Protein 4U09 (pdb70)

Sequence (784 aa):
IQKPYKNLAKALQNPADVRNLDLSFQGLKTLPNKIGQLKNLQKLDLGGNEPTILSKEIWQLKDLQKLNLNNNKLTVLPKEIGQLQNLQELSLHSNELVNLPKEIGQFKNLQKLNLDNNKLTVLPKEIGQLQNLQELSLLSNKLISLPTEIEQLKSLKNLDLNHNEFTTVSKEVLLETLENLDLRSNKLKTIPKEIRQLKSLKVLLTGNQLTSLPKEIEQLQNLKTLNLGENRFQIFPVEILELKNLLELNLYYNQLVEFPKEVGQLKSLKYLSLYHNQITTLPVEVTQLPDLQELHLSGNKITILPKEILQLKNLEWLSLSNNKLNALPKEIGQLKKLQRLELGNNQLTTLPKEIEQLKNLQRLELDSNPISPKEKERIRKLLPKCEIDFIQKPYKNLAKALQNPADVRNLDLSFQGLKTLPNKIGQLKNLQKLDLGGNEPTILSKEIWQLKDLQKLNLNNNKLTVLPKEIGQLQNLQELSLHSNELVNLPKEIGQFKNLQKLNLDNNKLTVLPKEIGQLQNLQELSLLSNKLISLPTEIEQLKSLKNLDLNHNEFTTVSKEVLLETLENLDLRSNKLKTIPKEIRQLKSLKVLLTGNQLTSLPKEIEQLQNLKTLNLGENRFQIFPVEILELKNLLELNLYYNQLVEFPKEVGQLKSLKYLSLYHNQITTLPVEVTQLPDLQELHLSGNKITILPKEILQLKNLEWLSLSNNKLNALPKEIGQLKKLQRLELGNNQLTTLPKEIEQLKNLQRLELDSNPISPKEKERIRKLLPKCEIDFEGGG

InterPro domains:
  IPR001611 Leucine-rich repeat [PF00560] (319-338)
  IPR001611 Leucine-rich repeat [PF13855] (341-398)
  IPR001611 Leucine-rich repeat [PS51450] (88-109)
  IPR001611 Leucine-rich repeat [PS51450] (134-155)
  IPR001611 Leucine-rich repeat [PS51450] (157-178)
  IPR001611 Leucine-rich repeat [PS51450] (180-201)
  IPR001611 Leucine-rich repeat [PS51450] (203-224)
  IPR001611 Leucine-rich repeat [PS51450] (226-247)
  IPR001611 Leucine-rich repeat [PS51450] (295-316)
  IPR001611 Leucine-rich repeat [PS51450] (318-339)
  IPR001611 Leucine-rich repeat [PS51450] (341-362)
  IPR001611 Leucine-rich repeat [PS51450] (364-385)
  IPR003591 Leucine-rich repeat, typical subtype [SM00369] (63-85)
  IPR003591 Leucine-rich repeat, typical subtype [SM00369] (86-108)
  IPR003591 Leucine-rich repeat, typical subtype [SM00369] (109-131)
  IPR003591 Leucine-rich repeat, typical subtype [SM00369] (132-154)
  IPR003591 Leucine-rich repeat, typical subtype [SM00369] (155-177)
  IPR003591 Leucine-rich repeat, typical subtype [SM00369] (178-200)
  IPR003591 Leucine-rich repeat, typical subtype [SM00369] (201-223)
  IPR003591 Leucine-rich repeat, typical subtype [SM00369] (224-246)

Solvent-accessible surface area: 32361 Å² total

Organism: Leptospira interrogans serogroup Icterohaemorrhagiae serovar copenhageni (strain Fiocruz L1-130) (NCBI:txid267671)

Nearest PDB structures (foldseek):
  4u08-assembly2_B  TM=8.671E-01  e=5.915E-33  Leptospira interrogans serovar Copenhageni str. Fiocruz L1-130
  7yjw-assembly1_B  TM=6.152E-01  e=9.747E-20  Leptospira santarosai serovar Shermani str. LT 821
  7yjw-assembly1_A  TM=6.164E-01  e=4.062E-19  Leptospira santarosai serovar Shermani str. LT 821
  8glv-assembly1_Eb  TM=9.298E-01  e=5.331E-11  Chlamydomonas reinhardtii
  8ben-assembly4_D  TM=7.364E-01  e=7.717E-14  Mus musculus

B-factor: mean 43.69, std 14.27, range [22.68, 120.78]

Structure (mmCIF, N/CA/C/O backbone):
data_4U09
#
_entry.id   4U09
#
_cell.length_a   75.166
_cell.length_b   104.796
_cell.length_c   116.597
_cell.angle_alpha   90.00
_cell.angle_beta   90.00
_cell.angle_gamma   90.00
#
_symmetry.space_group_name_H-M   'P 21 21 21'
#
loop_
_entity.id
_entity.type
_entity.pdbx_description
1 polymer LIC12759
2 non-polymer 'ZINC ION'
3 non-polymer '2-(N-MORPHOLINO)-ETHANESULFONIC ACID'
4 non-polymer 'SULFATE ION'
5 non-polymer DI(HYDROXYETHYL)ETHER
6 non-polymer 'CHLORIDE ION'
7 water water
#
loop_
_atom_site.group_PDB
_atom_site.id
_atom_site.type_symbol
_atom_site.label_atom_id
_atom_site.label_alt_id
_atom_site.label_comp_id
_atom_site.label_asym_id
_atom_site.label_entity_id
_atom_site.label_seq_id
_atom_site.pdbx_PDB_ins_code
_atom_site.Cartn_x
_atom_site.Cartn_y
_atom_site.Cartn_z
_atom_site.occupancy
_atom_site.B_iso_or_equiv
_atom_site.auth_seq_id
_atom_site.auth_comp_id
_atom_site.auth_asym_id
_atom_site.auth_atom_id
_atom_site.pdbx_PDB_model_num
ATOM 1 N N . ILE A 1 4 ? 83.814 141.169 142.232 1.00 63.81 26 ILE A N 1
ATOM 2 C CA . ILE A 1 4 ? 83.569 140.564 140.922 1.00 62.84 26 ILE A CA 1
ATOM 3 C C . ILE A 1 4 ? 83.648 141.643 139.817 1.00 65.18 26 ILE A C 1
ATOM 4 O O . ILE A 1 4 ? 82.950 142.658 139.874 1.00 65.43 26 ILE A O 1
ATOM 9 N N . GLN A 1 5 ? 84.517 141.420 138.829 1.00 58.82 27 GLN A N 1
ATOM 10 C CA . GLN A 1 5 ? 84.764 142.357 137.723 1.00 56.76 27 GLN A CA 1
ATOM 11 C C . GLN A 1 5 ? 84.397 141.756 136.358 1.00 58.12 27 GLN A C 1
ATOM 12 O O . GLN A 1 5 ? 84.596 140.555 136.141 1.00 56.33 27 GLN A O 1
ATOM 18 N N . LYS A 1 6 ? 83.876 142.597 135.436 1.00 53.45 28 LYS A N 1
ATOM 19 C CA . LYS A 1 6 ? 83.611 142.214 134.040 1.00 52.63 28 LYS A CA 1
ATOM 20 C C . LYS A 1 6 ? 85.004 141.909 133.437 1.00 51.95 28 LYS A C 1
ATOM 21 O O . LYS A 1 6 ? 85.977 142.613 133.747 1.00 49.33 28 LYS A O 1
ATOM 27 N N . PRO A 1 7 ? 85.162 140.817 132.674 1.00 46.82 29 PRO A N 1
ATOM 28 C CA . PRO A 1 7 ? 86.508 140.467 132.220 1.00 45.74 29 PRO A CA 1
ATOM 29 C C . PRO A 1 7 ? 87.125 141.408 131.204 1.00 47.65 29 PRO A C 1
ATOM 30 O O . PRO A 1 7 ? 86.449 141.901 130.303 1.00 48.06 29 PRO A O 1
ATOM 34 N N . TYR A 1 8 ? 88.430 141.636 131.360 1.00 42.67 30 TYR A N 1
ATOM 35 C CA . TYR A 1 8 ? 89.240 142.361 130.396 1.00 41.32 30 TYR A CA 1
ATOM 36 C C . TYR A 1 8 ? 89.514 141.310 129.306 1.00 43.16 30 TYR A C 1
ATOM 37 O O . TYR A 1 8 ? 90.068 140.247 129.605 1.00 41.22 30 TYR A O 1
ATOM 46 N N . LYS A 1 9 ? 89.063 141.567 128.082 1.00 38.49 31 LYS A N 1
ATOM 47 C CA . LYS A 1 9 ? 89.289 140.640 126.979 1.00 37.79 31 LYS A CA 1
ATOM 48 C C . LYS A 1 9 ? 90.376 141.189 126.064 1.00 40.81 31 LYS A C 1
ATOM 49 O O . LYS A 1 9 ? 90.891 140.468 125.208 1.00 39.17 31 LYS A O 1
ATOM 55 N N . ASN A 1 10 ? 90.738 142.468 126.257 1.00 35.93 32 ASN A N 1
ATOM 56 C CA . ASN A 1 10 ? 91.763 143.109 125.438 1.00 33.87 32 ASN A CA 1
ATOM 57 C C . ASN A 1 10 ? 93.031 143.265 126.251 1.00 35.10 32 ASN A C 1
ATOM 58 O O . ASN A 1 10 ? 93.079 144.052 127.194 1.00 32.53 32 ASN A O 1
ATOM 63 N N . LEU A 1 11 ? 94.068 142.518 125.876 1.00 32.20 33 LEU A N 1
ATOM 64 C CA . LEU A 1 11 ? 95.347 142.522 126.587 1.00 31.97 33 LEU A CA 1
ATOM 65 C C . LEU A 1 11 ? 95.986 143.922 126.622 1.00 36.46 33 LEU A C 1
ATOM 66 O O . LEU A 1 11 ? 96.571 144.296 127.644 1.00 36.84 33 LEU A O 1
ATOM 71 N N . ALA A 1 12 ? 95.844 144.705 125.534 1.00 32.53 34 ALA A N 1
ATOM 72 C CA . ALA A 1 12 ? 96.380 146.073 125.477 1.00 32.27 34 ALA A CA 1
ATOM 73 C C . ALA A 1 12 ? 95.681 146.965 126.509 1.00 36.76 34 ALA A C 1
ATOM 74 O O . ALA A 1 12 ? 96.351 147.707 127.218 1.00 36.28 34 ALA A O 1
ATOM 76 N N . LYS A 1 13 ? 94.344 146.849 126.629 1.00 35.68 35 LYS A N 1
ATOM 77 C CA . LYS A 1 13 ? 93.534 147.598 127.598 1.00 35.41 35 LYS A CA 1
ATOM 78 C C . LYS A 1 13 ? 93.929 147.230 129.008 1.00 39.93 35 LYS A C 1
ATOM 79 O O . LYS A 1 13 ? 94.049 148.121 129.846 1.00 38.49 35 LYS A O 1
ATOM 85 N N . ALA A 1 14 ? 94.173 145.923 129.269 1.00 36.60 36 ALA A N 1
ATOM 86 C CA . ALA A 1 14 ? 94.575 145.451 130.593 1.00 36.51 36 ALA A CA 1
ATOM 87 C C . ALA A 1 14 ? 95.932 146.028 130.987 1.00 41.84 36 ALA A C 1
ATOM 88 O O . ALA A 1 14 ? 96.101 146.513 132.108 1.00 41.64 36 ALA A O 1
ATOM 90 N N . LEU A 1 15 ? 96.877 146.029 130.040 1.00 37.56 37 LEU A N 1
ATOM 91 C CA . LEU A 1 15 ? 98.222 146.514 130.303 1.00 37.69 37 LEU A CA 1
ATOM 92 C C . LEU A 1 15 ? 98.335 148.056 130.404 1.00 44.55 37 LEU A C 1
ATOM 93 O O . LEU A 1 15 ? 99.356 148.529 130.896 1.00 43.96 37 LEU A O 1
ATOM 98 N N . GLN A 1 16 ? 97.288 148.822 130.014 1.00 44.98 38 GLN A N 1
ATOM 99 C CA . GLN A 1 16 ? 97.260 150.288 130.145 1.00 47.21 38 GLN A CA 1
ATOM 100 C C . GLN A 1 16 ? 97.072 150.715 131.607 1.00 53.81 38 GLN A C 1
ATOM 101 O O . GLN A 1 16 ? 97.618 151.743 132.012 1.00 53.38 38 GLN A O 1
ATOM 107 N N . ASN A 1 17 ? 96.279 149.956 132.385 1.00 51.50 39 ASN A N 1
ATOM 108 C CA . ASN A 1 17 ? 96.057 150.258 133.806 1.00 51.13 39 ASN A CA 1
ATOM 109 C C . ASN A 1 17 ? 96.082 148.910 134.549 1.00 51.73 39 ASN A C 1
ATOM 110 O O . ASN A 1 17 ? 95.035 148.375 134.929 1.00 50.67 39 ASN A O 1
ATOM 115 N N . PRO A 1 18 ? 97.306 148.305 134.661 1.00 46.96 40 PRO A N 1
ATOM 116 C CA . PRO A 1 18 ? 97.434 146.956 135.239 1.00 46.36 40 PRO A CA 1
ATOM 117 C C . PRO A 1 18 ? 96.895 146.756 136.643 1.00 51.12 40 PRO A C 1
ATOM 118 O O . PRO A 1 18 ? 96.367 145.683 136.918 1.00 49.09 40 PRO A O 1
ATOM 122 N N . ALA A 1 19 ? 97.013 147.776 137.520 1.00 48.06 41 ALA A N 1
ATOM 123 C CA . ALA A 1 19 ? 96.540 147.693 138.907 1.00 46.89 41 ALA A CA 1
ATOM 124 C C . ALA A 1 19 ? 95.022 147.476 139.012 1.00 48.08 41 ALA A C 1
ATOM 125 O O . ALA A 1 19 ? 94.571 146.879 139.975 1.00 48.66 41 ALA A O 1
ATOM 127 N N . ASP A 1 20 ? 94.250 147.924 138.030 1.00 43.36 42 ASP A N 1
ATOM 128 C CA . ASP A 1 20 ? 92.793 147.765 138.030 1.00 43.95 42 ASP A CA 1
ATOM 129 C C . ASP A 1 20 ? 92.318 146.413 137.458 1.00 46.47 42 ASP A C 1
ATOM 130 O O . ASP A 1 20 ? 91.114 146.132 137.461 1.00 45.14 42 ASP A O 1
ATOM 135 N N . VAL A 1 21 ? 93.246 145.562 137.001 1.00 41.76 43 VAL A N 1
ATOM 136 C CA . VAL A 1 21 ? 92.853 144.298 136.376 1.00 39.76 43 VAL A CA 1
ATOM 137 C C . VAL A 1 21 ? 92.701 143.172 137.393 1.00 41.19 43 VAL A C 1
ATOM 138 O O . VAL A 1 21 ? 93.687 142.644 137.891 1.00 40.02 43 VAL A O 1
ATOM 142 N N . ARG A 1 22 ? 91.458 142.784 137.660 1.00 39.91 44 ARG A N 1
ATOM 143 C CA . ARG A 1 22 ? 91.165 141.663 138.570 1.00 41.20 44 ARG A CA 1
ATOM 144 C C . ARG A 1 22 ? 90.751 140.415 137.792 1.00 42.35 44 ARG A C 1
ATOM 145 O O . ARG A 1 22 ? 90.981 139.299 138.259 1.00 42.40 44 ARG A O 1
ATOM 153 N N . ASN A 1 23 ? 90.127 140.620 136.621 1.00 38.23 45 ASN A N 1
ATOM 154 C CA . ASN A 1 23 ? 89.625 139.553 135.756 1.00 37.19 45 ASN A CA 1
ATOM 155 C C . ASN A 1 23 ? 90.124 139.717 134.309 1.00 39.38 45 ASN A C 1
ATOM 156 O O . ASN A 1 23 ? 89.792 140.698 133.636 1.00 39.40 45 ASN A O 1
ATOM 161 N N . LEU A 1 24 ? 90.921 138.752 133.847 1.00 35.20 46 LEU A N 1
ATOM 162 C CA . LEU A 1 24 ? 91.487 138.740 132.489 1.00 33.78 46 LEU A CA 1
ATOM 163 C C . LEU A 1 24 ? 91.090 137.453 131.761 1.00 36.25 46 LEU A C 1
ATOM 164 O O . LEU A 1 24 ? 91.390 136.362 132.245 1.00 36.47 46 LEU A O 1
ATOM 169 N N . ASP A 1 25 ? 90.409 137.595 130.612 1.00 31.71 47 ASP A N 1
ATOM 170 C CA . ASP A 1 25 ? 89.991 136.468 129.764 1.00 30.24 47 ASP A CA 1
ATOM 171 C C . ASP A 1 25 ? 90.647 136.572 128.360 1.00 32.37 47 ASP A C 1
ATOM 172 O O . ASP A 1 25 ? 90.180 137.315 127.489 1.00 28.92 47 ASP A O 1
ATOM 177 N N . LEU A 1 26 ? 91.733 135.818 128.159 1.00 31.37 48 LEU A N 1
ATOM 178 C CA . LEU A 1 26 ? 92.467 135.771 126.889 1.00 31.30 48 LEU A CA 1
ATOM 179 C C . LEU A 1 26 ? 92.199 134.450 126.171 1.00 34.54 48 LEU A C 1
ATOM 180 O O . LEU A 1 26 ? 92.987 134.030 125.332 1.00 32.97 48 LEU A O 1
ATOM 185 N N . SER A 1 27 ? 91.099 133.777 126.515 1.00 31.46 49 SER A N 1
ATOM 186 C CA . SER A 1 27 ? 90.813 132.493 125.889 1.00 31.34 49 SER A CA 1
ATOM 187 C C . SER A 1 27 ? 90.518 132.590 124.398 1.00 34.11 49 SER A C 1
ATOM 188 O O . SER A 1 27 ? 89.927 133.565 123.932 1.00 34.19 49 SER A O 1
ATOM 191 N N . PHE A 1 28 ? 90.939 131.556 123.657 1.00 31.24 50 PHE A N 1
ATOM 192 C CA . PHE A 1 28 ? 90.729 131.385 122.218 1.00 30.96 50 PHE A CA 1
ATOM 193 C C . PHE A 1 28 ? 91.136 132.638 121.431 1.00 35.39 50 PHE A C 1
ATOM 194 O O . PHE A 1 28 ? 90.383 133.107 120.582 1.00 35.61 50 PHE A O 1
ATOM 202 N N . GLN A 1 29 ? 92.319 133.203 121.746 1.00 30.35 51 GLN A N 1
ATOM 203 C CA . GLN A 1 29 ? 92.761 134.407 121.060 1.00 29.62 51 GLN A CA 1
ATOM 204 C C . GLN A 1 29 ? 93.921 134.179 120.087 1.00 33.10 51 GLN A C 1
ATOM 205 O O . GLN A 1 29 ? 94.436 135.140 119.506 1.00 31.37 51 GLN A O 1
ATOM 211 N N . GLY A 1 30 ? 94.316 132.924 119.913 1.00 31.92 52 GLY A N 1
ATOM 212 C CA . GLY A 1 30 ? 95.427 132.550 119.040 1.00 31.89 52 GLY A CA 1
ATOM 213 C C . GLY A 1 30 ? 96.761 133.037 119.569 1.00 33.89 52 GLY A C 1
ATOM 214 O O . GLY A 1 30 ? 97.656 133.398 118.798 1.00 33.86 52 GLY A O 1
ATOM 215 N N . LEU A 1 31 ? 96.886 133.106 120.896 1.00 29.50 53 LEU A N 1
ATOM 216 C CA . LEU A 1 31 ? 98.108 133.568 121.539 1.00 29.30 53 LEU A CA 1
ATOM 217 C C . LEU A 1 31 ? 99.035 132.370 121.740 1.00 34.58 53 LEU A C 1
ATOM 218 O O . LEU A 1 31 ? 98.588 131.300 122.166 1.00 33.61 53 LEU A O 1
ATOM 223 N N . LYS A 1 32 ? 100.313 132.542 121.381 1.00 31.03 54 LYS A N 1
ATOM 224 C CA . LYS A 1 32 ? 101.278 131.472 121.533 1.00 30.92 54 LYS A CA 1
ATOM 225 C C . LYS A 1 32 ? 102.035 131.613 122.842 1.00 33.60 54 LYS A C 1
ATOM 226 O O . LYS A 1 32 ? 102.334 130.610 123.478 1.00 33.46 54 LYS A O 1
ATOM 232 N N . THR A 1 33 ? 102.344 132.849 123.248 1.00 30.19 55 THR A N 1
ATOM 233 C CA . THR A 1 33 ? 103.063 133.131 124.495 1.00 29.22 55 THR A CA 1
ATOM 234 C C . THR A 1 33 ? 102.448 134.370 125.112 1.00 32.63 55 THR A C 1
ATOM 235 O O . THR A 1 33 ? 101.646 135.048 124.473 1.00 31.23 55 THR A O 1
ATOM 239 N N . LEU A 1 34 ? 102.817 134.664 126.355 1.00 29.80 56 LEU A N 1
ATOM 240 C CA . LEU A 1 34 ? 102.350 135.853 127.050 1.00 29.48 56 LEU A CA 1
ATOM 241 C C . LEU A 1 34 ? 103.487 136.861 127.090 1.00 33.29 56 LEU A C 1
ATOM 242 O O . LEU A 1 34 ? 104.649 136.452 127.091 1.00 32.29 56 LEU A O 1
ATOM 247 N N . PRO A 1 35 ? 103.202 138.180 127.111 1.00 31.18 57 PRO A N 1
ATOM 248 C CA . PRO A 1 35 ? 104.306 139.146 127.211 1.00 31.68 57 PRO A CA 1
ATOM 249 C C . PRO A 1 35 ? 104.845 139.159 128.644 1.00 38.22 57 PRO A C 1
ATOM 250 O O . PRO A 1 35 ? 104.101 138.848 129.576 1.00 36.93 57 PRO A O 1
ATOM 254 N N . ASN A 1 36 ? 106.118 139.535 128.829 1.00 38.23 58 ASN A N 1
ATOM 255 C CA . ASN A 1 36 ? 106.745 139.622 130.159 1.00 39.30 58 ASN A CA 1
ATOM 256 C C . ASN A 1 36 ? 105.969 140.575 131.071 1.00 43.88 58 ASN A C 1
ATOM 257 O O . ASN A 1 36 ? 105.772 140.276 132.252 1.00 45.01 58 ASN A O 1
ATOM 262 N N . LYS A 1 37 ? 105.420 141.656 130.476 1.00 38.78 59 LYS A N 1
ATOM 263 C CA . LYS A 1 37 ? 104.585 142.677 131.117 1.00 38.26 59 LYS A CA 1
ATOM 264 C C . LYS A 1 37 ? 103.390 142.102 131.887 1.00 38.74 59 LYS A C 1
ATOM 265 O O . LYS A 1 37 ? 102.797 142.831 132.675 1.00 37.64 59 LYS A O 1
ATOM 271 N N . ILE A 1 38 ? 102.985 140.839 131.607 1.00 35.30 60 ILE A N 1
ATOM 272 C CA . ILE A 1 38 ? 101.843 140.183 132.290 1.00 34.05 60 ILE A CA 1
ATOM 273 C C . ILE A 1 38 ? 102.051 140.155 133.816 1.00 38.70 60 ILE A C 1
ATOM 274 O O . ILE A 1 38 ? 101.071 140.216 134.561 1.00 39.23 60 ILE A O 1
ATOM 279 N N . GLY A 1 39 ? 103.317 140.143 134.246 1.00 36.87 61 GLY A N 1
ATOM 280 C CA . GLY A 1 39 ? 103.709 140.213 135.653 1.00 36.66 61 GLY A CA 1
ATOM 281 C C . GLY A 1 39 ? 103.307 141.507 136.346 1.00 41.10 61 GLY A C 1
ATOM 282 O O . GLY A 1 39 ? 103.354 141.597 137.574 1.00 42.09 61 GLY A O 1
ATOM 283 N N . GLN A 1 40 ? 102.910 142.530 135.572 1.00 38.49 62 GLN A N 1
ATOM 284 C CA . GLN A 1 40 ? 102.435 143.817 136.104 1.00 38.30 62 GLN A CA 1
ATOM 285 C C . GLN A 1 40 ? 100.998 143.716 136.633 1.00 42.29 62 GLN A C 1
ATOM 286 O O . GLN A 1 40 ? 100.540 144.624 137.322 1.00 41.71 62 GLN A O 1
ATOM 292 N N . LEU A 1 41 ? 100.282 142.615 136.306 1.00 38.80 63 LEU A N 1
ATOM 293 C CA . LEU A 1 41 ? 98.903 142.409 136.746 1.00 38.33 63 LEU A CA 1
ATOM 294 C C . LEU A 1 41 ? 98.907 141.735 138.138 1.00 44.27 63 LEU A C 1
ATOM 295 O O . LEU A 1 41 ? 98.392 140.621 138.322 1.00 41.89 63 LEU A O 1
ATOM 300 N N . LYS A 1 42 ? 99.514 142.444 139.126 1.00 43.61 64 LYS A N 1
ATOM 301 C CA . LYS A 1 42 ? 99.693 141.988 140.514 1.00 43.53 64 LYS A CA 1
ATOM 302 C C . LYS A 1 42 ? 98.397 141.735 141.282 1.00 46.12 64 LYS A C 1
ATOM 303 O O . LYS A 1 42 ? 98.421 140.934 142.206 1.00 47.72 64 LYS A O 1
ATOM 309 N N . ASN A 1 43 ? 97.285 142.392 140.919 1.00 41.15 65 ASN A N 1
ATOM 310 C CA . ASN A 1 43 ? 96.002 142.219 141.604 1.00 40.58 65 ASN A CA 1
ATOM 311 C C . ASN A 1 43 ? 95.068 141.231 140.894 1.00 44.63 65 ASN A C 1
ATOM 312 O O . ASN A 1 43 ? 93.877 141.170 141.226 1.00 44.27 65 ASN A O 1
ATOM 317 N N . LEU A 1 44 ? 95.596 140.473 139.915 1.00 39.79 66 LEU A N 1
ATOM 318 C CA . LEU A 1 44 ? 94.805 139.513 139.138 1.00 38.03 66 LEU A CA 1
ATOM 319 C C . LEU A 1 44 ? 94.267 138.396 140.042 1.00 38.37 66 LEU A C 1
ATOM 320 O O . LEU A 1 44 ? 95.024 137.772 140.782 1.00 36.55 66 LEU A O 1
ATOM 325 N N . GLN A 1 45 ? 92.955 138.183 139.991 1.00 35.91 67 GLN A N 1
ATOM 326 C CA . GLN A 1 45 ? 92.286 137.148 140.794 1.00 36.07 67 GLN A CA 1
ATOM 327 C C . GLN A 1 45 ? 91.719 136.038 139.917 1.00 38.50 67 GLN A C 1
ATOM 328 O O . GLN A 1 45 ? 91.633 134.896 140.367 1.00 38.52 67 GLN A O 1
ATOM 334 N N . LYS A 1 46 ? 91.301 136.376 138.681 1.00 34.51 68 LYS A N 1
ATOM 335 C CA . LYS A 1 46 ? 90.738 135.407 137.724 1.00 32.62 68 LYS A CA 1
ATOM 336 C C . LYS A 1 46 ? 91.487 135.519 136.380 1.00 36.19 68 LYS A C 1
ATOM 337 O O . LYS A 1 46 ? 91.551 136.606 135.800 1.00 34.55 68 LYS A O 1
ATOM 343 N N . LEU A 1 47 ? 92.049 134.398 135.911 1.00 32.92 69 LEU A N 1
ATOM 344 C CA . LEU A 1 47 ? 92.787 134.346 134.647 1.00 32.14 69 LEU A CA 1
ATOM 345 C C . LEU A 1 47 ? 92.329 133.169 133.802 1.00 34.10 69 LEU A C 1
ATOM 346 O O . LEU A 1 47 ? 92.374 132.035 134.263 1.00 34.13 69 LEU A O 1
ATOM 351 N N . ASP A 1 48 ? 91.877 133.446 132.567 1.00 30.75 70 ASP A N 1
ATOM 352 C CA . ASP A 1 48 ? 91.484 132.422 131.612 1.00 29.99 70 ASP A CA 1
ATOM 353 C C . ASP A 1 48 ? 92.459 132.457 130.443 1.00 33.72 70 ASP A C 1
ATOM 354 O O . ASP A 1 48 ? 92.518 133.451 129.711 1.00 31.72 70 ASP A O 1
ATOM 359 N N . LEU A 1 49 ? 93.203 131.366 130.271 1.00 31.48 71 LEU A N 1
ATOM 360 C CA . LEU A 1 49 ? 94.157 13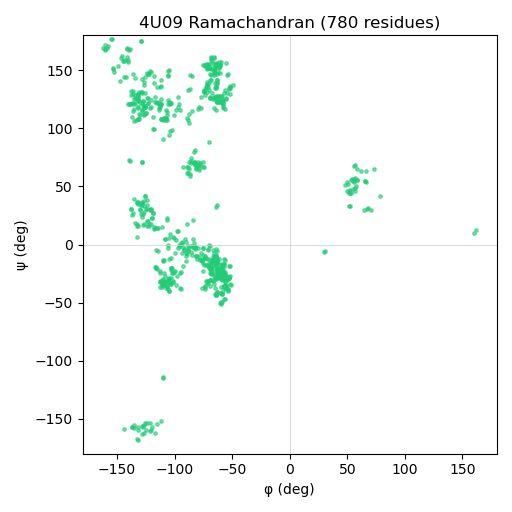1.224 129.169 1.00 31.10 71 LEU A CA 1
ATOM 361 C C . LEU A 1 49 ? 93.779 130.068 128.276 1.00 33.97 71 LEU A C 1
ATOM 362 O O . LEU A 1 49 ? 94.593 129.616 127.460 1.00 32.92 71 LEU A O 1
ATOM 367 N N . GLY A 1 50 ? 92.546 129.596 128.416 1.00 30.65 72 GLY A N 1
ATOM 368 C CA . GLY A 1 50 ? 92.087 128.444 127.642 1.00 30.30 72 GLY A CA 1
ATOM 369 C C . GLY A 1 50 ? 92.112 128.633 126.139 1.00 34.54 72 GLY A C 1
ATOM 370 O O . GLY A 1 50 ? 91.997 129.750 125.651 1.00 34.67 72 GLY A O 1
ATOM 371 N N . GLY A 1 51 ? 92.232 127.539 125.401 1.00 30.68 73 GLY A N 1
ATOM 372 C CA . GLY A 1 51 ? 92.152 127.553 123.940 1.00 29.91 73 GLY A CA 1
ATOM 373 C C . GLY A 1 51 ? 93.232 128.305 123.192 1.00 33.32 73 GLY A C 1
ATOM 374 O O . GLY A 1 51 ? 92.968 128.830 122.109 1.00 31.52 73 GLY A O 1
ATOM 375 N N . ASN A 1 52 ? 94.441 128.382 123.765 1.00 30.88 74 ASN A N 1
ATOM 376 C CA . ASN A 1 52 ? 95.559 129.046 123.098 1.00 30.82 74 ASN A CA 1
ATOM 377 C C . ASN A 1 52 ? 96.576 127.967 122.679 1.00 36.09 74 ASN A C 1
ATOM 378 O O . ASN A 1 52 ? 96.207 127.119 121.872 1.00 37.66 74 ASN A O 1
ATOM 383 N N . GLU A 1 53 ? 97.795 127.939 123.244 1.00 32.45 75 GLU A N 1
ATOM 384 C CA . GLU A 1 53 ? 98.841 126.955 122.902 1.00 32.88 75 GLU A CA 1
ATOM 385 C C . GLU A 1 53 ? 99.581 126.527 124.170 1.00 36.79 75 GLU A C 1
ATOM 386 O O . GLU A 1 53 ? 99.568 127.296 125.127 1.00 36.94 75 GLU A O 1
ATOM 392 N N . PRO A 1 54 ? 100.273 125.359 124.222 1.00 33.30 76 PRO A N 1
ATOM 393 C CA . PRO A 1 54 ? 100.973 124.982 125.469 1.00 33.77 76 PRO A CA 1
ATOM 394 C C . PRO A 1 54 ? 102.002 125.995 125.977 1.00 38.05 76 PRO A C 1
ATOM 395 O O . PRO A 1 54 ? 102.226 126.108 127.186 1.00 37.20 76 PRO A O 1
ATOM 399 N N . THR A 1 55 ? 102.577 126.780 125.062 1.00 33.13 77 THR A N 1
ATOM 400 C CA . THR A 1 55 ? 103.585 127.776 125.399 1.00 31.44 77 THR A CA 1
ATOM 401 C C . THR A 1 55 ? 102.990 129.034 126.074 1.00 33.36 77 THR A C 1
ATOM 402 O O . THR A 1 55 ? 103.756 129.891 126.509 1.00 33.76 77 THR A O 1
ATOM 406 N N . ILE A 1 56 ? 101.644 129.117 126.232 1.00 29.05 78 ILE A N 1
ATOM 407 C CA . ILE A 1 56 ? 100.963 130.237 126.917 1.00 27.87 78 ILE A CA 1
ATOM 408 C C . ILE A 1 56 ? 101.280 130.255 128.424 1.00 33.33 78 ILE A C 1
ATOM 409 O O . ILE A 1 56 ? 101.000 131.246 129.105 1.00 31.69 78 ILE A O 1
ATOM 414 N N . LEU A 1 57 ? 101.841 129.143 128.931 1.00 31.99 79 LEU A N 1
ATOM 415 C CA . LEU A 1 57 ? 102.182 128.964 130.326 1.00 34.87 79 LEU A CA 1
ATOM 416 C C . LEU A 1 57 ? 103.472 129.683 130.711 1.00 39.42 79 LEU A C 1
ATOM 417 O O . LEU A 1 57 ? 104.497 129.059 130.999 1.00 38.44 79 LEU A O 1
ATOM 422 N N . SER A 1 58 ? 103.405 131.014 130.695 1.00 36.95 80 SER A N 1
ATOM 423 C CA . SER A 1 58 ? 104.522 131.879 131.055 1.00 37.26 80 SER A CA 1
ATOM 424 C C . SER A 1 58 ? 104.894 131.664 132.513 1.00 44.23 80 SER A C 1
ATOM 425 O O . SER A 1 58 ? 104.010 131.567 133.365 1.00 43.71 80 SER A O 1
ATOM 428 N N . LYS A 1 59 ? 106.201 131.636 132.806 1.00 42.75 81 LYS A N 1
ATOM 429 C CA . LYS A 1 59 ? 106.721 131.535 134.173 1.00 42.76 81 LYS A CA 1
ATOM 430 C C . LYS A 1 59 ? 106.232 132.710 135.036 1.00 45.53 81 LYS A C 1
ATOM 431 O O . LYS A 1 59 ? 106.261 132.610 136.258 1.00 45.17 81 LYS A O 1
ATOM 437 N N . GLU A 1 60 ? 105.783 133.820 134.404 1.00 42.06 82 GLU A N 1
ATOM 438 C CA . GLU A 1 60 ? 105.258 134.995 135.105 1.00 41.38 82 GLU A CA 1
ATOM 439 C C . GLU A 1 60 ? 103.915 134.700 135.805 1.00 46.10 82 GLU A C 1
ATOM 440 O O . GLU A 1 60 ? 103.586 135.393 136.768 1.00 46.20 82 GLU A O 1
ATOM 446 N N . ILE A 1 61 ? 103.128 133.697 135.316 1.00 41.69 83 ILE A N 1
ATOM 447 C CA . ILE A 1 61 ? 101.807 133.356 135.886 1.00 40.72 83 ILE A CA 1
ATOM 448 C C . ILE A 1 61 ? 101.939 132.931 137.353 1.00 42.89 83 ILE A C 1
ATOM 449 O O . ILE A 1 61 ? 101.114 133.312 138.178 1.00 41.45 83 ILE A O 1
ATOM 454 N N . TRP A 1 62 ? 102.966 132.140 137.653 1.00 40.07 84 TRP A N 1
ATOM 455 C CA . TRP A 1 62 ? 103.196 131.536 138.963 1.00 41.21 84 TRP A CA 1
ATOM 456 C C . TRP A 1 62 ? 103.617 132.536 140.055 1.00 45.22 84 TRP A C 1
ATOM 457 O O . TRP A 1 62 ? 103.698 132.154 141.227 1.00 43.67 84 TRP A O 1
ATOM 468 N N . GLN A 1 63 ? 103.825 133.817 139.679 1.00 42.13 85 GLN A N 1
ATOM 469 C CA . GLN A 1 63 ? 104.191 134.900 140.594 1.00 42.25 85 GLN A CA 1
ATOM 470 C C . GLN A 1 63 ? 102.985 135.818 140.815 1.00 45.83 85 GLN A C 1
ATOM 471 O O . GLN A 1 63 ? 103.089 136.770 141.595 1.00 46.16 85 GLN A O 1
ATOM 477 N N . LEU A 1 64 ? 101.835 135.547 140.122 1.00 41.48 86 LEU A N 1
ATOM 478 C CA . LEU A 1 64 ? 100.596 136.319 140.305 1.00 41.04 86 LEU A CA 1
ATOM 479 C C . LEU A 1 64 ? 99.853 135.680 141.503 1.00 46.84 86 LEU A C 1
ATOM 480 O O . LEU A 1 64 ? 98.858 134.958 141.330 1.00 45.88 86 LEU A O 1
ATOM 485 N N . LYS A 1 65 ? 100.379 135.955 142.726 1.00 43.30 87 LYS A N 1
ATOM 486 C CA . LYS A 1 65 ? 99.957 135.395 144.017 1.00 43.71 87 LYS A CA 1
ATOM 487 C C . LYS A 1 65 ? 98.505 135.605 144.437 1.00 44.69 87 LYS A C 1
ATOM 488 O O . LYS A 1 65 ? 98.011 134.796 145.228 1.00 45.53 87 LYS A O 1
ATOM 494 N N . ASP A 1 66 ? 97.806 136.616 143.913 1.00 39.12 88 ASP A N 1
ATOM 495 C CA . ASP A 1 66 ? 96.396 136.819 144.267 1.00 38.47 88 ASP A CA 1
ATOM 496 C C . ASP A 1 66 ? 95.431 135.928 143.468 1.00 40.87 88 ASP A C 1
ATOM 497 O O . ASP A 1 66 ? 94.221 135.992 143.714 1.00 41.13 88 ASP A O 1
ATOM 502 N N . LEU A 1 67 ? 95.951 135.114 142.515 1.00 34.77 89 LEU A N 1
ATOM 503 C CA . LEU A 1 67 ? 95.104 134.235 141.690 1.00 33.33 89 LEU A CA 1
ATOM 504 C C . LEU A 1 67 ? 94.257 133.256 142.502 1.00 36.12 89 LEU A C 1
ATOM 505 O O . LEU A 1 67 ? 94.782 132.462 143.285 1.00 37.02 89 LEU A O 1
ATOM 510 N N . GLN A 1 68 ? 92.945 133.351 142.319 1.00 32.98 90 GLN A N 1
ATOM 511 C CA . GLN A 1 68 ? 91.940 132.492 142.965 1.00 32.11 90 GLN A CA 1
ATOM 512 C C . GLN A 1 68 ? 91.330 131.548 141.932 1.00 35.70 90 GLN A C 1
ATOM 513 O O . GLN A 1 68 ? 90.937 130.439 142.268 1.00 35.37 90 GLN A O 1
ATOM 519 N N . LYS A 1 69 ? 91.229 131.982 140.676 1.00 33.46 91 LYS A N 1
ATOM 520 C CA . LYS A 1 69 ? 90.635 131.140 139.632 1.00 32.90 91 LYS A CA 1
ATOM 521 C C . LYS A 1 69 ? 91.561 131.153 138.404 1.00 37.91 91 LYS A C 1
ATOM 522 O O . LYS A 1 69 ? 91.954 132.233 137.952 1.00 36.57 91 LYS A O 1
ATOM 528 N N . LEU A 1 70 ? 91.916 129.962 137.900 1.00 32.43 92 LEU A N 1
ATOM 529 C CA . LEU A 1 70 ? 92.788 129.771 136.745 1.00 30.54 92 LEU A CA 1
ATOM 530 C C . LEU A 1 70 ? 92.233 128.720 135.818 1.00 33.14 92 LEU A C 1
ATOM 531 O O . LEU A 1 70 ? 92.050 127.578 136.240 1.00 32.54 92 LEU A O 1
ATOM 536 N N . ASN A 1 71 ? 91.984 129.091 134.537 1.00 31.14 93 ASN A N 1
ATOM 537 C CA . ASN A 1 71 ? 91.500 128.149 133.523 1.00 30.57 93 ASN A CA 1
ATOM 538 C C . ASN A 1 71 ? 92.587 127.953 132.467 1.00 33.88 93 ASN A C 1
ATOM 539 O O . ASN A 1 71 ? 92.984 128.915 131.802 1.00 33.59 93 ASN A O 1
ATOM 544 N N . LEU A 1 72 ? 93.073 126.726 132.333 1.00 31.45 94 LEU A N 1
ATOM 545 C CA . LEU A 1 72 ? 94.118 126.329 131.390 1.00 31.03 94 LEU A CA 1
ATOM 546 C C . LEU A 1 72 ? 93.624 125.271 130.410 1.00 33.42 94 LEU A C 1
ATOM 547 O O . LEU A 1 72 ? 94.411 124.544 129.806 1.00 33.75 94 LEU A O 1
ATOM 552 N N . ASN A 1 73 ? 92.311 125.210 130.219 1.00 30.47 95 ASN A N 1
ATOM 553 C CA . ASN A 1 73 ? 91.677 124.245 129.319 1.00 30.69 95 ASN A CA 1
ATOM 554 C C . ASN A 1 73 ? 92.119 124.384 127.868 1.00 34.13 95 ASN A C 1
ATOM 555 O O . ASN A 1 73 ? 92.493 125.470 127.455 1.00 32.88 95 ASN A O 1
ATOM 560 N N . ASN A 1 74 ? 92.038 123.291 127.088 1.00 31.24 96 ASN A N 1
ATOM 561 C CA . ASN A 1 74 ? 92.272 123.293 125.632 1.00 32.11 96 ASN A CA 1
ATOM 562 C C . ASN A 1 74 ? 93.585 123.922 125.196 1.00 36.15 96 ASN A C 1
ATOM 563 O O . ASN A 1 74 ? 93.614 124.657 124.214 1.00 34.30 96 ASN A O 1
ATOM 568 N N . ASN A 1 75 ? 94.664 123.601 125.895 1.00 33.66 97 ASN A N 1
ATOM 569 C CA . ASN A 1 75 ? 95.979 124.150 125.598 1.00 32.90 97 ASN A CA 1
ATOM 570 C C . ASN A 1 75 ? 96.986 123.088 125.184 1.00 36.46 97 ASN A C 1
ATOM 571 O O . ASN A 1 75 ? 98.182 123.363 125.205 1.00 35.82 97 ASN A O 1
ATOM 576 N N . LYS A 1 76 ? 96.521 121.873 124.847 1.00 33.38 98 LYS A N 1
ATOM 577 C CA . LYS A 1 76 ? 97.376 120.742 124.453 1.00 33.17 98 LYS A CA 1
ATOM 578 C C . LYS A 1 76 ? 98.503 120.482 125.468 1.00 36.14 98 LYS A C 1
ATOM 579 O O . LYS A 1 76 ? 99.587 120.052 125.076 1.00 34.88 98 LYS A O 1
ATOM 585 N N . LEU A 1 77 ? 98.244 120.731 126.773 1.00 33.24 99 LEU A N 1
ATOM 586 C CA . LEU A 1 77 ? 99.240 120.533 127.816 1.00 34.28 99 LEU A CA 1
ATOM 587 C C . LEU A 1 77 ? 99.548 119.066 128.039 1.00 42.51 99 LEU A C 1
ATOM 588 O O . LEU A 1 77 ? 98.641 118.270 128.273 1.00 41.64 99 LEU A O 1
ATOM 593 N N . THR A 1 78 ? 100.832 118.713 127.961 1.00 41.72 100 THR A N 1
ATOM 594 C CA . THR A 1 78 ? 101.302 117.347 128.168 1.00 42.59 100 THR A CA 1
ATOM 595 C C . THR A 1 78 ? 101.890 117.236 129.565 1.00 50.48 100 THR A C 1
ATOM 596 O O . THR A 1 78 ? 101.969 116.138 130.105 1.00 51.69 100 THR A O 1
ATOM 600 N N . VAL A 1 79 ? 102.343 118.363 130.129 1.00 48.30 101 VAL A N 1
ATOM 601 C CA . VAL A 1 79 ? 102.933 118.415 131.458 1.00 49.20 101 VAL A CA 1
ATOM 602 C C . VAL A 1 79 ? 102.540 119.732 132.143 1.00 54.40 101 VAL A C 1
ATOM 603 O O . VAL A 1 79 ? 102.347 120.743 131.474 1.00 53.87 101 VAL A O 1
ATOM 607 N N . LEU A 1 80 ? 102.330 119.684 133.456 1.00 51.42 102 LEU A N 1
ATOM 608 C CA . LEU A 1 80 ? 101.970 120.839 134.270 1.00 52.02 102 LEU A CA 1
ATOM 609 C C . LEU A 1 80 ? 103.236 121.240 135.046 1.00 56.84 102 LEU A C 1
ATOM 610 O O . LEU A 1 80 ? 103.788 120.395 135.747 1.00 56.00 102 LEU A O 1
ATOM 615 N N . PRO A 1 81 ? 103.748 122.482 134.927 1.00 55.00 103 PRO A N 1
ATOM 616 C CA . PRO A 1 81 ? 104.971 122.845 135.662 1.00 55.13 103 PRO A CA 1
ATOM 617 C C . PRO A 1 81 ? 104.780 122.778 137.165 1.00 60.50 103 PRO A C 1
ATOM 618 O O . PRO A 1 81 ? 103.716 123.142 137.664 1.00 60.60 103 PRO A O 1
ATOM 622 N N . LYS A 1 82 ? 105.807 122.304 137.882 1.00 57.64 104 LYS A N 1
ATOM 623 C CA . LYS A 1 82 ? 105.783 122.182 139.334 1.00 57.11 104 LYS A CA 1
ATOM 624 C C . LYS A 1 82 ? 105.529 123.525 140.049 1.00 59.14 104 LYS A C 1
ATOM 625 O O . LYS A 1 82 ? 104.998 123.535 141.160 1.00 58.93 104 LYS A O 1
ATOM 631 N N . GLU A 1 83 ? 105.875 124.655 139.390 1.00 53.29 105 GLU A N 1
ATOM 632 C CA . GLU A 1 83 ? 105.726 126.018 139.920 1.00 51.67 105 GLU A CA 1
ATOM 633 C C . GLU A 1 83 ? 104.272 126.459 140.105 1.00 52.86 105 GLU A C 1
ATOM 634 O O . GLU A 1 83 ? 104.042 127.473 140.768 1.00 50.92 105 GLU A O 1
ATOM 640 N N . ILE A 1 84 ? 103.289 125.692 139.545 1.00 48.06 106 ILE A N 1
ATOM 641 C CA . ILE A 1 84 ? 101.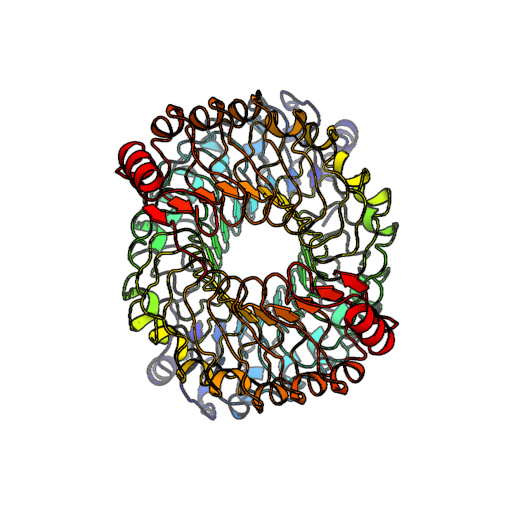851 125.965 139.708 1.00 46.37 106 ILE A CA 1
ATOM 642 C C . ILE A 1 84 ? 101.495 126.020 141.208 1.00 45.38 106 ILE A C 1
ATOM 643 O O . ILE A 1 84 ? 100.662 126.830 141.610 1.00 42.00 106 ILE A O 1
ATOM 648 N N . GLY A 1 85 ? 102.216 125.224 142.003 1.00 42.43 107 GLY A N 1
ATOM 649 C CA . GLY A 1 85 ? 102.072 125.115 143.451 1.00 42.85 107 GLY A CA 1
ATOM 650 C C . GLY A 1 85 ? 102.260 126.399 144.231 1.00 46.63 107 GLY A C 1
ATOM 651 O O . GLY A 1 85 ? 101.826 126.482 145.374 1.00 45.66 107 GLY A O 1
ATOM 652 N N . GLN A 1 86 ? 102.893 127.423 143.606 1.00 43.59 108 GLN A N 1
ATOM 653 C CA . GLN A 1 86 ? 103.137 128.745 144.191 1.00 42.53 108 GLN A CA 1
ATOM 654 C C . GLN A 1 86 ? 101.859 129.582 144.244 1.00 44.93 108 GLN A C 1
ATOM 655 O O . GLN A 1 86 ? 101.810 130.568 144.983 1.00 43.67 108 GLN A O 1
ATOM 661 N N . LEU A 1 87 ? 100.818 129.202 143.468 1.00 41.28 109 LEU A N 1
ATOM 662 C CA . LEU A 1 87 ? 99.545 129.929 143.503 1.00 41.28 109 LEU A CA 1
ATOM 663 C C . LEU A 1 87 ? 98.711 129.431 144.711 1.00 46.69 109 LEU A C 1
ATOM 664 O O . LEU A 1 87 ? 97.691 128.750 144.549 1.00 45.39 109 LEU A O 1
ATOM 669 N N . GLN A 1 88 ? 99.169 129.792 145.932 1.00 44.07 110 GLN A N 1
ATOM 670 C CA . GLN A 1 88 ? 98.595 129.376 147.227 1.00 43.98 110 GLN A CA 1
ATOM 671 C C . GLN A 1 88 ? 97.148 129.771 147.453 1.00 46.49 110 GLN A C 1
ATOM 672 O O . GLN A 1 88 ? 96.468 129.127 148.254 1.00 46.23 110 GLN A O 1
ATOM 678 N N . ASN A 1 89 ? 96.686 130.833 146.792 1.00 41.79 111 ASN A N 1
ATOM 679 C CA . ASN A 1 89 ? 95.323 131.344 146.934 1.00 40.17 111 ASN A CA 1
ATOM 680 C C . ASN A 1 89 ? 94.308 130.738 145.962 1.00 41.04 111 ASN A C 1
ATOM 681 O O . ASN A 1 89 ? 93.147 131.160 145.989 1.00 39.88 111 ASN A O 1
ATOM 686 N N . LEU A 1 90 ? 94.720 129.776 145.115 1.00 37.73 112 LEU A N 1
ATOM 687 C CA . LEU A 1 90 ? 93.797 129.156 144.144 1.00 37.67 112 LEU A CA 1
ATOM 688 C C . LEU A 1 90 ? 92.607 128.468 144.810 1.00 40.42 112 LEU A C 1
ATOM 689 O O . LEU A 1 90 ? 92.785 127.645 145.703 1.00 40.22 112 LEU A O 1
ATOM 694 N N . GLN A 1 91 ? 91.407 128.813 144.358 1.00 36.22 113 GLN A N 1
ATOM 695 C CA . GLN A 1 91 ? 90.124 128.231 144.783 1.00 36.13 113 GLN A CA 1
ATOM 696 C C . GLN A 1 91 ? 89.561 127.349 143.660 1.00 38.19 113 GLN A C 1
ATOM 697 O O . GLN A 1 91 ? 88.960 126.319 143.947 1.00 38.26 113 GLN A O 1
ATOM 703 N N . GLU A 1 92 ? 89.738 127.755 142.379 1.00 32.23 114 GLU A N 1
ATOM 704 C CA . GLU A 1 92 ? 89.237 126.974 141.242 1.00 30.85 114 GLU A CA 1
ATOM 705 C C . GLU A 1 92 ? 90.322 126.811 140.178 1.00 36.02 114 GLU A C 1
ATOM 706 O O . GLU A 1 92 ? 90.913 127.806 139.746 1.00 37.14 114 GLU A O 1
ATOM 712 N N . LEU A 1 93 ? 90.607 125.566 139.790 1.00 31.27 115 LEU A N 1
ATOM 713 C CA . LEU A 1 93 ? 91.607 125.250 138.767 1.00 31.67 115 LEU A CA 1
ATOM 714 C C . LEU A 1 93 ? 90.995 124.367 137.686 1.00 35.60 115 LEU A C 1
ATOM 715 O O . LEU A 1 93 ? 90.533 123.253 137.977 1.00 36.90 115 LEU A O 1
ATOM 720 N N . SER A 1 94 ? 90.998 124.856 136.441 1.00 30.69 116 SER A N 1
ATOM 721 C CA . SER A 1 94 ? 90.482 124.073 135.330 1.00 30.74 116 SER A CA 1
ATOM 722 C C . SER A 1 94 ? 91.586 123.659 134.366 1.00 35.04 116 SER A C 1
ATOM 723 O O . SER A 1 94 ? 92.298 124.511 133.832 1.00 33.92 116 SER A O 1
ATOM 726 N N . LEU A 1 95 ? 91.746 122.349 134.172 1.00 32.84 117 LEU A N 1
ATOM 727 C CA . LEU A 1 95 ? 92.754 121.766 133.282 1.00 33.27 117 LEU A CA 1
ATOM 728 C C . LEU A 1 95 ? 92.106 120.859 132.227 1.00 36.72 117 LEU A C 1
ATOM 729 O O . LEU A 1 95 ? 92.790 120.040 131.599 1.00 35.40 117 LEU A O 1
ATOM 734 N N . HIS A 1 96 ? 90.796 121.051 131.990 1.00 35.36 118 HIS A N 1
ATOM 735 C CA . HIS A 1 96 ? 90.029 120.202 131.092 1.00 36.45 118 HIS A CA 1
ATOM 736 C C . HIS A 1 96 ? 90.460 120.295 129.634 1.00 36.58 118 HIS A C 1
ATOM 737 O O . HIS A 1 96 ? 90.989 121.315 129.203 1.00 33.95 118 HIS A O 1
ATOM 744 N N . SER A 1 97 ? 90.283 119.194 128.894 1.00 32.21 119 SER A N 1
ATOM 745 C CA . SER A 1 97 ? 90.596 119.097 127.463 1.00 31.06 119 SER A CA 1
ATOM 746 C C . SER A 1 97 ? 92.082 119.403 127.165 1.00 35.49 119 SER A C 1
ATOM 747 O O . SER A 1 97 ? 92.417 120.306 126.390 1.00 33.59 119 SER A O 1
ATOM 750 N N . ASN A 1 98 ? 92.962 118.673 127.826 1.00 32.73 120 ASN A N 1
ATOM 751 C CA . ASN A 1 98 ? 94.406 118.767 127.637 1.00 32.93 120 ASN A CA 1
ATOM 752 C C . ASN A 1 98 ? 94.939 117.353 127.350 1.00 37.47 120 ASN A C 1
ATOM 753 O O . ASN A 1 98 ? 94.157 116.489 126.956 1.00 37.08 120 ASN A O 1
ATOM 758 N N . GLU A 1 99 ? 96.238 117.114 127.497 1.00 35.93 121 GLU A N 1
ATOM 759 C CA . GLU A 1 99 ? 96.813 115.794 127.188 1.00 36.18 121 GLU A CA 1
ATOM 760 C C . GLU A 1 99 ? 97.660 115.291 128.342 1.00 40.51 121 GLU A C 1
ATOM 761 O O . GLU A 1 99 ? 98.679 114.630 128.123 1.00 40.47 121 GLU A O 1
ATOM 767 N N . LEU A 1 100 ? 97.228 115.585 129.571 1.00 37.79 122 LEU A N 1
ATOM 768 C CA . LEU A 1 100 ? 97.959 115.210 130.783 1.00 37.20 122 LEU A CA 1
ATOM 769 C C . LEU A 1 100 ? 97.836 113.727 131.080 1.00 43.82 122 LEU A C 1
ATOM 770 O O . LEU A 1 100 ? 96.739 113.184 131.042 1.00 43.80 122 LEU A O 1
ATOM 775 N N . VAL A 1 101 ? 98.972 113.077 131.360 1.00 43.19 123 VAL A N 1
ATOM 776 C CA . VAL A 1 101 ? 99.086 111.640 131.680 1.00 43.33 123 VAL A CA 1
ATOM 777 C C . VAL A 1 101 ? 99.306 111.485 133.197 1.00 47.82 123 VAL A C 1
ATOM 778 O O . VAL A 1 101 ? 98.805 110.536 133.807 1.00 48.14 123 VAL A O 1
ATOM 782 N N . ASN A 1 102 ? 100.022 112.446 133.798 1.00 44.33 124 ASN A N 1
ATOM 783 C CA . ASN A 1 102 ? 100.315 112.496 135.234 1.00 45.06 124 ASN A CA 1
ATOM 784 C C . ASN A 1 102 ? 100.178 113.926 135.705 1.00 47.99 124 ASN A C 1
ATOM 785 O O . ASN A 1 102 ? 100.122 114.834 134.883 1.00 48.39 124 ASN A O 1
ATOM 790 N N . LEU A 1 103 ? 100.176 114.141 137.011 1.00 44.50 125 LEU A N 1
ATOM 791 C CA . LEU A 1 103 ? 100.144 115.486 137.576 1.00 45.23 125 LEU A CA 1
ATOM 792 C C . LEU A 1 103 ? 101.345 115.644 138.503 1.00 51.81 125 LEU A C 1
ATOM 793 O O . LEU A 1 103 ? 101.739 114.661 139.135 1.00 52.24 125 LEU A O 1
ATOM 798 N N . PRO A 1 104 ? 101.934 116.852 138.634 1.00 49.02 126 PRO A N 1
ATOM 799 C CA . PRO A 1 104 ? 103.050 117.017 139.587 1.00 48.94 126 PRO A CA 1
ATOM 800 C C . PRO A 1 104 ? 102.564 116.887 141.031 1.00 52.49 126 PRO A C 1
ATOM 801 O O . PRO A 1 104 ? 101.410 117.220 141.322 1.00 50.98 126 PRO A O 1
ATOM 805 N N . LYS A 1 105 ? 103.450 116.438 141.940 1.00 49.80 127 LYS A N 1
ATOM 806 C CA . LYS A 1 105 ? 103.127 116.297 143.360 1.00 49.71 127 LYS A CA 1
ATOM 807 C C . LYS A 1 105 ? 102.676 117.640 143.970 1.00 51.57 127 LYS A C 1
ATOM 808 O O . LYS A 1 105 ? 101.868 117.654 144.896 1.00 50.56 127 LYS A O 1
ATOM 814 N N . GLU A 1 106 ? 103.121 118.764 143.372 1.00 46.15 128 GLU A N 1
ATOM 815 C CA . GLU A 1 106 ? 102.803 120.132 143.791 1.00 45.36 128 GLU A CA 1
ATOM 816 C C . GLU A 1 106 ? 101.305 120.492 143.664 1.00 47.88 128 GLU A C 1
ATOM 817 O O . GLU A 1 106 ? 100.885 121.516 144.209 1.00 46.72 128 GLU A O 1
ATOM 823 N N . ILE A 1 107 ? 100.493 119.628 142.992 1.00 44.96 129 ILE A N 1
ATOM 824 C CA . ILE A 1 107 ? 99.034 119.794 142.873 1.00 44.75 129 ILE A CA 1
ATOM 825 C C . ILE A 1 107 ? 98.364 119.784 144.269 1.00 49.49 129 ILE A C 1
ATOM 826 O O . ILE A 1 107 ? 97.275 120.329 144.432 1.00 49.37 129 ILE A O 1
ATOM 831 N N . GLY A 1 108 ? 99.042 119.188 145.252 1.00 46.94 130 GLY A N 1
ATOM 832 C CA . GLY A 1 108 ? 98.575 119.110 146.632 1.00 47.30 130 GLY A CA 1
ATOM 833 C C . GLY A 1 108 ? 98.845 120.345 147.477 1.00 52.27 130 GLY A C 1
ATOM 834 O O . GLY A 1 108 ? 98.422 120.397 148.633 1.00 53.04 130 GLY A O 1
ATOM 835 N N . GLN A 1 109 ? 99.524 121.362 146.915 1.00 47.87 131 GLN A N 1
ATOM 836 C CA . GLN A 1 109 ? 99.873 122.589 147.635 1.00 47.33 131 GLN A CA 1
ATOM 837 C C . GLN A 1 109 ? 98.725 123.602 147.724 1.00 50.57 131 GLN A C 1
ATOM 838 O O . GLN A 1 109 ? 98.835 124.578 148.473 1.00 49.89 131 GLN A O 1
ATOM 844 N N . PHE A 1 110 ? 97.620 123.368 146.990 1.00 45.83 132 PHE A N 1
ATOM 845 C CA . PHE A 1 110 ? 96.484 124.284 146.998 1.00 44.56 132 PHE A CA 1
ATOM 846 C C . PHE A 1 110 ? 95.560 124.052 148.202 1.00 49.09 132 PHE A C 1
ATOM 847 O O . PHE A 1 110 ? 94.505 123.425 148.088 1.00 47.88 132 PHE A O 1
ATOM 855 N N . LYS A 1 111 ? 95.948 124.601 149.361 1.00 46.37 133 LYS A N 1
ATOM 856 C CA . LYS A 1 111 ? 95.197 124.463 150.614 1.00 46.09 133 LYS A CA 1
ATOM 857 C C . LYS A 1 111 ? 93.791 125.015 150.565 1.00 48.35 133 LYS A C 1
ATOM 858 O O . LYS A 1 111 ? 92.919 124.517 151.275 1.00 48.17 133 LYS A O 1
ATOM 864 N N . ASN A 1 112 ? 93.552 126.007 149.707 1.00 42.40 134 ASN A N 1
ATOM 865 C CA . ASN A 1 112 ? 92.233 126.612 149.583 1.00 41.17 134 ASN A CA 1
ATOM 866 C C . ASN A 1 112 ? 91.473 126.155 148.334 1.00 40.39 134 ASN A C 1
ATOM 867 O O . ASN A 1 112 ? 90.406 126.697 148.051 1.00 40.30 134 ASN A O 1
ATOM 872 N N . LEU A 1 113 ? 91.987 125.144 147.619 1.00 36.44 135 LEU A N 1
ATOM 873 C CA . LEU A 1 113 ? 91.335 124.627 146.401 1.00 35.48 135 LEU A CA 1
ATOM 874 C C . LEU A 1 113 ? 89.972 124.020 146.694 1.00 41.26 135 LEU A C 1
ATOM 875 O O . LEU A 1 113 ? 89.852 123.146 147.551 1.00 40.55 135 LEU A O 1
ATOM 880 N N . GLN A 1 114 ? 88.941 124.538 146.018 1.00 39.00 136 GLN A N 1
ATOM 881 C CA . GLN A 1 114 ? 87.557 124.086 146.149 1.00 37.40 136 GLN A CA 1
ATOM 882 C C . GLN A 1 114 ? 87.090 123.257 144.959 1.00 37.74 136 GLN A C 1
ATOM 883 O O . GLN A 1 114 ? 86.350 122.291 145.156 1.00 34.95 136 GLN A O 1
ATOM 889 N N . LYS A 1 115 ? 87.486 123.659 143.727 1.00 33.09 137 LYS A N 1
ATOM 890 C CA . LYS A 1 115 ? 87.092 122.949 142.498 1.00 32.04 137 LYS A CA 1
ATOM 891 C C . LYS A 1 115 ? 88.325 122.648 141.667 1.00 35.83 137 LYS A C 1
ATOM 892 O O . LYS A 1 115 ? 89.175 123.539 141.452 1.00 34.17 137 LYS A O 1
ATOM 898 N N . LEU A 1 116 ? 88.425 121.391 141.227 1.00 32.21 138 LEU A N 1
ATOM 899 C CA . LEU A 1 116 ? 89.497 120.894 140.370 1.00 32.50 138 LEU A CA 1
ATOM 900 C C . LEU A 1 116 ? 88.887 120.131 139.193 1.00 37.26 138 LEU A C 1
ATOM 901 O O . LEU A 1 116 ? 88.301 119.053 139.376 1.00 37.08 138 LEU A O 1
ATOM 906 N N . ASN A 1 117 ? 89.034 120.693 137.984 1.00 32.45 139 ASN A N 1
ATOM 907 C CA . ASN A 1 117 ? 88.500 120.077 136.778 1.00 31.42 139 ASN A CA 1
ATOM 908 C C . ASN A 1 117 ? 89.640 119.505 135.960 1.00 36.84 139 ASN A C 1
ATOM 909 O O . ASN A 1 117 ? 90.498 120.256 135.473 1.00 34.64 139 ASN A O 1
ATOM 914 N N . LEU A 1 118 ? 89.646 118.169 135.810 1.00 32.25 140 LEU A N 1
ATOM 915 C CA . LEU A 1 118 ? 90.667 117.425 135.071 1.00 31.95 140 LEU A CA 1
ATOM 916 C C . LEU A 1 118 ? 90.034 116.608 133.939 1.00 34.45 140 LEU A C 1
ATOM 917 O O . LEU A 1 118 ? 90.661 115.682 133.404 1.00 34.14 140 LEU A O 1
ATOM 922 N N . ASP A 1 119 ? 88.782 116.967 133.564 1.00 30.68 141 ASP A N 1
ATOM 923 C CA . ASP A 1 119 ? 88.005 116.311 132.499 1.00 29.11 141 ASP A CA 1
ATOM 924 C C . ASP A 1 119 ? 88.764 116.244 131.198 1.00 36.27 141 ASP A C 1
ATOM 925 O O . ASP A 1 119 ? 89.522 117.166 130.879 1.00 35.22 141 ASP A O 1
ATOM 930 N N . ASN A 1 120 ? 88.535 115.176 130.422 1.00 34.65 142 ASN A N 1
ATOM 931 C CA . ASN A 1 120 ? 89.069 115.019 129.064 1.00 35.64 142 ASN A CA 1
ATOM 932 C C . ASN A 1 120 ? 90.604 115.194 128.965 1.00 39.92 142 ASN A C 1
ATOM 933 O O . ASN A 1 120 ? 91.097 116.035 128.223 1.00 39.25 142 ASN A O 1
ATOM 938 N N . ASN A 1 121 ? 91.331 114.412 129.759 1.00 36.53 143 ASN A N 1
ATOM 939 C CA . ASN A 1 121 ? 92.782 114.301 129.735 1.00 35.67 143 ASN A CA 1
ATOM 940 C C . ASN A 1 121 ? 93.120 112.826 129.427 1.00 40.19 143 ASN A C 1
ATOM 941 O O . ASN A 1 121 ? 92.270 112.121 128.858 1.00 38.77 143 ASN A O 1
ATOM 946 N N . LYS A 1 122 ? 94.341 112.375 129.756 1.00 37.31 144 LYS A N 1
ATOM 947 C CA . LYS A 1 122 ? 94.790 111.014 129.482 1.00 38.65 144 LYS A CA 1
ATOM 948 C C . LYS A 1 122 ? 95.391 110.431 130.778 1.00 41.55 144 LYS A C 1
ATOM 949 O O . LYS A 1 122 ? 96.302 109.603 130.721 1.00 41.83 144 LYS A O 1
ATOM 955 N N . LEU A 1 123 ? 94.883 110.890 131.945 1.00 36.62 145 LEU A N 1
ATOM 956 C CA . LEU A 1 123 ? 95.403 110.520 133.257 1.00 36.66 145 LEU A CA 1
ATOM 957 C C . LEU A 1 123 ? 95.298 109.023 133.541 1.00 42.34 145 LEU A C 1
ATOM 958 O O . LEU A 1 123 ? 94.210 108.459 133.456 1.00 40.46 145 LEU A O 1
ATOM 963 N N . THR A 1 124 ? 96.438 108.385 133.850 1.00 41.70 146 THR A N 1
ATOM 964 C CA . THR A 1 124 ? 96.508 106.953 134.181 1.00 42.57 146 THR A CA 1
ATOM 965 C C . THR A 1 124 ? 96.587 106.782 135.692 1.00 48.20 146 THR A C 1
ATOM 966 O O . THR A 1 124 ? 96.217 105.733 136.206 1.00 49.00 146 THR A O 1
ATOM 970 N N . VAL A 1 125 ? 97.064 107.814 136.408 1.00 43.98 147 VAL A N 1
ATOM 971 C CA . VAL A 1 125 ? 97.214 107.800 137.864 1.00 43.07 147 VAL A CA 1
ATOM 972 C C . VAL A 1 125 ? 97.136 109.228 138.426 1.00 46.25 147 VAL A C 1
ATOM 973 O O . VAL A 1 125 ? 97.482 110.186 137.728 1.00 46.41 147 VAL A O 1
ATOM 977 N N . LEU A 1 126 ? 96.691 109.368 139.676 1.00 41.96 148 LEU A N 1
ATOM 978 C CA . LEU A 1 126 ? 96.691 110.642 140.391 1.00 42.09 148 LEU A CA 1
ATOM 979 C C . LEU A 1 126 ? 97.832 110.584 141.435 1.00 47.81 148 LEU A C 1
ATOM 980 O O . LEU A 1 126 ? 98.096 109.504 141.962 1.00 47.02 148 LEU A O 1
ATOM 985 N N . PRO A 1 127 ? 98.541 111.686 141.755 1.00 46.12 149 PRO A N 1
ATOM 986 C CA . PRO A 1 127 ? 99.604 111.580 142.770 1.00 46.13 149 PRO A CA 1
ATOM 987 C C . PRO A 1 127 ? 99.011 111.404 144.161 1.00 50.85 149 PRO A C 1
ATOM 988 O O . PRO A 1 127 ? 97.892 111.865 144.415 1.00 50.19 149 PRO A O 1
ATOM 992 N N . LYS A 1 128 ? 99.751 110.731 145.060 1.00 47.63 150 LYS A N 1
ATOM 993 C CA . LYS A 1 128 ? 99.308 110.517 146.440 1.00 47.67 150 LYS A CA 1
ATOM 994 C C . LYS A 1 128 ? 98.998 111.841 147.150 1.00 49.40 150 LYS A C 1
ATOM 995 O O . LYS A 1 128 ? 98.113 111.880 147.996 1.00 48.02 150 LYS A O 1
ATOM 1001 N N . GLU A 1 129 ? 99.675 112.942 146.736 1.00 44.67 151 GLU A N 1
ATOM 1002 C CA . GLU A 1 129 ? 99.521 114.289 147.294 1.00 43.74 151 GLU A CA 1
ATOM 1003 C C . GLU A 1 129 ? 98.132 114.916 147.033 1.00 45.18 151 GLU A C 1
ATOM 1004 O O . GLU A 1 129 ? 97.812 115.937 147.643 1.00 43.16 151 GLU A O 1
ATOM 1010 N N . ILE A 1 130 ? 97.284 114.288 146.169 1.00 41.09 152 ILE A N 1
ATOM 1011 C CA . ILE A 1 130 ? 95.913 114.765 145.912 1.00 40.95 152 ILE A CA 1
ATOM 1012 C C . ILE A 1 130 ? 95.114 114.819 147.220 1.00 44.78 152 ILE A C 1
ATOM 1013 O O . ILE A 1 130 ? 94.249 115.684 147.375 1.00 43.85 152 ILE A O 1
ATOM 1018 N N . GLY A 1 131 ? 95.475 113.935 148.162 1.00 42.24 153 GLY A N 1
ATOM 1019 C CA . GLY A 1 131 ? 94.889 113.834 149.491 1.00 42.51 153 GLY A CA 1
ATOM 1020 C C . GLY A 1 131 ? 95.096 115.057 150.364 1.00 46.16 153 GLY A C 1
ATOM 1021 O O . GLY A 1 131 ? 94.369 115.238 151.335 1.00 45.66 153 GLY A O 1
ATOM 1022 N N . GLN A 1 132 ? 96.050 115.936 150.002 1.00 43.36 154 GLN A N 1
ATOM 1023 C CA . GLN A 1 132 ? 96.338 117.159 150.759 1.00 43.00 154 GLN A CA 1
ATOM 1024 C C . GLN A 1 132 ? 95.312 118.247 150.480 1.00 45.94 154 GLN A C 1
ATOM 1025 O O . GLN A 1 132 ? 95.272 119.241 151.212 1.00 45.05 154 GLN A O 1
ATOM 1031 N N . LEU A 1 133 ? 94.483 118.082 149.418 1.00 41.39 155 LEU A N 1
ATOM 1032 C CA . LEU A 1 133 ? 93.485 119.096 149.059 1.00 40.33 155 LEU A CA 1
ATOM 1033 C C . LEU A 1 133 ? 92.242 118.941 149.940 1.00 45.85 155 LEU A C 1
ATOM 103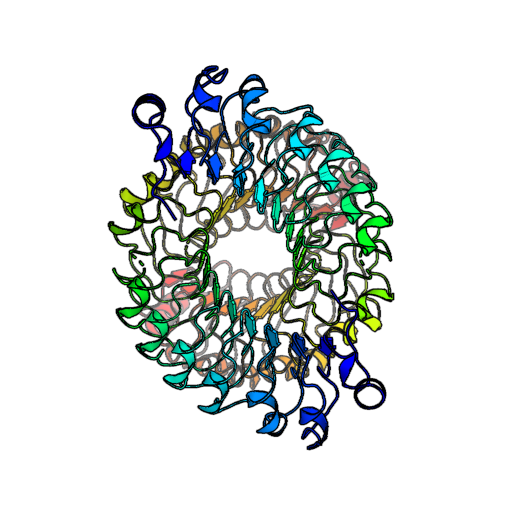4 O O . LEU A 1 133 ? 91.151 118.636 149.459 1.00 44.73 155 LEU A O 1
ATOM 1039 N N . GLN A 1 134 ? 92.418 119.195 151.242 1.00 43.98 156 GLN A N 1
ATOM 1040 C CA . GLN A 1 134 ? 91.405 118.970 152.276 1.00 43.50 156 GLN A CA 1
ATOM 1041 C C . GLN A 1 134 ? 90.196 119.913 152.186 1.00 44.22 156 GLN A C 1
ATOM 1042 O O . GLN A 1 134 ? 89.154 119.558 152.728 1.00 43.76 156 GLN A O 1
ATOM 1048 N N . ASN A 1 135 ? 90.279 121.040 151.439 1.00 37.98 157 ASN A N 1
ATOM 1049 C CA . ASN A 1 135 ? 89.123 121.926 151.246 1.00 36.29 157 ASN A CA 1
ATOM 1050 C C . ASN A 1 135 ? 88.379 121.628 149.935 1.00 38.19 157 ASN A C 1
ATOM 1051 O O . ASN A 1 135 ? 87.381 122.285 149.637 1.00 36.85 157 ASN A O 1
ATOM 1056 N N . LEU A 1 136 ? 88.867 120.648 149.141 1.00 35.56 158 LEU A N 1
ATOM 1057 C CA . LEU A 1 136 ? 88.265 120.299 147.843 1.00 33.08 158 LEU A CA 1
ATOM 1058 C C . LEU A 1 136 ? 86.818 119.855 147.981 1.00 37.30 158 LEU A C 1
ATOM 1059 O O . LEU A 1 136 ? 86.532 118.931 148.735 1.00 35.91 158 LEU A O 1
ATOM 1064 N N . GLN A 1 137 ? 85.909 120.537 147.268 1.00 35.19 159 GLN A N 1
ATOM 1065 C CA . GLN A 1 137 ? 84.478 120.233 147.246 1.00 34.43 159 GLN A CA 1
ATOM 1066 C C . GLN A 1 137 ? 84.101 119.462 145.965 1.00 37.26 159 GLN A C 1
ATOM 1067 O O . GLN A 1 137 ? 83.189 118.635 145.986 1.00 36.37 159 GLN A O 1
ATOM 1073 N N . GLU A 1 138 ? 84.808 119.741 144.853 1.00 32.94 160 GLU A N 1
ATOM 1074 C CA . GLU A 1 138 ? 84.535 119.104 143.566 1.00 31.72 160 GLU A CA 1
ATOM 1075 C C . GLU A 1 138 ? 85.808 118.634 142.869 1.00 35.85 160 GLU A C 1
ATOM 1076 O O . GLU A 1 138 ? 86.763 119.406 142.711 1.00 35.48 160 GLU A O 1
ATOM 1082 N N . LEU A 1 139 ? 85.828 117.342 142.497 1.00 32.43 161 LEU A N 1
ATOM 1083 C CA . LEU A 1 139 ? 86.925 116.732 141.761 1.00 32.40 161 LEU A CA 1
ATOM 1084 C C . LEU A 1 139 ? 86.290 116.080 140.532 1.00 36.14 161 LEU A C 1
ATOM 1085 O O . LEU A 1 139 ? 85.486 115.158 140.662 1.00 35.17 161 LEU A O 1
ATOM 1090 N N . SER A 1 140 ? 86.589 116.626 139.346 1.00 32.14 162 SER A N 1
ATOM 1091 C CA . SER A 1 140 ? 86.012 116.140 138.089 1.00 30.49 162 SER A CA 1
ATOM 1092 C C . SER A 1 140 ? 87.093 115.496 137.245 1.00 34.54 162 SER A C 1
ATOM 1093 O O . SER A 1 140 ? 88.115 116.124 136.950 1.00 34.45 162 SER A O 1
ATOM 1096 N N . LEU A 1 141 ? 86.897 114.210 136.926 1.00 31.37 163 LEU A N 1
ATOM 1097 C CA . LEU A 1 141 ? 87.865 113.395 136.201 1.00 31.79 163 LEU A CA 1
ATOM 1098 C C . LEU A 1 141 ? 87.232 112.688 135.015 1.00 32.71 163 LEU A C 1
ATOM 1099 O O . LEU A 1 141 ? 87.723 111.638 134.579 1.00 32.68 163 LEU A O 1
ATOM 1104 N N . LEU A 1 142 ? 86.145 113.269 134.483 1.00 29.98 164 LEU A N 1
ATOM 1105 C CA . LEU A 1 142 ? 85.403 112.715 133.348 1.00 30.02 164 LEU A CA 1
ATOM 1106 C C . LEU A 1 142 ? 86.355 112.413 132.180 1.00 35.03 164 LEU A C 1
ATOM 1107 O O . LEU A 1 142 ? 87.216 113.227 131.892 1.00 36.08 164 LEU A O 1
ATOM 1112 N N . SER A 1 143 ? 86.222 111.247 131.538 1.00 32.39 165 SER A N 1
ATOM 1113 C CA . SER A 1 143 ? 87.011 110.885 130.346 1.00 31.77 165 SER A CA 1
ATOM 1114 C C . SER A 1 143 ? 88.539 110.937 130.562 1.00 35.53 165 SER A C 1
ATOM 1115 O O . SER A 1 143 ? 89.237 111.812 130.036 1.00 34.65 165 SER A O 1
ATOM 1118 N N . ASN A 1 144 ? 89.035 110.012 131.386 1.00 32.49 166 ASN A N 1
ATOM 1119 C CA . ASN A 1 144 ? 90.456 109.814 131.654 1.00 33.06 166 ASN A CA 1
ATOM 1120 C C . ASN A 1 144 ? 90.742 108.305 131.534 1.00 38.62 166 ASN A C 1
ATOM 1121 O O . ASN A 1 144 ? 89.894 107.582 130.991 1.00 37.52 166 ASN A O 1
ATOM 1126 N N . LYS A 1 145 ? 91.909 107.834 131.981 1.00 35.99 167 LYS A N 1
ATOM 1127 C CA . LYS A 1 145 ? 92.267 106.414 131.841 1.00 36.28 167 LYS A CA 1
ATOM 1128 C C . LYS A 1 145 ? 92.551 105.778 133.192 1.00 40.49 167 LYS A C 1
ATOM 1129 O O . LYS A 1 145 ? 93.349 104.848 133.276 1.00 41.04 167 LYS A O 1
ATOM 1135 N N . LEU A 1 146 ? 91.909 106.278 134.259 1.00 38.08 168 LEU A N 1
ATOM 1136 C CA . LEU A 1 146 ? 92.133 105.780 135.619 1.00 37.54 168 LEU A CA 1
ATOM 1137 C C . LEU A 1 146 ? 91.570 104.397 135.847 1.00 41.78 168 LEU A C 1
ATOM 1138 O O . LEU A 1 146 ? 90.445 104.130 135.438 1.00 39.91 168 LEU A O 1
ATOM 1143 N N . ILE A 1 147 ? 92.350 103.525 136.509 1.00 41.47 169 ILE A N 1
ATOM 1144 C CA . ILE A 1 147 ? 91.936 102.175 136.896 1.00 42.43 169 ILE A CA 1
ATOM 1145 C C . ILE A 1 147 ? 91.774 102.140 138.422 1.00 47.54 169 ILE A C 1
ATOM 1146 O O . ILE A 1 147 ? 91.193 101.205 138.964 1.00 49.12 169 ILE A O 1
ATOM 1151 N N . SER A 1 148 ? 92.288 103.165 139.115 1.00 42.75 170 SER A N 1
ATOM 1152 C CA . SER A 1 148 ? 92.235 103.275 140.576 1.00 42.64 170 SER A CA 1
ATOM 1153 C C . SER A 1 148 ? 92.463 104.714 140.993 1.00 46.21 170 SER A C 1
ATOM 1154 O O . SER A 1 148 ? 92.820 105.548 140.158 1.00 45.72 170 SER A O 1
ATOM 1157 N N . LEU A 1 149 ? 92.266 104.997 142.289 1.00 42.86 171 LEU A N 1
ATOM 1158 C CA . LEU A 1 149 ? 92.543 106.277 142.922 1.00 42.19 171 LEU A CA 1
ATOM 1159 C C . LEU A 1 149 ? 93.570 106.010 144.051 1.00 48.29 171 LEU A C 1
ATOM 1160 O O . LEU A 1 149 ? 93.565 104.910 144.603 1.00 48.83 171 LEU A O 1
ATOM 1165 N N . PRO A 1 150 ? 94.471 106.952 144.420 1.00 44.44 172 PRO A N 1
ATOM 1166 C CA . PRO A 1 150 ? 95.417 106.651 145.519 1.00 44.23 172 PRO A CA 1
ATOM 1167 C C . PRO A 1 150 ? 94.669 106.487 146.831 1.00 49.81 172 PRO A C 1
ATOM 1168 O O . PRO A 1 150 ? 93.632 107.119 147.022 1.00 49.36 172 PRO A O 1
ATOM 1172 N N . THR A 1 151 ? 95.179 105.636 147.728 1.00 46.78 173 THR A N 1
ATOM 1173 C CA . THR A 1 151 ? 94.542 105.403 149.024 1.00 46.63 173 THR A CA 1
ATOM 1174 C C . THR A 1 151 ? 94.319 106.715 149.786 1.00 48.12 173 THR A C 1
ATOM 1175 O O . THR A 1 151 ? 93.321 106.851 150.488 1.00 48.12 173 THR A O 1
ATOM 1179 N N . GLU A 1 152 ? 95.199 107.715 149.563 1.00 43.08 174 GLU A N 1
ATOM 1180 C CA . GLU A 1 152 ? 95.137 109.053 150.184 1.00 42.08 174 GLU A CA 1
ATOM 1181 C C . GLU A 1 152 ? 93.898 109.866 149.790 1.00 44.66 174 GLU A C 1
ATOM 1182 O O . GLU A 1 152 ? 93.642 110.910 150.400 1.00 43.86 174 GLU A O 1
ATOM 1188 N N . ILE A 1 153 ? 93.107 109.373 148.801 1.00 40.97 175 ILE A N 1
ATOM 1189 C CA . ILE A 1 153 ? 91.846 110.008 148.389 1.00 40.90 175 ILE A CA 1
ATOM 1190 C C . ILE A 1 153 ? 90.902 110.072 149.581 1.00 45.59 175 ILE A C 1
ATOM 1191 O O . ILE A 1 153 ? 90.097 110.990 149.659 1.00 45.43 175 ILE A O 1
ATOM 1196 N N . GLU A 1 154 ? 91.065 109.140 150.563 1.00 43.87 176 GLU A N 1
ATOM 1197 C CA . GLU A 1 154 ? 90.275 109.086 151.803 1.00 44.38 176 GLU A CA 1
ATOM 1198 C C . GLU A 1 154 ? 90.398 110.381 152.629 1.00 47.74 176 GLU A C 1
ATOM 1199 O O . GLU A 1 154 ? 89.521 110.685 153.425 1.00 47.66 176 GLU A O 1
ATOM 1205 N N . GLN A 1 155 ? 91.490 111.146 152.425 1.00 44.67 177 GLN A N 1
ATOM 1206 C CA . GLN A 1 155 ? 91.779 112.399 153.146 1.00 44.01 177 GLN A CA 1
ATOM 1207 C C . GLN A 1 155 ? 90.963 113.607 152.667 1.00 45.39 177 GLN A C 1
ATOM 1208 O O . GLN A 1 155 ? 91.051 114.671 153.287 1.00 44.22 177 GLN A O 1
ATOM 1214 N N . LEU A 1 156 ? 90.179 113.463 151.562 1.00 40.82 178 LEU A N 1
ATOM 1215 C CA . LEU A 1 156 ? 89.379 114.571 151.020 1.00 40.50 178 LEU A CA 1
ATOM 1216 C C . LEU A 1 156 ? 88.099 114.734 151.833 1.00 45.60 178 LEU A C 1
ATOM 1217 O O . LEU A 1 156 ? 86.999 114.439 151.357 1.00 43.89 178 LEU A O 1
ATOM 1222 N N . LYS A 1 157 ? 88.268 115.224 153.077 1.00 43.92 179 LYS A N 1
ATOM 1223 C CA . LYS A 1 157 ? 87.219 115.361 154.088 1.00 43.85 179 LYS A CA 1
ATOM 1224 C C . LYS A 1 157 ? 86.117 116.395 153.762 1.00 45.58 179 LYS A C 1
ATOM 1225 O O . LYS A 1 157 ? 85.135 116.462 154.491 1.00 45.66 179 LYS A O 1
ATOM 1231 N N . SER A 1 158 ? 86.234 117.155 152.660 1.00 41.18 180 SER A N 1
ATOM 1232 C CA . SER A 1 158 ? 85.203 118.125 152.267 1.00 39.35 180 SER A CA 1
ATOM 1233 C C . SER A 1 158 ? 84.519 117.789 150.920 1.00 38.75 180 SER A C 1
ATOM 1234 O O . SER A 1 158 ? 83.612 118.513 150.514 1.00 36.78 180 SER A O 1
ATOM 1237 N N . LEU A 1 159 ? 84.984 116.741 150.205 1.00 34.38 181 LEU A N 1
ATOM 1238 C CA . LEU A 1 159 ? 84.462 116.378 148.875 1.00 33.20 181 LEU A CA 1
ATOM 1239 C C . LEU A 1 159 ? 82.959 116.152 148.819 1.00 36.22 181 LEU A C 1
ATOM 1240 O O . LEU A 1 159 ? 82.428 115.365 149.592 1.00 34.65 181 LEU A O 1
ATOM 1245 N N . LYS A 1 160 ? 82.273 116.866 147.919 1.00 33.77 182 LYS A N 1
ATOM 1246 C CA . LYS A 1 160 ? 80.825 116.749 147.717 1.00 33.05 182 LYS A CA 1
ATOM 1247 C C . LYS A 1 160 ? 80.512 116.089 146.364 1.00 34.87 182 LYS A C 1
ATOM 1248 O O . LYS A 1 160 ? 79.512 115.378 146.233 1.00 31.94 182 LYS A O 1
ATOM 1254 N N . ASN A 1 161 ? 81.344 116.379 145.350 1.00 31.48 183 ASN A N 1
ATOM 1255 C CA . ASN A 1 161 ? 81.143 115.915 143.978 1.00 31.40 183 ASN A CA 1
ATOM 1256 C C . ASN A 1 161 ? 82.351 115.201 143.460 1.00 33.97 183 ASN A C 1
ATOM 1257 O O . ASN A 1 161 ? 83.419 115.801 143.380 1.00 33.06 183 ASN A O 1
ATOM 1262 N N . LEU A 1 162 ? 82.191 113.909 143.114 1.00 30.31 184 LEU A N 1
ATOM 1263 C CA . LEU A 1 162 ? 83.267 113.117 142.540 1.00 29.59 184 LEU A CA 1
ATOM 1264 C C . LEU A 1 162 ? 82.765 112.542 141.216 1.00 34.28 184 LEU A C 1
ATOM 1265 O O . LEU A 1 162 ? 81.806 111.769 141.198 1.00 30.82 184 LEU A O 1
ATOM 1270 N N . ASP A 1 163 ? 83.365 113.012 140.095 1.00 31.18 185 ASP A N 1
ATOM 1271 C CA . ASP A 1 163 ? 82.977 112.586 138.754 1.00 29.30 185 ASP A CA 1
ATOM 1272 C C . ASP A 1 163 ? 84.055 111.716 138.121 1.00 32.16 185 ASP A C 1
ATOM 1273 O O . ASP A 1 163 ? 85.128 112.202 137.757 1.00 31.16 185 ASP A O 1
ATOM 1278 N N . LEU A 1 164 ? 83.758 110.417 138.001 1.00 28.73 186 LEU A N 1
ATOM 1279 C CA . LEU A 1 164 ? 84.647 109.400 137.437 1.00 29.78 186 LEU A CA 1
ATOM 1280 C C . LEU A 1 164 ? 84.070 108.805 136.159 1.00 33.37 186 LEU A C 1
ATOM 1281 O O . LEU A 1 164 ? 84.537 107.765 135.687 1.00 33.56 186 LEU A O 1
ATOM 1286 N N . ASN A 1 165 ? 83.051 109.472 135.589 1.00 29.75 187 ASN A N 1
ATOM 1287 C CA . ASN A 1 165 ? 82.373 109.064 134.352 1.00 28.73 187 ASN A CA 1
ATOM 1288 C C . ASN A 1 165 ? 83.421 108.830 133.234 1.00 31.52 187 ASN A C 1
ATOM 1289 O O . ASN A 1 165 ? 84.341 109.629 133.106 1.00 31.52 187 ASN A O 1
ATOM 1294 N N . HIS A 1 166 ? 83.298 107.752 132.448 1.00 28.02 188 HIS A N 1
ATOM 1295 C CA . HIS A 1 166 ? 84.250 107.415 131.355 1.00 29.11 188 HIS A CA 1
ATOM 1296 C C . HIS A 1 166 ? 85.715 107.248 131.849 1.00 32.96 188 HIS A C 1
ATOM 1297 O O . HIS A 1 166 ? 86.592 108.043 131.515 1.00 31.67 188 HIS A O 1
ATOM 1304 N N . ASN A 1 167 ? 85.968 106.253 132.678 1.00 32.70 189 ASN A N 1
ATOM 1305 C CA . ASN A 1 167 ? 87.328 105.909 133.092 1.00 33.64 189 ASN A CA 1
ATOM 1306 C C . ASN A 1 167 ? 87.460 104.405 132.914 1.00 39.45 189 ASN A C 1
ATOM 1307 O O . ASN A 1 167 ? 86.664 103.840 132.159 1.00 37.89 189 ASN A O 1
ATOM 1312 N N . GLU A 1 168 ? 88.428 103.750 133.581 1.00 36.89 190 GLU A N 1
ATOM 1313 C CA . GLU A 1 168 ? 88.615 102.310 133.388 1.00 37.12 190 GLU A CA 1
ATOM 1314 C C . GLU A 1 168 ? 88.454 101.523 134.690 1.00 39.58 190 GLU A C 1
ATOM 1315 O O . GLU A 1 168 ? 89.096 100.484 134.843 1.00 39.60 190 GLU A O 1
ATOM 1321 N N . PHE A 1 169 ? 87.613 102.013 135.625 1.00 33.37 191 PHE A N 1
ATOM 1322 C CA . PHE A 1 169 ? 87.412 101.360 136.916 1.00 32.49 191 PHE A CA 1
ATOM 1323 C C . PHE A 1 169 ? 86.718 100.025 136.798 1.00 36.73 191 PHE A C 1
ATOM 1324 O O . PHE A 1 169 ? 85.681 99.940 136.141 1.00 34.71 191 PHE A O 1
ATOM 1332 N N . THR A 1 170 ? 87.286 98.971 137.438 1.00 35.43 192 THR A N 1
ATOM 1333 C CA . THR A 1 170 ? 86.692 97.625 137.502 1.00 36.34 192 THR A CA 1
ATOM 1334 C C . THR A 1 170 ? 86.061 97.404 138.870 1.00 39.96 192 THR A C 1
ATOM 1335 O O . THR A 1 170 ? 85.184 96.570 138.994 1.00 40.34 192 THR A O 1
ATOM 1339 N N . THR A 1 171 ? 86.483 98.152 139.888 1.00 37.56 193 THR A N 1
ATOM 1340 C CA . THR A 1 171 ? 85.920 98.132 141.246 1.00 38.42 193 THR A CA 1
ATOM 1341 C C . THR A 1 171 ? 85.944 99.563 141.815 1.00 42.54 193 THR A C 1
ATOM 1342 O O . THR A 1 171 ? 86.713 100.382 141.342 1.00 41.75 193 THR A O 1
ATOM 1346 N N . VAL A 1 172 ? 85.117 99.860 142.804 1.00 40.56 194 VAL A N 1
ATOM 1347 C CA . VAL A 1 172 ? 85.079 101.139 143.508 1.00 41.90 194 VAL A CA 1
ATOM 1348 C C . VAL A 1 172 ? 85.953 100.879 144.755 1.00 45.63 194 VAL A C 1
ATOM 1349 O O . VAL A 1 172 ? 85.636 99.983 145.529 1.00 44.56 194 VAL A O 1
ATOM 1353 N N . SER A 1 173 ? 87.032 101.632 144.969 1.00 42.04 195 SER A N 1
ATOM 1354 C CA . SER A 1 173 ? 87.864 101.384 146.160 1.00 41.46 195 SER A CA 1
ATOM 1355 C C . SER A 1 173 ? 87.130 101.673 147.482 1.00 43.64 195 SER A C 1
ATOM 1356 O O . SER A 1 173 ? 86.220 102.520 147.513 1.00 41.32 195 SER A O 1
ATOM 1359 N N . LYS A 1 174 ? 87.545 100.985 148.580 1.00 40.03 196 LYS A N 1
ATOM 1360 C CA . LYS A 1 174 ? 86.951 101.217 149.897 1.00 39.24 196 LYS A CA 1
ATOM 1361 C C . LYS A 1 174 ? 87.307 102.637 150.426 1.00 40.93 196 LYS A C 1
ATOM 1362 O O . LYS A 1 174 ? 86.556 103.174 151.237 1.00 40.50 196 LYS A O 1
ATOM 1368 N N . GLU A 1 175 ? 88.377 103.283 149.892 1.00 38.50 197 GLU A N 1
ATOM 1369 C CA . GLU A 1 175 ? 88.752 104.674 150.254 1.00 38.75 197 GLU A CA 1
ATOM 1370 C C . GLU A 1 175 ? 87.747 105.707 149.725 1.00 40.30 197 GLU A C 1
ATOM 1371 O O . GLU A 1 175 ? 87.438 106.670 150.431 1.00 39.66 197 GLU A O 1
ATOM 1377 N N . VAL A 1 176 ? 87.175 105.475 148.515 1.00 36.50 198 VAL A N 1
ATOM 1378 C CA . VAL A 1 176 ? 86.123 106.359 147.957 1.00 35.92 198 VAL A CA 1
ATOM 1379 C C . VAL A 1 176 ? 84.906 106.305 148.886 1.00 39.14 198 VAL A C 1
ATOM 1380 O O . VAL A 1 176 ? 84.248 107.325 149.123 1.00 38.68 198 VAL A O 1
ATOM 1392 N N . LEU A 1 178 ? 84.941 105.991 152.022 1.00 38.08 200 LEU A N 1
ATOM 1393 C CA . LEU A 1 178 ? 85.203 106.712 153.276 1.00 37.61 200 LEU A CA 1
AT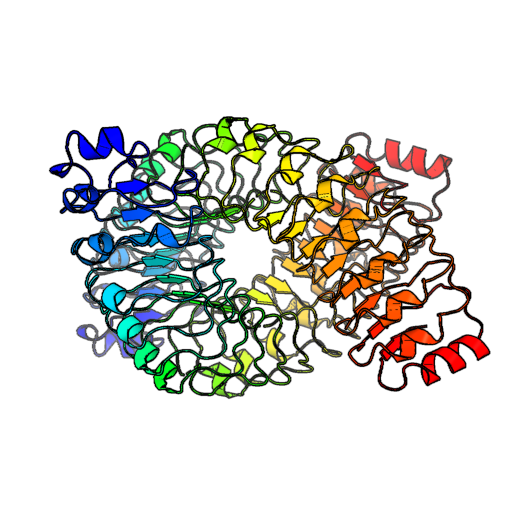OM 1394 C C . LEU A 1 178 ? 84.910 108.220 153.152 1.00 42.72 200 LEU A C 1
ATOM 1395 O O . LEU A 1 178 ? 84.936 108.932 154.153 1.00 40.77 200 LEU A O 1
ATOM 1400 N N . LEU A 1 179 ? 84.588 108.700 151.927 1.00 41.27 201 LEU A N 1
ATOM 1401 C CA . LEU A 1 179 ? 84.276 110.110 151.680 1.00 41.01 201 LEU A CA 1
ATOM 1402 C C . LEU A 1 179 ? 82.820 110.393 152.023 1.00 43.99 201 LEU A C 1
ATOM 1403 O O . LEU A 1 179 ? 81.997 110.669 151.144 1.00 42.79 201 LEU A O 1
ATOM 1408 N N . GLU A 1 180 ? 82.520 110.368 153.338 1.00 39.69 202 GLU A N 1
ATOM 1409 C CA . GLU A 1 180 ? 81.177 110.495 153.886 1.00 39.53 202 GLU A CA 1
ATOM 1410 C C . GLU A 1 180 ? 80.489 111.819 153.600 1.00 40.39 202 GLU A C 1
ATOM 1411 O O . GLU A 1 180 ? 79.281 111.882 153.786 1.00 39.89 202 GLU A O 1
ATOM 1417 N N . THR A 1 181 ? 81.206 112.856 153.112 1.00 35.24 203 THR A N 1
ATOM 1418 C CA . THR A 1 181 ? 80.572 114.129 152.741 1.00 34.33 203 THR A CA 1
ATOM 1419 C C . THR A 1 181 ? 80.031 114.117 151.284 1.00 36.28 203 THR A C 1
ATOM 1420 O O . THR A 1 181 ? 79.361 115.081 150.887 1.00 35.77 203 THR A O 1
ATOM 1424 N N . LEU A 1 182 ? 80.309 113.049 150.495 1.00 31.98 204 LEU A N 1
ATOM 1425 C CA . LEU A 1 182 ? 79.857 112.975 149.094 1.00 31.96 204 LEU A CA 1
ATOM 1426 C C . LEU A 1 182 ? 78.356 113.124 148.936 1.00 33.43 204 LEU A C 1
ATOM 1427 O O . LEU A 1 182 ? 77.582 112.445 149.626 1.00 32.09 204 LEU A O 1
ATOM 1432 N N . GLU A 1 183 ? 77.949 113.978 147.990 1.00 29.28 205 GLU A N 1
ATOM 1433 C CA . GLU A 1 183 ? 76.551 114.210 147.649 1.00 28.24 205 GLU A CA 1
ATOM 1434 C C . GLU A 1 183 ? 76.224 113.677 146.265 1.00 32.45 205 GLU A C 1
ATOM 1435 O O . GLU A 1 183 ? 75.096 113.253 145.993 1.00 30.93 205 GLU A O 1
ATOM 1441 N N . ASN A 1 184 ? 77.207 113.723 145.371 1.00 31.06 206 ASN A N 1
ATOM 1442 C CA . ASN A 1 184 ? 77.023 113.312 143.990 1.00 31.05 206 ASN A CA 1
ATOM 1443 C C . ASN A 1 184 ? 78.198 112.454 143.567 1.00 33.70 206 ASN A C 1
ATOM 1444 O O . ASN A 1 184 ? 79.337 112.915 143.589 1.00 33.21 206 ASN A O 1
ATOM 1449 N N . LEU A 1 185 ? 77.928 111.180 143.235 1.00 30.86 207 LEU A N 1
ATOM 1450 C CA . LEU A 1 185 ? 78.960 110.247 142.792 1.00 29.19 207 LEU A CA 1
ATOM 1451 C C . LEU A 1 185 ? 78.593 109.750 141.402 1.00 33.36 207 LEU A C 1
ATOM 1452 O O . LEU A 1 185 ? 77.547 109.111 141.218 1.00 31.32 207 LEU A O 1
ATOM 1457 N N . ASP A 1 186 ? 79.464 110.065 140.417 1.00 28.74 208 ASP A N 1
ATOM 1458 C CA . ASP A 1 186 ? 79.253 109.702 139.032 1.00 27.07 208 ASP A CA 1
ATOM 1459 C C . ASP A 1 186 ? 80.270 108.661 138.620 1.00 32.13 208 ASP A C 1
ATOM 1460 O O . ASP A 1 186 ? 81.442 108.982 138.452 1.00 33.49 208 ASP A O 1
ATOM 1465 N N . LEU A 1 187 ? 79.829 107.412 138.447 1.00 28.21 209 LEU A N 1
ATOM 1466 C CA . LEU A 1 187 ? 80.697 106.311 138.024 1.00 29.11 209 LEU A CA 1
ATOM 1467 C C . LEU A 1 187 ? 80.229 105.722 136.699 1.00 31.56 209 LEU A C 1
ATOM 1468 O O . LEU A 1 187 ? 80.494 104.555 136.392 1.00 31.55 209 LEU A O 1
ATOM 1473 N N . ARG A 1 188 ? 79.559 106.547 135.884 1.00 27.28 210 ARG A N 1
ATOM 1474 C CA . ARG A 1 188 ? 79.040 106.113 134.585 1.00 26.98 210 ARG A CA 1
ATOM 1475 C C . ARG A 1 188 ? 80.139 105.684 133.625 1.00 28.00 210 ARG A C 1
ATOM 1476 O O . ARG A 1 188 ? 81.268 106.146 133.746 1.00 28.49 210 ARG A O 1
ATOM 1484 N N . SER A 1 189 ? 79.806 104.831 132.673 1.00 25.47 211 SER A N 1
ATOM 1485 C CA . SER A 1 189 ? 80.707 104.328 131.629 1.00 26.56 211 SER A CA 1
ATOM 1486 C C . SER A 1 189 ? 82.058 103.831 132.153 1.00 32.97 211 SER A C 1
ATOM 1487 O O . SER A 1 189 ? 83.095 104.281 131.683 1.00 33.50 211 SER A O 1
ATOM 1490 N N . ASN A 1 190 ? 82.050 102.946 133.167 1.00 29.90 212 ASN A N 1
ATOM 1491 C CA . ASN A 1 190 ? 83.268 102.296 133.635 1.00 30.34 212 ASN A CA 1
ATOM 1492 C C . ASN A 1 190 ? 83.104 100.793 133.345 1.00 36.71 212 ASN A C 1
ATOM 1493 O O . ASN A 1 190 ? 82.356 100.433 132.425 1.00 34.61 212 ASN A O 1
ATOM 1498 N N . LYS A 1 191 ? 83.790 99.924 134.092 1.00 35.46 213 LYS A N 1
ATOM 1499 C CA . LYS A 1 191 ? 83.693 98.484 133.880 1.00 35.11 213 LYS A CA 1
ATOM 1500 C C . LYS A 1 191 ? 83.314 97.815 135.203 1.00 37.83 213 LYS A C 1
ATOM 1501 O O . LYS A 1 191 ? 83.843 96.751 135.541 1.00 37.69 213 LYS A O 1
ATOM 1507 N N . LEU A 1 192 ? 82.372 98.446 135.943 1.00 32.56 214 LEU A N 1
ATOM 1508 C CA . LEU A 1 192 ? 81.986 97.975 137.267 1.00 30.58 214 LEU A CA 1
ATOM 1509 C C . LEU A 1 192 ? 81.178 96.698 137.223 1.00 33.07 214 LEU A C 1
ATOM 1510 O O . LEU A 1 192 ? 80.219 96.604 136.470 1.00 31.48 214 LEU A O 1
ATOM 1515 N N . LYS A 1 193 ? 81.566 95.723 138.046 1.00 32.46 215 LYS A N 1
ATOM 1516 C CA . LYS A 1 193 ? 80.849 94.450 138.152 1.00 34.25 215 LYS A CA 1
ATOM 1517 C C . LYS A 1 193 ? 80.118 94.337 139.468 1.00 36.46 215 LYS A C 1
ATOM 1518 O O . LYS A 1 193 ? 79.121 93.641 139.528 1.00 39.06 215 LYS A O 1
ATOM 1524 N N . THR A 1 194 ? 80.564 95.043 140.504 1.00 29.33 216 THR A N 1
ATOM 1525 C CA . THR A 1 194 ? 79.949 95.046 141.833 1.00 29.10 216 THR A CA 1
ATOM 1526 C C . THR A 1 194 ? 80.074 96.421 142.486 1.00 33.42 216 THR A C 1
ATOM 1527 O O . THR A 1 194 ? 80.924 97.197 142.102 1.00 34.07 216 THR A O 1
ATOM 1531 N N . ILE A 1 195 ? 79.268 96.681 143.504 1.00 30.52 217 ILE A N 1
ATOM 1532 C CA . ILE A 1 195 ? 79.293 97.881 144.340 1.00 31.07 217 ILE A CA 1
ATOM 1533 C C . ILE A 1 195 ? 79.640 97.376 145.761 1.00 35.19 217 ILE A C 1
ATOM 1534 O O . ILE A 1 195 ? 78.992 96.453 146.235 1.00 32.48 217 ILE A O 1
ATOM 1539 N N . PRO A 1 196 ? 80.667 97.929 146.429 1.00 34.23 218 PRO A N 1
ATOM 1540 C CA . PRO A 1 196 ? 81.032 97.429 147.782 1.00 33.95 218 PRO A CA 1
ATOM 1541 C C . PRO A 1 196 ? 79.978 97.608 148.861 1.00 35.60 218 PRO A C 1
ATOM 1542 O O . PRO A 1 196 ? 79.161 98.526 148.796 1.00 33.22 218 PRO A O 1
ATOM 1546 N N . LYS A 1 197 ? 80.004 96.735 149.880 1.00 31.80 219 LYS A N 1
ATOM 1547 C CA . LYS A 1 197 ? 79.112 96.830 151.033 1.00 31.52 219 LYS A CA 1
ATOM 1548 C C . LYS A 1 197 ? 79.345 98.183 151.745 1.00 33.77 219 LYS A C 1
ATOM 1549 O O . LYS A 1 197 ? 78.420 98.732 152.343 1.00 35.19 219 LYS A O 1
ATOM 1555 N N . GLU A 1 198 ? 80.581 98.726 151.667 1.00 28.84 220 GLU A N 1
ATOM 1556 C CA . GLU A 1 198 ? 80.946 99.982 152.324 1.00 28.86 220 GLU A CA 1
ATOM 1557 C C . GLU A 1 198 ? 80.180 101.214 151.782 1.00 33.80 220 GLU A C 1
ATOM 1558 O O . GLU A 1 198 ? 80.310 102.294 152.346 1.00 31.54 220 GLU A O 1
ATOM 1564 N N . ILE A 1 199 ? 79.332 101.032 150.727 1.00 32.37 221 ILE A N 1
ATOM 1565 C CA . ILE A 1 199 ? 78.464 102.079 150.172 1.00 33.41 221 ILE A CA 1
ATOM 1566 C C . ILE A 1 199 ? 77.571 102.666 151.265 1.00 35.57 221 ILE A C 1
ATOM 1567 O O . ILE A 1 199 ? 77.219 103.837 151.185 1.00 33.49 221 ILE A O 1
ATOM 1572 N N . ARG A 1 200 ? 77.251 101.861 152.321 1.00 33.04 222 ARG A N 1
ATOM 1573 C CA . ARG A 1 200 ? 76.417 102.305 153.458 1.00 32.47 222 ARG A CA 1
ATOM 1574 C C . ARG A 1 200 ? 76.994 103.549 154.139 1.00 34.76 222 ARG A C 1
ATOM 1575 O O . ARG A 1 200 ? 76.267 104.306 154.779 1.00 33.39 222 ARG A O 1
ATOM 1583 N N . GLN A 1 201 ? 78.313 103.744 154.024 1.00 32.89 223 GLN A N 1
ATOM 1584 C CA . GLN A 1 201 ? 79.013 104.872 154.648 1.00 33.94 223 GLN A CA 1
ATOM 1585 C C . GLN A 1 201 ? 78.723 106.216 153.964 1.00 37.50 223 GLN A C 1
ATOM 1586 O O . GLN A 1 201 ? 78.968 107.269 154.559 1.00 36.67 223 GLN A O 1
ATOM 1592 N N . LEU A 1 202 ? 78.207 106.192 152.715 1.00 32.26 224 LEU A N 1
ATOM 1593 C CA . LEU A 1 202 ? 77.935 107.429 151.980 1.00 31.54 224 LEU A CA 1
ATOM 1594 C C . LEU A 1 202 ? 76.529 107.941 152.289 1.00 36.10 224 LEU A C 1
ATOM 1595 O O . LEU A 1 202 ? 75.705 108.079 151.407 1.00 34.66 224 LEU A O 1
ATOM 1600 N N . LYS A 1 203 ? 76.285 108.267 153.566 1.00 34.89 225 LYS A N 1
ATOM 1601 C CA . LYS A 1 203 ? 74.997 108.692 154.103 1.00 34.54 225 LYS A CA 1
ATOM 1602 C C . LYS A 1 203 ? 74.545 110.072 153.623 1.00 35.80 225 LYS A C 1
ATOM 1603 O O . LYS A 1 203 ? 73.349 110.351 153.711 1.00 34.72 225 LYS A O 1
ATOM 1609 N N . SER A 1 204 ? 75.437 110.916 153.086 1.00 31.51 226 SER A N 1
ATOM 1610 C CA . SER A 1 204 ? 75.007 112.213 152.532 1.00 30.70 226 SER A CA 1
ATOM 1611 C C . SER A 1 204 ? 74.685 112.161 151.033 1.00 33.05 226 SER A C 1
ATOM 1612 O O . SER A 1 204 ? 74.221 113.155 150.480 1.00 32.80 226 SER A O 1
ATOM 1615 N N . LEU A 1 205 ? 74.915 111.009 150.384 1.00 31.07 227 LEU A N 1
ATOM 1616 C CA . LEU A 1 205 ? 74.706 110.834 148.949 1.00 30.04 227 LEU A CA 1
ATOM 1617 C C . LEU A 1 205 ? 73.282 111.129 148.510 1.00 31.46 227 LEU A C 1
ATOM 1618 O O . LEU A 1 205 ? 72.340 110.520 14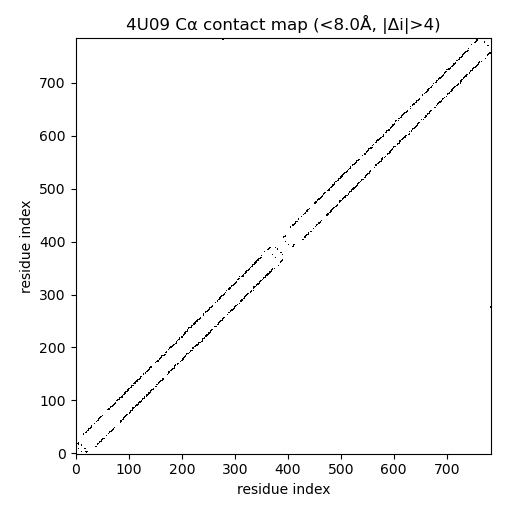9.019 1.00 30.68 227 LEU A O 1
ATOM 1623 N N . LYS A 1 206 ? 73.149 112.058 147.554 1.00 26.60 228 LYS A N 1
ATOM 1624 C CA . LYS A 1 206 ? 71.873 112.454 146.985 1.00 27.18 228 LYS A CA 1
ATOM 1625 C C . LYS A 1 206 ? 71.721 111.899 145.565 1.00 30.15 228 LYS A C 1
ATOM 1626 O O . LYS A 1 206 ? 70.607 111.602 145.153 1.00 30.51 228 LYS A O 1
ATOM 1632 N N . VAL A 1 207 ? 72.831 111.776 144.813 1.00 26.47 229 VAL A N 1
ATOM 1633 C CA . VAL A 1 207 ? 72.838 111.311 143.421 1.00 25.22 229 VAL A CA 1
ATOM 1634 C C . VAL A 1 207 ? 73.893 110.254 143.263 1.00 30.81 229 VAL A C 1
ATOM 1635 O O . VAL A 1 207 ? 75.056 110.476 143.600 1.00 30.65 229 VAL A O 1
ATOM 1639 N N . LEU A 1 208 ? 73.496 109.102 142.718 1.00 29.26 230 LEU A N 1
ATOM 1640 C CA . LEU A 1 208 ? 74.402 107.998 142.417 1.00 27.57 230 LEU A CA 1
ATOM 1641 C C . LEU A 1 208 ? 74.140 107.590 140.964 1.00 30.45 230 LEU A C 1
ATOM 1642 O O . LEU A 1 208 ? 73.042 107.135 140.639 1.00 29.59 230 LEU A O 1
ATOM 1655 N N . LEU A 1 210 ? 75.358 105.186 137.924 1.00 30.18 232 LEU A N 1
ATOM 1656 C CA . LEU A 1 210 ? 76.073 103.948 137.576 1.00 29.49 232 LEU A CA 1
ATOM 1657 C C . LEU A 1 210 ? 75.752 103.449 136.180 1.00 31.94 232 LEU A C 1
ATOM 1658 O O . LEU A 1 210 ? 76.156 102.341 135.809 1.00 29.63 232 LEU A O 1
ATOM 1663 N N . THR A 1 211 ? 75.088 104.316 135.370 1.00 29.48 233 THR A N 1
ATOM 1664 C CA . THR A 1 211 ? 74.732 104.043 133.970 1.00 28.11 233 THR A CA 1
ATOM 1665 C C . THR A 1 211 ? 75.953 103.607 133.158 1.00 29.60 233 THR A C 1
ATOM 1666 O O . THR A 1 211 ? 77.020 104.205 133.273 1.00 30.61 233 THR A O 1
ATOM 1670 N N . GLY A 1 212 ? 75.789 102.561 132.373 1.00 26.12 234 GLY A N 1
ATOM 1671 C CA . GLY A 1 212 ? 76.843 102.043 131.510 1.00 26.08 234 GLY A CA 1
ATOM 1672 C C . GLY A 1 212 ? 77.929 101.323 132.280 1.00 32.27 234 GLY A C 1
ATOM 1673 O O . GLY A 1 212 ? 79.090 101.732 132.253 1.00 31.75 234 GLY A O 1
ATOM 1674 N N . ASN A 1 213 ? 77.572 100.192 132.911 1.00 29.87 235 ASN A N 1
ATOM 1675 C CA . ASN A 1 213 ? 78.536 99.346 133.621 1.00 28.82 235 ASN A CA 1
ATOM 1676 C C . ASN A 1 213 ? 78.100 97.884 133.419 1.00 34.06 235 ASN A C 1
ATOM 1677 O O . ASN A 1 213 ? 77.422 97.619 132.435 1.00 33.60 235 ASN A O 1
ATOM 1682 N N . GLN A 1 214 ? 78.513 96.939 134.282 1.00 32.29 236 GLN A N 1
ATOM 1683 C CA . GLN A 1 214 ? 78.173 95.522 134.110 1.00 32.31 236 GLN A CA 1
ATOM 1684 C C . GLN A 1 214 ? 77.584 94.947 135.394 1.00 36.81 236 GLN A C 1
ATOM 1685 O O . GLN A 1 214 ? 77.788 93.773 135.691 1.00 36.42 236 GLN A O 1
ATOM 1691 N N . LEU A 1 215 ? 76.831 95.764 136.140 1.00 32.45 237 LEU A N 1
ATOM 1692 C CA . LEU A 1 215 ? 76.219 95.361 137.396 1.00 31.27 237 LEU A CA 1
ATOM 1693 C C . LEU A 1 215 ? 75.086 94.362 137.229 1.00 35.23 237 LEU A C 1
ATOM 1694 O O . LEU A 1 215 ? 74.289 94.507 136.315 1.00 32.56 237 LEU A O 1
ATOM 1699 N N . THR A 1 216 ? 75.008 93.343 138.118 1.00 33.38 238 THR A N 1
ATOM 1700 C CA . THR A 1 216 ? 73.943 92.334 138.099 1.00 33.59 238 THR A CA 1
ATOM 1701 C C . THR A 1 216 ? 73.129 92.440 139.366 1.00 37.04 238 THR A C 1
ATOM 1702 O O . THR A 1 216 ? 72.000 91.974 139.416 1.00 35.75 238 THR A O 1
ATOM 1706 N N . SER A 1 217 ? 73.702 93.053 140.409 1.00 36.55 239 SER A N 1
ATOM 1707 C CA . SER A 1 217 ? 73.038 93.182 141.698 1.00 38.39 239 SER A CA 1
ATOM 1708 C C . SER A 1 217 ? 73.654 94.324 142.479 1.00 41.15 239 SER A C 1
ATOM 1709 O O . SER A 1 217 ? 74.673 94.864 142.070 1.00 41.68 239 SER A O 1
ATOM 1712 N N . LEU A 1 218 ? 73.008 94.699 143.571 1.00 34.71 240 LEU A N 1
ATOM 1713 C CA . LEU A 1 218 ? 73.440 95.742 144.489 1.00 34.57 240 LEU A CA 1
ATOM 1714 C C . LEU A 1 218 ? 73.560 95.117 145.881 1.00 42.80 240 LEU A C 1
ATOM 1715 O O . LEU A 1 218 ? 72.788 94.209 146.201 1.00 42.57 240 LEU A O 1
ATOM 1720 N N . PRO A 1 219 ? 74.512 95.576 146.719 1.00 39.36 241 PRO A N 1
ATOM 1721 C CA . PRO A 1 219 ? 74.605 95.025 148.080 1.00 38.68 241 PRO A CA 1
ATOM 1722 C C . PRO A 1 219 ? 73.420 95.491 148.926 1.00 41.86 241 PRO A C 1
ATOM 1723 O O . PRO A 1 219 ? 72.837 96.537 148.642 1.00 42.27 241 PRO A O 1
ATOM 1727 N N . LYS A 1 220 ? 73.064 94.722 149.972 1.00 37.65 242 LYS A N 1
ATOM 1728 C CA . LYS A 1 220 ? 71.972 95.068 150.889 1.00 36.12 242 LYS A CA 1
ATOM 1729 C C . LYS A 1 220 ? 72.183 96.449 151.492 1.00 39.25 242 LYS A C 1
ATOM 1730 O O . LYS A 1 220 ? 71.219 97.181 151.717 1.00 38.99 242 LYS A O 1
ATOM 1736 N N . GLU A 1 221 ? 73.443 96.807 151.743 1.00 35.37 243 GLU A N 1
ATOM 1737 C CA . GLU A 1 221 ? 73.870 98.075 152.347 1.00 35.91 243 GLU A CA 1
ATOM 1738 C C . GLU A 1 221 ? 73.416 99.327 151.601 1.00 40.31 243 GLU A C 1
ATOM 1739 O O . GLU A 1 221 ? 73.399 100.396 152.203 1.00 40.21 243 GLU A O 1
ATOM 1745 N N . ILE A 1 222 ? 72.997 99.201 150.326 1.00 38.08 244 ILE A N 1
ATOM 1746 C CA . ILE A 1 222 ? 72.501 100.353 149.559 1.00 37.96 244 ILE A CA 1
ATOM 1747 C C . ILE A 1 222 ? 71.208 100.878 150.189 1.00 40.72 244 ILE A C 1
ATOM 1748 O O . ILE A 1 222 ? 70.915 102.066 150.047 1.00 40.46 244 ILE A O 1
ATOM 1753 N N . GLU A 1 223 ? 70.481 100.018 150.971 1.00 35.32 245 GLU A N 1
ATOM 1754 C CA . GLU A 1 223 ? 69.246 100.418 151.653 1.00 34.75 245 GLU A CA 1
ATOM 1755 C C . GLU A 1 223 ? 69.491 101.539 152.673 1.00 38.75 245 GLU A C 1
ATOM 1756 O O . GLU A 1 223 ? 68.570 102.270 153.051 1.00 39.28 245 GLU A O 1
ATOM 1762 N N . GLN A 1 224 ? 70.755 101.691 153.091 1.00 35.89 246 GLN A N 1
ATOM 1763 C CA . GLN A 1 224 ? 71.147 102.710 154.057 1.00 35.68 246 GLN A CA 1
ATOM 1764 C C . GLN A 1 224 ? 71.386 104.102 153.440 1.00 38.85 246 GLN A C 1
ATOM 1765 O O . GLN A 1 224 ? 71.713 105.052 154.163 1.00 39.75 246 GLN A O 1
ATOM 1771 N N . LEU A 1 225 ? 71.186 104.247 152.110 1.00 35.26 247 LEU A N 1
ATOM 1772 C CA . LEU A 1 225 ? 71.367 105.546 151.440 1.00 34.05 247 LEU A CA 1
ATOM 1773 C C . LEU A 1 225 ? 70.066 106.335 151.492 1.00 36.45 247 LEU A C 1
ATOM 1774 O O . LEU A 1 225 ? 69.424 106.577 150.473 1.00 32.35 247 LEU A O 1
ATOM 1779 N N . GLN A 1 226 ? 69.681 106.736 152.710 1.00 35.35 248 GLN A N 1
ATOM 1780 C CA . GLN A 1 226 ? 68.413 107.418 152.976 1.00 34.54 248 GLN A CA 1
ATOM 1781 C C . GLN A 1 226 ? 68.343 108.844 152.437 1.00 35.26 248 GLN A C 1
ATOM 1782 O O . GLN A 1 226 ? 67.251 109.336 152.255 1.00 35.28 248 GLN A O 1
ATOM 1788 N N . ASN A 1 227 ? 69.452 109.459 152.075 1.00 33.06 249 ASN A N 1
ATOM 1789 C CA . ASN A 1 227 ? 69.429 110.783 151.440 1.00 32.67 249 ASN A CA 1
ATOM 1790 C C . ASN A 1 227 ? 69.339 110.715 149.906 1.00 33.76 249 ASN A C 1
ATOM 1791 O O . ASN A 1 227 ? 69.193 111.757 149.261 1.00 30.90 249 ASN A O 1
ATOM 1796 N N . LEU A 1 228 ? 69.445 109.505 149.335 1.00 30.23 250 LEU A N 1
ATOM 1797 C CA . LEU A 1 228 ? 69.432 109.330 147.888 1.00 30.34 250 LEU A CA 1
ATOM 1798 C C . LEU A 1 228 ? 68.135 109.780 147.240 1.00 32.85 250 LEU A C 1
ATOM 1799 O O . LEU A 1 228 ? 67.070 109.362 147.669 1.00 31.54 250 LEU A O 1
ATOM 1804 N N . LYS A 1 229 ? 68.235 110.637 146.220 1.00 29.63 251 LYS A N 1
ATOM 1805 C CA . LYS A 1 229 ? 67.090 111.171 145.471 1.00 29.27 251 LYS A CA 1
ATOM 1806 C C . LYS A 1 229 ? 67.087 110.604 144.067 1.00 31.17 251 LYS A C 1
ATOM 1807 O O . LYS A 1 229 ? 66.014 110.395 143.508 1.00 30.77 251 LYS A O 1
ATOM 1813 N N . THR A 1 230 ? 68.291 110.414 143.478 1.00 26.69 252 THR A N 1
ATOM 1814 C CA . THR A 1 230 ? 68.488 109.912 142.122 1.00 26.90 252 THR A CA 1
ATOM 1815 C C . THR A 1 230 ? 69.351 108.686 142.103 1.00 30.75 252 THR A C 1
ATOM 1816 O O . THR A 1 230 ? 70.485 108.715 142.584 1.00 28.89 252 THR A O 1
ATOM 1820 N N . LEU A 1 231 ? 68.839 107.615 141.488 1.00 28.47 253 LEU A N 1
ATOM 1821 C CA . LEU A 1 231 ? 69.581 106.366 141.339 1.00 28.20 253 LEU A CA 1
ATOM 1822 C C . LEU A 1 231 ? 69.488 105.906 139.888 1.00 31.68 253 LEU A C 1
ATOM 1823 O O . LEU A 1 231 ? 68.428 105.483 139.429 1.00 29.88 253 LEU A O 1
ATOM 1828 N N . ASN A 1 232 ? 70.596 106.032 139.170 1.00 28.42 254 ASN A N 1
ATOM 1829 C CA . ASN A 1 232 ? 70.683 105.728 137.753 1.00 26.85 254 ASN A CA 1
ATOM 1830 C C . ASN A 1 232 ? 71.481 104.464 137.512 1.00 29.41 254 ASN A C 1
ATOM 1831 O O . ASN A 1 232 ? 72.701 104.445 137.685 1.00 28.30 254 ASN A O 1
ATOM 1836 N N . LEU A 1 233 ? 70.755 103.406 137.138 1.00 27.21 255 LEU A N 1
ATOM 1837 C CA . LEU A 1 233 ? 71.238 102.043 136.931 1.00 27.96 255 LEU A CA 1
ATOM 1838 C C . LEU A 1 233 ? 70.966 101.522 135.525 1.00 32.27 255 LEU A C 1
ATOM 1839 O O . LEU A 1 233 ? 71.082 100.314 135.269 1.00 31.58 255 LEU A O 1
ATOM 1844 N N . GLY A 1 234 ? 70.651 102.444 134.608 1.00 28.14 256 GLY A N 1
ATOM 1845 C CA . GLY A 1 234 ? 70.395 102.064 133.225 1.00 26.33 256 GLY A CA 1
ATOM 1846 C C . GLY A 1 234 ? 71.624 101.513 132.551 1.00 29.46 256 GLY A C 1
ATOM 1847 O O . GLY A 1 234 ? 72.741 101.727 133.034 1.00 30.37 256 GLY A O 1
ATOM 1848 N N . GLU A 1 235 ? 71.440 100.771 131.453 1.00 25.70 257 GLU A N 1
ATOM 1849 C CA . GLU A 1 235 ? 72.572 100.221 130.680 1.00 24.87 257 GLU A CA 1
ATOM 1850 C C . GLU A 1 235 ? 73.514 99.354 131.573 1.00 29.69 257 GLU A C 1
ATOM 1851 O O . GLU A 1 235 ? 74.729 99.567 131.653 1.00 27.56 257 GLU A O 1
ATOM 1857 N N . ASN A 1 236 ? 72.923 98.374 132.256 1.00 28.49 258 ASN A N 1
ATOM 1858 C CA . ASN A 1 236 ? 73.697 97.469 133.103 1.00 28.59 258 ASN A CA 1
ATOM 1859 C C . ASN A 1 236 ? 73.288 96.043 132.779 1.00 32.65 258 ASN A C 1
ATOM 1860 O O . ASN A 1 236 ? 72.759 95.796 131.693 1.00 30.21 258 ASN A O 1
ATOM 1865 N N . ARG A 1 237 ? 73.502 95.103 133.723 1.00 31.74 259 ARG A N 1
ATOM 1866 C CA . ARG A 1 237 ? 73.188 93.697 133.506 1.00 31.74 259 ARG A CA 1
ATOM 1867 C C . ARG A 1 237 ? 72.226 93.125 134.567 1.00 36.21 259 ARG A C 1
ATOM 1868 O O . ARG A 1 237 ? 72.380 91.973 134.967 1.00 35.99 259 ARG A O 1
ATOM 1876 N N . PHE A 1 238 ? 71.232 93.921 135.012 1.00 31.70 260 PHE A N 1
ATOM 1877 C CA . PHE A 1 238 ? 70.259 93.465 135.996 1.00 31.19 260 PHE A CA 1
ATOM 1878 C C . PHE A 1 238 ? 69.206 92.565 135.367 1.00 38.90 260 PHE A C 1
ATOM 1879 O O . PHE A 1 238 ? 68.483 92.988 134.482 1.00 38.97 260 PHE A O 1
ATOM 1887 N N . GLN A 1 239 ? 69.147 91.314 135.814 1.00 37.44 261 GLN A N 1
ATOM 1888 C CA . GLN A 1 239 ? 68.137 90.365 135.373 1.00 38.05 261 GLN A CA 1
ATOM 1889 C C . GLN A 1 239 ? 67.152 90.207 136.514 1.00 40.96 261 GLN A C 1
ATOM 1890 O O . GLN A 1 239 ? 65.948 90.126 136.281 1.00 39.06 261 GLN A O 1
ATOM 1896 N N . ILE A 1 240 ? 67.671 90.194 137.762 1.00 39.86 262 ILE A N 1
ATOM 1897 C CA . ILE A 1 240 ? 66.857 90.145 138.978 1.00 39.93 262 ILE A CA 1
ATOM 1898 C C . ILE A 1 240 ? 66.737 91.584 139.434 1.00 41.77 262 ILE A C 1
ATOM 1899 O O . ILE A 1 240 ? 67.749 92.281 139.583 1.00 40.41 262 ILE A O 1
ATOM 1904 N N . PHE A 1 241 ? 65.512 92.031 139.649 1.00 38.07 263 PHE A N 1
ATOM 1905 C CA . PHE A 1 241 ? 65.262 93.371 140.129 1.00 38.66 263 PHE A CA 1
ATOM 1906 C C . PHE A 1 241 ? 65.942 93.562 141.508 1.00 45.26 263 PHE A C 1
ATOM 1907 O O . PHE A 1 241 ? 65.693 92.767 142.423 1.00 44.69 263 PHE A O 1
ATOM 1915 N N . PRO A 1 242 ? 66.845 94.564 141.649 1.00 41.50 264 PRO A N 1
ATOM 1916 C CA . PRO A 1 242 ? 67.518 94.762 142.953 1.00 40.15 264 PRO A CA 1
ATOM 1917 C C . PRO A 1 242 ? 66.550 95.284 144.011 1.00 42.32 264 PRO A C 1
ATOM 1918 O O . PRO A 1 242 ? 66.453 96.488 144.211 1.00 42.67 264 PRO A O 1
ATOM 1922 N N . VAL A 1 243 ? 65.854 94.371 144.724 1.00 37.08 265 VAL A N 1
ATOM 1923 C CA . VAL A 1 243 ? 64.833 94.718 145.731 1.00 37.27 265 VAL A CA 1
ATOM 1924 C C . VAL A 1 243 ? 65.363 95.599 146.886 1.00 38.85 265 VAL A C 1
ATOM 1925 O O . VAL A 1 243 ? 64.562 96.204 147.592 1.00 38.47 265 VAL A O 1
ATOM 1929 N N . GLU A 1 244 ? 66.692 95.680 147.071 1.00 33.96 266 GLU A N 1
ATOM 1930 C CA . GLU A 1 244 ? 67.302 96.568 148.085 1.00 35.52 266 GLU A CA 1
ATOM 1931 C C . GLU A 1 244 ? 66.890 98.048 147.838 1.00 42.37 266 GLU A C 1
ATOM 1932 O O . GLU A 1 244 ? 66.709 98.831 148.779 1.00 43.66 266 GLU A O 1
ATOM 1938 N N . ILE A 1 245 ? 66.844 98.441 146.570 1.00 39.60 267 ILE A N 1
ATOM 1939 C CA . ILE A 1 245 ? 66.568 99.840 146.238 1.00 40.35 267 ILE A CA 1
ATOM 1940 C C . ILE A 1 245 ? 65.133 100.241 146.544 1.00 47.24 267 ILE A C 1
ATOM 1941 O O . ILE A 1 245 ? 64.842 101.429 146.603 1.00 47.97 267 ILE A O 1
ATOM 1946 N N . LEU A 1 246 ? 64.263 99.262 146.805 1.00 45.38 268 LEU A N 1
ATOM 1947 C CA . LEU A 1 246 ? 62.844 99.501 147.074 1.00 46.12 268 LEU A CA 1
ATOM 1948 C C . LEU A 1 246 ? 62.558 99.861 148.538 1.00 50.31 268 LEU A C 1
ATOM 1949 O O . LEU A 1 246 ? 61.407 100.096 148.901 1.00 51.02 268 LEU A O 1
ATOM 1954 N N . GLU A 1 247 ? 63.623 100.004 149.339 1.00 46.74 269 GLU A N 1
ATOM 1955 C CA . GLU A 1 247 ? 63.619 100.419 150.746 1.00 46.47 269 GLU A CA 1
ATOM 1956 C C . GLU A 1 247 ? 63.810 101.957 150.849 1.00 46.34 269 GLU A C 1
ATOM 1957 O O . GLU A 1 247 ? 63.522 102.560 151.888 1.00 45.77 269 GLU A O 1
ATOM 1963 N N . LEU A 1 248 ? 64.322 102.572 149.764 1.00 39.44 270 LEU A N 1
ATOM 1964 C CA . LEU A 1 248 ? 64.625 104.007 149.633 1.00 37.05 270 LEU A CA 1
ATOM 1965 C C . LEU A 1 248 ? 63.348 104.855 149.443 1.00 39.19 270 LEU A C 1
ATOM 1966 O O . LEU A 1 248 ? 63.105 105.374 148.367 1.00 37.66 270 LEU A O 1
ATOM 1971 N N . LYS A 1 249 ? 62.545 104.990 150.508 1.00 36.03 271 LYS A N 1
ATOM 1972 C CA . LYS A 1 249 ? 61.245 105.681 150.521 1.00 36.14 271 LYS A CA 1
ATOM 1973 C C . LYS A 1 249 ? 61.308 107.182 150.173 1.00 38.18 271 LYS A C 1
ATOM 1974 O O . LYS A 1 249 ? 60.271 107.771 149.901 1.00 37.88 271 LYS A O 1
ATOM 1980 N N . ASN A 1 250 ? 62.496 107.780 150.148 1.00 33.95 272 ASN A N 1
ATOM 1981 C CA . ASN A 1 250 ? 62.647 109.183 149.760 1.00 34.21 272 ASN A CA 1
ATOM 1982 C C . ASN A 1 250 ? 63.241 109.358 148.352 1.00 36.59 272 ASN A C 1
ATOM 1983 O O . ASN A 1 250 ? 63.453 110.497 147.909 1.00 36.13 272 ASN A O 1
ATOM 1988 N N . LEU A 1 251 ? 63.443 108.241 147.616 1.00 30.65 273 LEU A N 1
ATOM 1989 C CA . LEU A 1 251 ? 63.958 108.294 146.248 1.00 30.36 273 LEU A CA 1
ATOM 1990 C C . LEU A 1 251 ? 62.971 109.022 145.327 1.00 31.30 273 LEU A C 1
ATOM 1991 O O . LEU A 1 251 ? 61.780 108.811 145.450 1.00 28.16 273 LEU A O 1
ATOM 1996 N N . LEU A 1 252 ? 63.460 109.911 144.455 1.00 28.34 274 LEU A N 1
ATOM 1997 C CA . LEU A 1 252 ? 62.583 110.653 143.534 1.00 28.52 274 LEU A CA 1
ATOM 1998 C C . LEU A 1 252 ? 62.697 110.163 142.097 1.00 33.30 274 LEU A C 1
ATOM 1999 O O . LEU A 1 252 ? 61.760 110.293 141.319 1.00 33.78 274 LEU A O 1
ATOM 2004 N N . GLU A 1 253 ? 63.868 109.686 141.715 1.00 29.21 275 GLU A N 1
ATOM 2005 C CA . GLU A 1 253 ? 64.113 109.255 140.343 1.00 27.99 275 GLU A CA 1
ATOM 2006 C C . GLU A 1 253 ? 64.861 107.939 140.318 1.00 31.56 275 GLU A C 1
ATOM 2007 O O . GLU A 1 253 ? 65.904 107.803 140.972 1.00 30.89 275 GLU A O 1
ATOM 2013 N N . LEU A 1 254 ? 64.338 106.986 139.544 1.00 27.03 276 LEU A N 1
ATOM 2014 C CA . LEU A 1 254 ? 64.916 105.669 139.367 1.00 26.98 276 LEU A CA 1
ATOM 2015 C C . LEU A 1 254 ? 64.999 105.299 137.893 1.00 30.10 276 LEU A C 1
ATOM 2016 O O . LEU A 1 254 ? 63.974 105.199 137.224 1.00 28.47 276 LEU A O 1
ATOM 2021 N N . ASN A 1 255 ? 66.218 105.095 137.389 1.00 27.65 277 ASN A N 1
ATOM 2022 C CA . ASN A 1 255 ? 66.444 104.679 136.012 1.00 27.64 277 ASN A CA 1
ATOM 2023 C C . ASN A 1 255 ? 67.003 103.267 135.981 1.00 32.84 277 ASN A C 1
ATOM 2024 O O . ASN A 1 255 ? 68.069 103.026 136.554 1.00 33.26 277 ASN A O 1
ATOM 2029 N N . LEU A 1 256 ? 66.287 102.340 135.318 1.00 28.64 278 LEU A N 1
ATOM 2030 C CA . LEU A 1 256 ? 66.704 100.934 135.175 1.00 28.28 278 LEU A CA 1
ATOM 2031 C C . LEU A 1 256 ? 66.494 100.445 133.754 1.00 31.32 278 LEU A C 1
ATOM 2032 O O . LEU A 1 256 ? 66.367 99.241 133.504 1.00 30.82 278 LEU A O 1
ATOM 2037 N N . TYR A 1 257 ? 66.537 101.394 132.798 1.00 27.53 279 TYR A N 1
ATOM 2038 C CA . TYR A 1 257 ? 66.355 101.090 131.389 1.00 26.27 279 TYR A CA 1
ATOM 2039 C C . TYR A 1 257 ? 67.541 100.285 130.858 1.00 29.73 279 TYR A C 1
ATOM 2040 O O . TYR A 1 257 ? 68.632 100.326 131.445 1.00 29.11 279 TYR A O 1
ATOM 2049 N N . TYR A 1 258 ? 67.340 99.566 129.747 1.00 25.78 280 TYR A N 1
ATOM 2050 C CA . TYR A 1 258 ? 68.418 98.797 129.127 1.00 26.52 280 TYR A CA 1
ATOM 2051 C C . TYR A 1 258 ? 69.059 97.783 130.099 1.00 31.19 280 TYR A C 1
ATOM 2052 O O . TYR A 1 258 ? 70.281 97.708 130.238 1.00 31.82 280 TYR A O 1
ATOM 2061 N N . ASN A 1 259 ? 68.210 97.065 130.813 1.00 28.56 281 ASN A N 1
ATOM 2062 C CA . ASN A 1 259 ? 68.623 95.928 131.640 1.00 28.58 281 ASN A CA 1
ATOM 2063 C C . ASN A 1 259 ? 67.936 94.667 131.066 1.00 33.80 281 ASN A C 1
ATOM 2064 O O . ASN A 1 259 ? 67.536 94.674 129.885 1.00 33.16 281 ASN A O 1
ATOM 2069 N N . GLN A 1 260 ? 67.856 93.574 131.829 1.00 31.32 282 GLN A N 1
ATOM 2070 C CA . GLN A 1 260 ? 67.237 92.330 131.333 1.00 31.34 282 GLN A CA 1
ATOM 2071 C C . GLN A 1 260 ? 66.212 91.875 132.337 1.00 35.82 282 GLN A C 1
ATOM 2072 O O . GLN A 1 260 ? 66.012 90.674 132.518 1.00 36.53 282 GLN A O 1
ATOM 2078 N N . LEU A 1 261 ? 65.531 92.849 132.975 1.00 32.36 283 LEU A N 1
ATOM 2079 C CA . LEU A 1 261 ? 64.546 92.626 134.035 1.00 31.58 283 LEU A CA 1
ATOM 2080 C C . LEU A 1 261 ? 63.315 91.863 133.562 1.00 37.02 283 LEU A C 1
ATOM 2081 O O . LEU A 1 261 ? 62.688 92.252 132.583 1.00 34.25 283 LEU A O 1
ATOM 2086 N N . VAL A 1 262 ? 62.973 90.783 134.264 1.00 36.92 284 VAL A N 1
ATOM 2087 C CA . VAL A 1 262 ? 61.836 89.926 133.916 1.00 39.12 284 VAL A CA 1
ATOM 2088 C C . VAL A 1 262 ? 60.645 90.194 134.828 1.00 46.72 284 VAL A C 1
ATOM 2089 O O . VAL A 1 262 ? 59.515 89.859 134.477 1.00 48.88 284 VAL A O 1
ATOM 2093 N N . GLU A 1 263 ? 60.902 90.785 136.002 1.00 43.55 285 GLU A N 1
ATOM 2094 C CA . GLU A 1 263 ? 59.887 91.078 137.010 1.00 44.43 285 GLU A CA 1
ATOM 2095 C C . GLU A 1 263 ? 59.927 92.556 137.417 1.00 44.96 285 GLU A C 1
ATOM 2096 O O . GLU A 1 263 ? 61.004 93.132 137.581 1.00 42.74 285 GLU A O 1
ATOM 2102 N N . PHE A 1 264 ? 58.736 93.157 137.540 1.00 41.48 286 PHE A N 1
ATOM 2103 C CA . PHE A 1 264 ? 58.487 94.520 138.012 1.00 40.46 286 PHE A CA 1
ATOM 2104 C C . PHE A 1 264 ? 57.821 94.229 139.398 1.00 44.58 286 PHE A C 1
ATOM 2105 O O . PHE A 1 264 ? 56.626 93.954 139.451 1.00 42.45 286 PHE A O 1
ATOM 2113 N N . PRO A 1 265 ? 58.604 94.137 140.502 1.00 42.49 287 PRO A N 1
ATOM 2114 C CA . PRO A 1 265 ? 58.024 93.729 141.797 1.00 41.49 287 PRO A CA 1
ATOM 2115 C C . PRO A 1 265 ? 57.021 94.687 142.425 1.00 40.92 287 PRO A C 1
ATOM 2116 O O . PRO A 1 265 ? 57.131 95.901 142.288 1.00 38.85 287 PRO A O 1
ATOM 2120 N N . LYS A 1 266 ? 56.040 94.109 143.141 1.00 35.99 288 LYS A N 1
ATOM 2121 C CA . LYS A 1 266 ? 54.983 94.845 143.837 1.00 35.32 288 LYS A CA 1
ATOM 2122 C C . LYS A 1 266 ? 55.549 95.811 144.873 1.00 38.21 288 LYS A C 1
ATOM 2123 O O . LYS A 1 266 ? 54.929 96.832 145.148 1.00 36.94 288 LYS A O 1
ATOM 2129 N N . GLU A 1 267 ? 56.753 95.516 145.421 1.00 36.47 289 GLU A N 1
ATOM 2130 C CA . GLU A 1 267 ? 57.441 96.342 146.424 1.00 37.09 289 GLU A CA 1
ATOM 2131 C C . GLU A 1 267 ? 57.816 97.742 145.911 1.00 38.59 289 GLU A C 1
ATOM 2132 O O . GLU A 1 267 ? 58.095 98.624 146.721 1.00 38.07 289 GLU A O 1
ATOM 2138 N N . VAL A 1 268 ? 57.773 97.965 144.575 1.00 34.44 290 VAL A N 1
ATOM 2139 C CA . VAL A 1 268 ? 58.009 99.288 143.976 1.00 32.93 290 VAL A CA 1
ATOM 2140 C C . VAL A 1 268 ? 57.005 100.297 144.578 1.00 35.23 290 VAL A C 1
ATOM 2141 O O . VAL A 1 268 ? 57.290 101.487 144.690 1.00 31.93 290 VAL A O 1
ATOM 2145 N N . GLY A 1 269 ? 55.849 99.782 145.021 1.00 34.90 291 GLY A N 1
ATOM 2146 C CA . GLY A 1 269 ? 54.798 100.574 145.662 1.00 34.67 291 GLY A CA 1
ATOM 2147 C C . GLY A 1 269 ? 55.257 101.246 146.946 1.00 40.00 291 GLY A C 1
ATOM 2148 O O . GLY A 1 269 ? 54.623 102.192 147.400 1.00 41.44 291 GLY A O 1
ATOM 2149 N N . GLN A 1 270 ? 56.396 100.788 147.521 1.00 36.30 292 GLN A N 1
ATOM 2150 C CA . GLN A 1 270 ? 57.024 101.350 148.730 1.00 36.57 292 GLN A CA 1
ATOM 2151 C C . GLN A 1 270 ? 57.882 102.592 148.434 1.00 39.89 292 GLN A C 1
ATOM 2152 O O . GLN A 1 270 ? 58.290 103.293 149.362 1.00 41.62 292 GLN A O 1
ATOM 2158 N N . LEU A 1 271 ? 58.126 102.892 147.152 1.00 32.86 293 LEU A N 1
ATOM 2159 C CA . LEU A 1 271 ? 58.877 104.091 146.758 1.00 33.10 293 LEU A CA 1
ATOM 2160 C C . LEU A 1 271 ? 57.875 105.237 146.631 1.00 36.30 293 LEU A C 1
ATOM 2161 O O . LEU A 1 271 ? 57.668 105.751 145.540 1.00 34.25 293 LEU A O 1
ATOM 2166 N N . LYS A 1 272 ? 57.253 105.641 147.745 1.00 34.66 294 LYS A N 1
ATOM 2167 C CA . LYS A 1 272 ? 56.156 106.625 147.779 1.00 35.38 294 LYS A CA 1
ATOM 2168 C C . LYS A 1 272 ? 56.490 108.051 147.303 1.00 38.41 294 LYS A C 1
ATOM 2169 O O . LYS A 1 272 ? 55.580 108.787 146.924 1.00 39.53 294 LYS A O 1
ATOM 2175 N N . SER A 1 273 ? 57.760 108.446 147.316 1.00 32.73 295 SER A N 1
ATOM 2176 C CA . SER A 1 273 ? 58.133 109.781 146.864 1.00 31.73 295 SER A CA 1
ATOM 2177 C C . SER A 1 273 ? 58.573 109.786 145.399 1.00 34.17 295 SER A C 1
ATOM 2178 O O . SER A 1 273 ? 58.923 110.842 144.864 1.00 33.68 295 SER A O 1
ATOM 2181 N N . LEU A 1 274 ? 58.557 108.618 144.748 1.00 30.38 296 LEU A N 1
ATOM 2182 C CA . LEU A 1 274 ? 59.023 108.503 143.378 1.00 29.77 296 LEU A CA 1
ATOM 2183 C C . LEU A 1 274 ? 58.272 109.437 142.436 1.00 31.71 296 LEU A C 1
ATOM 2184 O O . LEU A 1 274 ? 57.044 109.543 142.500 1.00 30.26 296 LEU A O 1
ATOM 2189 N N . LYS A 1 275 ? 59.039 110.187 141.645 1.00 27.11 297 LYS A N 1
ATOM 2190 C CA . LYS A 1 275 ? 58.515 111.131 140.650 1.00 27.41 297 LYS A CA 1
ATOM 2191 C C . LYS A 1 275 ? 58.776 110.620 139.246 1.00 30.80 297 LYS A C 1
ATOM 2192 O O . LYS A 1 275 ? 58.027 110.955 138.312 1.00 29.46 297 LYS A O 1
ATOM 2198 N N . TYR A 1 276 ? 59.873 109.860 139.084 1.00 27.79 298 TYR A N 1
ATOM 2199 C CA . TYR A 1 276 ? 60.328 109.413 137.764 1.00 28.54 298 TYR A CA 1
ATOM 2200 C C . TYR A 1 276 ? 60.772 107.985 137.831 1.00 31.68 298 TYR A C 1
ATOM 2201 O O . TYR A 1 276 ? 61.605 107.623 138.669 1.00 31.00 298 TYR A O 1
ATOM 2210 N N . LEU A 1 277 ? 60.232 107.173 136.909 1.00 26.34 299 LEU A N 1
ATOM 2211 C CA . LEU A 1 277 ? 60.594 105.783 136.816 1.00 25.34 299 LEU A CA 1
ATOM 2212 C C . LEU A 1 277 ? 60.753 105.357 135.384 1.00 28.29 299 LEU A C 1
ATOM 2213 O O . LEU A 1 277 ? 59.808 105.468 134.598 1.00 28.16 299 LEU A O 1
ATOM 2218 N N . SER A 1 278 ? 61.943 104.873 135.031 1.00 24.38 300 SER A N 1
ATOM 2219 C CA . SER A 1 278 ? 62.153 104.294 133.701 1.00 25.27 300 SER A CA 1
ATOM 2220 C C . SER A 1 278 ? 62.594 102.840 133.767 1.00 32.63 300 SER A C 1
ATOM 2221 O O . SER A 1 278 ? 63.627 102.514 134.366 1.00 31.82 300 SER A O 1
ATOM 2224 N N . LEU A 1 279 ? 61.835 101.983 133.089 1.00 29.55 301 LEU A N 1
ATOM 2225 C CA . LEU A 1 279 ? 62.157 100.582 132.915 1.00 30.11 301 LEU A CA 1
ATOM 2226 C C . LEU A 1 279 ? 62.132 100.225 131.425 1.00 32.72 301 LEU A C 1
ATOM 2227 O O . LEU A 1 279 ? 61.944 99.058 131.057 1.00 32.21 301 LEU A O 1
ATOM 2232 N N . TYR A 1 280 ? 62.421 101.241 130.566 1.00 29.47 302 TYR A N 1
ATOM 2233 C CA . TYR A 1 280 ? 62.511 101.098 129.112 1.00 28.61 302 TYR A CA 1
ATOM 2234 C C . TYR A 1 280 ? 63.475 99.961 128.708 1.00 31.52 302 TYR A C 1
ATOM 2235 O O . TYR A 1 280 ? 64.591 99.913 129.232 1.00 30.41 302 TYR A O 1
ATOM 2244 N N . HIS A 1 281 ? 63.066 99.082 127.743 1.00 26.89 303 HIS A N 1
ATOM 2245 C CA . HIS A 1 281 ? 63.965 98.079 127.176 1.00 27.23 303 HIS A CA 1
ATOM 2246 C C . HIS A 1 281 ? 64.407 97.016 128.189 1.00 31.20 303 HIS A C 1
ATOM 2247 O O . HIS A 1 281 ? 65.595 96.865 128.492 1.00 29.79 303 HIS A O 1
ATOM 2254 N N . ASN A 1 282 ? 63.434 96.262 128.666 1.00 29.80 304 ASN A N 1
ATOM 2255 C CA . ASN A 1 282 ? 63.623 95.135 129.587 1.00 30.81 304 ASN A CA 1
ATOM 2256 C C . ASN A 1 282 ? 62.753 93.958 129.084 1.00 35.55 304 ASN A C 1
ATOM 2257 O O . ASN A 1 282 ? 62.446 93.902 127.895 1.00 35.85 304 ASN A O 1
ATOM 2262 N N . GLN A 1 283 ? 62.353 93.038 129.954 1.00 33.46 305 GLN A N 1
ATOM 2263 C CA . GLN A 1 283 ? 61.542 91.872 129.569 1.00 33.49 305 GLN A CA 1
ATOM 2264 C C . GLN A 1 283 ? 60.334 91.799 130.473 1.00 37.62 305 GLN A C 1
ATOM 2265 O O . GLN A 1 283 ? 59.898 90.712 130.825 1.00 37.66 305 GLN A O 1
ATOM 2271 N N . ILE A 1 284 ? 59.819 92.966 130.885 1.00 33.89 306 ILE A N 1
ATOM 2272 C CA . ILE A 1 284 ? 58.678 93.069 131.795 1.00 34.07 306 ILE A CA 1
ATOM 2273 C C . ILE A 1 284 ? 57.380 92.683 131.083 1.00 39.99 306 ILE A C 1
ATOM 2274 O O . ILE A 1 284 ? 57.157 93.102 129.945 1.00 36.86 306 ILE A O 1
ATOM 2279 N N . THR A 1 285 ? 56.533 91.863 131.746 1.00 39.75 307 THR A N 1
ATOM 2280 C CA . THR A 1 285 ? 55.280 91.375 131.157 1.00 40.87 307 THR A CA 1
ATOM 2281 C C . THR A 1 285 ? 54.070 91.968 131.837 1.00 46.94 307 THR A C 1
ATOM 2282 O O . THR A 1 285 ? 53.009 92.114 131.228 1.00 47.45 307 THR A O 1
ATOM 2286 N N . THR A 1 286 ? 54.191 92.176 133.141 1.00 45.26 308 THR A N 1
ATOM 2287 C CA . THR A 1 286 ? 53.062 92.626 133.935 1.00 46.24 308 THR A CA 1
ATOM 2288 C C . THR A 1 286 ? 53.392 93.849 134.728 1.00 51.29 308 THR A C 1
ATOM 2289 O O . THR A 1 286 ? 54.478 93.946 135.295 1.00 51.79 308 THR A O 1
ATOM 2293 N N . LEU A 1 287 ? 52.433 94.771 134.784 1.00 49.18 309 LEU A N 1
ATOM 2294 C CA . LEU A 1 287 ? 52.521 95.986 135.576 1.00 49.93 309 LEU A CA 1
ATOM 2295 C C . LEU A 1 287 ? 51.721 95.810 136.863 1.00 55.41 309 LEU A C 1
ATOM 2296 O O . LEU A 1 287 ? 50.487 95.735 136.811 1.00 56.33 309 LEU A O 1
ATOM 2301 N N . PRO A 1 288 ? 52.395 95.747 138.036 1.00 50.31 310 PRO A N 1
ATOM 2302 C CA . PRO A 1 288 ? 51.643 95.550 139.275 1.00 49.54 310 PRO A CA 1
ATOM 2303 C C . PRO A 1 288 ? 50.792 96.771 139.677 1.00 50.39 310 PRO A C 1
ATOM 2304 O O . PRO A 1 288 ? 51.160 97.927 139.430 1.00 49.41 310 PRO A O 1
ATOM 2308 N N . VAL A 1 289 ? 49.639 96.496 140.292 1.00 46.27 311 VAL A N 1
ATOM 2309 C CA . VAL A 1 289 ? 48.703 97.492 140.815 1.00 47.20 311 VAL A CA 1
ATOM 2310 C C . VAL A 1 289 ? 49.423 98.501 141.730 1.00 51.20 311 VAL A C 1
ATOM 2311 O O . VAL A 1 289 ? 49.091 99.676 141.697 1.00 51.08 311 VAL A O 1
ATOM 2315 N N . GLU A 1 290 ? 50.458 98.052 142.478 1.00 48.29 312 GLU A N 1
ATOM 2316 C CA . GLU A 1 290 ? 51.245 98.860 143.419 1.00 47.99 312 GLU A CA 1
ATOM 2317 C C . GLU A 1 290 ? 51.973 100.039 142.783 1.00 52.41 312 GLU A C 1
ATOM 2318 O O . GLU A 1 290 ? 52.184 101.026 143.476 1.00 53.12 312 GLU A O 1
ATOM 2324 N N . VAL A 1 291 ? 52.342 99.954 141.496 1.00 47.59 313 VAL A N 1
ATOM 2325 C CA . VAL A 1 291 ? 53.003 101.042 140.756 1.00 47.77 313 VAL A CA 1
ATOM 2326 C C . VAL A 1 291 ? 52.032 102.214 140.546 1.00 50.21 313 VAL A C 1
ATOM 2327 O O . VAL A 1 291 ? 52.463 103.370 140.498 1.00 51.30 313 VAL A O 1
ATOM 2331 N N . THR A 1 292 ? 50.728 101.917 140.441 1.00 44.16 314 THR A N 1
ATOM 2332 C CA . THR A 1 292 ? 49.700 102.962 140.279 1.00 42.84 314 THR A CA 1
ATOM 2333 C C . THR A 1 292 ? 49.483 103.741 141.572 1.00 45.42 314 THR A C 1
ATOM 2334 O O . THR A 1 292 ? 48.938 104.845 141.542 1.00 46.07 314 THR A O 1
ATOM 2338 N N . GLN A 1 293 ? 49.954 103.150 142.703 1.00 41.67 315 GLN A N 1
ATOM 2339 C CA . GLN A 1 293 ? 49.907 103.681 144.079 1.00 42.15 315 GLN A CA 1
ATOM 2340 C C . GLN A 1 293 ? 51.072 104.629 144.397 1.00 45.08 315 GLN A C 1
ATOM 2341 O O . GLN A 1 293 ? 51.381 104.812 145.580 1.00 46.06 315 GLN A O 1
ATOM 2347 N N . LEU A 1 294 ? 51.728 105.214 143.372 1.00 38.63 316 LEU A N 1
ATOM 2348 C CA . LEU A 1 294 ? 52.808 106.175 143.579 1.00 37.49 316 LEU A CA 1
ATOM 2349 C C . LEU A 1 294 ? 52.192 107.560 143.336 1.00 42.12 316 LEU A C 1
ATOM 2350 O O . LEU A 1 294 ? 51.931 107.920 142.193 1.00 41.32 316 LEU A O 1
ATOM 2355 N N . PRO A 1 295 ? 51.812 108.290 144.415 1.00 39.26 317 PRO A N 1
ATOM 2356 C CA . PRO A 1 295 ? 51.034 109.536 144.230 1.00 38.46 317 PRO A CA 1
ATOM 2357 C C . PRO A 1 295 ? 51.719 110.683 143.503 1.00 39.57 317 PRO A C 1
ATOM 2358 O O . PRO A 1 295 ? 51.038 111.519 142.909 1.00 39.53 317 PRO A O 1
ATOM 2362 N N . ASP A 1 296 ? 53.050 110.757 143.598 1.00 33.86 318 ASP A N 1
ATOM 2363 C CA . ASP A 1 296 ? 53.828 111.843 143.012 1.00 32.25 318 ASP A CA 1
ATOM 2364 C C . ASP A 1 296 ? 54.458 111.479 141.651 1.00 33.82 318 ASP A C 1
ATOM 2365 O O . ASP A 1 296 ? 55.190 112.290 141.077 1.00 32.54 318 ASP A O 1
ATOM 2370 N N . LEU A 1 297 ? 54.178 110.270 141.124 1.00 31.92 319 LEU A N 1
ATOM 2371 C CA . LEU A 1 297 ? 54.761 109.856 139.853 1.00 31.55 319 LEU A CA 1
ATOM 2372 C C . LEU A 1 297 ? 54.302 110.753 138.704 1.00 33.61 319 LEU A C 1
ATOM 2373 O O . LEU A 1 297 ? 53.104 110.916 138.488 1.00 33.01 319 LEU A O 1
ATOM 2378 N N . GLN A 1 298 ? 55.271 111.368 138.015 1.00 29.02 320 GLN A N 1
ATOM 2379 C CA . GLN A 1 298 ? 55.080 112.284 136.881 1.00 29.56 320 GLN A CA 1
ATOM 2380 C C . GLN A 1 298 ? 55.463 111.610 135.561 1.00 32.30 320 GLN A C 1
ATOM 2381 O O . GLN A 1 298 ? 54.868 111.912 134.536 1.00 31.46 320 GLN A O 1
ATOM 2387 N N . GLU A 1 299 ? 56.502 110.757 135.567 1.00 28.87 321 GLU A N 1
ATOM 2388 C CA . GLU A 1 299 ? 56.933 110.071 134.340 1.00 28.09 321 GLU A CA 1
ATOM 2389 C C . GLU A 1 299 ? 57.050 108.581 134.583 1.00 32.56 321 GLU A C 1
ATOM 2390 O O . GLU A 1 299 ? 57.665 108.156 135.552 1.00 32.64 321 GLU A O 1
ATOM 2396 N N . LEU A 1 300 ? 56.461 107.786 133.678 1.00 28.78 322 LEU A N 1
ATOM 2397 C CA . LEU A 1 300 ? 56.527 106.333 133.727 1.00 28.06 322 LEU A CA 1
ATOM 2398 C C . LEU A 1 300 ? 56.906 105.833 132.342 1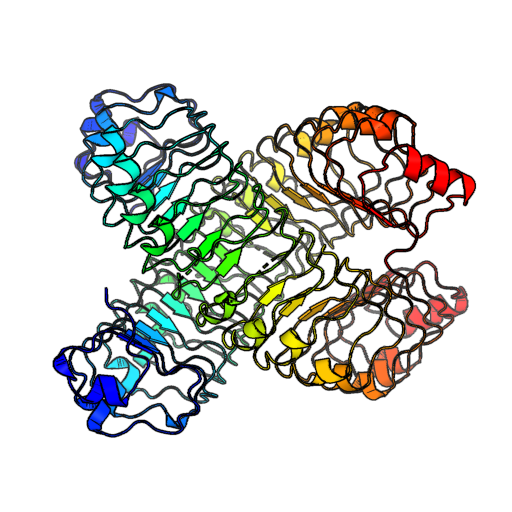.00 29.99 322 LEU A C 1
ATOM 2399 O O . LEU A 1 300 ? 56.105 105.925 131.418 1.00 27.42 322 LEU A O 1
ATOM 2404 N N . HIS A 1 301 ? 58.157 105.347 132.194 1.00 27.54 323 HIS A N 1
ATOM 2405 C CA . HIS A 1 301 ? 58.718 104.899 130.909 1.00 26.81 323 HIS A CA 1
ATOM 2406 C C . HIS A 1 301 ? 58.825 103.398 130.865 1.00 30.45 323 HIS A C 1
ATOM 2407 O O . HIS A 1 301 ? 59.645 102.817 131.587 1.00 28.69 323 HIS A O 1
ATOM 2414 N N . LEU A 1 302 ? 57.955 102.764 130.067 1.00 27.98 324 LEU A N 1
ATOM 2415 C CA . LEU A 1 302 ? 57.870 101.314 129.969 1.00 29.17 324 LEU A CA 1
ATOM 2416 C C . LEU A 1 302 ? 57.958 100.761 128.543 1.00 33.68 324 LEU A C 1
ATOM 2417 O O . LEU A 1 302 ? 57.608 99.594 128.310 1.00 31.98 324 LEU A O 1
ATOM 2422 N N . SER A 1 303 ? 58.443 101.570 127.582 1.00 30.20 325 SER A N 1
ATOM 2423 C CA . SER A 1 303 ? 58.575 101.116 126.198 1.00 29.95 325 SER A CA 1
ATOM 2424 C C . SER A 1 303 ? 59.577 99.972 126.085 1.00 33.16 325 SER A C 1
ATOM 2425 O O . SER A 1 303 ? 60.425 99.833 126.962 1.00 30.06 325 SER A O 1
ATOM 2428 N N . GLY A 1 304 ? 59.438 99.153 125.044 1.00 29.11 326 GLY A N 1
ATOM 2429 C CA . GLY A 1 304 ? 60.346 98.047 124.797 1.00 29.05 326 GLY A CA 1
ATOM 2430 C C . GLY A 1 304 ? 60.273 96.984 125.865 1.00 32.32 326 GLY A C 1
ATOM 2431 O O . GLY A 1 304 ? 61.275 96.667 126.506 1.00 29.01 326 GLY A O 1
ATOM 2432 N N . ASN A 1 305 ? 59.071 96.475 126.104 1.00 31.44 327 ASN A N 1
ATOM 2433 C CA . ASN A 1 305 ? 58.839 95.406 127.060 1.00 31.92 327 ASN A CA 1
ATOM 2434 C C . ASN A 1 305 ? 57.861 94.402 126.422 1.00 37.19 327 ASN A C 1
ATOM 2435 O O . ASN A 1 305 ? 57.783 94.358 125.191 1.00 36.07 327 ASN A O 1
ATOM 2440 N N . LYS A 1 306 ? 57.139 93.601 127.220 1.00 34.11 328 LYS A N 1
ATOM 2441 C CA . LYS A 1 306 ? 56.194 92.592 126.704 1.00 34.03 328 LYS A CA 1
ATOM 2442 C C . LYS A 1 306 ? 54.885 92.693 127.446 1.00 36.67 328 LYS A C 1
ATOM 2443 O O . LYS A 1 306 ? 54.257 91.676 127.753 1.00 34.63 328 LYS A O 1
ATOM 2449 N N . ILE A 1 307 ? 54.488 93.926 127.772 1.00 33.17 329 ILE A N 1
ATOM 2450 C CA . ILE A 1 307 ? 53.256 94.209 128.504 1.00 33.74 329 ILE A CA 1
ATOM 2451 C C . ILE A 1 307 ? 52.065 94.022 127.574 1.00 38.07 329 ILE A C 1
ATOM 2452 O O . ILE A 1 307 ? 52.062 94.540 126.464 1.00 36.84 329 ILE A O 1
ATOM 2457 N N . THR A 1 308 ? 51.051 93.284 128.035 1.00 38.57 330 THR A N 1
ATOM 2458 C CA . THR A 1 308 ? 49.853 93.009 127.240 1.00 39.22 330 THR A CA 1
ATOM 2459 C C . THR A 1 308 ? 48.666 93.831 127.710 1.00 45.60 330 THR A C 1
ATOM 2460 O O . THR A 1 308 ? 47.804 94.154 126.898 1.00 47.69 330 THR A O 1
ATOM 2464 N N . ILE A 1 309 ? 48.619 94.197 129.002 1.00 41.63 331 ILE A N 1
ATOM 2465 C CA . ILE A 1 309 ? 47.491 94.966 129.549 1.00 42.36 331 ILE A CA 1
ATOM 2466 C C . ILE A 1 309 ? 47.914 95.980 130.588 1.00 44.83 331 ILE A C 1
ATOM 2467 O O . ILE A 1 309 ? 48.960 95.822 131.219 1.00 43.54 331 ILE A O 1
ATOM 2472 N N . LEU A 1 310 ? 47.060 96.994 130.799 1.00 42.88 332 LEU A N 1
ATOM 2473 C CA . LEU A 1 310 ? 47.238 97.986 131.857 1.00 43.41 332 LEU A CA 1
ATOM 2474 C C . LEU A 1 310 ? 46.118 97.783 132.846 1.00 47.72 332 LEU A C 1
ATOM 2475 O O . LEU A 1 310 ? 44.968 97.620 132.422 1.00 47.85 332 LEU A O 1
ATOM 2480 N N . PRO A 1 311 ? 46.397 97.792 134.169 1.00 44.16 333 PRO A N 1
ATOM 2481 C CA . PRO A 1 311 ? 45.293 97.639 135.120 1.00 43.21 333 PRO A CA 1
ATOM 2482 C C . PRO A 1 311 ? 44.457 98.910 135.151 1.00 44.43 333 PRO A C 1
ATOM 2483 O O . PRO A 1 311 ? 44.970 99.995 134.862 1.00 40.78 333 PRO A O 1
ATOM 2487 N N . LYS A 1 312 ? 43.167 98.774 135.493 1.00 42.89 334 LYS A N 1
ATOM 2488 C CA . LYS A 1 312 ? 42.231 99.898 135.607 1.00 43.32 334 LYS A CA 1
ATOM 2489 C C . LYS A 1 312 ? 42.682 100.875 136.702 1.00 44.91 334 LYS A C 1
ATOM 2490 O O . LYS A 1 312 ? 42.348 102.047 136.639 1.00 43.97 334 LYS A O 1
ATOM 2496 N N . GLU A 1 313 ? 43.497 100.404 137.660 1.00 42.01 335 GLU A N 1
ATOM 2497 C CA . GLU A 1 313 ? 43.983 101.237 138.759 1.00 42.23 335 GLU A CA 1
ATOM 2498 C C . GLU A 1 313 ? 44.981 102.312 138.288 1.00 43.92 335 GLU A C 1
ATOM 2499 O O . GLU A 1 313 ? 45.359 103.165 139.092 1.00 42.53 335 GLU A O 1
ATOM 2505 N N . ILE A 1 314 ? 45.299 102.353 136.965 1.00 39.34 336 ILE A N 1
ATOM 2506 C CA . ILE A 1 314 ? 46.143 103.392 136.352 1.00 38.90 336 ILE A CA 1
ATOM 2507 C C . ILE A 1 314 ? 45.617 104.807 136.694 1.00 42.19 336 ILE A C 1
ATOM 2508 O O . ILE A 1 314 ? 46.410 105.741 136.810 1.00 41.02 336 ILE A O 1
ATOM 2513 N N . LEU A 1 315 ? 44.285 104.931 136.919 1.00 40.30 337 LEU A N 1
ATOM 2514 C CA . LEU A 1 315 ? 43.568 106.168 137.281 1.00 40.67 337 LEU A CA 1
ATOM 2515 C C . LEU A 1 315 ? 44.153 106.857 138.512 1.00 44.63 337 LEU A C 1
ATOM 2516 O O . LEU A 1 315 ? 43.983 108.067 138.663 1.00 44.14 337 LEU A O 1
ATOM 2521 N N . GLN A 1 316 ? 44.794 106.077 139.411 1.00 41.69 338 GLN A N 1
ATOM 2522 C CA . GLN A 1 316 ? 45.389 106.565 140.658 1.00 41.32 338 GLN A CA 1
ATOM 2523 C C . GLN A 1 316 ? 46.628 107.435 140.428 1.00 43.76 338 GLN A C 1
ATOM 2524 O O . GLN A 1 316 ? 46.954 108.245 141.287 1.00 41.78 338 GLN A O 1
ATOM 2530 N N . LEU A 1 317 ? 47.285 107.312 139.254 1.00 38.72 339 LEU A N 1
ATOM 2531 C CA . LEU A 1 317 ? 48.459 108.115 138.922 1.00 38.47 339 LEU A CA 1
ATOM 2532 C C . LEU A 1 317 ? 48.021 109.523 138.466 1.00 41.87 339 LEU A C 1
ATOM 2533 O O . LEU A 1 317 ? 48.247 109.915 137.333 1.00 41.83 339 LEU A O 1
ATOM 2538 N N . LYS A 1 318 ? 47.402 110.285 139.370 1.00 38.87 340 LYS A N 1
ATOM 2539 C CA . LYS A 1 318 ? 46.835 111.622 139.110 1.00 38.83 340 LYS A CA 1
ATOM 2540 C C . LYS A 1 318 ? 47.849 112.686 138.665 1.00 40.54 340 LYS A C 1
ATOM 2541 O O . LYS A 1 318 ? 47.497 113.657 137.988 1.00 40.94 340 LYS A O 1
ATOM 2547 N N . ASN A 1 319 ? 49.110 112.517 139.074 1.00 34.14 341 ASN A N 1
ATOM 2548 C CA . ASN A 1 319 ? 50.177 113.455 138.750 1.00 32.57 341 ASN A CA 1
ATOM 2549 C C . ASN A 1 319 ? 50.962 113.082 137.491 1.00 34.08 341 ASN A C 1
ATOM 2550 O O . ASN A 1 319 ? 51.926 113.770 137.143 1.00 33.90 341 ASN A O 1
ATOM 2555 N N . LEU A 1 320 ? 50.570 111.992 136.818 1.00 30.54 342 LEU A N 1
ATOM 2556 C CA . LEU A 1 320 ? 51.316 111.512 135.648 1.00 30.07 342 LEU A CA 1
ATOM 2557 C C . LEU A 1 320 ? 51.206 112.447 134.429 1.00 35.11 342 LEU A C 1
ATOM 2558 O O . LEU A 1 320 ? 50.115 112.786 133.989 1.00 35.99 342 LEU A O 1
ATOM 2563 N N . GLU A 1 321 ? 52.349 112.835 133.874 1.00 31.35 343 GLU A N 1
ATOM 2564 C CA . GLU A 1 321 ? 52.436 113.709 132.690 1.00 31.27 343 GLU A CA 1
ATOM 2565 C C . GLU A 1 321 ? 52.986 113.003 131.452 1.00 33.82 343 GLU A C 1
ATOM 2566 O O . GLU A 1 321 ? 52.776 113.467 130.330 1.00 32.31 343 GLU A O 1
ATOM 2572 N N . TRP A 1 322 ? 53.724 111.913 131.648 1.00 29.67 344 TRP A N 1
ATOM 2573 C CA . TRP A 1 322 ? 54.340 111.204 130.542 1.00 30.66 344 TRP A CA 1
ATOM 2574 C C . TRP A 1 322 ? 54.220 109.713 130.771 1.00 33.63 344 TRP A C 1
ATOM 2575 O O . TRP A 1 322 ? 54.694 109.181 131.783 1.00 32.91 344 TRP A O 1
ATOM 2586 N N . LEU A 1 323 ? 53.570 109.040 129.823 1.00 28.90 345 LEU A N 1
ATOM 2587 C CA . LEU A 1 323 ? 53.442 107.588 129.870 1.00 28.97 345 LEU A CA 1
ATOM 2588 C C . LEU A 1 323 ? 53.957 107.019 128.557 1.00 32.96 345 LEU A C 1
ATOM 2589 O O . LEU A 1 323 ? 53.436 107.363 127.499 1.00 33.09 345 LEU A O 1
ATOM 2594 N N . SER A 1 324 ? 55.009 106.194 128.618 1.00 28.99 346 SER A N 1
ATOM 2595 C CA . SER A 1 324 ? 55.549 105.601 127.401 1.00 28.62 346 SER A CA 1
ATOM 2596 C C . SER A 1 324 ? 55.401 104.104 127.426 1.00 32.26 346 SER A C 1
ATOM 2597 O O . SER A 1 324 ? 55.855 103.448 128.358 1.00 31.05 346 SER A O 1
ATOM 2600 N N . LEU A 1 325 ? 54.717 103.566 126.420 1.00 30.45 347 LEU A N 1
ATOM 2601 C CA . LEU A 1 325 ? 54.434 102.132 126.298 1.00 29.98 347 LEU A CA 1
ATOM 2602 C C . LEU A 1 325 ? 54.620 101.636 124.872 1.00 32.73 347 LEU A C 1
ATOM 2603 O O . LEU A 1 325 ? 53.967 100.667 124.490 1.00 32.56 347 LEU A O 1
ATOM 2608 N N . SER A 1 326 ? 55.547 102.256 124.089 1.00 27.67 348 SER A N 1
ATOM 2609 C CA . SER A 1 326 ? 55.796 101.803 122.715 1.00 27.42 348 SER A CA 1
ATOM 2610 C C . SER A 1 326 ? 56.450 100.438 122.744 1.00 32.47 348 SER A C 1
ATOM 2611 O O . SER A 1 326 ? 57.026 100.049 123.771 1.00 33.50 348 SER A O 1
ATOM 2614 N N . ASN A 1 327 ? 56.390 99.707 121.619 1.00 28.52 349 ASN A N 1
ATOM 2615 C CA . ASN A 1 327 ? 57.030 98.399 121.476 1.00 28.19 349 ASN A CA 1
ATOM 2616 C C . ASN A 1 327 ? 56.716 97.457 122.615 1.00 32.55 349 ASN A C 1
ATOM 2617 O O . ASN A 1 327 ? 57.612 96.970 123.303 1.00 31.41 349 ASN A O 1
ATOM 2622 N N . ASN A 1 328 ? 55.438 97.272 122.863 1.00 30.66 350 ASN A N 1
ATOM 2623 C CA . ASN A 1 328 ? 54.955 96.324 123.852 1.00 30.66 350 ASN A CA 1
ATOM 2624 C C . ASN A 1 328 ? 53.983 95.387 123.096 1.00 36.60 350 ASN A C 1
ATOM 2625 O O . ASN A 1 328 ? 54.138 95.244 121.885 1.00 35.85 350 ASN A O 1
ATOM 2630 N N . LYS A 1 329 ? 52.997 94.779 123.774 1.00 34.56 351 LYS A N 1
ATOM 2631 C CA . LYS A 1 329 ? 52.027 93.876 123.134 1.00 34.84 351 LYS A CA 1
ATOM 2632 C C . LYS A 1 329 ? 50.620 94.275 123.601 1.00 39.45 351 LYS A C 1
ATOM 2633 O O . LYS A 1 329 ? 49.773 93.410 123.827 1.00 36.73 351 LYS A O 1
ATOM 2639 N N . LEU A 1 330 ? 50.382 95.596 123.789 1.00 37.33 352 LEU A N 1
ATOM 2640 C CA . LEU A 1 330 ? 49.096 96.090 124.287 1.00 37.39 352 LEU A CA 1
ATOM 2641 C C . LEU A 1 330 ? 47.959 95.853 123.315 1.00 41.57 352 LEU A C 1
ATOM 2642 O O . LEU A 1 330 ? 48.074 96.224 122.158 1.00 39.13 352 LEU A O 1
ATOM 2647 N N . ASN A 1 331 ? 46.874 95.214 123.787 1.00 40.82 353 ASN A N 1
ATOM 2648 C CA . ASN A 1 331 ? 45.692 94.902 122.973 1.00 41.31 353 ASN A CA 1
ATOM 2649 C C . ASN A 1 331 ? 44.635 95.971 123.129 1.00 43.05 353 ASN A C 1
ATOM 2650 O O . ASN A 1 331 ? 43.784 96.124 122.262 1.00 43.32 353 ASN A O 1
ATOM 2655 N N . ALA A 1 332 ? 44.668 96.686 124.259 1.00 39.87 354 ALA A N 1
ATOM 2656 C CA . ALA A 1 332 ? 43.702 97.721 124.588 1.00 40.36 354 ALA A CA 1
ATOM 2657 C C . ALA A 1 332 ? 44.254 98.639 125.647 1.00 47.31 354 ALA A C 1
ATOM 2658 O O . ALA A 1 332 ? 45.253 98.308 126.289 1.00 46.98 354 ALA A O 1
ATOM 2660 N N . LEU A 1 333 ? 43.574 99.786 125.844 1.00 45.14 355 LEU A N 1
ATOM 2661 C CA . LEU A 1 333 ? 43.807 100.733 126.923 1.00 45.63 355 LEU A CA 1
ATOM 2662 C C . LEU A 1 333 ? 42.545 100.735 127.773 1.00 48.29 355 LEU A C 1
ATOM 2663 O O . LEU A 1 333 ? 41.452 100.799 127.200 1.00 46.94 355 LEU A O 1
ATOM 2668 N N . PRO A 1 334 ? 42.643 100.707 129.125 1.00 44.51 356 PRO A N 1
ATOM 2669 C CA . PRO A 1 334 ? 41.414 100.776 129.926 1.00 44.09 356 PRO A CA 1
ATOM 2670 C C . PRO A 1 334 ? 40.792 102.178 129.818 1.00 46.69 356 PRO A C 1
ATOM 2671 O O . PRO A 1 334 ? 41.524 103.144 129.606 1.00 46.25 356 PRO A O 1
ATOM 2675 N N . LYS A 1 335 ? 39.454 102.293 129.974 1.00 42.70 357 LYS A N 1
ATOM 2676 C CA . LYS A 1 335 ? 38.739 103.587 129.930 1.00 42.73 357 LYS A CA 1
ATOM 2677 C C . LYS A 1 335 ? 39.225 104.544 131.023 1.00 44.42 357 LYS A C 1
ATOM 2678 O O . LYS A 1 335 ? 39.095 105.764 130.890 1.00 42.33 357 LYS A O 1
ATOM 2684 N N . GLU A 1 336 ? 39.843 103.975 132.072 1.00 41.66 358 GLU A N 1
ATOM 2685 C CA . GLU A 1 336 ? 40.403 104.705 133.207 1.00 41.80 358 GLU A CA 1
ATOM 2686 C C . GLU A 1 336 ? 41.580 105.603 132.808 1.00 44.22 358 GLU A C 1
ATOM 2687 O O . GLU A 1 336 ? 41.896 106.527 133.555 1.00 42.35 358 GLU A O 1
ATOM 2693 N N . ILE A 1 337 ? 42.164 105.394 131.599 1.00 40.48 359 ILE A N 1
ATOM 2694 C CA . ILE A 1 337 ? 43.236 106.245 131.065 1.00 40.61 359 ILE A CA 1
ATOM 2695 C C . ILE A 1 337 ? 42.809 107.730 131.014 1.00 42.95 359 ILE A C 1
ATOM 2696 O O . ILE A 1 337 ? 43.648 108.620 131.198 1.00 42.16 359 ILE A O 1
ATOM 2701 N N . GLY A 1 338 ? 41.506 107.964 130.840 1.00 39.25 360 GLY A N 1
ATOM 2702 C CA . GLY A 1 338 ? 40.921 109.301 130.762 1.00 39.41 360 GLY A CA 1
ATOM 2703 C C . GLY A 1 338 ? 40.996 110.112 132.039 1.00 42.65 360 GLY A C 1
ATOM 2704 O O . GLY A 1 338 ? 40.858 111.336 131.992 1.00 43.97 360 GLY A O 1
ATOM 2705 N N . GLN A 1 339 ? 41.239 109.453 133.180 1.00 38.70 361 GLN A N 1
ATOM 2706 C CA . GLN A 1 339 ? 41.358 110.081 134.508 1.00 39.28 361 GLN A CA 1
ATOM 2707 C C . GLN A 1 339 ? 42.745 110.681 134.756 1.00 43.66 361 GLN A C 1
ATOM 2708 O O . GLN A 1 339 ? 42.926 111.428 135.725 1.00 43.88 361 GLN A O 1
ATOM 2714 N N . LEU A 1 340 ? 43.715 110.389 133.865 1.00 38.87 362 LEU A N 1
ATOM 2715 C CA . LEU A 1 340 ? 45.076 110.925 133.938 1.00 38.36 362 LEU A CA 1
ATOM 2716 C C . LEU A 1 340 ? 45.068 112.328 133.338 1.00 42.02 362 LEU A C 1
ATOM 2717 O O . LEU A 1 340 ? 45.635 112.564 132.280 1.00 41.11 362 LEU A O 1
ATOM 2722 N N . LYS A 1 341 ? 44.429 113.267 134.043 1.00 40.22 363 LYS A N 1
ATOM 2723 C CA . LYS A 1 341 ? 44.187 114.646 133.614 1.00 40.47 363 LYS A CA 1
ATOM 2724 C C . LYS A 1 341 ? 45.438 115.460 133.282 1.00 44.16 363 LYS A C 1
ATOM 2725 O O . LYS A 1 341 ? 45.380 116.359 132.436 1.00 43.96 363 LYS A O 1
ATOM 2731 N N . LYS A 1 342 ? 46.563 115.156 133.933 1.00 39.06 364 LYS A N 1
ATOM 2732 C CA . LYS A 1 342 ? 47.811 115.891 133.715 1.00 37.61 364 LYS A CA 1
ATOM 2733 C C . LYS A 1 342 ? 48.661 115.315 132.558 1.00 39.00 364 LYS A C 1
ATOM 2734 O O . LYS A 1 342 ? 49.720 115.863 132.243 1.00 38.93 364 LYS A O 1
ATOM 2740 N N . LEU A 1 343 ? 48.206 114.233 131.921 1.00 34.45 365 LEU A N 1
ATOM 2741 C CA . LEU A 1 343 ? 48.962 113.582 130.854 1.00 33.70 365 LEU A CA 1
ATOM 2742 C C . LEU A 1 343 ? 49.201 114.491 129.651 1.00 36.40 365 LEU A C 1
ATOM 2743 O O . LEU A 1 343 ? 48.275 115.083 129.108 1.00 34.35 365 LEU A O 1
ATOM 2748 N N . GLN A 1 344 ? 50.468 114.656 129.297 1.00 32.87 366 GLN A N 1
ATOM 2749 C CA . GLN A 1 344 ? 50.881 115.497 128.180 1.00 32.95 366 GLN A CA 1
ATOM 2750 C C . GLN A 1 344 ? 51.413 114.684 127.013 1.00 36.36 366 GLN A C 1
ATOM 2751 O O . GLN A 1 344 ? 51.269 115.090 125.857 1.00 35.34 366 GLN A O 1
ATOM 2757 N N . ARG A 1 345 ? 52.070 113.563 127.314 1.00 32.05 367 ARG A N 1
ATOM 2758 C CA . ARG A 1 345 ? 52.653 112.694 126.300 1.00 31.55 367 ARG A CA 1
ATOM 2759 C C . ARG A 1 345 ? 52.243 111.271 126.555 1.00 34.57 367 ARG A C 1
ATOM 2760 O O . ARG A 1 345 ? 52.357 110.781 127.692 1.00 32.13 367 ARG A O 1
ATOM 2768 N N . LEU A 1 346 ? 51.766 110.598 125.490 1.00 31.07 368 LEU A N 1
ATOM 2769 C CA . LEU A 1 346 ? 51.372 109.193 125.578 1.00 30.96 368 LEU A CA 1
ATOM 2770 C C . LEU A 1 346 ? 51.936 108.470 124.355 1.00 32.19 368 LEU A C 1
ATOM 2771 O O . LEU A 1 346 ? 51.474 108.699 123.235 1.00 32.14 368 LEU A O 1
ATOM 2776 N N . GLU A 1 347 ? 52.998 107.663 124.554 1.00 27.33 369 GLU A N 1
ATOM 2777 C CA . GLU A 1 347 ? 53.643 106.943 123.454 1.00 26.38 369 GLU A CA 1
ATOM 2778 C C . GLU A 1 347 ? 53.151 105.481 123.395 1.00 30.95 369 GLU A C 1
ATOM 2779 O O . GLU A 1 347 ? 53.344 104.724 124.354 1.00 30.15 369 GLU A O 1
ATOM 2785 N N . LEU A 1 348 ? 52.470 105.097 122.298 1.00 28.55 370 LEU A N 1
ATOM 2786 C CA . LEU A 1 348 ? 51.854 103.771 122.182 1.00 28.81 370 LEU A CA 1
ATOM 2787 C C . LEU A 1 348 ? 52.143 103.073 120.859 1.00 33.22 370 LEU A C 1
ATOM 2788 O O . LEU A 1 348 ? 51.452 102.107 120.510 1.00 33.08 370 LEU A O 1
ATOM 2793 N N . GLY A 1 349 ? 53.166 103.545 120.144 1.00 29.11 371 GLY A N 1
ATOM 2794 C CA . GLY A 1 349 ? 53.553 102.979 118.857 1.00 29.64 371 GLY A CA 1
ATOM 2795 C C . GLY A 1 349 ? 53.983 101.529 118.951 1.00 32.07 371 GLY A C 1
ATOM 2796 O O . GLY A 1 349 ? 54.468 101.100 120.000 1.00 31.94 371 GLY A O 1
ATOM 2797 N N . ASN A 1 350 ? 53.800 100.761 117.861 1.00 28.30 372 ASN A N 1
ATOM 2798 C CA . ASN A 1 350 ? 54.208 99.360 117.810 1.00 28.70 372 ASN A CA 1
ATOM 2799 C C . ASN A 1 350 ? 53.582 98.489 118.912 1.00 32.44 372 ASN A C 1
ATOM 2800 O O . ASN A 1 350 ? 54.286 97.898 119.730 1.00 31.24 372 ASN A O 1
ATOM 2805 N N . ASN A 1 351 ? 52.250 98.469 118.954 1.00 29.39 373 ASN A N 1
ATOM 2806 C CA . ASN A 1 351 ? 51.468 97.634 119.859 1.00 31.37 373 ASN A CA 1
ATOM 2807 C C . ASN A 1 351 ? 50.423 96.854 119.026 1.00 36.37 373 ASN A C 1
ATOM 2808 O O . ASN A 1 351 ? 50.654 96.653 117.835 1.00 36.29 373 ASN A O 1
ATOM 2813 N N . GLN A 1 352 ? 49.313 96.410 119.637 1.00 32.74 374 GLN A N 1
ATOM 2814 C CA . GLN A 1 352 ? 48.253 95.684 118.914 1.00 33.66 374 GLN A CA 1
ATOM 2815 C C . GLN A 1 352 ? 46.911 96.383 119.123 1.00 37.48 374 GLN A C 1
ATOM 2816 O O . GLN A 1 352 ? 45.869 95.742 119.101 1.00 37.16 374 GLN A O 1
ATOM 2822 N N . LEU A 1 353 ? 46.942 97.713 119.298 1.00 33.70 375 LEU A N 1
ATOM 2823 C CA . LEU A 1 353 ? 45.738 98.525 119.508 1.00 32.98 375 LEU A CA 1
ATOM 2824 C C . LEU A 1 353 ? 44.915 98.657 118.212 1.00 36.69 375 LEU A C 1
ATOM 2825 O O . LEU A 1 353 ? 45.485 98.888 117.142 1.00 33.08 375 LEU A O 1
ATOM 2830 N N . THR A 1 354 ? 43.583 98.556 118.326 1.00 35.09 376 THR A N 1
ATOM 2831 C CA . THR A 1 354 ? 42.672 98.671 117.175 1.00 35.62 376 THR A CA 1
ATOM 2832 C C . THR A 1 354 ? 41.774 99.879 117.366 1.00 40.15 376 THR A C 1
ATOM 2833 O O . THR A 1 354 ? 41.228 100.427 116.401 1.00 39.87 376 THR A O 1
ATOM 2837 N N . THR A 1 355 ? 41.673 100.333 118.627 1.00 35.38 377 THR A N 1
ATOM 2838 C CA . THR A 1 355 ? 40.840 101.465 119.028 1.00 34.08 377 THR A CA 1
ATOM 2839 C C . THR A 1 355 ? 41.401 102.081 120.325 1.00 38.67 377 THR A C 1
ATOM 2840 O O . THR A 1 355 ? 42.373 101.582 120.900 1.00 37.76 377 THR A O 1
ATOM 2844 N N . LEU A 1 356 ? 40.773 103.159 120.777 1.00 35.78 378 LEU A N 1
ATOM 2845 C CA . LEU A 1 356 ? 41.062 103.808 122.050 1.00 36.06 378 LEU A CA 1
ATOM 2846 C C . LEU A 1 356 ? 39.702 104.077 122.679 1.00 42.19 378 LEU A C 1
ATOM 2847 O O . LEU A 1 356 ? 38.753 104.355 121.932 1.00 41.39 378 LEU A O 1
ATOM 2852 N N . PRO A 1 357 ? 39.550 103.963 124.021 1.00 40.20 379 PRO A N 1
ATOM 2853 C CA . PRO A 1 357 ? 38.236 104.259 124.632 1.00 39.91 379 PRO A CA 1
ATOM 2854 C C . PRO A 1 357 ? 37.813 105.712 124.423 1.00 42.81 379 PRO A C 1
ATOM 2855 O O . PRO A 1 357 ? 38.679 106.587 124.282 1.00 40.55 379 PRO A O 1
ATOM 2859 N N . LYS A 1 358 ? 36.482 105.970 124.416 1.00 40.80 380 LYS A N 1
ATOM 2860 C CA . LYS A 1 358 ? 35.918 107.319 124.241 1.00 41.92 380 LYS A CA 1
ATOM 2861 C C . LYS A 1 358 ? 36.485 108.274 125.285 1.00 46.56 380 LYS A C 1
ATOM 2862 O O . LYS A 1 358 ? 36.803 109.415 124.962 1.00 46.81 380 LYS A O 1
ATOM 2868 N N . GLU A 1 359 ? 36.683 107.767 126.517 1.00 43.44 381 GLU A N 1
ATOM 2869 C CA . GLU A 1 359 ? 37.179 108.506 127.686 1.00 43.18 381 GLU A CA 1
ATOM 2870 C C . GLU A 1 359 ? 38.535 109.197 127.475 1.00 47.29 381 GLU A C 1
ATOM 2871 O O . GLU A 1 359 ? 38.865 110.087 128.250 1.00 46.90 381 GLU A O 1
ATOM 2877 N N . ILE A 1 360 ? 39.272 108.861 126.398 1.00 44.31 382 ILE A N 1
ATOM 2878 C CA . ILE A 1 360 ? 40.536 109.515 126.039 1.00 44.43 382 ILE A CA 1
ATOM 2879 C C . ILE A 1 360 ? 40.344 111.010 125.756 1.00 48.16 382 ILE A C 1
ATOM 2880 O O . ILE A 1 360 ? 41.287 111.779 125.915 1.00 48.46 382 ILE A O 1
ATOM 2885 N N . GLU A 1 361 ? 39.110 111.424 125.357 1.00 43.24 383 GLU A N 1
ATOM 2886 C CA . GLU A 1 361 ? 38.741 112.817 125.100 1.00 43.04 383 GLU A CA 1
ATOM 2887 C C . GLU A 1 361 ? 38.897 113.689 126.353 1.00 45.88 383 GLU A C 1
ATOM 2888 O O . GLU A 1 361 ? 39.014 114.909 126.237 1.00 45.12 383 GLU A O 1
ATOM 2894 N N . GLN A 1 362 ? 38.894 113.057 127.538 1.00 42.44 384 GLN A N 1
ATOM 2895 C CA . GLN A 1 362 ? 39.059 113.725 128.833 1.00 42.64 384 GLN A CA 1
ATOM 2896 C C . GLN A 1 362 ? 40.519 114.167 129.044 1.00 45.43 384 GLN A C 1
ATOM 2897 O O . GLN A 1 362 ? 40.791 114.926 129.969 1.00 44.21 384 GLN A O 1
ATOM 2903 N N . LEU A 1 363 ? 41.448 113.711 128.176 1.00 41.42 385 LEU A N 1
ATOM 2904 C CA . LEU A 1 363 ? 42.868 114.064 128.240 1.00 40.42 385 LEU A CA 1
ATOM 2905 C C . LEU A 1 363 ? 43.111 115.420 127.581 1.00 45.32 385 LEU A C 1
ATOM 2906 O O . LEU A 1 363 ? 43.746 115.505 126.534 1.00 44.00 385 LEU A O 1
ATOM 2911 N N . LYS A 1 364 ? 42.597 116.489 128.221 1.00 43.33 386 LYS A N 1
ATOM 2912 C CA . LYS A 1 364 ? 42.645 117.875 127.740 1.00 42.79 386 LYS A CA 1
ATOM 2913 C C . LYS A 1 364 ? 44.048 118.468 127.653 1.00 46.46 386 LYS A C 1
ATOM 2914 O O . LYS A 1 364 ? 44.250 119.381 126.862 1.00 46.27 386 LYS A O 1
ATOM 2920 N N . ASN A 1 365 ? 45.000 117.973 128.465 1.00 41.98 387 ASN A N 1
ATOM 2921 C CA . ASN A 1 365 ? 46.395 118.441 128.463 1.00 40.33 387 ASN A CA 1
ATOM 2922 C C . ASN A 1 365 ? 47.298 117.617 127.530 1.00 39.87 387 ASN A C 1
ATOM 2923 O O . ASN A 1 365 ? 48.488 117.920 127.414 1.00 37.74 387 ASN A O 1
ATOM 2928 N N . LEU A 1 366 ? 46.749 116.576 126.871 1.00 35.42 388 LEU A N 1
ATOM 2929 C CA . LEU A 1 366 ? 47.525 115.742 125.963 1.00 33.67 388 LEU A CA 1
ATOM 2930 C C . LEU A 1 366 ? 47.992 116.520 124.749 1.00 37.24 388 LEU A C 1
ATOM 2931 O O . LEU A 1 366 ? 47.174 117.024 123.984 1.00 38.28 388 LEU A O 1
ATOM 2936 N N . GLN A 1 367 ? 49.313 116.653 124.587 1.00 34.12 389 GLN A N 1
ATOM 2937 C CA . GLN A 1 367 ? 49.913 117.395 123.467 1.00 34.44 389 GLN A CA 1
ATOM 2938 C C . GLN A 1 367 ? 50.378 116.467 122.342 1.00 37.52 389 GLN A C 1
ATOM 2939 O O . GLN A 1 367 ? 50.372 116.883 121.187 1.00 35.33 389 GLN A O 1
ATOM 2945 N N . ARG A 1 368 ? 50.880 115.236 122.685 1.00 33.78 390 ARG A N 1
ATOM 2946 C CA . ARG A 1 368 ? 51.357 114.255 121.705 1.00 33.67 390 ARG A CA 1
ATOM 2947 C C . ARG A 1 368 ? 50.912 112.827 122.021 1.00 36.67 390 ARG A C 1
ATOM 2948 O O . ARG A 1 368 ? 51.013 112.347 123.157 1.00 34.67 390 ARG A O 1
ATOM 2956 N N . LEU A 1 369 ? 50.392 112.165 120.994 1.00 32.95 391 LEU A N 1
ATOM 2957 C CA . LEU A 1 369 ? 49.911 110.799 121.084 1.00 31.36 391 LEU A CA 1
ATOM 2958 C C . LEU A 1 369 ? 50.541 110.045 119.938 1.00 34.43 391 LEU A C 1
ATOM 2959 O O . LEU A 1 369 ? 50.385 110.432 118.775 1.00 33.74 391 LEU A O 1
ATOM 2964 N N . GLU A 1 370 ? 51.281 108.982 120.261 1.00 29.86 392 GLU A N 1
ATOM 2965 C CA . GLU A 1 370 ? 51.940 108.194 119.230 1.00 29.36 392 GLU A CA 1
ATOM 2966 C C . GLU A 1 370 ? 51.223 106.870 119.032 1.00 32.02 392 GLU A C 1
ATOM 2967 O O . GLU A 1 370 ? 51.109 106.084 119.974 1.00 30.57 392 GLU A O 1
ATOM 2973 N N . LEU A 1 371 ? 50.755 106.628 117.794 1.00 29.44 393 LEU A N 1
ATOM 2974 C CA . LEU A 1 371 ? 49.996 105.434 117.467 1.00 30.11 393 LEU A CA 1
ATOM 2975 C C . LEU A 1 371 ? 50.466 104.707 116.219 1.00 34.84 393 LEU A C 1
ATOM 2976 O O . LEU A 1 371 ? 49.738 103.841 115.742 1.00 35.04 393 LEU A O 1
ATOM 2981 N N . ASP A 1 372 ? 51.683 104.989 115.707 1.00 31.09 394 ASP A N 1
ATOM 2982 C CA . ASP A 1 372 ? 52.202 104.294 114.518 1.00 31.94 394 ASP A CA 1
ATOM 2983 C C . ASP A 1 372 ? 52.333 102.790 114.771 1.00 35.79 394 ASP A C 1
ATOM 2984 O O . ASP A 1 372 ? 52.498 102.375 115.912 1.00 34.29 394 ASP A O 1
ATOM 2989 N N . SER A 1 373 ? 52.327 101.983 113.692 1.00 34.26 395 SER A N 1
ATOM 2990 C CA . SER A 1 373 ? 52.516 100.523 113.742 1.00 33.64 395 SER A CA 1
ATOM 2991 C C . SER A 1 373 ? 51.551 99.828 114.726 1.00 37.55 395 SER A C 1
ATOM 2992 O O . SER A 1 373 ? 51.966 99.005 115.542 1.00 37.28 395 SER A O 1
ATOM 2995 N N . ASN A 1 374 ? 50.276 100.237 114.674 1.00 34.06 396 ASN A N 1
ATOM 2996 C CA . ASN A 1 374 ? 49.154 99.658 115.386 1.00 34.84 396 ASN A CA 1
ATOM 2997 C C . ASN A 1 374 ? 48.068 99.320 114.342 1.00 37.69 396 ASN A C 1
ATOM 2998 O O . ASN A 1 374 ? 47.880 100.113 113.424 1.00 35.94 396 ASN A O 1
ATOM 3003 N N . PRO A 1 375 ? 47.311 98.208 114.500 1.00 35.21 397 PRO A N 1
ATOM 3004 C CA . PRO A 1 375 ? 46.242 97.900 113.520 1.00 35.57 397 PRO A CA 1
ATOM 3005 C C . PRO A 1 375 ? 44.985 98.774 113.668 1.00 39.66 397 PRO A C 1
ATOM 3006 O O . PRO A 1 375 ? 43.908 98.294 114.010 1.00 39.53 397 PRO A O 1
ATOM 3010 N N . ILE A 1 376 ? 45.128 100.076 113.387 1.00 36.35 398 ILE A N 1
ATOM 3011 C CA . ILE A 1 376 ? 44.051 101.051 113.492 1.00 35.99 398 ILE A CA 1
ATOM 3012 C C . ILE A 1 376 ? 43.573 101.372 112.074 1.00 39.96 398 ILE A C 1
ATOM 3013 O O . ILE A 1 376 ? 44.375 101.777 111.232 1.00 38.58 398 ILE A O 1
ATOM 3018 N N . SER A 1 377 ? 42.271 101.139 111.810 1.00 36.95 399 SER A N 1
ATOM 3019 C CA . SER A 1 377 ? 41.650 101.373 110.499 1.00 36.82 399 SER A CA 1
ATOM 3020 C C . SER A 1 377 ? 41.485 102.884 110.205 1.00 38.49 399 SER A C 1
ATOM 3021 O O . SER A 1 377 ? 41.358 103.640 111.159 1.00 38.51 399 SER A O 1
ATOM 3024 N N . PRO A 1 378 ? 41.416 103.338 108.919 1.00 35.39 400 PRO A N 1
ATOM 3025 C CA . PRO A 1 378 ? 41.252 104.781 108.636 1.00 35.69 400 PRO A CA 1
ATOM 3026 C C . PRO A 1 378 ? 40.077 105.460 109.322 1.00 39.03 400 PRO A C 1
ATOM 3027 O O . PRO A 1 378 ? 40.232 106.585 109.810 1.00 38.41 400 PRO A O 1
ATOM 3031 N N . LYS A 1 379 ? 38.933 104.774 109.427 1.00 35.85 401 LYS A N 1
ATOM 3032 C CA . LYS A 1 379 ? 37.753 105.330 110.097 1.00 35.75 401 LYS A CA 1
ATOM 3033 C C . LYS A 1 379 ? 37.999 105.452 111.602 1.00 39.82 401 LYS A C 1
ATOM 3034 O O . LYS A 1 379 ? 37.433 106.335 112.235 1.00 40.34 401 LYS A O 1
ATOM 3040 N N . GLU A 1 380 ? 38.826 104.555 112.177 1.00 35.51 402 GLU A N 1
ATOM 3041 C CA . GLU A 1 380 ? 39.158 104.634 113.596 1.00 34.30 402 GLU A CA 1
ATOM 3042 C C . GLU A 1 380 ? 40.125 105.795 113.872 1.00 37.36 402 GLU A C 1
ATOM 3043 O O . GLU A 1 380 ? 39.971 106.480 114.879 1.00 38.62 402 GLU A O 1
ATOM 3049 N N . LYS A 1 381 ? 41.083 106.032 112.955 1.00 35.07 403 LYS A N 1
ATOM 3050 C CA . LYS A 1 381 ? 42.043 107.138 113.002 1.00 36.43 403 LYS A CA 1
ATOM 3051 C C . LYS A 1 381 ? 41.262 108.457 113.019 1.00 44.00 403 LYS A C 1
ATOM 3052 O O . LYS A 1 381 ? 41.586 109.342 113.806 1.00 44.42 403 LYS A O 1
ATOM 3058 N N . GLU A 1 382 ? 40.193 108.558 112.183 1.00 41.60 404 GLU A N 1
ATOM 3059 C CA . GLU A 1 382 ? 39.270 109.696 112.097 1.00 42.09 404 GLU A CA 1
ATOM 3060 C C . GLU A 1 382 ? 38.595 109.927 113.437 1.00 44.49 404 GLU A C 1
ATOM 3061 O O . GLU A 1 382 ? 38.566 111.066 113.904 1.00 45.14 404 GLU A O 1
ATOM 3067 N N . ARG A 1 383 ? 38.006 108.860 114.033 1.00 39.63 405 ARG A N 1
ATOM 3068 C CA . ARG A 1 383 ? 37.338 108.910 115.332 1.00 38.54 405 ARG A CA 1
ATOM 3069 C C . ARG A 1 383 ? 38.307 109.433 116.418 1.00 41.82 405 ARG A C 1
ATOM 3070 O O . ARG A 1 383 ? 37.927 110.309 117.206 1.00 41.62 405 ARG A O 1
ATOM 3078 N N . ILE A 1 384 ? 39.551 108.895 116.445 1.00 37.23 406 ILE A N 1
ATOM 3079 C CA . ILE A 1 384 ? 40.583 109.276 117.419 1.00 36.26 406 ILE A CA 1
ATOM 3080 C C . ILE A 1 384 ? 40.884 110.772 117.287 1.00 42.04 406 ILE A C 1
ATOM 3081 O O . ILE A 1 384 ? 40.828 111.476 118.290 1.00 42.08 406 ILE A O 1
ATOM 3086 N N . ARG A 1 385 ? 41.124 111.259 116.052 1.00 41.24 407 ARG A N 1
ATOM 3087 C CA . ARG A 1 385 ? 41.377 112.677 115.754 1.00 42.44 407 ARG A CA 1
ATOM 3088 C C . ARG A 1 385 ? 40.265 113.565 116.297 1.00 47.59 407 ARG A C 1
ATOM 3089 O O . ARG A 1 385 ? 40.555 114.635 116.833 1.00 47.75 407 ARG A O 1
ATOM 3097 N N . LYS A 1 386 ? 39.001 113.110 116.189 1.00 44.52 408 LYS A N 1
ATOM 3098 C CA . LYS A 1 386 ? 37.836 113.851 116.673 1.00 45.02 408 LYS A CA 1
ATOM 3099 C C . LYS A 1 386 ? 37.740 113.861 118.195 1.00 47.36 408 LYS A C 1
ATOM 3100 O O . LYS A 1 386 ? 37.248 114.836 118.765 1.00 47.31 408 LYS A O 1
ATOM 3106 N N . LEU A 1 387 ? 38.214 112.788 118.860 1.00 42.27 409 LEU A N 1
ATOM 3107 C CA . LEU A 1 387 ? 38.208 112.715 120.323 1.00 41.04 409 LEU A CA 1
ATOM 3108 C C . LEU A 1 387 ? 39.258 113.664 120.914 1.00 44.07 409 LEU A C 1
ATOM 3109 O O . LEU A 1 387 ? 39.040 114.202 121.994 1.00 44.83 409 LEU A O 1
ATOM 3114 N N . LEU A 1 388 ? 40.391 113.861 120.210 1.00 39.81 410 LEU A N 1
ATOM 3115 C CA . LEU A 1 388 ? 41.499 114.732 120.632 1.00 39.44 410 LEU A CA 1
ATOM 3116 C C . LEU A 1 388 ? 41.885 115.727 119.513 1.00 43.26 410 LEU A C 1
ATOM 3117 O O . LEU A 1 388 ? 42.939 115.575 118.883 1.00 43.13 410 LEU A O 1
ATOM 3122 N N . PRO A 1 389 ? 41.013 116.734 119.230 1.00 41.01 411 PRO A N 1
ATOM 3123 C CA . PRO A 1 389 ? 41.280 117.650 118.099 1.00 41.64 411 PRO A CA 1
ATOM 3124 C C . PRO A 1 389 ? 42.470 118.593 118.244 1.00 45.99 411 PRO A C 1
ATOM 3125 O O . PRO A 1 389 ? 43.019 119.027 117.236 1.00 45.47 411 PRO A O 1
ATOM 3129 N N . LYS A 1 390 ? 42.871 118.900 119.478 1.00 43.98 412 LYS A N 1
ATOM 3130 C CA . LYS A 1 390 ? 43.997 119.807 119.725 1.00 44.49 412 LYS A CA 1
ATOM 3131 C C . LYS A 1 390 ? 45.342 119.078 119.905 1.00 47.10 412 LYS A C 1
ATOM 3132 O O . LYS A 1 390 ? 46.388 119.725 119.992 1.00 47.44 412 LYS A O 1
ATOM 3138 N N . CYS A 1 391 ? 45.312 117.736 119.962 1.00 40.9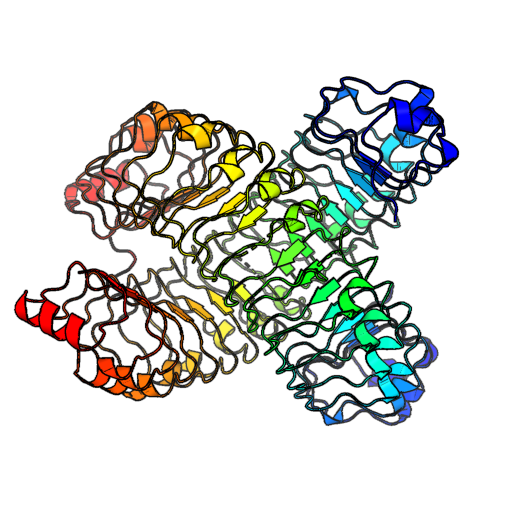7 413 CYS A N 1
ATOM 3139 C CA . CYS A 1 391 ? 46.487 116.887 120.165 1.00 38.59 413 CYS A CA 1
ATOM 3140 C C . CYS A 1 391 ? 47.205 116.594 118.849 1.00 41.85 413 CYS A C 1
ATOM 3141 O O . CYS A 1 391 ? 46.562 116.449 117.797 1.00 43.12 413 CYS A O 1
ATOM 3144 N N . GLU A 1 392 ? 48.538 116.498 118.903 1.00 36.46 414 GLU A N 1
ATOM 3145 C CA . GLU A 1 392 ? 49.332 116.093 117.752 1.00 36.83 414 GLU A CA 1
ATOM 3146 C C . GLU A 1 392 ? 49.309 114.555 117.793 1.00 38.87 414 GLU A C 1
ATOM 3147 O O . GLU A 1 392 ? 49.809 113.976 118.751 1.00 37.32 414 GLU A O 1
ATOM 3153 N N . ILE A 1 393 ? 48.702 113.906 116.786 1.00 35.45 415 ILE A N 1
ATOM 3154 C CA . ILE A 1 393 ? 48.582 112.453 116.762 1.00 34.49 415 ILE A CA 1
ATOM 3155 C C . ILE A 1 393 ? 49.360 111.887 115.597 1.00 40.75 415 ILE A C 1
ATOM 3156 O O . ILE A 1 393 ? 49.083 112.248 114.454 1.00 41.24 415 ILE A O 1
ATOM 3161 N N . ASP A 1 394 ? 50.342 110.992 115.883 1.00 37.46 416 ASP A N 1
ATOM 3162 C CA . ASP A 1 394 ? 51.127 110.327 114.840 1.00 38.03 416 ASP A CA 1
ATOM 3163 C C . ASP A 1 394 ? 50.531 108.949 114.572 1.00 38.70 416 ASP A C 1
ATOM 3164 O O . ASP A 1 394 ? 50.499 108.114 115.479 1.00 36.06 416 ASP A O 1
ATOM 3169 N N . PHE A 1 395 ? 50.051 108.699 113.345 1.00 34.82 417 PHE A N 1
ATOM 3170 C CA . PHE A 1 395 ? 49.562 107.351 113.027 1.00 41.58 417 PHE A CA 1
ATOM 3171 C C . PHE A 1 395 ? 50.562 106.580 112.179 1.00 75.44 417 PHE A C 1
ATOM 3172 O O . PHE A 1 395 ? 51.265 107.169 111.371 1.00 53.72 417 PHE A O 1
ATOM 3180 N N . ILE B 1 4 ? 88.452 121.291 160.341 1.00 68.09 26 ILE B N 1
ATOM 3181 C CA . ILE B 1 4 ? 87.386 120.400 159.876 1.00 67.49 26 ILE B CA 1
ATOM 3182 C C . ILE B 1 4 ? 87.292 119.193 160.813 1.00 67.90 26 ILE B C 1
ATOM 3183 O O . ILE B 1 4 ? 88.306 118.535 161.073 1.00 68.76 26 ILE B O 1
ATOM 3188 N N . GLN B 1 5 ? 86.075 118.923 161.334 1.00 59.72 27 GLN B N 1
ATOM 3189 C CA . GLN B 1 5 ? 85.844 117.860 162.309 1.00 56.78 27 GLN B CA 1
ATOM 3190 C C . GLN B 1 5 ? 85.010 116.696 161.770 1.00 55.69 27 GLN B C 1
ATOM 3191 O O . GLN B 1 5 ? 84.050 116.919 161.027 1.00 53.11 27 GLN B O 1
ATOM 3197 N N . LYS B 1 6 ? 85.378 115.453 162.180 1.00 51.91 28 LYS B N 1
ATOM 3198 C CA . LYS B 1 6 ? 84.618 114.240 161.878 1.00 52.31 28 LYS B CA 1
ATOM 3199 C C . LYS B 1 6 ? 83.281 114.422 162.618 1.00 54.13 28 LYS B C 1
ATOM 3200 O O . LYS B 1 6 ? 83.279 114.940 163.742 1.00 53.32 28 LYS B O 1
ATOM 3206 N N . PRO B 1 7 ? 82.129 114.133 161.988 1.00 48.37 29 PRO B N 1
ATOM 3207 C CA . PRO B 1 7 ? 80.862 114.423 162.668 1.00 46.31 29 PRO B CA 1
ATOM 3208 C C . PRO B 1 7 ? 80.568 113.564 163.889 1.00 45.83 29 PRO B C 1
ATOM 3209 O O . PRO B 1 7 ? 80.859 112.367 163.920 1.00 45.09 29 PRO B O 1
ATOM 3213 N N . TYR B 1 8 ? 79.986 114.204 164.897 1.00 38.62 30 TYR B N 1
ATOM 3214 C CA . TYR B 1 8 ? 79.474 113.539 166.080 1.00 36.66 30 TYR B CA 1
ATOM 3215 C C . TYR B 1 8 ? 78.122 112.993 165.611 1.00 38.16 30 TYR B C 1
ATOM 3216 O O . TYR B 1 8 ? 77.260 113.768 165.191 1.00 38.02 30 TYR B O 1
ATOM 3225 N N . LYS B 1 9 ? 77.963 111.667 165.609 1.00 34.00 31 LYS B N 1
ATOM 3226 C CA . LYS B 1 9 ? 76.696 111.066 165.192 1.00 33.76 31 LYS B CA 1
ATOM 3227 C C . LYS B 1 9 ? 75.917 110.600 166.410 1.00 37.57 31 LYS B C 1
ATOM 3228 O O . LYS B 1 9 ? 74.744 110.231 166.306 1.00 37.01 31 LYS B O 1
ATOM 3234 N N . ASN B 1 10 ? 76.583 110.588 167.563 1.00 35.44 32 ASN B N 1
ATOM 3235 C CA . ASN B 1 10 ? 75.971 110.157 168.813 1.00 34.85 32 ASN B CA 1
ATOM 3236 C C . ASN B 1 10 ? 75.731 111.364 169.690 1.00 36.54 32 ASN B C 1
ATOM 3237 O O . ASN B 1 10 ? 76.676 111.955 170.207 1.00 37.71 32 ASN B O 1
ATOM 3242 N N . LEU B 1 11 ? 74.462 111.737 169.854 1.00 33.93 33 LEU B N 1
ATOM 3243 C CA . LEU B 1 11 ? 74.065 112.888 170.680 1.00 34.30 33 LEU B CA 1
ATOM 3244 C C . LEU B 1 11 ? 74.587 112.786 172.129 1.00 38.21 33 LEU B C 1
ATOM 3245 O O . LEU B 1 11 ? 74.989 113.803 172.697 1.00 38.43 33 LEU B O 1
ATOM 3250 N N . ALA B 1 12 ? 74.620 111.569 172.709 1.00 35.45 34 ALA B N 1
ATOM 3251 C CA . ALA B 1 12 ? 75.125 111.370 174.073 1.00 35.56 34 ALA B CA 1
ATOM 3252 C C . ALA B 1 12 ? 76.624 111.700 174.134 1.00 41.89 34 ALA B C 1
ATOM 3253 O O . ALA B 1 12 ? 77.062 112.376 175.060 1.00 42.03 34 ALA B O 1
ATOM 3255 N N . LYS B 1 13 ? 77.395 111.262 173.119 1.00 39.53 35 LYS B N 1
ATOM 3256 C CA . LYS B 1 13 ? 78.834 111.531 173.016 1.00 40.39 35 LYS B CA 1
ATOM 3257 C C . LYS B 1 13 ? 79.085 113.025 172.879 1.00 44.21 35 LYS B C 1
ATOM 3258 O O . LYS B 1 13 ? 80.000 113.549 173.521 1.00 44.32 35 LYS B O 1
ATOM 3264 N N . ALA B 1 14 ? 78.243 113.725 172.077 1.00 40.29 36 ALA B N 1
ATOM 3265 C CA . ALA B 1 14 ? 78.361 115.164 171.879 1.00 40.01 36 ALA B CA 1
ATOM 3266 C C . ALA B 1 14 ? 78.108 115.918 173.184 1.00 44.92 36 ALA B C 1
ATOM 3267 O O . ALA B 1 14 ? 78.871 116.825 173.532 1.00 42.90 36 ALA B O 1
ATOM 3269 N N . LEU B 1 15 ? 77.078 115.504 173.932 1.00 42.63 37 LEU B N 1
ATOM 3270 C CA . LEU B 1 15 ? 76.714 116.150 175.187 1.00 43.00 37 LEU B CA 1
ATOM 3271 C C . LEU B 1 15 ? 77.687 115.851 176.357 1.00 49.00 37 LEU B C 1
ATOM 3272 O O . LEU B 1 15 ? 77.626 116.562 177.353 1.00 49.22 37 LEU B O 1
ATOM 3277 N N . GLN B 1 16 ? 78.620 114.873 176.216 1.00 47.11 38 GLN B N 1
ATOM 3278 C CA . GLN B 1 16 ? 79.641 114.561 177.234 1.00 47.81 38 GLN B CA 1
ATOM 3279 C C . GLN B 1 16 ? 80.730 115.645 177.261 1.00 54.86 38 GLN B C 1
ATOM 3280 O O . GLN B 1 16 ? 81.280 115.935 178.321 1.00 55.39 38 GLN B O 1
ATOM 3286 N N . ASN B 1 17 ? 81.094 116.200 176.084 1.00 51.88 39 ASN B N 1
ATOM 3287 C CA . ASN B 1 17 ? 82.087 117.277 176.019 1.00 51.19 39 ASN B CA 1
ATOM 3288 C C . ASN B 1 17 ? 81.582 118.293 174.976 1.00 51.15 39 ASN B C 1
ATOM 3289 O O . ASN B 1 17 ? 82.049 118.349 173.845 1.00 49.93 39 ASN B O 1
ATOM 3294 N N . PRO B 1 18 ? 80.529 119.051 175.363 1.00 46.99 40 PRO B N 1
ATOM 3295 C CA . PRO B 1 18 ? 79.883 119.971 174.420 1.00 46.54 40 PRO B CA 1
ATOM 3296 C C . PRO B 1 18 ? 80.758 121.022 173.760 1.00 50.80 40 PRO B C 1
ATOM 3297 O O . PRO B 1 18 ? 80.523 121.330 172.589 1.00 49.53 40 PRO B O 1
ATOM 3301 N N . ALA B 1 19 ? 81.748 121.574 174.489 1.00 47.83 41 ALA B N 1
ATOM 3302 C CA . ALA B 1 19 ? 82.645 122.603 173.955 1.00 47.83 41 ALA B CA 1
ATOM 3303 C C . ALA B 1 19 ? 83.469 122.127 172.753 1.00 50.61 41 ALA B C 1
ATOM 3304 O O . ALA B 1 19 ? 83.825 122.946 171.909 1.00 50.57 41 ALA B O 1
ATOM 3306 N N . ASP B 1 20 ? 83.757 120.821 172.665 1.00 46.52 42 ASP B N 1
ATOM 3307 C CA . ASP B 1 20 ? 84.536 120.257 171.563 1.00 46.03 42 ASP B CA 1
ATOM 3308 C C . ASP B 1 20 ? 83.674 119.935 170.303 1.00 47.40 42 ASP B C 1
ATOM 3309 O O . ASP B 1 20 ? 84.215 119.490 169.293 1.00 47.32 42 ASP B O 1
ATOM 3314 N N . VAL B 1 21 ? 82.359 120.159 170.361 1.00 40.23 43 VAL B N 1
ATOM 3315 C CA . VAL B 1 21 ? 81.491 119.765 169.248 1.00 38.45 43 VAL B CA 1
ATOM 3316 C C . VAL B 1 21 ? 81.362 120.867 168.211 1.00 38.39 43 VAL B C 1
ATOM 3317 O O . VAL B 1 21 ? 80.685 121.860 168.439 1.00 37.88 43 VAL B O 1
ATOM 3321 N N . ARG B 1 22 ? 81.981 120.660 167.049 1.00 35.24 44 ARG B N 1
ATOM 3322 C CA . ARG B 1 22 ? 81.893 121.605 165.932 1.00 34.48 44 ARG B CA 1
ATOM 3323 C C . ARG B 1 22 ? 80.972 121.070 164.824 1.00 37.36 44 ARG B C 1
ATOM 3324 O O . ARG B 1 22 ? 80.341 121.855 164.114 1.00 36.03 44 ARG B O 1
ATOM 3332 N N . ASN B 1 23 ? 80.905 119.741 164.696 1.00 32.09 45 ASN B N 1
ATOM 3333 C CA . ASN B 1 23 ? 80.132 119.055 163.675 1.00 31.93 45 ASN B CA 1
ATOM 3334 C C . ASN B 1 23 ? 79.215 117.977 164.297 1.00 34.58 45 ASN B C 1
ATOM 3335 O O . ASN B 1 23 ? 79.692 116.999 164.873 1.00 32.42 45 ASN B O 1
ATOM 3340 N N . LEU B 1 24 ? 77.901 118.181 164.177 1.00 31.62 46 LEU B N 1
ATOM 3341 C CA . LEU B 1 24 ? 76.887 117.261 164.697 1.00 31.88 46 LEU B CA 1
ATOM 3342 C C . LEU B 1 24 ? 75.964 116.802 163.564 1.00 35.05 46 LEU B C 1
ATOM 3343 O O . LEU B 1 24 ? 75.327 117.639 162.918 1.00 34.63 46 LEU B O 1
ATOM 3348 N N . ASP B 1 25 ? 75.895 115.484 163.337 1.00 33.34 47 ASP B N 1
ATOM 3349 C CA . ASP B 1 25 ? 75.031 114.876 162.319 1.00 32.25 47 ASP B CA 1
ATOM 3350 C C . ASP B 1 25 ? 74.004 113.932 162.985 1.00 34.86 47 ASP B C 1
ATOM 3351 O O . ASP B 1 25 ? 74.332 112.787 163.323 1.00 35.43 47 ASP B O 1
ATOM 3356 N N . LEU B 1 26 ? 72.774 114.438 163.171 1.00 30.71 48 LEU B N 1
ATOM 3357 C CA . LEU B 1 26 ? 71.665 113.679 163.759 1.00 30.97 48 LEU B CA 1
ATOM 3358 C C . LEU B 1 26 ? 70.637 113.295 162.684 1.00 36.91 48 LEU B C 1
ATOM 3359 O O . LEU B 1 26 ? 69.477 113.025 163.005 1.00 36.64 48 LEU B O 1
ATOM 3364 N N . SER B 1 27 ? 71.066 113.258 161.407 1.00 34.53 49 SER B N 1
ATOM 3365 C CA . SER B 1 27 ? 70.177 112.936 160.286 1.00 33.58 49 SER B CA 1
ATOM 3366 C C . SER B 1 27 ? 69.647 111.516 160.324 1.00 36.16 49 SER B C 1
ATOM 3367 O O . SER B 1 27 ? 70.384 110.576 160.679 1.00 35.48 49 SER B O 1
ATOM 3370 N N . PHE B 1 28 ? 68.345 111.376 159.989 1.00 33.99 50 PHE B N 1
ATOM 3371 C CA . PHE B 1 28 ? 67.647 110.087 159.884 1.00 34.37 50 PHE B CA 1
ATOM 3372 C C . PHE B 1 28 ? 67.814 109.230 161.152 1.00 37.82 50 PHE B C 1
ATOM 3373 O O . PHE B 1 28 ? 68.135 108.053 161.067 1.00 40.75 50 PHE B O 1
ATOM 3381 N N . GLN B 1 29 ? 67.612 109.831 162.320 1.00 33.73 51 GLN B N 1
ATOM 3382 C CA . GLN B 1 29 ? 67.780 109.104 163.585 1.00 33.41 51 GLN B CA 1
ATOM 3383 C C . GLN B 1 29 ? 66.463 108.809 164.307 1.00 39.04 51 GLN B C 1
ATOM 3384 O O . GLN B 1 29 ? 66.477 108.252 165.403 1.00 38.57 51 GLN B O 1
ATOM 3390 N N . GLY B 1 30 ? 65.348 109.147 163.679 1.00 38.35 52 GLY B N 1
ATOM 3391 C CA . GLY B 1 30 ? 64.019 108.949 164.252 1.00 39.74 52 GLY B CA 1
ATOM 3392 C C 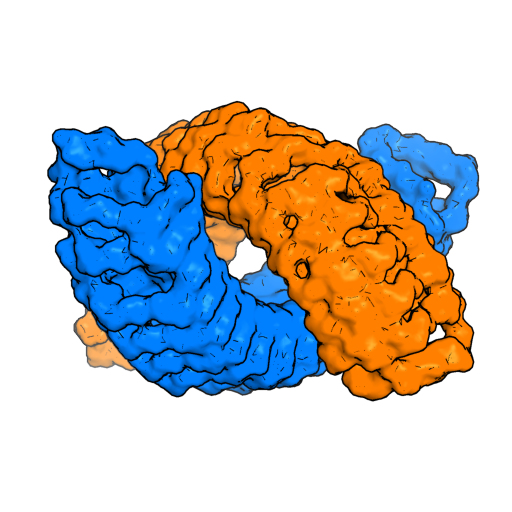. GLY B 1 30 ? 63.767 109.820 165.462 1.00 44.85 52 GLY B C 1
ATOM 3393 O O . GLY B 1 30 ? 63.048 109.414 166.377 1.00 45.52 52 GLY B O 1
ATOM 3394 N N . LEU B 1 31 ? 64.391 111.009 165.492 1.00 41.11 53 LEU B N 1
ATOM 3395 C CA . LEU B 1 31 ? 64.258 111.940 166.605 1.00 40.87 53 LEU B CA 1
ATOM 3396 C C . LEU B 1 31 ? 63.051 112.802 166.399 1.00 44.32 53 LEU B C 1
ATOM 3397 O O . LEU B 1 31 ? 62.838 113.292 165.290 1.00 45.51 53 LEU B O 1
ATOM 3402 N N . LYS B 1 32 ? 62.227 112.963 167.452 1.00 38.95 54 LYS B N 1
ATOM 3403 C CA . LYS B 1 32 ? 61.013 113.770 167.370 1.00 38.65 54 LYS B CA 1
ATOM 3404 C C . LYS B 1 32 ? 61.279 115.180 167.852 1.00 41.82 54 LYS B C 1
ATOM 3405 O O . LYS B 1 32 ? 60.755 116.129 167.283 1.00 41.88 54 LYS B O 1
ATOM 3411 N N . THR B 1 33 ? 62.090 115.329 168.902 1.00 37.68 55 THR B N 1
ATOM 3412 C CA . THR B 1 33 ? 62.450 116.645 169.451 1.00 36.96 55 THR B CA 1
ATOM 3413 C C . THR B 1 33 ? 63.911 116.599 169.861 1.00 40.04 55 THR B C 1
ATOM 3414 O O . THR B 1 33 ? 64.506 115.518 169.901 1.00 37.94 55 THR B O 1
ATOM 3418 N N . LEU B 1 34 ? 64.485 117.772 170.160 1.00 39.05 56 LEU B N 1
ATOM 3419 C CA . LEU B 1 34 ? 65.858 117.888 170.636 1.00 39.82 56 LEU B CA 1
ATOM 3420 C C . LEU B 1 34 ? 65.818 118.203 172.120 1.00 44.72 56 LEU B C 1
ATOM 3421 O O . LEU B 1 34 ? 64.870 118.859 172.557 1.00 45.66 56 LEU B O 1
ATOM 3426 N N . PRO B 1 35 ? 66.812 117.769 172.915 1.00 40.45 57 PRO B N 1
ATOM 3427 C CA . PRO B 1 35 ? 66.807 118.140 174.336 1.00 40.39 57 PRO B CA 1
ATOM 3428 C C . PRO B 1 35 ? 67.218 119.606 174.508 1.00 44.03 57 PRO B C 1
ATOM 3429 O O . PRO B 1 35 ? 67.954 120.132 173.670 1.00 41.20 57 PRO B O 1
ATOM 3433 N N . ASN B 1 36 ? 66.782 120.257 175.602 1.00 41.89 58 ASN B N 1
ATOM 3434 C CA . ASN B 1 36 ? 67.159 121.642 175.910 1.00 42.19 58 ASN B CA 1
ATOM 3435 C C . ASN B 1 36 ? 68.682 121.793 175.996 1.00 44.07 58 ASN B C 1
ATOM 3436 O O . ASN B 1 36 ? 69.213 122.779 175.494 1.00 42.57 58 ASN B O 1
ATOM 3441 N N . LYS B 1 37 ? 69.376 120.760 176.509 1.00 41.73 59 LYS B N 1
ATOM 3442 C CA . LYS B 1 37 ? 70.838 120.641 176.614 1.00 42.75 59 LYS B CA 1
ATOM 3443 C C . LYS B 1 37 ? 71.585 120.902 175.289 1.00 46.28 59 LYS B C 1
ATOM 3444 O O . LYS B 1 37 ? 72.796 121.118 175.327 1.00 45.50 59 LYS B O 1
ATOM 3450 N N . ILE B 1 38 ? 70.894 120.829 174.122 1.00 42.37 60 ILE B N 1
ATOM 3451 C CA . ILE B 1 38 ? 71.501 121.091 172.802 1.00 41.69 60 ILE B CA 1
ATOM 3452 C C . ILE B 1 38 ? 72.124 122.503 172.754 1.00 45.29 60 ILE B C 1
ATOM 3453 O O . ILE B 1 38 ? 73.100 122.712 172.049 1.00 44.99 60 ILE B O 1
ATOM 3458 N N . GLY B 1 39 ? 71.592 123.422 173.562 1.00 42.62 61 GLY B N 1
ATOM 3459 C CA . GLY B 1 39 ? 72.095 124.783 173.716 1.00 42.01 61 GLY B CA 1
ATOM 3460 C C . GLY B 1 39 ? 73.485 124.856 174.329 1.00 46.11 61 GLY B C 1
ATOM 3461 O O . GLY B 1 39 ? 74.117 125.907 174.281 1.00 46.14 61 GLY B O 1
ATOM 3462 N N . GLN B 1 40 ? 73.982 123.745 174.894 1.00 43.17 62 GLN B N 1
ATOM 3463 C CA . GLN B 1 40 ? 75.335 123.644 175.447 1.00 43.44 62 GLN B CA 1
ATOM 3464 C C . GLN B 1 40 ? 76.380 123.505 174.328 1.00 48.31 62 GLN B C 1
ATOM 3465 O O . GLN B 1 40 ? 77.569 123.679 174.593 1.00 47.02 62 GLN B O 1
ATOM 3471 N N . LEU B 1 41 ? 75.942 123.213 173.072 1.00 45.36 63 LEU B N 1
ATOM 3472 C CA . LEU B 1 41 ? 76.843 123.073 171.918 1.00 45.15 63 LEU B CA 1
ATOM 3473 C C . LEU B 1 41 ? 77.088 124.449 171.276 1.00 48.00 63 LEU B C 1
ATOM 3474 O O . LEU B 1 41 ? 76.789 124.670 170.101 1.00 47.15 63 LEU B O 1
ATOM 3479 N N . LYS B 1 42 ? 77.635 125.383 172.077 1.00 44.72 64 LYS B N 1
ATOM 3480 C CA . LYS B 1 42 ? 77.871 126.789 171.696 1.00 44.17 64 LYS B CA 1
ATOM 3481 C C . LYS B 1 42 ? 78.855 126.993 170.533 1.00 45.09 64 LYS B C 1
ATOM 3482 O O . LYS B 1 42 ? 78.780 128.025 169.873 1.00 44.59 64 LYS B O 1
ATOM 3488 N N . ASN B 1 43 ? 79.781 126.047 170.308 1.00 40.78 65 ASN B N 1
ATOM 3489 C CA . ASN B 1 43 ? 80.789 126.152 169.242 1.00 40.44 65 ASN B CA 1
ATOM 3490 C C . ASN B 1 43 ? 80.387 125.396 167.974 1.00 41.84 65 ASN B C 1
ATOM 3491 O O . ASN B 1 43 ? 81.227 125.194 167.089 1.00 40.92 65 ASN B O 1
ATOM 3496 N N . LEU B 1 44 ? 79.112 124.958 167.897 1.00 37.59 66 LEU B N 1
ATOM 3497 C CA . LEU B 1 44 ? 78.603 124.193 166.745 1.00 36.43 66 LEU B CA 1
ATOM 3498 C C . LEU B 1 44 ? 78.666 125.034 165.460 1.00 36.09 66 LEU B C 1
ATOM 3499 O O . LEU B 1 44 ? 78.181 126.166 165.437 1.00 33.74 66 LEU B O 1
ATOM 3504 N N . GLN B 1 45 ? 79.293 124.487 164.425 1.00 33.41 67 GLN B N 1
ATOM 3505 C CA . GLN B 1 45 ? 79.436 125.147 163.125 1.00 33.76 67 GLN B CA 1
ATOM 3506 C C . GLN B 1 45 ? 78.631 124.423 162.027 1.00 37.29 67 GLN B C 1
ATOM 3507 O O . GLN B 1 45 ? 78.169 125.064 161.085 1.00 36.53 67 GLN B O 1
ATOM 3513 N N . LYS B 1 46 ? 78.496 123.093 162.137 1.00 34.65 68 LYS B N 1
ATOM 3514 C CA . LYS B 1 46 ? 77.756 122.267 161.170 1.00 33.62 68 LYS B CA 1
ATOM 3515 C C . LYS B 1 46 ? 76.723 121.416 161.906 1.00 38.22 68 LYS B C 1
ATOM 3516 O O . LYS B 1 46 ? 77.088 120.665 162.804 1.00 38.64 68 LYS B O 1
ATOM 3522 N N . LEU B 1 47 ? 75.434 121.544 161.526 1.00 34.56 69 LEU B N 1
ATOM 3523 C CA . LEU B 1 47 ? 74.331 120.795 162.133 1.00 33.03 69 LEU B CA 1
ATOM 3524 C C . LEU B 1 47 ? 73.432 120.173 161.034 1.00 35.58 69 LEU B C 1
ATOM 3525 O O . LEU B 1 47 ? 72.928 120.893 160.173 1.00 35.11 69 LEU B O 1
ATOM 3530 N N . ASP B 1 48 ? 73.241 118.852 161.076 1.00 30.92 70 ASP B N 1
ATOM 3531 C CA . ASP B 1 48 ? 72.378 118.167 160.100 1.00 29.58 70 ASP B CA 1
ATOM 3532 C C . ASP B 1 48 ? 71.234 117.518 160.887 1.00 32.53 70 ASP B C 1
ATOM 3533 O O . ASP B 1 48 ? 71.480 116.611 161.681 1.00 31.51 70 ASP B O 1
ATOM 3538 N N . LEU B 1 49 ? 70.017 118.055 160.743 1.00 30.74 71 LEU B N 1
ATOM 3539 C CA . LEU B 1 49 ? 68.813 117.532 161.418 1.00 31.49 71 LEU B CA 1
ATOM 3540 C C . LEU B 1 49 ? 67.834 116.892 160.418 1.00 35.62 71 LEU B C 1
ATOM 3541 O O . LEU B 1 49 ? 66.665 116.687 160.752 1.00 36.13 71 LEU B O 1
ATOM 3546 N N . GLY B 1 50 ? 68.314 116.617 159.210 1.00 31.02 72 GLY B N 1
ATOM 3547 C CA . GLY B 1 50 ? 67.509 116.082 158.118 1.00 31.38 72 GLY B CA 1
ATOM 3548 C C . GLY B 1 50 ? 66.922 114.713 158.392 1.00 34.71 72 GLY B C 1
ATOM 3549 O O . GLY B 1 50 ? 67.554 113.903 159.058 1.00 33.36 72 GLY B O 1
ATOM 3550 N N . GLY B 1 51 ? 65.727 114.449 157.856 1.00 32.69 73 GLY B N 1
ATOM 3551 C CA . GLY B 1 51 ? 65.101 113.137 157.953 1.00 32.04 73 GLY B CA 1
ATOM 3552 C C . GLY B 1 51 ? 64.601 112.739 159.324 1.00 37.23 73 GLY B C 1
ATOM 3553 O O . GLY B 1 51 ? 64.580 111.554 159.635 1.00 37.56 73 GLY B O 1
ATOM 3554 N N . ASN B 1 52 ? 64.194 113.708 160.146 1.00 34.25 74 ASN B N 1
ATOM 3555 C CA . ASN B 1 52 ? 63.639 113.431 161.469 1.00 34.47 74 ASN B CA 1
ATOM 3556 C C . ASN B 1 52 ? 62.139 113.759 161.462 1.00 38.42 74 ASN B C 1
ATOM 3557 O O . ASN B 1 52 ? 61.423 113.109 160.716 1.00 40.47 74 ASN B O 1
ATOM 3562 N N . GLU B 1 53 ? 61.672 114.758 162.216 1.00 34.88 75 GLU B N 1
ATOM 3563 C CA . GLU B 1 53 ? 60.255 115.171 162.286 1.00 35.32 75 GLU B CA 1
ATOM 3564 C C . GLU B 1 53 ? 60.156 116.689 162.336 1.00 38.83 75 GLU B C 1
ATOM 3565 O O . GLU B 1 53 ? 61.120 117.304 162.769 1.00 37.10 75 GLU B O 1
ATOM 3571 N N . PRO B 1 54 ? 59.026 117.344 161.957 1.00 39.88 76 PRO B N 1
ATOM 3572 C CA . PRO B 1 54 ? 58.978 118.818 162.041 1.00 40.36 76 PRO B CA 1
ATOM 3573 C C . PRO B 1 54 ? 59.250 119.416 163.428 1.00 45.87 76 PRO B C 1
ATOM 3574 O O . PRO B 1 54 ? 59.756 120.540 163.537 1.00 46.39 76 PRO B O 1
ATOM 3578 N N . THR B 1 55 ? 58.974 118.644 164.485 1.00 42.13 77 THR B N 1
ATOM 3579 C CA . THR B 1 55 ? 59.159 119.085 165.868 1.00 41.42 77 THR B CA 1
ATOM 3580 C C . THR B 1 55 ? 60.647 119.092 166.297 1.00 43.71 77 THR B C 1
ATOM 3581 O O . THR B 1 55 ? 60.951 119.558 167.395 1.00 43.00 77 THR B O 1
ATOM 3585 N N . ILE B 1 56 ? 61.576 118.646 165.411 1.00 38.87 78 ILE B N 1
ATOM 3586 C CA . ILE B 1 56 ? 63.025 118.660 165.672 1.00 37.34 78 ILE B CA 1
ATOM 3587 C C . ILE B 1 56 ? 63.581 120.100 165.737 1.00 39.55 78 ILE B C 1
ATOM 3588 O O . ILE B 1 56 ? 64.716 120.305 166.164 1.00 39.17 78 ILE B O 1
ATOM 3593 N N . LEU B 1 57 ? 62.784 121.076 165.283 1.00 37.20 79 LEU B N 1
ATOM 3594 C CA . LEU B 1 57 ? 63.158 122.481 165.207 1.00 38.13 79 LEU B CA 1
ATOM 3595 C C . LEU B 1 57 ? 63.050 123.174 166.555 1.00 41.31 79 LEU B C 1
ATOM 3596 O O . LEU B 1 57 ? 62.185 124.025 166.775 1.00 40.96 79 LEU B O 1
ATOM 3601 N N . SER B 1 58 ? 63.939 122.782 167.465 1.00 37.96 80 SER B N 1
ATOM 3602 C CA . SER B 1 58 ? 64.028 123.356 168.804 1.00 38.48 80 SER B CA 1
ATOM 3603 C C . SER B 1 58 ? 64.402 124.829 168.711 1.00 44.18 80 SER B C 1
ATOM 3604 O O . SER B 1 58 ? 65.281 125.194 167.926 1.00 44.95 80 SER B O 1
ATOM 3607 N N . LYS B 1 59 ? 63.768 125.663 169.544 1.00 41.27 81 LYS B N 1
ATOM 3608 C CA . LYS B 1 59 ? 64.064 127.093 169.642 1.00 41.35 81 LYS B CA 1
ATOM 3609 C C . LYS B 1 59 ? 65.542 127.316 170.044 1.00 44.37 81 LYS B C 1
ATOM 3610 O O . LYS B 1 59 ? 66.067 128.405 169.831 1.00 46.61 81 LYS B O 1
ATOM 3616 N N . GLU B 1 60 ? 66.198 126.296 170.626 1.00 39.01 82 GLU B N 1
ATOM 3617 C CA . GLU B 1 60 ? 67.610 126.359 171.017 1.00 39.58 82 GLU B CA 1
ATOM 3618 C C . GLU B 1 60 ? 68.567 126.434 169.800 1.00 43.79 82 GLU B C 1
ATOM 3619 O O . GLU B 1 60 ? 69.684 126.936 169.949 1.00 43.16 82 GLU B O 1
ATOM 3625 N N . ILE B 1 61 ? 68.138 125.932 168.607 1.00 39.71 83 ILE B N 1
ATOM 3626 C CA . ILE B 1 61 ? 68.967 125.944 167.385 1.00 37.94 83 ILE B CA 1
ATOM 3627 C C . ILE B 1 61 ? 69.344 127.371 166.992 1.00 42.49 83 ILE B C 1
ATOM 3628 O O . ILE B 1 61 ? 70.482 127.622 166.615 1.00 42.08 83 ILE B O 1
ATOM 3633 N N . TRP B 1 62 ? 68.384 128.292 167.092 1.00 40.84 84 TRP B N 1
ATOM 3634 C CA . TRP B 1 62 ? 68.515 129.681 166.663 1.00 41.63 84 TRP B CA 1
ATOM 3635 C C . TRP B 1 62 ? 69.442 130.528 167.549 1.00 46.42 84 TRP B C 1
ATOM 3636 O O . TRP B 1 62 ? 69.719 131.677 167.194 1.00 46.72 84 TRP B O 1
ATOM 3647 N N . GLN B 1 63 ? 69.967 129.947 168.642 1.00 42.39 85 GLN B N 1
ATOM 3648 C CA . GLN B 1 63 ? 70.899 130.615 169.558 1.00 42.64 85 GLN B CA 1
ATOM 3649 C C . GLN B 1 63 ? 72.314 130.069 169.353 1.00 45.85 85 GLN B C 1
ATOM 3650 O O . GLN B 1 63 ? 73.250 130.544 170.016 1.00 46.07 85 GLN B O 1
ATOM 3656 N N . LEU B 1 64 ? 72.482 129.102 168.406 1.00 40.05 86 LEU B N 1
ATOM 3657 C CA . LEU B 1 64 ? 73.789 128.525 168.084 1.00 39.97 86 LEU B CA 1
ATOM 3658 C C . LEU B 1 64 ? 74.437 129.409 167.017 1.00 45.41 86 LEU B C 1
ATOM 3659 O O . LEU B 1 64 ? 74.552 129.024 165.849 1.00 45.28 86 LEU B O 1
ATOM 3664 N N . LYS B 1 65 ? 74.843 130.628 167.450 1.00 40.93 87 LYS B N 1
ATOM 3665 C CA . LYS B 1 65 ? 75.397 131.738 166.660 1.00 40.79 87 LYS B CA 1
ATOM 3666 C C . LYS B 1 65 ? 76.576 131.389 165.737 1.00 43.07 87 LYS B C 1
ATOM 3667 O O . LYS B 1 65 ? 76.759 132.070 164.735 1.00 43.42 87 LYS B O 1
ATOM 3673 N N . ASP B 1 66 ? 77.372 130.366 166.060 1.00 38.38 88 ASP B N 1
ATOM 3674 C CA . ASP B 1 66 ? 78.512 130.007 165.214 1.00 37.23 88 ASP B CA 1
ATOM 3675 C C . ASP B 1 66 ? 78.119 129.133 164.014 1.00 38.84 88 ASP B C 1
ATOM 3676 O O . ASP B 1 66 ? 78.994 128.790 163.216 1.00 36.60 88 ASP B O 1
ATOM 3681 N N . LEU B 1 67 ? 76.821 128.760 163.888 1.00 34.50 89 LEU B N 1
ATOM 3682 C CA . LEU B 1 67 ? 76.359 127.892 162.788 1.00 33.21 89 LEU B CA 1
ATOM 3683 C C . LEU B 1 67 ? 76.624 128.462 161.401 1.00 33.27 89 LEU B C 1
ATOM 3684 O O . LEU B 1 67 ? 76.189 129.566 161.077 1.00 31.17 89 LEU B O 1
ATOM 3689 N N . GLN B 1 68 ? 77.363 127.706 160.607 1.00 32.71 90 GLN B N 1
ATOM 3690 C CA . GLN B 1 68 ? 77.724 128.041 159.218 1.00 33.52 90 GLN B CA 1
ATOM 3691 C C . GLN B 1 68 ? 76.963 127.140 158.251 1.00 37.08 90 GLN B C 1
ATOM 3692 O O . GLN B 1 68 ? 76.676 127.543 157.139 1.00 36.15 90 GLN B O 1
ATOM 3698 N N . LYS B 1 69 ? 76.675 125.905 158.649 1.00 34.70 91 LYS B N 1
ATOM 3699 C CA . LYS B 1 69 ? 75.975 124.971 157.774 1.00 35.30 91 LYS B CA 1
ATOM 3700 C C . LYS B 1 69 ? 74.834 124.334 158.555 1.00 38.04 91 LYS B C 1
ATOM 3701 O O . LYS B 1 69 ? 75.061 123.834 159.659 1.00 38.03 91 LYS B O 1
ATOM 3707 N N . LEU B 1 70 ? 73.613 124.359 157.974 1.00 32.82 92 LEU B N 1
ATOM 3708 C CA . LEU B 1 70 ? 72.400 123.794 158.567 1.00 31.68 92 LEU B CA 1
ATOM 3709 C C . LEU B 1 70 ? 71.593 123.039 157.521 1.00 34.46 92 LEU B C 1
ATOM 3710 O O . LEU B 1 70 ? 71.179 123.646 156.526 1.00 34.91 92 LEU B O 1
ATOM 3715 N N . ASN B 1 71 ? 71.345 121.738 157.760 1.00 29.73 93 ASN B N 1
ATOM 3716 C CA . ASN B 1 71 ? 70.531 120.903 156.854 1.00 29.44 93 ASN B CA 1
ATOM 3717 C C . ASN B 1 71 ? 69.246 120.507 157.576 1.00 32.40 93 ASN B C 1
ATOM 3718 O O . ASN B 1 71 ? 69.303 119.849 158.607 1.00 32.22 93 ASN B O 1
ATOM 3723 N N . LEU B 1 72 ? 68.105 120.945 157.049 1.00 29.51 94 LEU B N 1
ATOM 3724 C CA . LEU B 1 72 ? 66.777 120.686 157.600 1.00 29.43 94 LEU B CA 1
ATOM 3725 C C . LEU B 1 72 ? 65.893 119.919 156.600 1.00 33.42 94 LEU B C 1
ATOM 3726 O O . LEU B 1 72 ? 64.663 119.936 156.693 1.00 34.03 94 LEU B O 1
ATOM 3731 N N . ASN B 1 73 ? 66.520 119.227 155.676 1.00 30.28 95 ASN B N 1
ATOM 3732 C CA . ASN B 1 73 ? 65.827 118.456 154.640 1.00 31.11 95 ASN B CA 1
ATOM 3733 C C . ASN B 1 73 ? 64.940 117.355 155.206 1.00 33.43 95 ASN B C 1
ATOM 3734 O O . ASN B 1 73 ? 65.237 116.844 156.277 1.00 33.68 95 ASN B O 1
ATOM 3739 N N . ASN B 1 74 ? 63.902 116.940 154.447 1.00 29.60 96 ASN B N 1
ATOM 3740 C CA . ASN B 1 74 ? 63.059 115.779 154.778 1.00 28.87 96 ASN B CA 1
ATOM 3741 C C . ASN B 1 74 ? 62.483 115.778 156.188 1.00 33.58 96 ASN B C 1
ATOM 3742 O O . ASN B 1 74 ? 62.478 114.742 156.851 1.00 32.64 96 ASN B O 1
ATOM 3747 N N . ASN B 1 75 ? 61.976 116.921 156.629 1.00 32.79 97 ASN B N 1
ATOM 3748 C CA . ASN B 1 75 ? 61.427 117.067 157.968 1.00 33.39 97 ASN B CA 1
ATOM 3749 C C . ASN B 1 75 ? 59.959 117.430 157.959 1.00 37.38 97 ASN B C 1
ATOM 3750 O O . ASN B 1 75 ? 59.452 117.876 158.982 1.00 37.40 97 ASN B O 1
ATOM 3755 N N . LYS B 1 76 ? 59.284 117.299 156.804 1.00 34.64 98 LYS B N 1
ATOM 3756 C CA . LYS B 1 76 ? 57.858 117.638 156.640 1.00 35.35 98 LYS B CA 1
ATOM 3757 C C . LYS B 1 76 ? 57.528 119.054 157.124 1.00 39.37 98 LYS B C 1
ATOM 3758 O O . LYS B 1 76 ? 56.420 119.290 157.607 1.00 39.42 98 LYS B O 1
ATOM 3764 N N . LEU B 1 77 ? 58.487 120.007 156.981 1.00 35.84 99 LEU B N 1
ATOM 3765 C CA . LEU B 1 77 ? 58.291 121.392 157.427 1.00 34.46 99 LEU B CA 1
ATOM 3766 C C . LEU B 1 77 ? 57.275 122.132 156.581 1.00 37.73 99 LEU B C 1
ATOM 3767 O O . LEU B 1 77 ? 57.401 122.185 155.368 1.00 37.35 99 LEU B O 1
ATOM 3772 N N . THR B 1 78 ? 56.268 122.709 157.235 1.00 35.01 100 THR B N 1
ATOM 3773 C CA . THR B 1 78 ? 55.209 123.472 156.566 1.00 35.56 100 THR B CA 1
ATOM 3774 C C . THR B 1 78 ? 55.473 124.957 156.739 1.00 40.54 100 THR B C 1
ATOM 3775 O O . THR B 1 78 ? 54.985 125.767 155.954 1.00 40.37 100 THR B O 1
ATOM 3779 N N . VAL B 1 79 ? 56.215 125.314 157.796 1.00 38.76 101 VAL B N 1
ATOM 3780 C CA . VAL B 1 79 ? 56.555 126.695 158.085 1.00 40.07 101 VAL B CA 1
ATOM 3781 C C . VAL B 1 79 ? 57.982 126.772 158.632 1.00 42.81 101 VAL B C 1
ATOM 3782 O O . VAL B 1 79 ? 58.432 125.839 159.295 1.00 41.19 101 VAL B O 1
ATOM 3786 N N . LEU B 1 80 ? 58.712 127.843 158.272 1.00 40.74 102 LEU B N 1
ATOM 3787 C CA . LEU B 1 80 ? 60.079 128.098 158.729 1.00 40.94 102 LEU B CA 1
ATOM 3788 C C . LEU B 1 80 ? 59.978 129.202 159.783 1.00 44.99 102 LEU B C 1
ATOM 3789 O O . LEU B 1 80 ? 59.448 130.271 159.463 1.00 44.00 102 LEU B O 1
ATOM 3794 N N . PRO B 1 81 ? 60.418 128.977 161.045 1.00 42.82 103 PRO B N 1
ATOM 3795 C CA . PRO B 1 81 ? 60.286 130.039 162.060 1.00 42.27 103 PRO B CA 1
ATOM 3796 C C . PRO B 1 81 ? 61.103 131.270 161.693 1.00 45.66 103 PRO B C 1
ATOM 3797 O O . PRO B 1 81 ? 62.212 131.132 161.164 1.00 43.85 103 PRO B O 1
ATOM 3801 N N . LYS B 1 82 ? 60.555 132.469 161.962 1.00 43.04 104 LYS B N 1
ATOM 3802 C CA . LYS B 1 82 ? 61.234 133.742 161.689 1.00 43.54 104 LYS B CA 1
ATOM 3803 C C . LYS B 1 82 ? 62.608 133.864 162.405 1.00 47.73 104 LYS B C 1
ATOM 3804 O O . LYS B 1 82 ? 63.484 134.573 161.912 1.00 48.93 104 LYS B O 1
ATOM 3810 N N . GLU B 1 83 ? 62.795 133.131 163.520 1.00 41.60 105 GLU B N 1
ATOM 3811 C CA . GLU B 1 83 ? 64.010 133.119 164.340 1.00 40.56 105 GLU B CA 1
ATOM 3812 C C . GLU B 1 83 ? 65.224 132.518 163.634 1.00 43.53 105 GLU B C 1
ATOM 3813 O O . GLU B 1 83 ? 66.337 132.690 164.129 1.00 42.36 105 GLU B O 1
ATOM 3819 N N . ILE B 1 84 ? 65.028 131.830 162.474 1.00 39.58 106 ILE B N 1
ATOM 3820 C CA . ILE B 1 84 ? 66.125 131.269 161.668 1.00 38.86 106 ILE B CA 1
ATOM 3821 C C . ILE B 1 84 ? 67.123 132.393 161.276 1.00 39.69 106 ILE B C 1
ATOM 3822 O O . ILE B 1 84 ? 68.326 132.146 161.227 1.00 37.04 106 ILE B O 1
ATOM 3827 N N . GLY B 1 85 ? 66.597 133.616 161.109 1.00 38.14 107 GLY B N 1
ATOM 3828 C CA . GLY B 1 85 ? 67.336 134.830 160.769 1.00 39.38 107 GLY B CA 1
ATOM 3829 C C . GLY B 1 85 ? 68.426 135.220 161.754 1.00 44.61 107 GLY B C 1
ATOM 3830 O O . GLY B 1 85 ? 69.311 135.999 161.405 1.00 45.78 107 GLY B O 1
ATOM 3831 N N . GLN B 1 86 ? 68.386 134.664 162.981 1.00 39.48 108 GLN B N 1
ATOM 3832 C CA . GLN B 1 86 ? 69.369 134.908 164.042 1.00 38.47 108 GLN B CA 1
ATOM 3833 C C . GLN B 1 86 ? 70.676 134.157 163.766 1.00 41.90 108 GLN B C 1
ATOM 3834 O O . GLN B 1 86 ? 71.701 134.475 164.376 1.00 42.25 108 GLN B O 1
ATOM 3840 N N . LEU B 1 87 ? 70.662 133.166 162.846 1.00 36.75 109 LEU B N 1
ATOM 3841 C CA . LEU B 1 87 ? 71.887 132.445 162.503 1.00 36.24 109 LEU B CA 1
ATOM 3842 C C . LEU B 1 87 ? 72.661 133.263 161.447 1.00 41.70 109 LEU B C 1
ATOM 3843 O O . LEU B 1 87 ? 72.740 132.879 160.273 1.00 39.75 109 LEU B O 1
ATOM 3848 N N . GLN B 1 88 ? 73.241 134.409 161.901 1.00 40.37 110 GLN B N 1
ATOM 3849 C CA . GLN B 1 88 ? 73.960 135.403 161.080 1.00 40.62 110 GLN B CA 1
ATOM 3850 C C . GLN B 1 88 ? 75.167 134.873 160.324 1.00 40.55 110 GLN B C 1
ATOM 3851 O O . GLN B 1 88 ? 75.533 135.433 159.293 1.00 41.93 110 GLN B O 1
ATOM 3857 N N . ASN B 1 89 ? 75.790 133.823 160.830 1.00 35.10 111 ASN B N 1
ATOM 3858 C CA . ASN B 1 89 ? 76.970 133.238 160.212 1.00 34.06 111 ASN B CA 1
ATOM 3859 C C . ASN B 1 89 ? 76.688 132.121 159.198 1.00 38.35 111 ASN B C 1
ATOM 3860 O O . ASN B 1 89 ? 77.646 131.506 158.715 1.00 37.88 111 ASN B O 1
ATOM 3865 N N . LEU B 1 90 ? 75.399 131.835 158.881 1.00 34.93 112 LEU B N 1
ATOM 3866 C CA . LEU B 1 90 ? 75.072 130.756 157.940 1.00 34.89 112 LEU B CA 1
ATOM 3867 C C . LEU B 1 90 ? 75.651 130.993 156.567 1.00 36.31 112 LEU B C 1
ATOM 3868 O O . LEU B 1 90 ? 75.443 132.056 155.995 1.00 36.22 112 LEU B O 1
ATOM 3873 N N . GLN B 1 91 ? 76.369 130.000 156.049 1.00 34.03 113 GLN B N 1
ATOM 3874 C CA . GLN B 1 91 ? 76.947 129.970 154.707 1.00 34.57 113 GLN B CA 1
ATOM 3875 C C . GLN B 1 91 ? 76.149 128.991 153.828 1.00 38.34 113 GLN B C 1
ATOM 3876 O O . GLN B 1 91 ? 76.012 129.238 152.636 1.00 37.88 113 GLN B O 1
ATOM 3882 N N . GLU B 1 92 ? 75.674 127.860 154.388 1.00 34.27 114 GLU B N 1
ATOM 3883 C CA . GLU B 1 92 ? 74.910 126.870 153.613 1.00 34.32 114 GLU B CA 1
ATOM 3884 C C . GLU B 1 92 ? 73.648 126.467 154.356 1.00 37.12 114 GLU B C 1
ATOM 3885 O O . GLU B 1 92 ? 73.722 126.073 155.520 1.00 37.48 114 GLU B O 1
ATOM 3891 N N . LEU B 1 93 ? 72.488 126.614 153.706 1.00 31.54 115 LEU B N 1
ATOM 3892 C CA . LEU B 1 93 ? 71.185 126.266 154.273 1.00 30.71 115 LEU B CA 1
ATOM 3893 C C . LEU B 1 93 ? 70.439 125.313 153.335 1.00 35.40 115 LEU B C 1
ATOM 3894 O O . LEU B 1 93 ? 70.145 125.666 152.185 1.00 34.29 115 LEU B O 1
ATOM 3899 N N . SER B 1 94 ? 70.128 124.116 153.831 1.00 31.85 116 SER B N 1
ATOM 3900 C CA . SER B 1 94 ? 69.390 123.145 153.027 1.00 31.94 116 SER B CA 1
ATOM 3901 C C . SER B 1 94 ? 68.011 122.903 153.605 1.00 34.39 116 SER B C 1
ATOM 3902 O O . SER B 1 94 ? 67.887 122.525 154.765 1.00 33.52 116 SER B O 1
ATOM 3905 N N . LEU B 1 95 ? 66.973 123.177 152.801 1.00 30.60 117 LEU B N 1
ATOM 3906 C CA . LEU B 1 95 ? 65.566 123.011 153.191 1.00 30.76 117 LEU B CA 1
ATOM 3907 C C . LEU B 1 95 ? 64.834 122.091 152.208 1.00 35.90 117 LEU B C 1
ATOM 3908 O O . LEU B 1 95 ? 63.604 122.085 152.164 1.00 36.46 117 LEU B O 1
ATOM 3913 N N . HIS B 1 96 ? 65.592 121.278 151.455 1.00 33.96 118 HIS B N 1
ATOM 3914 C CA . HIS B 1 96 ? 65.044 120.418 150.418 1.00 34.35 118 HIS B CA 1
ATOM 3915 C C . HIS B 1 96 ? 64.130 119.317 150.942 1.00 34.78 118 HIS B C 1
ATOM 3916 O O . HIS B 1 96 ? 64.280 118.870 152.075 1.00 31.65 118 HIS B O 1
ATOM 3923 N N . SER B 1 97 ? 63.150 118.918 150.105 1.00 30.84 119 SER B N 1
ATOM 3924 C CA . SER B 1 97 ? 62.199 117.850 150.431 1.00 30.08 119 SER B CA 1
ATOM 3925 C C . SER B 1 97 ? 61.399 118.148 151.720 1.00 33.70 119 SER B C 1
ATOM 3926 O O . SER B 1 97 ? 61.421 117.382 152.679 1.00 32.63 119 SER B O 1
ATOM 3929 N N . ASN B 1 98 ? 60.740 119.305 151.736 1.00 30.55 120 ASN B N 1
ATOM 3930 C CA . ASN B 1 98 ? 59.875 119.724 152.831 1.00 31.34 120 ASN B CA 1
ATOM 3931 C C . ASN B 1 98 ? 58.515 120.121 152.230 1.00 33.91 120 ASN B C 1
ATOM 3932 O O . ASN B 1 98 ? 58.231 119.738 151.098 1.00 32.48 120 ASN B O 1
ATOM 3937 N N . GLU B 1 99 ? 57.674 120.858 152.958 1.00 32.03 121 GLU B N 1
ATOM 3938 C CA . GLU B 1 99 ? 56.345 121.214 152.443 1.00 32.93 121 GLU B CA 1
ATOM 3939 C C . GLU B 1 99 ? 56.096 122.703 152.551 1.00 37.60 121 GLU B C 1
ATOM 3940 O O . GLU B 1 99 ? 54.967 123.135 152.812 1.00 38.41 121 GLU B O 1
ATOM 3946 N N . LEU B 1 100 ? 57.154 123.500 152.330 1.00 33.44 122 LEU B N 1
ATOM 3947 C CA . LEU B 1 100 ? 57.088 124.960 152.446 1.00 32.46 122 LEU B CA 1
ATOM 3948 C C . LEU B 1 100 ? 56.349 125.612 151.280 1.00 34.56 122 LEU B C 1
ATOM 3949 O O . LEU B 1 100 ? 56.628 125.296 150.133 1.00 34.06 122 LEU B O 1
ATOM 3954 N N . VAL B 1 101 ? 55.420 126.521 151.587 1.00 31.99 123 VAL B N 1
ATOM 3955 C CA . VAL B 1 101 ? 54.598 127.266 150.603 1.00 32.83 123 VAL B CA 1
ATOM 3956 C C . VAL B 1 101 ? 55.138 128.716 150.457 1.00 38.43 123 VAL B C 1
ATOM 3957 O O . VAL B 1 101 ? 55.107 129.308 149.365 1.00 37.81 123 VAL B O 1
ATOM 3961 N N . ASN B 1 102 ? 55.659 129.256 151.567 1.00 36.18 124 ASN B N 1
ATOM 3962 C CA . ASN B 1 102 ? 56.232 130.598 151.629 1.00 36.82 124 ASN B CA 1
ATOM 3963 C C . ASN B 1 102 ? 57.479 130.537 152.492 1.00 40.41 124 ASN B C 1
ATOM 3964 O O . ASN B 1 102 ? 57.699 129.551 153.197 1.00 40.20 124 ASN B O 1
ATOM 3969 N N . LEU B 1 103 ? 58.279 131.605 152.455 1.00 36.98 125 LEU B N 1
ATOM 3970 C CA . LEU B 1 103 ? 59.456 131.717 153.300 1.00 36.58 125 LEU B CA 1
ATOM 3971 C C . LEU B 1 103 ? 59.312 133.002 154.105 1.00 41.29 125 LEU B C 1
ATOM 3972 O O . LEU B 1 103 ? 58.771 133.993 153.584 1.00 41.25 125 LEU B O 1
ATOM 3977 N N . PRO B 1 104 ? 59.810 133.029 155.360 1.00 38.12 126 PRO B N 1
ATOM 3978 C CA . PRO B 1 104 ? 59.735 134.278 156.136 1.00 37.33 126 PRO B CA 1
ATOM 3979 C C . PRO B 1 104 ? 60.657 135.342 155.539 1.00 41.53 126 PRO B C 1
ATOM 3980 O O . PRO B 1 104 ? 61.692 134.992 154.962 1.00 40.81 126 PRO B O 1
ATOM 3984 N N . LYS B 1 105 ? 60.308 136.639 155.699 1.00 38.36 127 LYS B N 1
ATOM 3985 C CA . LYS B 1 105 ? 61.132 137.758 155.211 1.00 37.97 127 LYS B CA 1
ATOM 3986 C C . LYS B 1 105 ? 62.555 137.707 155.805 1.00 41.09 127 LYS B C 1
ATOM 3987 O O . LYS B 1 105 ? 63.503 138.151 155.163 1.00 40.67 127 LYS B O 1
ATOM 3993 N N . GLU B 1 106 ? 62.697 137.075 156.998 1.00 37.45 128 GLU B N 1
ATOM 3994 C CA . GLU B 1 106 ? 63.961 136.911 157.719 1.00 37.63 128 GLU B CA 1
ATOM 3995 C C . GLU B 1 106 ? 65.000 136.054 156.962 1.00 44.24 128 GLU B C 1
ATOM 3996 O O . GLU B 1 106 ? 66.166 136.064 157.345 1.00 43.67 128 GLU B O 1
ATOM 4002 N N . ILE B 1 107 ? 64.593 135.357 155.866 1.00 43.07 129 ILE B N 1
ATOM 4003 C CA . ILE B 1 107 ? 65.499 134.577 155.007 1.00 43.10 129 ILE B CA 1
ATOM 4004 C C . ILE B 1 107 ? 66.587 135.493 154.376 1.00 46.32 129 ILE B C 1
ATOM 4005 O O . ILE B 1 107 ? 67.643 135.002 153.997 1.00 45.93 129 ILE B O 1
ATOM 4010 N N . GLY B 1 108 ? 66.306 136.801 154.279 1.00 42.77 130 GLY B N 1
ATOM 4011 C CA . GLY B 1 108 ? 67.222 137.799 153.737 1.00 43.06 130 GLY B CA 1
ATOM 4012 C C . GLY B 1 108 ? 68.272 138.304 154.714 1.00 48.03 130 GLY B C 1
ATOM 4013 O O . GLY B 1 108 ? 69.144 139.082 154.322 1.00 48.91 130 GLY B O 1
ATOM 4014 N N . GLN B 1 109 ? 68.220 137.853 155.985 1.00 43.85 131 GLN B N 1
ATOM 4015 C CA . GLN B 1 109 ? 69.167 138.257 157.036 1.00 42.87 131 GLN B CA 1
ATOM 4016 C C . GLN B 1 109 ? 70.526 137.536 156.961 1.00 46.43 131 GLN B C 1
ATOM 4017 O O . GLN B 1 109 ? 71.453 137.920 157.655 1.00 47.46 131 GLN B O 1
ATOM 4023 N N . PHE B 1 110 ? 70.644 136.498 156.129 1.00 43.22 132 PHE B N 1
ATOM 4024 C CA . PHE B 1 110 ? 71.872 135.724 156.015 1.00 42.09 132 PHE B CA 1
ATOM 4025 C C . PHE B 1 110 ? 72.863 136.388 155.065 1.00 47.40 132 PHE B C 1
ATOM 4026 O O . PHE B 1 110 ? 73.004 135.970 153.914 1.00 47.41 132 PHE B O 1
ATOM 4034 N N . LYS B 1 111 ? 73.578 137.411 155.569 1.00 43.90 133 LYS B N 1
ATOM 4035 C CA . LYS B 1 111 ? 74.565 138.194 154.815 1.00 43.56 133 LYS B CA 1
ATOM 4036 C C . LYS B 1 111 ? 75.695 137.357 154.205 1.00 44.65 133 LYS B C 1
ATOM 4037 O O . LYS B 1 111 ? 76.244 137.728 153.161 1.00 45.73 133 LYS B O 1
ATOM 4043 N N . ASN B 1 112 ? 76.040 136.241 154.856 1.00 38.03 134 ASN B N 1
ATOM 4044 C CA . ASN B 1 112 ? 77.127 135.366 154.428 1.00 37.41 134 ASN B CA 1
ATOM 4045 C C . ASN B 1 112 ? 76.639 134.121 153.693 1.00 38.95 134 ASN B C 1
ATOM 4046 O O . ASN B 1 112 ? 77.453 133.251 153.373 1.00 37.65 134 ASN B O 1
ATOM 4051 N N . LEU B 1 113 ? 75.318 134.037 153.411 1.00 34.35 135 LEU B N 1
ATOM 4052 C CA . LEU B 1 113 ? 74.766 132.855 152.739 1.00 32.38 135 LEU B CA 1
ATOM 4053 C C . LEU B 1 113 ? 75.332 132.664 151.342 1.00 36.08 135 LEU B C 1
ATOM 4054 O O . LEU B 1 113 ? 75.285 133.573 150.526 1.00 36.70 135 LEU B O 1
ATOM 4059 N N . GLN B 1 114 ? 75.924 131.498 151.105 1.00 34.01 136 GLN B N 1
ATOM 4060 C CA . GLN B 1 114 ? 76.514 131.128 149.822 1.00 34.47 136 GLN B CA 1
ATOM 4061 C C . GLN B 1 114 ? 75.653 130.130 149.052 1.00 37.88 136 GLN B C 1
ATOM 4062 O O . GLN B 1 114 ? 75.566 130.230 147.827 1.00 36.62 136 GLN B O 1
ATOM 4068 N N . LYS B 1 115 ? 75.063 129.139 149.756 1.00 34.13 137 LYS B N 1
ATOM 4069 C CA . LYS B 1 115 ? 74.231 128.106 149.123 1.00 33.96 137 LYS B CA 1
ATOM 4070 C C . LYS B 1 115 ? 72.897 128.026 149.838 1.00 37.12 137 LYS B C 1
ATOM 4071 O O . LYS B 1 115 ? 72.855 127.969 151.073 1.00 36.22 137 LYS B O 1
ATOM 4077 N N . LEU B 1 116 ? 71.811 128.054 149.050 1.00 30.85 138 LEU B N 1
ATOM 4078 C CA . LEU B 1 116 ? 70.440 127.937 149.523 1.00 29.84 138 LEU B CA 1
ATOM 4079 C C . LEU B 1 116 ? 69.716 126.873 148.689 1.00 32.24 138 LEU B C 1
ATOM 4080 O O . LEU B 1 116 ? 69.453 127.090 147.503 1.00 30.01 138 LEU B O 1
ATOM 4085 N N . ASN B 1 117 ? 69.387 125.737 149.324 1.00 27.40 139 ASN B N 1
ATOM 4086 C CA . ASN B 1 117 ? 68.692 124.650 148.643 1.00 28.28 139 ASN B CA 1
ATOM 4087 C C . ASN B 1 117 ? 67.250 124.606 149.114 1.00 31.70 139 ASN B C 1
ATOM 4088 O O . ASN B 1 117 ? 66.993 124.323 150.281 1.00 30.14 139 ASN B O 1
ATOM 4093 N N . LEU B 1 118 ? 66.322 124.886 148.196 1.00 27.84 140 LEU B N 1
ATOM 4094 C CA . LEU B 1 118 ? 64.881 124.900 148.459 1.00 29.06 140 LEU B CA 1
ATOM 4095 C C . LEU B 1 118 ? 64.140 123.879 147.560 1.00 32.26 140 LEU B C 1
ATOM 4096 O O . LEU B 1 118 ? 62.918 123.964 147.394 1.00 32.39 140 LEU B O 1
ATOM 4101 N N . ASP B 1 119 ? 64.890 122.924 147.000 1.00 28.89 141 ASP B N 1
ATOM 4102 C CA . ASP B 1 119 ? 64.376 121.868 146.110 1.00 28.33 141 ASP B CA 1
ATOM 4103 C C . ASP B 1 119 ? 63.241 121.093 146.730 1.00 33.01 141 ASP B C 1
ATOM 4104 O O . ASP B 1 119 ? 63.261 120.857 147.934 1.00 31.92 141 ASP B O 1
ATOM 4109 N N . ASN B 1 120 ? 62.271 120.661 145.898 1.00 31.54 142 ASN B N 1
ATOM 4110 C CA . ASN B 1 120 ? 61.176 119.780 146.317 1.00 31.02 142 ASN B CA 1
ATOM 4111 C C . ASN B 1 120 ? 60.392 120.297 147.513 1.00 33.42 142 ASN B C 1
ATOM 4112 O O . ASN B 1 120 ? 60.276 119.614 148.536 1.00 33.12 142 ASN B O 1
ATOM 4117 N N . ASN B 1 121 ? 59.866 121.515 147.371 1.00 30.93 143 ASN B N 1
ATOM 4118 C CA . ASN B 1 121 ? 58.952 122.161 148.307 1.00 31.16 143 ASN B CA 1
ATOM 4119 C C . ASN B 1 121 ? 57.658 122.485 147.535 1.00 35.25 143 ASN B C 1
ATOM 4120 O O . ASN B 1 121 ? 57.417 121.878 146.487 1.00 36.08 143 ASN B O 1
ATOM 4125 N N . LYS B 1 122 ? 56.835 123.409 148.027 1.00 30.78 144 LYS B N 1
ATOM 4126 C CA . LYS B 1 122 ? 55.558 123.761 147.395 1.00 31.84 144 LYS B CA 1
ATOM 4127 C C . LYS B 1 122 ? 55.484 125.291 147.264 1.00 37.11 144 LYS B C 1
ATOM 4128 O O . LYS B 1 122 ? 54.391 125.871 147.328 1.00 35.30 144 LYS B O 1
ATOM 4134 N N . LEU B 1 123 ? 56.666 125.936 147.102 1.00 33.81 145 LEU B N 1
ATOM 4135 C CA . LEU B 1 123 ? 56.787 127.402 147.052 1.00 33.43 145 LEU B CA 1
ATOM 4136 C C . LEU B 1 123 ? 56.038 128.035 145.887 1.00 36.37 145 LEU B C 1
ATOM 4137 O O . LEU B 1 123 ? 56.278 127.694 144.732 1.00 34.09 145 LEU B O 1
ATOM 4142 N N . THR B 1 124 ? 55.115 128.969 146.202 1.00 34.11 146 THR B N 1
ATOM 4143 C CA . THR B 1 124 ? 54.330 129.693 145.192 1.00 33.80 146 THR B CA 1
ATOM 4144 C C . THR B 1 124 ? 54.936 131.074 144.945 1.00 38.02 146 THR B C 1
ATOM 4145 O O . THR B 1 124 ? 54.716 131.665 143.888 1.00 37.64 146 THR B O 1
ATOM 4149 N N . VAL B 1 125 ? 55.701 131.586 145.926 1.00 36.21 147 VAL B N 1
ATOM 4150 C CA . VAL B 1 125 ? 56.338 132.902 145.845 1.00 36.95 147 VAL B CA 1
ATOM 4151 C C . VAL B 1 125 ? 57.596 132.935 146.735 1.00 39.73 147 VAL B C 1
ATOM 4152 O O . VAL B 1 125 ? 57.667 132.226 147.748 1.00 37.37 147 VAL B O 1
ATOM 4156 N N . LEU B 1 126 ? 58.583 133.771 146.334 1.00 36.30 148 LEU B N 1
ATOM 4157 C CA . LEU B 1 126 ? 59.782 134.026 147.132 1.00 35.43 148 LEU B CA 1
ATOM 4158 C C . LEU B 1 126 ? 59.619 135.440 147.726 1.00 39.23 148 LEU B C 1
ATOM 4159 O O . LEU B 1 126 ? 59.045 136.308 147.051 1.00 38.57 148 LEU B O 1
ATOM 4164 N N . PRO B 1 127 ? 60.094 135.713 148.964 1.00 35.39 149 PRO B N 1
ATOM 4165 C CA . PRO B 1 127 ? 59.932 137.073 149.493 1.00 34.84 149 PRO B CA 1
ATOM 4166 C C . PRO B 1 127 ? 60.861 138.049 148.775 1.00 40.26 149 PRO B C 1
ATOM 4167 O O . PRO B 1 127 ? 61.934 137.640 148.317 1.00 38.38 149 PRO B O 1
ATOM 4171 N N . LYS B 1 128 ? 60.457 139.336 148.677 1.00 38.36 150 LYS B N 1
ATOM 4172 C CA . LYS B 1 128 ? 61.293 140.376 148.050 1.00 38.44 150 LYS B CA 1
ATOM 4173 C C . LYS B 1 128 ? 62.673 140.477 148.714 1.00 41.22 150 LYS B C 1
ATOM 4174 O O . LYS B 1 128 ? 63.646 140.796 148.041 1.00 42.80 150 LYS B O 1
ATOM 4180 N N . GLU B 1 129 ? 62.759 140.116 150.010 1.00 36.32 151 GLU B N 1
ATOM 4181 C CA . GLU B 1 129 ? 63.986 140.141 150.827 1.00 35.02 151 GLU B CA 1
ATOM 4182 C C . GLU B 1 129 ? 65.063 139.134 150.350 1.00 36.37 151 GLU B C 1
ATOM 4183 O O . GLU B 1 129 ? 66.209 139.222 150.794 1.00 33.28 151 GLU B O 1
ATOM 4189 N N . ILE B 1 130 ? 64.719 138.212 149.424 1.00 33.29 152 ILE B N 1
ATOM 4190 C CA . ILE B 1 130 ? 65.691 137.251 148.859 1.00 33.14 152 ILE B CA 1
ATOM 4191 C C . ILE B 1 130 ? 66.855 137.993 148.189 1.00 35.36 152 ILE B C 1
ATOM 4192 O O . ILE B 1 130 ? 67.976 137.497 148.202 1.00 35.02 152 ILE B O 1
ATOM 4197 N N . GLY B 1 131 ? 66.572 139.198 147.683 1.00 34.07 153 GLY B N 1
ATOM 4198 C CA . GLY B 1 131 ? 67.534 140.085 147.034 1.00 35.09 153 GLY B CA 1
ATOM 4199 C C . GLY B 1 131 ? 68.631 140.599 147.952 1.00 40.47 153 GLY B C 1
ATOM 4200 O O . GLY B 1 131 ? 69.669 141.048 147.459 1.00 41.22 153 GLY B O 1
ATOM 4201 N N . GLN B 1 132 ? 68.439 140.480 149.290 1.00 35.36 154 GLN B N 1
ATOM 4202 C CA . GLN B 1 132 ? 69.438 140.894 150.300 1.00 34.50 154 GLN B CA 1
ATOM 4203 C C . GLN B 1 132 ? 70.569 139.884 150.407 1.00 41.02 154 GLN B C 1
ATOM 4204 O O . GLN B 1 132 ? 71.596 140.201 151.002 1.00 42.36 154 GLN B O 1
ATOM 4210 N N . LEU B 1 133 ? 70.397 138.657 149.846 1.00 36.40 155 LEU B N 1
ATOM 4211 C CA . LEU B 1 133 ? 71.425 137.613 149.931 1.00 36.21 155 LEU B CA 1
ATOM 4212 C C . LEU B 1 133 ? 72.490 137.843 148.867 1.00 39.58 155 LEU B C 1
ATOM 4213 O O . LEU B 1 133 ? 72.677 137.017 147.973 1.00 37.93 155 LEU B O 1
ATOM 4218 N N . GLN B 1 134 ? 73.222 138.966 148.993 1.00 36.30 156 GLN B N 1
ATOM 4219 C CA . GLN B 1 134 ? 74.192 139.420 147.989 1.00 36.86 156 GLN B CA 1
ATOM 4220 C C . GLN B 1 134 ? 75.447 138.544 147.845 1.00 36.95 156 GLN B C 1
ATOM 4221 O O . GLN B 1 134 ? 76.105 138.624 146.810 1.00 39.59 156 GLN B O 1
ATOM 4227 N N . ASN B 1 135 ? 75.729 137.665 148.799 1.00 32.18 157 ASN B N 1
ATOM 4228 C CA . ASN B 1 135 ? 76.857 136.736 148.696 1.00 32.54 157 ASN B CA 1
ATOM 4229 C C . ASN B 1 135 ? 76.426 135.371 148.135 1.00 36.93 157 ASN B C 1
ATOM 4230 O O . ASN B 1 135 ? 77.270 134.492 147.962 1.00 35.51 157 ASN B O 1
ATOM 4235 N N . LEU B 1 136 ? 75.122 135.191 147.853 1.00 34.24 158 LEU B N 1
ATOM 4236 C CA . LEU B 1 136 ? 74.600 133.917 147.338 1.00 33.64 158 LEU B CA 1
ATOM 4237 C C . LEU B 1 136 ? 75.240 133.502 146.022 1.00 35.46 158 LEU B C 1
ATOM 4238 O O . LEU B 1 136 ? 75.221 134.265 145.073 1.00 36.15 158 LEU B O 1
ATOM 4243 N N . GLN B 1 137 ? 75.826 132.309 145.991 1.00 32.44 159 GLN B N 1
ATOM 4244 C CA . GLN B 1 137 ? 76.460 131.714 144.815 1.00 32.34 159 GLN B CA 1
ATOM 4245 C C . GLN B 1 137 ? 75.536 130.662 144.168 1.00 35.71 159 GLN B C 1
ATOM 4246 O O . GLN B 1 137 ? 75.563 130.483 142.954 1.00 34.82 159 GLN B O 1
ATOM 4252 N N . GLU B 1 138 ? 74.712 129.980 144.977 1.00 32.85 160 GLU B N 1
ATOM 4253 C CA . GLU B 1 138 ? 73.814 128.931 144.500 1.00 32.90 160 GLU B CA 1
ATOM 4254 C C . GLU B 1 138 ? 72.422 129.051 145.097 1.00 34.91 160 GLU B C 1
ATOM 4255 O O . GLU B 1 138 ? 72.272 129.137 146.316 1.00 33.61 160 GLU B O 1
ATOM 4261 N N . LEU B 1 139 ? 71.404 129.106 144.217 1.00 29.83 161 LEU B N 1
ATOM 4262 C CA . LEU B 1 139 ? 70.001 129.165 144.616 1.00 29.99 161 LEU B CA 1
ATOM 4263 C C . LEU B 1 139 ? 69.316 128.025 143.864 1.00 33.35 161 LEU B C 1
ATOM 4264 O O . LEU B 1 139 ? 69.279 128.036 142.638 1.00 31.75 161 LEU B O 1
ATOM 4269 N N . SER B 1 140 ? 68.873 126.997 144.598 1.00 29.00 162 SER B N 1
ATOM 4270 C CA . SER B 1 140 ? 68.250 125.818 143.995 1.00 29.41 162 SER B CA 1
ATOM 4271 C C . SER B 1 140 ? 66.787 125.755 144.374 1.00 33.80 162 SER B C 1
ATOM 4272 O O . SER B 1 140 ? 66.457 125.764 145.557 1.00 34.94 162 SER B O 1
ATOM 4275 N N . LEU B 1 141 ? 65.907 125.790 143.362 1.00 28.63 163 LEU B N 1
ATOM 4276 C CA . LEU B 1 141 ? 64.460 125.834 143.534 1.00 27.24 163 LEU B CA 1
ATOM 4277 C C . LEU B 1 141 ? 63.754 124.742 142.728 1.00 31.12 163 LEU B C 1
ATOM 4278 O O . LEU B 1 141 ? 62.586 124.899 142.351 1.00 30.78 163 LEU B O 1
ATOM 4283 N N . LEU B 1 142 ? 64.462 123.650 142.458 1.00 28.61 164 LEU B N 1
ATOM 4284 C CA . LEU B 1 142 ? 63.942 122.520 141.685 1.00 30.08 164 LEU B CA 1
ATOM 4285 C C . LEU B 1 142 ? 62.603 122.034 142.249 1.00 31.83 164 LEU B C 1
ATOM 4286 O O . LEU B 1 142 ? 62.477 121.910 143.461 1.00 32.23 164 LEU B O 1
ATOM 4291 N N . SER B 1 143 ? 61.603 121.776 141.387 1.00 27.42 165 SER B N 1
ATOM 4292 C CA . SER B 1 143 ? 60.301 121.231 141.815 1.00 27.33 165 SER B CA 1
ATOM 4293 C C . SER B 1 143 ? 59.589 122.071 142.888 1.00 32.87 165 SER B C 1
ATOM 4294 O O . SER B 1 143 ? 59.482 121.669 144.054 1.00 32.32 165 SER B O 1
ATOM 4297 N N . ASN B 1 144 ? 59.159 123.272 142.483 1.00 28.95 166 ASN B N 1
ATOM 4298 C CA . ASN B 1 144 ? 58.360 124.159 143.290 1.00 28.94 166 ASN B CA 1
ATOM 4299 C C . ASN B 1 144 ? 57.181 124.627 142.412 1.00 34.51 166 ASN B C 1
ATOM 4300 O O . ASN B 1 144 ? 56.953 124.047 141.347 1.00 34.42 166 ASN B O 1
ATOM 4305 N N . LYS B 1 145 ? 56.422 125.636 142.844 1.00 31.77 167 LYS B N 1
ATOM 4306 C CA . LYS B 1 145 ? 55.249 126.082 142.082 1.00 31.98 167 LYS B CA 1
ATOM 4307 C C . LYS B 1 145 ? 55.360 127.543 141.665 1.00 36.29 167 LYS B C 1
ATOM 4308 O O . LYS B 1 145 ? 54.350 128.220 141.545 1.00 37.59 167 LYS B O 1
ATOM 4314 N N . LEU B 1 146 ? 56.584 128.034 141.466 1.00 32.25 168 LEU B N 1
ATOM 4315 C CA . LEU B 1 146 ? 56.819 129.439 141.113 1.00 32.64 168 LEU B CA 1
ATOM 4316 C C . LEU B 1 146 ? 56.399 129.781 139.688 1.00 37.45 168 LEU B C 1
ATOM 4317 O O . LEU B 1 146 ? 56.692 129.037 138.754 1.00 37.53 168 LEU B O 1
ATOM 4322 N N . ILE B 1 147 ? 55.731 130.929 139.527 1.00 33.94 169 ILE B N 1
ATOM 4323 C CA . ILE B 1 147 ? 55.325 131.473 138.230 1.00 34.29 169 ILE B CA 1
ATOM 4324 C C . ILE B 1 147 ? 56.162 132.707 137.918 1.00 38.35 169 ILE B C 1
ATOM 4325 O O . ILE B 1 147 ? 56.154 133.199 136.789 1.00 39.02 169 ILE B O 1
ATOM 4330 N N . SER B 1 148 ? 56.876 133.219 138.938 1.00 34.98 170 SER B N 1
ATOM 4331 C CA . SER B 1 148 ? 57.717 134.410 138.810 1.00 34.62 170 SER B CA 1
ATOM 4332 C C . SER B 1 148 ? 58.725 134.436 139.931 1.00 37.66 170 SER B C 1
ATOM 4333 O O . SER B 1 148 ? 58.624 133.647 140.881 1.00 38.23 170 SER B O 1
ATOM 4336 N N . LEU B 1 149 ? 59.708 135.337 139.805 1.00 32.74 171 LEU B N 1
ATOM 4337 C CA . LEU B 1 149 ? 60.723 135.601 140.818 1.00 32.64 171 LEU B CA 1
ATOM 4338 C C . LEU B 1 149 ? 60.560 137.084 141.178 1.00 38.36 171 LEU B C 1
ATOM 4339 O O . LEU B 1 149 ? 60.149 137.870 140.302 1.00 37.38 171 LEU B O 1
ATOM 4344 N N . PRO B 1 150 ? 60.841 137.519 142.430 1.00 35.61 172 PRO B N 1
ATOM 4345 C CA . PRO B 1 150 ? 60.687 138.953 142.717 1.00 34.41 172 PRO B CA 1
ATOM 4346 C C . PRO B 1 150 ? 61.702 139.754 141.902 1.00 37.81 172 PRO B C 1
ATOM 4347 O O . PRO B 1 150 ? 62.792 139.255 141.620 1.00 34.79 172 PRO B O 1
ATOM 4351 N N . THR B 1 151 ? 61.340 140.975 141.489 1.00 35.67 173 THR B N 1
ATOM 4352 C CA . THR B 1 151 ? 62.251 141.831 140.719 1.00 35.61 173 THR B CA 1
ATOM 4353 C C . THR B 1 151 ? 63.599 141.999 141.428 1.00 37.06 173 THR B C 1
ATOM 4354 O O . THR B 1 151 ? 64.627 142.094 140.764 1.00 38.25 173 THR B O 1
ATOM 4358 N N . GLU B 1 152 ? 63.598 141.930 142.767 1.00 33.40 174 GLU B N 1
ATOM 4359 C CA . GLU B 1 152 ? 64.787 142.050 143.629 1.00 33.05 174 GLU B CA 1
ATOM 4360 C C . GLU B 1 152 ? 65.804 140.931 143.427 1.00 36.77 174 GLU B C 1
ATOM 4361 O O . GLU B 1 152 ? 66.923 141.034 143.934 1.00 35.00 174 GLU B O 1
ATOM 4367 N N . ILE B 1 153 ? 65.437 139.864 142.664 1.00 34.13 175 ILE B N 1
ATOM 4368 C CA . ILE B 1 153 ? 66.357 138.775 142.322 1.00 33.19 175 ILE B CA 1
ATOM 4369 C C . ILE B 1 153 ? 67.573 139.343 141.546 1.00 35.49 175 ILE B C 1
ATOM 4370 O O . ILE B 1 153 ? 68.658 138.793 141.637 1.00 32.82 175 ILE B O 1
ATOM 4375 N N . GLU B 1 154 ? 67.395 140.486 140.854 1.00 34.39 176 GLU B N 1
ATOM 4376 C CA . GLU B 1 154 ? 68.463 141.185 140.111 1.00 34.96 176 GLU B CA 1
ATOM 4377 C C . GLU B 1 154 ? 69.621 141.604 141.024 1.00 40.11 176 GLU B C 1
ATOM 4378 O O . GLU B 1 154 ? 70.732 141.798 140.531 1.00 41.56 176 GLU B O 1
ATOM 4384 N N . GLN B 1 155 ? 69.361 141.729 142.355 1.00 36.49 177 GLN B N 1
ATOM 4385 C CA . GLN B 1 155 ? 70.344 142.138 143.370 1.00 36.24 177 GLN B CA 1
ATOM 4386 C C . GLN B 1 155 ? 71.341 141.043 143.742 1.00 40.00 177 GLN B C 1
ATOM 4387 O O . GLN B 1 155 ? 72.281 141.329 144.472 1.00 40.79 177 GLN B O 1
ATOM 4393 N N . LEU B 1 156 ? 71.139 139.788 143.274 1.00 34.89 178 LEU B N 1
ATOM 4394 C CA . LEU B 1 156 ? 72.034 138.659 143.578 1.00 33.45 178 LEU B CA 1
ATOM 4395 C C . LEU B 1 156 ? 73.290 138.727 142.713 1.00 36.72 178 LEU B C 1
ATOM 4396 O O . LEU B 1 156 ? 73.504 137.915 141.793 1.00 35.48 178 LEU B O 1
ATOM 4401 N N . LYS B 1 157 ? 74.139 139.728 143.021 1.00 33.88 179 LYS B N 1
ATOM 4402 C CA . LYS B 1 157 ? 75.352 140.074 142.252 1.00 33.15 179 LYS B CA 1
ATOM 4403 C C . LYS B 1 157 ? 76.462 139.008 142.252 1.00 35.77 179 LYS B C 1
ATOM 4404 O O . LYS B 1 157 ? 77.408 139.160 141.490 1.00 35.85 179 LYS B O 1
ATOM 4410 N N . SER B 1 158 ? 76.340 137.928 143.047 1.00 33.39 180 SER B N 1
ATOM 4411 C CA . SER B 1 158 ? 77.350 136.868 143.120 1.00 34.11 180 SER B CA 1
ATOM 4412 C C . SER B 1 158 ? 76.845 135.501 142.580 1.00 36.76 180 SER B C 1
ATOM 4413 O O . SER B 1 158 ? 77.619 134.548 142.534 1.00 38.67 180 SER B O 1
ATOM 4416 N N . LEU B 1 159 ? 75.555 135.393 142.220 1.00 31.97 181 LEU B N 1
ATOM 4417 C CA . LEU B 1 159 ? 74.943 134.126 141.781 1.00 30.41 181 LEU B CA 1
ATOM 4418 C C . LEU B 1 159 ? 75.657 133.444 140.611 1.00 30.78 181 LEU B C 1
ATOM 4419 O O . LEU B 1 159 ? 75.884 134.055 139.580 1.00 30.68 181 LEU B O 1
ATOM 4424 N N . LYS B 1 160 ? 76.025 132.184 140.794 1.00 29.09 182 LYS B N 1
ATOM 4425 C CA . LYS B 1 160 ? 76.692 131.359 139.768 1.00 28.94 182 LYS B CA 1
ATOM 4426 C C . LYS B 1 160 ? 75.750 130.239 139.265 1.00 32.26 182 LYS B C 1
ATOM 4427 O O . LYS B 1 160 ? 75.837 129.832 138.105 1.00 31.21 182 LYS B O 1
ATOM 4433 N N . ASN B 1 161 ? 74.898 129.719 140.150 1.00 28.25 183 ASN B N 1
ATOM 4434 C CA . ASN B 1 161 ? 74.009 128.587 139.870 1.00 28.64 183 ASN B CA 1
ATOM 4435 C C . ASN B 1 161 ? 72.590 128.917 140.219 1.00 30.71 183 ASN B C 1
ATOM 4436 O O . ASN B 1 161 ? 72.307 129.200 141.378 1.00 29.01 183 ASN B O 1
ATOM 4441 N N . LEU B 1 162 ? 71.697 128.923 139.209 1.00 26.23 184 LEU B N 1
ATOM 4442 C CA . LEU B 1 162 ? 70.276 129.185 139.435 1.00 25.93 184 LEU B CA 1
ATOM 4443 C C . LEU B 1 162 ? 69.499 128.018 138.846 1.00 29.52 184 LEU B C 1
ATOM 4444 O O . LEU B 1 162 ? 69.555 127.789 137.638 1.00 29.41 184 LEU B O 1
ATOM 4449 N N . ASP B 1 163 ? 68.849 127.233 139.715 1.00 25.30 185 ASP B N 1
ATOM 4450 C CA . ASP B 1 163 ? 68.083 126.054 139.308 1.00 24.53 185 ASP B CA 1
ATOM 4451 C C . ASP B 1 163 ? 66.580 126.282 139.494 1.00 29.12 185 ASP B C 1
ATOM 4452 O O . ASP B 1 163 ? 66.083 126.316 140.616 1.00 27.69 185 ASP B O 1
ATOM 4457 N N . LEU B 1 164 ? 65.875 126.449 138.363 1.00 26.92 186 LEU B N 1
ATOM 4458 C CA . LEU B 1 164 ? 64.433 126.696 138.308 1.00 25.90 186 LEU B CA 1
ATOM 4459 C C . LEU B 1 164 ? 63.708 125.528 137.643 1.00 29.83 186 LEU B C 1
ATOM 4460 O O . LEU B 1 164 ? 62.545 125.667 137.247 1.00 29.86 186 LEU B O 1
ATOM 4465 N N . ASN B 1 165 ? 64.400 124.394 137.502 1.00 27.49 187 ASN B N 1
ATOM 4466 C CA . ASN B 1 165 ? 63.862 123.175 136.894 1.00 27.53 187 ASN B CA 1
ATOM 4467 C C . ASN B 1 165 ? 62.542 122.796 137.557 1.00 32.15 187 ASN B C 1
ATOM 4468 O O . ASN B 1 165 ? 62.446 122.796 138.776 1.00 29.32 187 ASN B O 1
ATOM 4473 N N . HIS B 1 166 ? 61.510 122.549 136.713 1.00 31.77 188 HIS B N 1
ATOM 4474 C CA . HIS B 1 166 ? 60.208 122.028 137.112 1.00 32.61 188 HIS B CA 1
ATOM 4475 C C . HIS B 1 166 ? 59.406 122.963 137.990 1.00 33.27 188 HIS B C 1
ATOM 4476 O O . HIS B 1 166 ? 58.980 122.589 139.076 1.00 31.95 188 HIS B O 1
ATOM 4483 N N . ASN B 1 167 ? 59.213 124.184 137.514 1.00 29.98 189 ASN B N 1
ATOM 4484 C CA . ASN B 1 167 ? 58.400 125.192 138.154 1.00 28.96 189 ASN B CA 1
ATOM 4485 C C . ASN B 1 167 ? 57.302 125.529 137.162 1.00 34.25 189 ASN B C 1
ATOM 4486 O O . ASN B 1 167 ? 57.028 124.693 136.284 1.00 32.50 189 ASN B O 1
ATOM 4491 N N . GLU B 1 168 ? 56.679 126.727 137.256 1.00 31.70 190 GLU B N 1
ATOM 4492 C CA . GLU B 1 168 ? 55.572 127.072 136.358 1.00 32.53 190 GLU B CA 1
ATOM 4493 C C . GLU B 1 168 ? 55.841 128.337 135.527 1.00 37.22 190 GLU B C 1
ATOM 4494 O O . GLU B 1 168 ? 54.907 129.059 135.178 1.00 39.61 190 GLU B O 1
ATOM 4500 N N . PHE B 1 169 ? 57.105 128.609 135.211 1.00 32.78 191 PHE B N 1
ATOM 4501 C CA . PHE B 1 169 ? 57.499 129.815 134.453 1.00 32.59 191 PHE B CA 1
ATOM 4502 C C . PHE B 1 169 ? 57.060 129.778 132.979 1.00 34.82 191 PHE B C 1
ATOM 4503 O O . PHE B 1 169 ? 57.300 128.793 132.288 1.00 33.34 191 PHE B O 1
ATOM 4511 N N . THR B 1 170 ? 56.462 130.885 132.500 1.00 30.73 192 THR B N 1
ATOM 4512 C CA . THR B 1 170 ? 56.022 131.032 131.097 1.00 31.49 192 THR B CA 1
ATOM 4513 C C . THR B 1 170 ? 56.990 131.910 130.301 1.00 35.58 192 THR B C 1
ATOM 4514 O O . THR B 1 170 ? 57.008 131.857 129.077 1.00 36.26 192 THR B O 1
ATOM 4518 N N . THR B 1 171 ? 57.791 132.715 131.004 1.00 33.60 193 THR B N 1
ATOM 4519 C CA . THR B 1 171 ? 58.816 133.563 130.387 1.00 34.37 193 THR B CA 1
ATOM 4520 C C . THR B 1 171 ? 60.058 133.561 131.294 1.00 38.55 193 THR B C 1
ATOM 4521 O O . THR B 1 171 ? 59.969 133.219 132.484 1.00 37.83 193 THR B O 1
ATOM 4525 N N . VAL B 1 172 ? 61.219 133.949 130.706 1.00 36.09 194 VAL B N 1
ATOM 4526 C CA . VAL B 1 172 ? 62.456 134.143 131.463 1.00 36.31 194 VAL B CA 1
ATOM 4527 C C . VAL B 1 172 ? 62.466 135.647 131.768 1.00 40.43 194 VAL B C 1
ATOM 4528 O O . VAL B 1 172 ? 62.533 136.437 130.820 1.00 39.86 194 VAL B O 1
ATOM 4532 N N . SER B 1 173 ? 62.386 136.056 133.053 1.00 38.50 195 SER B N 1
ATOM 4533 C CA . SER B 1 173 ? 62.328 137.503 133.366 1.00 38.05 195 SER B CA 1
ATOM 4534 C C . SER B 1 173 ? 63.591 138.211 132.993 1.00 39.67 195 SER B C 1
ATOM 4535 O O . SER B 1 173 ? 64.657 137.586 132.983 1.00 37.94 195 SER B O 1
ATOM 4538 N N . LYS B 1 174 ? 63.489 139.534 132.753 1.00 37.12 196 LYS B N 1
ATOM 4539 C CA . LYS B 1 174 ? 64.636 140.376 132.437 1.00 37.82 196 LYS B CA 1
ATOM 4540 C C . LYS B 1 174 ? 65.609 140.426 133.625 1.00 39.16 196 LYS B C 1
ATOM 4541 O O . LYS B 1 174 ? 66.815 140.518 133.421 1.00 38.83 196 LYS B O 1
ATOM 4547 N N . GLU B 1 175 ? 65.081 140.298 134.848 1.00 34.41 197 GLU B N 1
ATOM 4548 C CA . GLU B 1 175 ? 65.894 140.341 136.071 1.00 34.50 197 GLU B CA 1
ATOM 4549 C C . GLU B 1 175 ? 66.857 139.166 136.148 1.00 37.20 197 GLU B C 1
ATOM 4550 O O . GLU B 1 175 ? 68.001 139.355 136.540 1.00 36.09 197 GLU B O 1
ATOM 4556 N N . VAL B 1 176 ? 66.428 137.964 135.692 1.00 33.98 198 VAL B N 1
ATOM 4557 C CA . VAL B 1 176 ? 67.292 136.773 135.654 1.00 32.44 198 VAL B CA 1
ATOM 4558 C C . VAL B 1 176 ? 68.449 137.016 134.682 1.00 35.23 198 VAL B C 1
ATOM 4559 O O . VAL B 1 176 ? 69.584 136.618 134.953 1.00 35.07 198 VAL B O 1
ATOM 4571 N N . LEU B 1 178 ? 69.869 139.755 134.061 1.00 33.31 200 LEU B N 1
ATOM 4572 C CA . LEU B 1 178 ? 70.802 140.744 134.613 1.00 33.54 200 LEU B CA 1
ATOM 4573 C C . LEU B 1 178 ? 71.838 140.086 135.557 1.00 37.48 200 LEU B C 1
ATOM 4574 O O . LEU B 1 178 ? 72.768 140.752 136.004 1.00 37.11 200 LEU B O 1
ATOM 4579 N N . LEU B 1 179 ? 71.700 138.772 135.837 1.00 34.41 201 LEU B N 1
ATOM 4580 C CA . LEU B 1 179 ? 72.631 138.044 136.715 1.00 33.48 201 LEU B CA 1
ATOM 4581 C C . LEU B 1 179 ? 73.830 137.563 135.886 1.00 36.01 201 LEU B C 1
ATOM 4582 O O . LEU B 1 179 ? 74.013 136.372 135.663 1.00 32.13 201 LEU B O 1
ATOM 4587 N N . GLU B 1 180 ? 74.673 138.523 135.459 1.00 35.01 202 GLU B N 1
ATOM 4588 C CA . GLU B 1 180 ? 75.799 138.305 134.539 1.00 35.45 202 GLU B CA 1
ATOM 4589 C C . GLU B 1 180 ? 76.913 137.384 135.062 1.00 35.27 202 GLU B C 1
ATOM 4590 O O . GLU B 1 180 ? 77.748 136.937 134.271 1.00 36.08 202 GLU B O 1
ATOM 4596 N N . THR B 1 181 ? 76.904 137.053 136.360 1.00 31.20 203 THR B N 1
ATOM 4597 C CA . THR B 1 181 ? 77.864 136.117 136.953 1.00 30.46 203 THR B CA 1
ATOM 4598 C C . THR B 1 181 ? 77.412 134.639 136.785 1.00 32.85 203 THR B C 1
ATOM 4599 O O . THR B 1 181 ? 78.184 133.735 137.106 1.00 33.29 203 THR B O 1
ATOM 4603 N N . LEU B 1 182 ? 76.174 134.392 136.318 1.00 28.42 204 LEU B N 1
ATOM 4604 C CA . LEU B 1 182 ? 75.662 133.018 136.138 1.00 28.33 204 LEU B CA 1
ATOM 4605 C C . LEU B 1 182 ? 76.533 132.116 135.267 1.00 30.91 204 LEU B C 1
ATOM 4606 O O . LEU B 1 182 ? 76.917 132.483 134.157 1.00 31.35 204 LEU B O 1
ATOM 4611 N N . GLU B 1 183 ? 76.816 130.914 135.783 1.00 27.27 205 GLU B N 1
ATOM 4612 C CA . GLU B 1 183 ? 77.592 129.876 135.096 1.00 27.52 205 GLU B CA 1
ATOM 4613 C C . GLU B 1 183 ? 76.721 128.674 134.706 1.00 31.04 205 GLU B C 1
ATOM 4614 O O . GLU B 1 183 ? 77.000 127.983 133.727 1.00 29.96 205 GLU B O 1
ATOM 4620 N N . ASN B 1 184 ? 75.694 128.411 135.500 1.00 29.10 206 ASN B N 1
ATOM 4621 C CA . ASN B 1 184 ? 74.810 127.283 135.278 1.00 28.79 206 ASN B CA 1
ATOM 4622 C C . ASN B 1 184 ? 73.367 127.755 135.469 1.00 33.08 206 ASN B C 1
ATOM 4623 O O . ASN B 1 184 ? 73.001 128.209 136.548 1.00 32.03 206 ASN B O 1
ATOM 4628 N N . LEU B 1 185 ? 72.568 127.722 134.384 1.00 29.50 207 LEU B N 1
ATOM 4629 C CA . LEU B 1 185 ? 71.171 128.126 134.437 1.00 27.37 207 LEU B CA 1
ATOM 4630 C C . LEU B 1 185 ? 70.316 126.949 134.016 1.00 30.27 207 LEU B C 1
ATOM 4631 O O . LEU B 1 185 ? 70.438 126.466 132.883 1.00 29.81 207 LEU B O 1
ATOM 4636 N N . ASP B 1 186 ? 69.466 126.485 134.936 1.00 27.09 208 ASP B N 1
ATOM 4637 C CA . ASP B 1 186 ? 68.589 125.342 134.706 1.00 26.15 208 ASP B CA 1
ATOM 4638 C C . ASP B 1 186 ? 67.129 125.817 134.664 1.00 29.21 208 ASP B C 1
ATOM 4639 O O . ASP B 1 186 ? 66.558 126.160 135.692 1.00 29.62 208 ASP B O 1
ATOM 4644 N N . LEU B 1 187 ? 66.540 125.824 133.483 1.00 26.02 209 LEU B N 1
ATOM 4645 C CA . LEU B 1 187 ? 65.149 126.226 133.295 1.00 27.05 209 LEU B CA 1
ATOM 4646 C C . LEU B 1 187 ? 64.315 125.073 132.715 1.00 29.02 209 LEU B C 1
ATOM 4647 O O . LEU B 1 187 ? 63.288 125.306 132.057 1.00 26.00 209 LEU B O 1
ATOM 4652 N N . ARG B 1 188 ? 64.746 123.834 132.990 1.00 24.89 210 ARG B N 1
ATOM 4653 C CA . ARG B 1 188 ? 64.071 122.643 132.485 1.00 25.91 210 ARG B CA 1
ATOM 4654 C C . ARG B 1 188 ? 62.661 122.526 132.989 1.00 29.08 210 ARG B C 1
ATOM 4655 O O . ARG B 1 188 ? 62.355 123.009 134.072 1.00 27.93 210 ARG B O 1
ATOM 4663 N N . SER B 1 189 ? 61.787 121.931 132.158 1.00 27.51 211 SER B N 1
ATOM 4664 C CA . SER B 1 189 ? 60.425 121.565 132.520 1.00 27.63 211 SER B CA 1
ATOM 4665 C C . SER B 1 189 ? 59.590 122.713 133.063 1.00 33.02 211 SER B C 1
ATOM 4666 O O . SER B 1 189 ? 58.939 122.597 134.101 1.00 32.95 211 SER B O 1
ATOM 4669 N N . ASN B 1 190 ? 59.632 123.835 132.354 1.00 29.43 212 ASN B N 1
ATOM 4670 C CA . ASN B 1 190 ? 58.773 124.956 132.655 1.00 28.21 212 ASN B CA 1
ATOM 4671 C C . ASN B 1 190 ? 57.799 125.070 131.474 1.00 32.51 212 ASN B C 1
ATOM 4672 O O . ASN B 1 190 ? 57.518 124.059 130.827 1.00 31.18 212 ASN B O 1
ATOM 4677 N N . LYS B 1 191 ? 57.291 126.263 131.177 1.00 30.45 213 LYS B N 1
ATOM 4678 C CA . LYS B 1 191 ? 56.359 126.447 130.052 1.00 30.64 213 LYS B CA 1
ATOM 4679 C C . LYS B 1 191 ? 56.889 127.537 129.116 1.00 33.47 213 LYS B C 1
ATOM 4680 O O . LYS B 1 191 ? 56.135 128.378 128.607 1.00 31.50 213 LYS B O 1
ATOM 4686 N N . LEU B 1 192 ? 58.209 127.506 128.861 1.00 29.96 214 LEU B N 1
ATOM 4687 C CA . LEU B 1 192 ? 58.871 128.514 128.033 1.00 29.10 214 LEU B CA 1
ATOM 4688 C C . LEU B 1 192 ? 58.586 128.351 126.533 1.00 33.56 214 LEU B C 1
ATOM 4689 O O . LEU B 1 192 ? 58.688 127.251 125.969 1.00 30.59 214 LEU B O 1
ATOM 4694 N N . LYS B 1 193 ? 58.247 129.473 125.887 1.00 30.44 215 LYS B N 1
ATOM 4695 C CA . LYS B 1 193 ? 57.939 129.502 124.453 1.00 30.39 215 LYS B CA 1
ATOM 4696 C C . LYS B 1 193 ? 59.030 130.183 123.651 1.00 32.01 215 LYS B C 1
ATOM 4697 O O . LYS B 1 193 ? 59.234 129.874 122.468 1.00 31.44 215 LYS B O 1
ATOM 4703 N N . THR B 1 194 ? 59.762 131.096 124.307 1.00 29.35 216 THR B N 1
ATOM 4704 C CA . THR B 1 194 ? 60.874 131.815 123.666 1.00 29.65 216 THR B CA 1
ATOM 4705 C C . THR B 1 194 ? 61.952 132.075 124.706 1.00 33.40 216 THR B C 1
ATOM 4706 O O . THR B 1 194 ? 61.690 132.050 125.926 1.00 34.82 216 THR B O 1
ATOM 4710 N N . ILE B 1 195 ? 63.159 132.348 124.218 1.00 29.34 217 ILE B N 1
ATOM 4711 C CA . ILE B 1 195 ? 64.300 132.749 125.051 1.00 28.75 217 ILE B CA 1
ATOM 4712 C C . ILE B 1 195 ? 64.575 134.222 124.695 1.00 32.80 217 ILE B C 1
ATOM 4713 O O . ILE B 1 195 ? 64.707 134.512 123.501 1.00 30.75 217 ILE B O 1
ATOM 4718 N N . PRO B 1 196 ? 64.600 135.164 125.672 1.00 32.41 218 PRO B N 1
ATOM 4719 C CA . PRO B 1 196 ? 64.798 136.584 125.303 1.00 32.54 218 PRO B CA 1
ATOM 4720 C C . PRO B 1 196 ? 66.141 136.888 124.662 1.00 36.49 218 PRO B C 1
ATOM 4721 O O . PRO B 1 196 ? 67.123 136.194 124.902 1.00 35.40 218 PRO B O 1
ATOM 4725 N N . LYS B 1 197 ? 66.183 137.965 123.867 1.00 34.52 219 LYS B N 1
ATOM 4726 C CA . LYS B 1 197 ? 67.416 138.446 123.248 1.00 34.63 219 LYS B CA 1
ATOM 4727 C C . LYS B 1 197 ? 68.431 138.801 124.355 1.00 37.67 219 LYS B C 1
ATOM 4728 O O . LYS B 1 197 ? 69.631 138.691 124.110 1.00 36.96 219 LYS B O 1
ATOM 4734 N N . GLU B 1 198 ? 67.955 139.203 125.565 1.00 33.84 220 GLU B N 1
ATOM 4735 C CA . GLU B 1 198 ? 68.798 139.588 126.721 1.00 34.66 220 GLU B CA 1
ATOM 4736 C C . GLU B 1 198 ? 69.677 138.455 127.252 1.00 38.02 220 GLU B C 1
ATOM 4737 O O . GLU B 1 198 ? 70.538 138.712 128.093 1.00 38.68 220 GLU B O 1
ATOM 4743 N N . ILE B 1 199 ? 69.519 137.223 126.712 1.00 33.83 221 ILE B N 1
ATOM 4744 C CA . ILE B 1 199 ? 70.363 136.063 127.026 1.00 33.15 221 ILE B CA 1
ATOM 4745 C C . ILE B 1 199 ? 71.838 136.368 126.735 1.00 35.25 221 ILE B C 1
ATOM 4746 O O . ILE B 1 199 ? 72.699 135.823 127.402 1.00 34.25 221 ILE B O 1
ATOM 4751 N N . ARG B 1 200 ? 72.121 137.280 125.779 1.00 32.92 222 ARG B N 1
ATOM 4752 C CA . ARG B 1 200 ? 73.488 137.690 125.408 1.00 33.17 222 ARG B CA 1
ATOM 4753 C C . ARG B 1 200 ? 74.239 138.248 126.613 1.00 37.25 222 ARG B C 1
ATOM 4754 O O . ARG B 1 200 ? 75.461 138.193 126.600 1.00 38.79 222 ARG B O 1
ATOM 4762 N N . GLN B 1 201 ? 73.512 138.787 127.636 1.00 32.08 223 GLN B N 1
ATOM 4763 C CA . GLN B 1 201 ? 74.087 139.347 128.861 1.00 31.20 223 GLN B CA 1
ATOM 4764 C C . GLN B 1 201 ? 74.722 138.267 129.746 1.00 36.62 223 GLN B C 1
ATOM 4765 O O . GLN B 1 201 ? 75.566 138.594 130.587 1.00 37.55 223 GLN B O 1
ATOM 4771 N N . LEU B 1 202 ? 74.322 136.979 129.579 1.00 32.34 224 LEU B N 1
ATOM 4772 C CA . LEU B 1 202 ? 74.853 135.890 130.417 1.00 32.73 224 LEU B CA 1
ATOM 4773 C C . LEU B 1 202 ? 76.117 135.299 129.801 1.00 36.47 224 LEU B C 1
ATOM 4774 O O . LEU B 1 202 ? 76.179 134.106 129.521 1.00 35.83 224 LEU B O 1
ATOM 4779 N N . LYS B 1 203 ? 77.151 136.135 129.665 1.00 34.06 225 LYS B N 1
ATOM 4780 C CA . LYS B 1 203 ? 78.422 135.791 129.012 1.00 33.81 225 LYS B CA 1
ATOM 4781 C C . LYS B 1 203 ? 79.285 134.769 129.752 1.00 37.69 225 LYS B C 1
ATOM 4782 O O . LYS B 1 203 ? 80.157 134.145 129.133 1.00 38.21 225 LYS B O 1
ATOM 4788 N N . SER B 1 204 ? 79.043 134.581 131.056 1.00 33.78 226 SER B N 1
ATOM 4789 C CA . SER B 1 204 ? 79.826 133.613 131.834 1.00 33.56 226 SER B CA 1
ATOM 4790 C C . SER B 1 204 ? 79.214 132.196 131.798 1.00 35.16 226 SER B C 1
ATOM 4791 O O . SER B 1 204 ? 79.816 131.246 132.312 1.00 33.29 226 SER B O 1
ATOM 4794 N N . LEU B 1 205 ? 78.031 132.055 131.189 1.00 30.75 227 LEU B N 1
ATOM 4795 C CA . LEU B 1 205 ? 77.296 130.797 131.157 1.00 31.11 227 LEU B CA 1
ATOM 4796 C C . LEU B 1 205 ? 78.071 129.639 130.532 1.00 34.71 227 LEU B C 1
ATOM 4797 O O . LEU B 1 205 ? 78.524 129.708 129.393 1.00 33.96 227 LEU B O 1
ATOM 4802 N N . LYS B 1 206 ? 78.229 128.559 131.313 1.00 31.84 228 LYS B N 1
ATOM 4803 C CA . LYS B 1 206 ? 78.909 127.336 130.894 1.00 30.42 228 LYS B CA 1
ATOM 4804 C C . LYS B 1 206 ? 77.891 126.224 130.608 1.00 33.56 228 LYS B C 1
ATOM 4805 O O . LYS B 1 206 ? 78.141 125.369 129.754 1.00 31.96 228 LYS B O 1
ATOM 4811 N N . VAL B 1 207 ? 76.753 126.227 131.342 1.00 30.24 229 VAL B N 1
ATOM 4812 C CA . VAL B 1 207 ? 75.705 125.198 131.218 1.00 28.89 229 VAL B CA 1
ATOM 4813 C C . VAL B 1 207 ? 74.366 125.897 131.119 1.00 30.95 229 VAL B C 1
ATOM 4814 O O . VAL B 1 207 ? 74.020 126.708 131.980 1.00 28.82 229 VAL B O 1
ATOM 4818 N N . LEU B 1 208 ? 73.611 125.575 130.068 1.00 27.26 230 LEU B N 1
ATOM 4819 C CA . LEU B 1 208 ? 72.267 126.103 129.864 1.00 25.57 230 LEU B CA 1
ATOM 4820 C C . LEU B 1 208 ? 71.360 124.907 129.601 1.00 28.15 230 LEU B C 1
ATOM 4821 O O . LEU B 1 208 ? 71.553 124.190 128.623 1.00 28.82 230 LEU B O 1
ATOM 4834 N N . LEU B 1 210 ? 67.501 123.744 129.012 1.00 27.16 232 LEU B N 1
ATOM 4835 C CA . LEU B 1 210 ? 66.177 124.167 128.575 1.00 27.92 232 LEU B CA 1
ATOM 4836 C C . LEU B 1 210 ? 65.265 123.019 128.181 1.00 29.26 232 LEU B C 1
ATOM 4837 O O . LEU B 1 210 ? 64.167 123.253 127.662 1.00 26.93 232 LEU B O 1
ATOM 4842 N N . THR B 1 211 ? 65.691 121.782 128.462 1.00 26.48 233 THR B N 1
ATOM 4843 C CA . THR B 1 211 ? 64.909 120.548 128.221 1.00 26.68 233 THR B CA 1
ATOM 4844 C C . THR B 1 211 ? 63.483 120.673 128.773 1.00 28.73 233 THR B C 1
ATOM 4845 O O . THR B 1 211 ? 63.327 121.106 129.897 1.00 27.02 233 THR B O 1
ATOM 4849 N N . GLY B 1 212 ? 62.470 120.222 128.024 1.00 25.86 234 GLY B N 1
ATOM 4850 C CA . GLY B 1 212 ? 61.095 120.191 128.538 1.00 25.31 234 GLY B CA 1
ATOM 4851 C C . GLY B 1 212 ? 60.352 121.510 128.551 1.00 29.40 234 GLY B C 1
ATOM 4852 O O . GLY B 1 212 ? 59.627 121.821 129.492 1.00 30.87 234 GLY B O 1
ATOM 4853 N N . ASN B 1 213 ? 60.499 122.275 127.497 1.00 26.68 235 ASN B N 1
ATOM 4854 C CA . ASN B 1 213 ? 59.761 123.515 127.312 1.00 26.72 235 ASN B CA 1
ATOM 4855 C C . ASN B 1 213 ? 59.047 123.420 125.956 1.00 32.07 235 ASN B C 1
ATOM 4856 O O . ASN B 1 213 ? 58.841 122.304 125.470 1.00 30.18 235 ASN B O 1
ATOM 4861 N N . GLN B 1 214 ? 58.644 124.560 125.369 1.00 28.99 236 GLN B N 1
ATOM 4862 C CA . GLN B 1 214 ? 57.895 124.610 124.106 1.00 29.96 236 GLN B CA 1
ATOM 4863 C C . GLN B 1 214 ? 58.621 125.475 123.076 1.00 34.79 236 GLN B C 1
ATOM 4864 O O . GLN B 1 214 ? 57.985 126.125 122.251 1.00 34.95 236 GLN B O 1
ATOM 4870 N N . LEU B 1 215 ? 59.961 125.460 123.099 1.00 30.77 237 LEU B N 1
ATOM 4871 C CA . LEU B 1 215 ? 60.783 126.267 122.184 1.00 29.59 237 LEU B CA 1
ATOM 4872 C C . LEU B 1 215 ? 60.777 125.763 120.737 1.00 31.12 237 LEU B C 1
ATOM 4873 O O . LEU B 1 215 ? 60.838 124.560 120.509 1.00 29.53 237 LEU B O 1
ATOM 4878 N N . THR B 1 216 ? 60.729 126.679 119.761 1.00 27.35 238 THR B N 1
ATOM 4879 C CA . THR B 1 216 ? 60.768 126.302 118.338 1.00 28.43 238 THR B CA 1
ATOM 4880 C C . THR B 1 216 ? 62.027 126.857 117.684 1.00 31.49 238 THR B C 1
ATOM 4881 O O . THR B 1 216 ? 62.429 126.388 116.631 1.00 30.79 238 THR B O 1
ATOM 4885 N N . SER B 1 217 ? 62.642 127.859 118.316 1.00 28.16 239 SER B N 1
ATOM 4886 C CA . SER B 1 217 ? 63.838 128.506 117.790 1.00 28.01 239 SER B CA 1
ATOM 4887 C C . SER B 1 217 ? 64.578 129.179 118.945 1.00 31.58 239 SER B C 1
ATOM 4888 O O . SER B 1 217 ? 64.063 129.246 120.068 1.00 32.71 239 SER B O 1
ATOM 4891 N N . LEU B 1 218 ? 65.783 129.655 118.668 1.00 29.14 240 LEU B N 1
ATOM 4892 C CA . LEU B 1 218 ? 66.617 130.363 119.638 1.00 29.65 240 LEU B CA 1
ATOM 4893 C C . LEU B 1 218 ? 66.941 131.744 119.087 1.00 33.64 240 LEU B C 1
ATOM 4894 O O . LEU B 1 218 ? 67.065 131.861 117.867 1.00 31.81 240 LEU B O 1
ATOM 4899 N N . PRO B 1 219 ? 67.076 132.796 119.943 1.00 30.77 241 PRO B N 1
ATOM 4900 C CA . PRO B 1 219 ? 67.442 134.122 119.411 1.00 30.31 241 PRO B CA 1
ATOM 4901 C C . PRO B 1 219 ? 68.888 134.109 118.908 1.00 34.65 241 PRO B C 1
ATOM 4902 O O . PRO B 1 219 ? 69.695 133.295 119.382 1.00 34.11 241 PRO B O 1
ATOM 4906 N N . LYS B 1 220 ? 69.227 135.008 117.968 1.00 30.34 242 LYS B N 1
ATOM 4907 C CA . LYS B 1 220 ? 70.569 135.141 117.416 1.00 30.47 242 LYS B CA 1
ATOM 4908 C C . LYS B 1 220 ? 71.590 135.356 118.537 1.00 35.86 242 LYS B C 1
ATOM 4909 O O . LYS B 1 220 ? 72.703 134.857 118.458 1.00 35.32 242 LYS B O 1
ATOM 4915 N N . GLU B 1 221 ? 71.180 136.096 119.582 1.00 32.43 243 GLU B N 1
ATOM 4916 C CA . GLU B 1 221 ? 71.969 136.479 120.759 1.00 32.50 243 GLU B CA 1
ATOM 4917 C C . GLU B 1 221 ? 72.554 135.304 121.527 1.00 35.85 243 GLU B C 1
ATOM 4918 O O . GLU B 1 221 ? 73.521 135.498 122.246 1.00 34.50 243 GLU B O 1
ATOM 4924 N N . ILE B 1 222 ? 72.046 134.072 121.310 1.00 33.20 244 ILE B N 1
ATOM 4925 C CA . ILE B 1 222 ? 72.591 132.884 121.970 1.00 33.17 244 ILE B CA 1
ATOM 4926 C C . ILE B 1 222 ? 74.020 132.589 121.432 1.00 34.93 244 ILE B C 1
ATOM 4927 O O . ILE B 1 222 ? 74.823 131.983 122.128 1.00 32.79 244 ILE B O 1
ATOM 4932 N N . GLU B 1 223 ? 74.349 133.091 120.216 1.00 32.73 245 GLU B N 1
ATOM 4933 C CA . GLU B 1 223 ? 75.665 132.934 119.592 1.00 33.32 245 GLU B CA 1
ATOM 4934 C C . GLU B 1 223 ? 76.733 133.646 120.418 1.00 36.17 245 GLU B C 1
ATOM 4935 O O . GLU B 1 223 ? 77.900 133.310 120.291 1.00 37.12 245 GLU B O 1
ATOM 4941 N N . GLN B 1 224 ? 76.336 134.587 121.289 1.00 33.64 246 GLN B N 1
ATOM 4942 C CA . GLN B 1 224 ? 77.232 135.340 122.176 1.00 34.33 246 GLN B CA 1
ATOM 4943 C C . GLN B 1 224 ? 77.646 134.556 123.433 1.00 39.89 246 GLN B C 1
ATOM 4944 O O . GLN B 1 224 ? 78.456 135.052 124.213 1.00 41.07 246 GLN B O 1
ATOM 4950 N N . LEU B 1 225 ? 77.105 133.323 123.623 1.00 35.57 247 LEU B N 1
ATOM 4951 C CA . LEU B 1 225 ? 77.422 132.499 124.788 1.00 34.51 247 LEU B CA 1
ATOM 4952 C C . LEU B 1 225 ? 78.644 131.636 124.465 1.00 35.32 247 LEU B C 1
ATOM 4953 O O . LEU B 1 225 ? 78.564 130.417 124.412 1.00 33.72 247 LEU B O 1
ATOM 4958 N N . GLN B 1 226 ? 79.794 132.291 124.291 1.00 33.56 248 GLN B N 1
ATOM 4959 C CA . GLN B 1 226 ? 81.046 131.634 123.894 1.00 34.11 248 GLN B CA 1
ATOM 4960 C C . GLN B 1 226 ? 81.687 130.777 124.982 1.00 37.27 248 GLN B C 1
ATOM 4961 O O . GLN B 1 226 ? 82.528 129.933 124.664 1.00 37.17 248 GLN B O 1
ATOM 4967 N N . ASN B 1 227 ? 81.220 130.907 126.231 1.00 33.80 249 ASN B N 1
ATOM 4968 C CA . ASN B 1 227 ? 81.712 130.090 127.342 1.00 33.35 249 ASN B CA 1
ATOM 4969 C C . ASN B 1 227 ? 80.915 128.802 127.486 1.00 37.37 249 ASN B C 1
ATOM 4970 O O . ASN B 1 227 ? 81.293 127.936 128.278 1.00 34.53 249 ASN B O 1
ATOM 4975 N N . LEU B 1 228 ? 79.800 128.673 126.725 1.00 35.34 250 LEU B N 1
ATOM 4976 C CA . LEU B 1 228 ? 78.912 127.528 126.825 1.00 35.34 250 LEU B CA 1
ATOM 4977 C C . LEU B 1 228 ? 79.585 126.204 126.410 1.00 36.50 250 LEU B C 1
ATOM 4978 O O . LEU B 1 228 ? 80.166 126.084 125.335 1.00 36.39 250 LEU B O 1
ATOM 4983 N N . LYS B 1 229 ? 79.507 125.220 127.313 1.00 31.09 251 LYS B N 1
ATOM 4984 C CA . LYS B 1 229 ? 80.072 123.886 127.117 1.00 30.33 251 LYS B CA 1
ATOM 4985 C C . LYS B 1 229 ? 78.961 122.862 126.950 1.00 34.10 251 LYS B C 1
ATOM 4986 O O . LYS B 1 229 ? 79.136 121.887 126.228 1.00 33.60 251 LYS B O 1
ATOM 4992 N N . THR B 1 230 ? 77.833 123.070 127.673 1.00 31.34 252 THR B N 1
ATOM 4993 C CA . THR B 1 230 ? 76.669 122.188 127.645 1.00 30.08 252 THR B CA 1
ATOM 4994 C C . THR B 1 230 ? 75.411 122.957 127.266 1.00 30.40 252 THR B C 1
ATOM 4995 O O . THR B 1 230 ? 75.043 123.935 127.925 1.00 28.27 252 THR B O 1
ATOM 4999 N N . LEU B 1 231 ? 74.728 122.467 126.239 1.00 28.12 253 LEU B N 1
ATOM 5000 C CA . LEU B 1 231 ? 73.467 123.059 125.775 1.00 26.83 253 LEU B CA 1
ATOM 5001 C C . LEU B 1 231 ? 72.440 121.961 125.611 1.00 29.08 253 LEU B C 1
ATOM 5002 O O . LEU B 1 231 ? 72.550 121.123 124.718 1.00 28.31 253 LEU B O 1
ATOM 5007 N N . ASN B 1 232 ? 71.465 121.948 126.519 1.00 26.83 254 ASN B N 1
ATOM 5008 C CA . ASN B 1 232 ? 70.429 120.928 126.596 1.00 26.36 254 ASN B CA 1
ATOM 5009 C C . ASN B 1 232 ? 69.086 121.489 126.171 1.00 30.03 254 ASN B C 1
ATOM 5010 O O . ASN B 1 232 ? 68.477 122.302 126.858 1.00 27.87 254 ASN B O 1
ATOM 5015 N N . LEU B 1 233 ? 68.642 121.041 125.005 1.00 26.80 255 LEU B N 1
ATOM 5016 C CA . LEU B 1 233 ? 67.450 121.492 124.298 1.00 26.12 255 LEU B CA 1
ATOM 5017 C C . LEU B 1 233 ? 66.465 120.371 123.965 1.00 29.51 255 LEU B C 1
ATOM 5018 O O . LEU B 1 233 ? 65.565 120.573 123.146 1.00 27.99 255 LEU B O 1
ATOM 5023 N N . GLY B 1 234 ? 66.613 119.218 124.604 1.00 26.45 256 GLY B N 1
ATOM 5024 C CA . GLY B 1 234 ? 65.731 118.081 124.367 1.00 25.54 256 GLY B CA 1
ATOM 5025 C C . GLY B 1 234 ? 64.311 118.363 124.814 1.00 27.57 256 GLY B C 1
ATOM 5026 O O . GLY B 1 234 ? 64.082 119.293 125.592 1.00 27.38 256 GLY B O 1
ATOM 5027 N N . GLU B 1 235 ? 63.332 117.580 124.316 1.00 24.51 257 GLU B N 1
ATOM 5028 C CA . GLU B 1 235 ? 61.926 117.736 124.736 1.00 23.80 257 GLU B CA 1
ATOM 5029 C C . GLU B 1 235 ? 61.379 119.168 124.500 1.00 27.95 257 GLU B C 1
ATOM 5030 O O . GLU B 1 235 ? 60.785 119.817 125.380 1.00 27.12 257 GLU B O 1
ATOM 5036 N N . ASN B 1 236 ? 61.613 119.653 123.314 1.00 24.75 258 ASN B N 1
ATOM 5037 C CA . ASN B 1 236 ? 61.118 120.951 122.924 1.00 24.87 258 ASN B CA 1
ATOM 5038 C C . ASN B 1 236 ? 60.343 120.799 121.611 1.00 28.09 258 ASN B C 1
ATOM 5039 O O . ASN B 1 236 ? 59.889 119.702 121.310 1.00 26.68 258 ASN B O 1
ATOM 5044 N N . ARG B 1 237 ? 60.221 121.864 120.813 1.00 26.99 259 ARG B N 1
ATOM 5045 C CA . ARG B 1 237 ? 59.466 121.826 119.551 1.00 27.37 259 ARG B CA 1
ATOM 5046 C C . ARG B 1 237 ? 60.270 122.314 118.364 1.00 30.39 259 ARG B C 1
ATOM 5047 O O . ARG B 1 237 ? 59.718 122.946 117.464 1.00 29.63 259 ARG B O 1
ATOM 5055 N N . PHE B 1 238 ? 61.570 121.991 118.341 1.00 26.15 260 PHE B N 1
ATOM 5056 C CA . PHE B 1 238 ? 62.432 122.384 117.229 1.00 25.40 260 PHE B CA 1
ATOM 5057 C C . PHE B 1 238 ? 62.215 121.489 115.994 1.00 29.97 260 PHE B C 1
ATOM 5058 O O . PHE B 1 238 ? 62.330 120.272 116.098 1.00 27.12 260 PHE B O 1
ATOM 5066 N N . GLN B 1 239 ? 61.937 122.088 114.814 1.00 24.77 261 GLN B N 1
ATOM 5067 C CA . GLN B 1 239 ? 61.798 121.284 113.596 1.00 23.92 261 GLN B CA 1
ATOM 5068 C C . GLN B 1 239 ? 63.070 121.431 112.810 1.00 27.89 261 GLN B C 1
ATOM 5069 O O . GLN B 1 239 ? 63.322 120.654 111.897 1.00 25.63 261 GLN B O 1
ATOM 5075 N N . ILE B 1 240 ? 63.820 122.511 113.104 1.00 26.22 262 ILE B N 1
ATOM 5076 C CA . ILE B 1 240 ? 65.050 122.888 112.411 1.00 26.35 262 ILE B CA 1
ATOM 5077 C C . ILE B 1 240 ? 66.154 123.041 113.420 1.00 31.57 262 ILE B C 1
ATOM 5078 O O . ILE B 1 240 ? 65.966 123.728 114.431 1.00 31.62 262 ILE B O 1
ATOM 5083 N N . PHE B 1 241 ? 67.315 122.400 113.141 1.00 29.49 263 PHE B N 1
ATOM 5084 C CA . PHE B 1 241 ? 68.481 122.505 113.984 1.00 29.01 263 PHE B CA 1
ATOM 5085 C C . PHE B 1 241 ? 68.823 123.999 114.051 1.00 33.24 263 PHE B C 1
ATOM 5086 O O . PHE B 1 241 ? 69.100 124.593 113.003 1.00 33.41 263 PHE B O 1
ATOM 5094 N N . PRO B 1 242 ? 68.807 124.638 115.252 1.00 27.76 264 PRO B N 1
ATOM 5095 C CA . PRO B 1 242 ? 69.128 126.069 115.312 1.00 27.81 264 PRO B CA 1
ATOM 5096 C C . PRO B 1 242 ? 70.511 126.389 114.755 1.00 32.65 264 PRO B C 1
ATOM 5097 O O . PRO B 1 242 ? 71.516 125.916 115.283 1.00 32.27 264 PRO B O 1
ATOM 5101 N N . VAL B 1 243 ? 70.560 127.191 113.678 1.00 29.04 265 VAL B N 1
ATOM 5102 C CA . VAL B 1 243 ? 71.842 127.595 113.070 1.00 28.83 265 VAL B CA 1
ATOM 5103 C C . VAL B 1 243 ? 72.668 128.419 114.060 1.00 32.13 265 VAL B C 1
ATOM 5104 O O . VAL B 1 243 ? 73.881 128.453 113.927 1.00 33.91 265 VAL B O 1
ATOM 5108 N N . GLU B 1 244 ? 72.022 129.033 115.080 1.00 28.42 266 GLU B N 1
ATOM 5109 C CA . GLU B 1 244 ? 72.713 129.842 116.108 1.00 28.23 266 GLU B CA 1
ATOM 5110 C C . GLU B 1 244 ? 73.690 128.983 116.904 1.00 34.94 266 GLU B C 1
ATOM 5111 O O . GLU B 1 244 ? 74.717 129.499 117.334 1.00 36.60 266 GLU B O 1
ATOM 5117 N N . ILE B 1 245 ? 73.428 127.651 117.003 1.00 30.45 267 ILE B N 1
ATOM 5118 C CA . ILE B 1 245 ? 74.294 126.661 117.708 1.00 31.32 267 ILE B CA 1
ATOM 5119 C C . ILE B 1 245 ? 75.654 126.508 116.999 1.00 36.30 267 ILE B C 1
ATOM 5120 O O . ILE B 1 245 ? 76.673 126.323 117.668 1.00 34.87 267 ILE B O 1
ATOM 5125 N N . LEU B 1 246 ? 75.662 126.623 115.653 1.00 34.38 268 LEU B N 1
ATOM 5126 C CA . LEU B 1 246 ? 76.864 126.473 114.814 1.00 35.04 268 LEU B CA 1
ATOM 5127 C C . LEU B 1 246 ? 77.979 127.447 115.178 1.00 41.22 268 LEU B C 1
ATOM 5128 O O . LEU B 1 246 ? 79.140 127.166 114.904 1.00 42.27 268 LEU B O 1
ATOM 5133 N N . GLU B 1 247 ? 77.632 128.571 115.823 1.00 38.22 269 GLU B N 1
ATOM 5134 C CA . GLU B 1 247 ? 78.585 129.588 116.261 1.00 37.35 269 GLU B CA 1
ATOM 5135 C C . GLU B 1 247 ? 79.303 129.226 117.582 1.00 40.28 269 GLU B C 1
ATOM 5136 O O . GLU B 1 247 ? 80.255 129.905 117.969 1.00 39.55 269 GLU B O 1
ATOM 5142 N N . LEU B 1 248 ? 78.820 128.200 118.295 1.00 35.75 270 LEU B N 1
ATOM 5143 C CA . LEU B 1 248 ? 79.403 127.806 119.594 1.00 34.92 270 LEU B CA 1
ATOM 5144 C C . LEU B 1 248 ? 80.455 126.730 119.353 1.00 40.12 270 LEU B C 1
ATOM 5145 O O . LEU B 1 248 ? 80.286 125.574 119.724 1.00 38.67 270 LEU B O 1
ATOM 5150 N N . LYS B 1 249 ? 81.547 127.122 118.689 1.00 40.43 271 LYS B N 1
ATOM 5151 C CA . LYS B 1 249 ? 82.635 126.238 118.274 1.00 41.69 271 LYS B CA 1
ATOM 5152 C C . LYS B 1 249 ? 83.293 125.454 119.424 1.00 45.96 271 LYS B C 1
ATOM 5153 O O . LYS B 1 249 ? 83.903 124.424 119.147 1.00 45.80 271 LYS B O 1
ATOM 5159 N N . ASN B 1 250 ? 83.127 125.914 120.702 1.00 42.22 272 ASN B N 1
ATOM 5160 C CA . ASN B 1 250 ? 83.707 125.309 121.914 1.00 41.90 272 ASN B CA 1
ATOM 5161 C C . ASN B 1 250 ? 82.721 124.447 122.721 1.00 42.92 272 ASN B C 1
ATOM 5162 O O . ASN B 1 250 ? 83.054 123.951 123.797 1.00 41.29 272 ASN B O 1
ATOM 5167 N N . LEU B 1 251 ? 81.509 124.252 122.177 1.00 37.04 273 LEU B N 1
ATOM 5168 C CA . LEU B 1 251 ? 80.490 123.438 122.799 1.00 34.40 273 LEU B CA 1
ATOM 5169 C C . LEU B 1 251 ? 80.998 121.967 122.861 1.00 37.46 273 LEU B C 1
ATOM 5170 O O . LEU B 1 251 ? 81.557 121.470 121.875 1.00 38.20 273 LEU B O 1
ATOM 5175 N N . LEU B 1 252 ? 80.834 121.291 124.027 1.00 33.03 274 LEU B N 1
ATOM 5176 C CA . LEU B 1 252 ? 81.296 119.905 124.214 1.00 33.78 274 LEU B CA 1
ATOM 5177 C C . LEU B 1 252 ? 80.125 118.925 124.208 1.00 35.99 274 LEU B C 1
ATOM 5178 O O . LEU B 1 252 ? 80.289 117.756 123.821 1.00 33.27 274 LEU B O 1
ATOM 5183 N N . GLU B 1 253 ? 78.949 119.399 124.678 1.00 31.86 275 GLU B N 1
ATOM 5184 C CA . GLU B 1 253 ? 77.774 118.551 124.778 1.00 30.80 275 GLU B CA 1
ATOM 5185 C C . GLU B 1 253 ? 76.540 119.259 124.242 1.00 32.84 275 GLU B C 1
ATOM 5186 O O . GLU B 1 253 ? 76.234 120.378 124.659 1.00 31.00 275 GLU B O 1
ATOM 5192 N N . LEU B 1 254 ? 75.832 118.563 123.337 1.00 28.12 276 LEU B N 1
ATOM 5193 C CA . LEU B 1 254 ? 74.609 119.068 122.720 1.00 27.07 276 LEU B CA 1
ATOM 5194 C C . LEU B 1 254 ? 73.517 118.008 122.771 1.00 28.34 276 LEU B C 1
ATOM 5195 O O . LEU B 1 254 ? 73.665 116.923 122.215 1.00 26.72 276 LEU B O 1
ATOM 5200 N N . ASN B 1 255 ? 72.412 118.341 123.464 1.00 25.35 277 ASN B N 1
ATOM 5201 C CA . ASN B 1 255 ? 71.246 117.458 123.558 1.00 25.09 277 ASN B CA 1
ATOM 5202 C C . ASN B 1 255 ? 70.056 118.095 122.847 1.00 28.21 277 ASN B C 1
ATOM 5203 O O . ASN B 1 255 ? 69.641 119.203 123.195 1.00 26.01 277 ASN B O 1
ATOM 5208 N N . LEU B 1 256 ? 69.524 117.394 121.847 1.00 25.67 278 LEU B N 1
ATOM 5209 C CA . LEU B 1 256 ? 68.393 117.863 121.045 1.00 24.65 278 LEU B CA 1
ATOM 5210 C C . LEU B 1 256 ? 67.402 116.753 120.814 1.00 26.94 278 LEU B C 1
ATOM 5211 O O . LEU B 1 256 ? 66.639 116.772 119.852 1.00 26.64 278 LEU B O 1
ATOM 5216 N N . TYR B 1 257 ? 67.403 115.791 121.714 1.00 25.83 279 TYR B N 1
ATOM 5217 C CA . TYR B 1 257 ? 66.517 114.642 121.633 1.00 25.67 279 TYR B CA 1
ATOM 5218 C C . TYR B 1 257 ? 65.080 115.038 121.841 1.00 28.55 279 TYR B C 1
ATOM 5219 O O . TYR B 1 257 ? 64.815 116.079 122.452 1.00 27.62 279 TYR B O 1
ATOM 5228 N N . TYR B 1 258 ? 64.139 114.213 121.351 1.00 24.82 280 TYR B N 1
ATOM 5229 C CA . TYR B 1 258 ? 62.716 114.487 121.537 1.00 23.53 280 TYR B CA 1
ATOM 5230 C C . TYR B 1 258 ? 62.312 115.890 121.034 1.00 28.36 280 TYR B C 1
ATOM 5231 O O . TYR B 1 258 ? 61.764 116.704 121.759 1.00 29.50 280 TYR B O 1
ATOM 5240 N N . ASN B 1 259 ? 62.621 116.165 119.798 1.00 26.55 281 ASN B N 1
ATOM 5241 C CA . ASN B 1 259 ? 62.164 117.357 119.100 1.00 25.93 281 ASN B CA 1
ATOM 5242 C C . ASN B 1 259 ? 61.497 116.833 117.817 1.00 30.45 281 ASN B C 1
ATOM 5243 O O . ASN B 1 259 ? 61.022 115.692 117.791 1.00 28.42 281 ASN B O 1
ATOM 5248 N N . GLN B 1 260 ? 61.464 117.629 116.763 1.00 28.09 282 GLN B N 1
ATOM 5249 C CA . GLN B 1 260 ? 60.851 117.189 115.511 1.00 29.04 282 GLN B CA 1
ATOM 5250 C C . GLN B 1 260 ? 61.803 117.588 114.385 1.00 30.68 282 GLN B C 1
ATOM 5251 O O . GLN B 1 260 ? 61.364 118.016 113.318 1.00 30.00 282 GLN B O 1
ATOM 5257 N N . LEU B 1 261 ? 63.125 117.440 114.635 1.00 25.44 283 LEU B N 1
ATOM 5258 C CA . LEU B 1 261 ? 64.154 117.801 113.668 1.00 25.95 283 LEU B CA 1
ATOM 5259 C C . LEU B 1 261 ? 64.007 117.050 112.366 1.00 30.95 283 LEU B C 1
ATOM 5260 O O . LEU B 1 261 ? 64.013 115.814 112.358 1.00 27.92 283 LEU B O 1
ATOM 5265 N N . VAL B 1 262 ? 63.925 117.811 111.250 1.00 27.93 284 VAL B N 1
ATOM 5266 C CA . VAL B 1 262 ? 63.738 117.209 109.927 1.00 27.19 284 VAL B CA 1
ATOM 5267 C C . VAL B 1 262 ? 65.052 116.899 109.257 1.00 32.26 284 VAL B C 1
ATOM 5268 O O . VAL B 1 262 ? 65.074 116.206 108.244 1.00 31.70 284 VAL B O 1
ATOM 5272 N N . GLU B 1 263 ? 66.143 117.451 109.788 1.00 30.49 285 GLU B N 1
ATOM 5273 C CA . GLU B 1 263 ? 67.441 117.271 109.176 1.00 30.98 285 GLU B CA 1
ATOM 5274 C C . GLU B 1 263 ? 68.537 117.373 110.209 1.00 35.21 285 GLU B C 1
ATOM 5275 O O . GLU B 1 263 ? 68.463 118.160 111.167 1.00 34.46 285 GLU B O 1
ATOM 5281 N N . PHE B 1 264 ? 69.594 116.615 109.949 1.00 32.28 286 PHE B N 1
ATOM 5282 C CA . PHE B 1 264 ? 70.831 116.625 110.704 1.00 32.39 286 PHE B CA 1
ATOM 5283 C C . PHE B 1 264 ? 71.749 117.378 109.758 1.00 38.46 286 PHE B C 1
ATOM 5284 O O . PHE B 1 264 ? 72.236 116.769 108.805 1.00 37.80 286 PHE B O 1
ATOM 5292 N N . PRO B 1 265 ? 71.893 118.722 109.904 1.00 37.69 287 PRO B N 1
ATOM 5293 C CA . PRO B 1 265 ? 72.669 119.485 108.900 1.00 37.17 287 PRO B CA 1
ATOM 5294 C C . PRO B 1 265 ? 74.174 119.200 108.872 1.00 41.32 287 PRO B C 1
ATOM 5295 O O . PRO B 1 265 ? 74.794 118.933 109.901 1.00 40.14 287 PRO B O 1
ATOM 5299 N N . LYS B 1 266 ? 74.748 119.264 107.673 1.00 38.81 288 LYS B N 1
ATOM 5300 C CA . LYS B 1 266 ? 76.164 119.072 107.419 1.00 38.09 288 LYS B CA 1
ATOM 5301 C C . LYS B 1 266 ? 77.025 120.036 108.250 1.00 42.12 288 LYS B C 1
ATOM 5302 O O . LYS B 1 266 ? 78.150 119.698 108.592 1.00 42.21 288 LYS B O 1
ATOM 5308 N N . GLU B 1 267 ? 76.497 121.234 108.572 1.00 37.81 289 GLU B N 1
ATOM 5309 C CA . GLU B 1 267 ? 77.218 122.262 109.322 1.00 36.63 289 GLU B CA 1
ATOM 5310 C C . GLU B 1 267 ? 77.587 121.836 110.755 1.00 40.46 289 GLU B C 1
ATOM 5311 O O . GLU B 1 267 ? 78.442 122.472 111.383 1.00 39.49 289 GLU B O 1
ATOM 5317 N N . VAL B 1 268 ? 76.979 120.733 111.261 1.00 37.44 290 VAL B N 1
ATOM 5318 C CA . VAL B 1 268 ? 77.323 120.166 112.581 1.00 37.60 290 VAL B CA 1
ATOM 5319 C C . VAL B 1 268 ? 78.833 119.805 112.592 1.00 42.42 290 VAL B C 1
ATOM 5320 O O . VAL B 1 268 ? 79.457 119.865 113.659 1.00 41.20 290 VAL B O 1
ATOM 5324 N N . GLY B 1 269 ? 79.405 119.563 111.394 1.00 40.82 291 GLY B N 1
ATOM 5325 C CA . GLY B 1 269 ? 80.828 119.306 111.185 1.00 41.29 291 GLY B CA 1
ATOM 5326 C C . GLY B 1 269 ? 81.730 120.411 111.711 1.00 46.02 291 GLY B C 1
ATOM 5327 O O . GLY B 1 269 ? 82.894 120.148 112.014 1.00 47.26 291 GLY B O 1
ATOM 5328 N N . GLN B 1 270 ? 81.200 121.646 111.845 1.00 41.51 292 GLN B N 1
ATOM 5329 C CA . GLN B 1 270 ? 81.944 122.800 112.365 1.00 41.21 292 GLN B CA 1
ATOM 5330 C C . GLN B 1 270 ? 82.128 122.735 113.884 1.00 45.03 292 GLN B C 1
ATOM 5331 O O . GLN B 1 270 ? 83.018 123.419 114.402 1.00 45.30 292 GLN B O 1
ATOM 5337 N N . LEU B 1 271 ? 81.261 121.979 114.608 1.00 40.61 293 LEU B N 1
ATOM 5338 C CA . LEU B 1 271 ? 81.329 121.862 116.072 1.00 40.17 293 LEU B CA 1
ATOM 5339 C C . LEU B 1 271 ? 82.434 120.847 116.438 1.00 44.24 293 LEU B C 1
ATOM 5340 O O . LEU B 1 271 ? 82.176 119.757 116.950 1.00 41.73 293 LEU B O 1
ATOM 5345 N N . LYS B 1 272 ? 83.683 121.245 116.161 1.00 42.10 294 LYS B N 1
ATOM 5346 C CA . LYS B 1 272 ? 84.881 120.418 116.278 1.00 41.64 294 LYS B CA 1
ATOM 5347 C C . LYS B 1 272 ? 85.222 119.932 117.690 1.00 45.34 294 LYS B C 1
ATOM 5348 O O . LYS B 1 272 ? 85.881 118.902 117.799 1.00 45.49 294 LYS B O 1
ATOM 5354 N N . SER B 1 273 ? 84.780 120.638 118.751 1.00 41.62 295 SER B N 1
ATOM 5355 C CA . SER B 1 273 ? 85.044 120.260 120.139 1.00 40.65 295 SER B CA 1
ATOM 5356 C C . SER B 1 273 ? 83.978 119.300 120.700 1.00 43.10 295 SER B C 1
ATOM 5357 O O . SER B 1 273 ? 84.140 118.834 121.822 1.00 43.53 295 SER B O 1
ATOM 5360 N N . LEU B 1 274 ? 82.906 118.991 119.931 1.00 38.27 296 LEU B N 1
ATOM 5361 C CA . LEU B 1 274 ? 81.803 118.117 120.381 1.00 37.75 296 LEU B CA 1
ATOM 5362 C C . LEU B 1 274 ? 82.256 116.706 120.783 1.00 38.59 296 LEU B C 1
ATOM 5363 O O . LEU B 1 274 ? 82.946 116.020 120.013 1.00 35.35 296 LEU B O 1
ATOM 5368 N N . LYS B 1 275 ? 81.857 116.284 121.992 1.00 34.05 297 LYS B N 1
ATOM 5369 C CA . LYS B 1 275 ? 82.185 114.962 122.544 1.00 34.06 297 LYS B CA 1
ATOM 5370 C C . LYS B 1 275 ? 80.943 114.114 122.676 1.00 38.02 297 LYS B C 1
ATOM 5371 O O . LYS B 1 275 ? 81.013 112.893 122.543 1.00 39.11 297 LYS B O 1
ATOM 5377 N N . TYR B 1 276 ? 79.815 114.756 123.033 1.00 33.89 298 TYR B N 1
ATOM 5378 C CA . TYR B 1 276 ? 78.539 114.088 123.263 1.00 33.39 298 TYR B CA 1
ATOM 5379 C C . TYR B 1 276 ? 77.448 114.773 122.457 1.00 34.91 298 TYR B C 1
ATOM 5380 O O . TYR B 1 276 ? 77.231 115.980 122.600 1.00 33.93 298 TYR B O 1
ATOM 5389 N N . LEU B 1 277 ? 76.797 114.010 121.589 1.00 31.02 299 LEU B N 1
ATOM 5390 C CA . LEU B 1 277 ? 75.723 114.512 120.737 1.00 30.62 299 LEU B CA 1
ATOM 5391 C C . LEU B 1 277 ? 74.553 113.535 120.767 1.00 32.67 299 LEU B C 1
ATOM 5392 O O . LEU B 1 277 ? 74.692 112.355 120.425 1.00 30.46 299 LEU B O 1
ATOM 5397 N N . SER B 1 278 ? 73.403 114.043 121.192 1.00 28.38 300 SER B N 1
ATOM 5398 C CA . SER B 1 278 ? 72.215 113.215 121.286 1.00 27.52 300 SER B CA 1
ATOM 5399 C C . SER B 1 278 ? 71.055 113.865 120.506 1.00 30.15 300 SER B C 1
ATOM 5400 O O . SER B 1 278 ? 70.707 115.019 120.778 1.00 28.41 300 SER B O 1
ATOM 5403 N N . LEU B 1 279 ? 70.549 113.148 119.469 1.00 25.95 301 LEU B N 1
ATOM 5404 C CA . LEU B 1 279 ? 69.448 113.562 118.585 1.00 26.94 301 LEU B CA 1
ATOM 5405 C C . LEU B 1 279 ? 68.357 112.485 118.481 1.00 28.64 301 LEU B C 1
ATOM 5406 O O . LEU B 1 279 ? 67.599 112.440 117.512 1.00 27.12 301 LEU B O 1
ATOM 5411 N N . TYR B 1 280 ? 68.260 111.627 119.479 1.00 26.33 302 TYR B N 1
ATOM 5412 C CA . TYR B 1 280 ? 67.264 110.578 119.428 1.00 25.93 302 TYR B CA 1
ATOM 5413 C C . TYR B 1 280 ? 65.846 111.115 119.450 1.00 29.56 302 TYR B C 1
ATOM 5414 O O . TYR B 1 280 ? 65.576 112.176 119.998 1.00 30.74 302 TYR B O 1
ATOM 5423 N N . HIS B 1 281 ? 64.940 110.373 118.832 1.00 25.88 303 HIS B N 1
ATOM 5424 C CA . HIS B 1 281 ? 63.520 110.705 118.754 1.00 24.36 303 HIS B CA 1
ATOM 5425 C C . HIS B 1 281 ? 63.273 112.027 118.009 1.00 25.74 303 HIS B C 1
ATOM 5426 O O . HIS B 1 281 ? 62.751 112.985 118.558 1.00 24.51 303 HIS B O 1
ATOM 5433 N N . ASN B 1 282 ? 63.633 112.032 116.740 1.00 23.80 304 ASN B N 1
ATOM 5434 C CA . ASN B 1 282 ? 63.443 113.145 115.819 1.00 25.23 304 ASN B CA 1
ATOM 5435 C C . ASN B 1 282 ? 62.937 112.551 114.479 1.00 30.25 304 ASN B C 1
ATOM 5436 O O . ASN B 1 282 ? 62.370 111.455 114.475 1.00 29.09 304 ASN B O 1
ATOM 5441 N N . GLN B 1 283 ? 63.131 113.255 113.379 1.00 28.64 305 GLN B N 1
ATOM 5442 C CA . GLN B 1 283 ? 62.680 112.808 112.054 1.00 28.61 305 GLN B CA 1
ATOM 5443 C C . GLN B 1 283 ? 63.857 112.845 111.109 1.00 33.42 305 GLN B C 1
ATOM 5444 O O . GLN B 1 283 ? 63.684 113.150 109.930 1.00 33.57 305 GLN B O 1
ATOM 5450 N N . ILE B 1 284 ? 65.063 112.571 111.626 1.00 29.18 306 ILE B N 1
ATOM 5451 C CA . ILE B 1 284 ? 66.295 112.601 110.834 1.00 30.04 306 ILE B CA 1
ATOM 5452 C C . ILE B 1 284 ? 66.355 111.397 109.891 1.00 33.66 306 ILE B C 1
ATOM 5453 O O . ILE B 1 284 ? 66.041 110.282 110.293 1.00 31.74 306 ILE B O 1
ATOM 5458 N N . THR B 1 285 ? 66.746 111.639 108.624 1.00 32.78 307 THR B N 1
ATOM 5459 C CA . THR B 1 285 ? 66.797 110.586 107.607 1.00 32.51 307 THR B CA 1
ATOM 5460 C C . THR B 1 285 ? 68.210 110.216 107.213 1.00 37.73 307 THR B C 1
ATOM 5461 O O . THR B 1 285 ? 68.390 109.130 106.663 1.00 38.06 307 THR B O 1
ATOM 5465 N N . THR B 1 286 ? 69.225 111.014 107.582 1.00 35.08 308 THR B N 1
ATOM 5466 C CA . THR B 1 286 ? 70.618 110.735 107.188 1.00 36.73 308 THR B CA 1
ATOM 5467 C C . THR B 1 286 ? 71.647 111.197 108.198 1.00 44.95 308 THR B C 1
ATOM 5468 O O . THR B 1 286 ? 71.427 112.176 108.919 1.00 44.39 308 THR B O 1
ATOM 5472 N N . LEU B 1 287 ? 72.816 110.527 108.189 1.00 43.24 309 LEU B N 1
ATOM 5473 C CA . LEU B 1 287 ? 73.980 110.903 108.966 1.00 43.86 309 LEU B CA 1
ATOM 5474 C C . LEU B 1 287 ? 74.925 111.552 107.936 1.00 52.22 309 LEU B C 1
ATOM 5475 O O . LEU B 1 287 ? 75.547 110.832 107.145 1.00 52.72 309 LEU B O 1
ATOM 5480 N N . PRO B 1 288 ? 74.948 112.909 107.834 1.00 50.61 310 PRO B N 1
ATOM 5481 C CA . PRO B 1 288 ? 75.842 113.550 106.832 1.00 50.67 310 PRO B CA 1
ATOM 5482 C C . PRO B 1 288 ? 77.313 113.239 107.064 1.00 54.49 310 PRO B C 1
ATOM 5483 O O . PRO B 1 288 ? 77.725 113.022 108.199 1.00 54.30 310 PRO B O 1
ATOM 5487 N N . VAL B 1 289 ? 78.082 113.160 105.981 1.00 50.67 311 VAL B N 1
ATOM 5488 C CA . VAL B 1 289 ? 79.509 112.843 105.978 1.00 50.19 311 VAL B CA 1
ATOM 5489 C C . VAL B 1 289 ? 80.292 113.733 106.970 1.00 53.54 311 VAL B C 1
ATOM 5490 O O . VAL B 1 289 ? 81.204 113.249 107.638 1.00 53.02 311 VAL B O 1
ATOM 5494 N N . GLU B 1 290 ? 79.881 115.003 107.124 1.00 49.60 312 GLU B N 1
ATOM 5495 C CA . GLU B 1 290 ? 80.533 115.982 108.009 1.00 48.46 312 GLU B CA 1
ATOM 5496 C C . GLU B 1 290 ? 80.520 115.632 109.499 1.00 52.12 312 GLU B C 1
ATOM 5497 O O . GLU B 1 290 ? 81.428 116.066 110.216 1.00 51.26 312 GLU B O 1
ATOM 5503 N N . VAL B 1 291 ? 79.509 114.843 109.962 1.00 48.91 313 VAL B N 1
ATOM 5504 C CA . VAL B 1 291 ? 79.407 114.391 111.360 1.00 49.06 313 VAL B CA 1
ATOM 5505 C C . VAL B 1 291 ? 80.510 113.397 111.654 1.00 52.06 313 VAL B C 1
ATOM 5506 O O . VAL B 1 291 ? 80.969 113.319 112.792 1.00 50.94 313 VAL B O 1
ATOM 5510 N N . THR B 1 292 ? 80.942 112.638 110.628 1.00 48.64 314 THR B N 1
ATOM 5511 C CA . THR B 1 292 ? 82.006 111.652 110.777 1.00 48.97 314 THR B CA 1
ATOM 5512 C C . THR B 1 292 ? 83.373 112.344 110.987 1.00 54.76 314 THR B C 1
ATOM 5513 O O . THR B 1 292 ? 84.281 111.710 111.506 1.00 54.81 314 THR B O 1
ATOM 5517 N N . GLN B 1 293 ? 83.515 113.625 110.624 1.00 51.51 315 GLN B N 1
ATOM 5518 C CA . GLN B 1 293 ? 84.773 114.344 110.789 1.00 51.92 315 GLN B CA 1
ATOM 5519 C C . GLN B 1 293 ? 84.911 115.049 112.154 1.00 57.27 315 GLN B C 1
ATOM 5520 O O . GLN B 1 293 ? 85.774 115.914 112.281 1.00 58.88 315 GLN B O 1
ATOM 5526 N N . LEU B 1 294 ? 84.096 114.675 113.175 1.00 52.37 316 LEU B N 1
ATOM 5527 C CA . LEU B 1 294 ? 84.183 115.255 114.521 1.00 51.81 316 LEU B CA 1
ATOM 5528 C C . LEU B 1 294 ? 85.224 114.401 115.260 1.00 55.71 316 LEU B C 1
ATOM 5529 O O . LEU B 1 294 ? 84.966 113.224 115.549 1.00 55.18 316 LEU B O 1
ATOM 5534 N N . PRO B 1 295 ? 86.458 114.947 115.438 1.00 52.72 317 PRO B N 1
ATOM 5535 C CA . PRO B 1 295 ? 87.558 114.132 115.974 1.00 52.05 317 PRO B CA 1
ATOM 5536 C C . PRO B 1 295 ? 87.419 113.645 117.401 1.00 52.12 317 PRO B C 1
ATOM 5537 O O . PRO B 1 295 ? 87.949 112.583 117.705 1.00 51.27 317 PRO B O 1
ATOM 5541 N N . ASP B 1 296 ? 86.733 114.402 118.256 1.00 46.69 318 ASP B N 1
ATOM 5542 C CA . ASP B 1 296 ? 86.562 114.088 119.672 1.00 46.11 318 ASP B CA 1
ATOM 5543 C C . ASP B 1 296 ? 85.250 113.385 120.006 1.00 45.41 318 ASP B C 1
ATOM 5544 O O . ASP B 1 296 ? 85.044 113.053 121.175 1.00 46.20 318 ASP B O 1
ATOM 5549 N N . LEU B 1 297 ? 84.355 113.174 119.022 1.00 38.59 319 LEU B N 1
ATOM 5550 C CA . LEU B 1 297 ? 83.059 112.550 119.302 1.00 37.33 319 LEU B CA 1
ATOM 5551 C C . LEU B 1 297 ? 83.199 111.194 119.976 1.00 41.53 319 LEU B C 1
ATOM 5552 O O . LEU B 1 297 ? 83.776 110.272 119.406 1.00 42.72 319 LEU B O 1
ATOM 5557 N N . GLN B 1 298 ? 82.700 111.110 121.214 1.00 36.57 320 GLN B N 1
ATOM 5558 C CA . GLN B 1 298 ? 82.768 109.944 122.091 1.00 35.31 320 GLN B CA 1
ATOM 5559 C C . GLN B 1 298 ? 81.421 109.204 122.141 1.00 36.81 320 GLN B C 1
ATOM 5560 O O . GLN B 1 298 ? 81.394 107.981 122.281 1.00 35.49 320 GLN B O 1
ATOM 5566 N N . GLU B 1 299 ? 80.304 109.952 122.057 1.00 31.92 321 GLU B N 1
ATOM 5567 C CA . GLU B 1 299 ? 78.949 109.387 122.099 1.00 30.20 321 GLU B CA 1
ATOM 5568 C C . GLU B 1 299 ? 78.073 110.021 121.047 1.00 34.97 321 GLU B C 1
ATOM 5569 O O . GLU B 1 299 ? 78.037 111.251 120.926 1.00 34.00 321 GLU B O 1
ATOM 5575 N N . LEU B 1 300 ? 77.359 109.175 120.294 1.00 31.50 322 LEU B N 1
ATOM 5576 C CA . LEU B 1 300 ? 76.446 109.615 119.244 1.00 30.77 322 LEU B CA 1
ATOM 5577 C C . LEU B 1 300 ? 75.142 108.841 119.413 1.00 32.43 322 LEU B C 1
ATOM 5578 O O . LEU B 1 300 ? 75.096 107.643 119.155 1.00 31.81 322 LEU B O 1
ATOM 5583 N N . HIS B 1 301 ? 74.092 109.529 119.892 1.00 28.42 323 HIS B N 1
ATOM 5584 C CA . HIS B 1 301 ? 72.785 108.916 120.167 1.00 28.44 323 HIS B CA 1
ATOM 5585 C C . HIS B 1 301 ? 71.757 109.337 119.123 1.00 33.26 323 HIS B C 1
ATOM 5586 O O . HIS B 1 301 ? 71.334 110.483 119.101 1.00 33.81 323 HIS B O 1
ATOM 5593 N N . LEU B 1 302 ? 71.393 108.398 118.224 1.00 29.43 324 LEU B N 1
ATOM 5594 C CA . LEU B 1 302 ? 70.514 108.652 117.077 1.00 29.37 324 LEU B CA 1
ATOM 5595 C C . LEU B 1 302 ? 69.304 107.725 116.962 1.00 32.75 324 LEU B C 1
ATOM 5596 O O . LEU B 1 302 ? 68.676 107.645 115.900 1.00 32.44 324 LEU B O 1
ATOM 5601 N N . SER B 1 303 ? 68.961 107.040 118.058 1.00 29.17 325 SER B N 1
ATOM 5602 C CA . SER B 1 303 ? 67.824 106.141 118.051 1.00 28.01 325 SER B CA 1
ATOM 5603 C C . SER B 1 303 ? 66.511 106.900 117.810 1.00 31.76 325 SER B C 1
ATOM 5604 O O . SER B 1 303 ? 66.440 108.092 118.038 1.00 30.41 325 SER B O 1
ATOM 5607 N N . GLY B 1 304 ? 65.498 106.203 117.309 1.00 28.72 326 GLY B N 1
ATOM 5608 C CA . GLY B 1 304 ? 64.187 106.790 117.070 1.00 27.14 326 GLY B CA 1
ATOM 5609 C C . GLY B 1 304 ? 64.217 107.847 115.987 1.00 31.65 326 GLY B C 1
ATOM 5610 O O . GLY B 1 304 ? 63.823 108.985 116.225 1.00 31.77 326 GLY B O 1
ATOM 5611 N N . ASN B 1 305 ? 64.737 107.490 114.806 1.00 29.24 327 ASN B N 1
ATOM 5612 C CA . ASN B 1 305 ? 64.787 108.385 113.665 1.00 29.11 327 ASN B CA 1
ATOM 5613 C C . ASN B 1 305 ? 64.348 107.589 112.442 1.00 34.42 327 ASN B C 1
ATOM 5614 O O . ASN B 1 305 ? 63.646 106.594 112.613 1.00 33.31 327 ASN B O 1
ATOM 5619 N N . LYS B 1 306 ? 64.715 108.019 111.221 1.00 32.45 328 LYS B N 1
ATOM 5620 C CA . LYS B 1 306 ? 64.294 107.350 109.987 1.00 33.11 328 LYS B CA 1
ATOM 5621 C C . LYS B 1 306 ? 65.495 107.138 109.102 1.00 36.88 328 LYS B C 1
ATOM 5622 O O . LYS B 1 306 ? 65.391 107.300 107.878 1.00 36.42 328 LYS B O 1
ATOM 5628 N N . ILE B 1 307 ? 66.648 106.842 109.718 1.00 32.87 329 ILE B N 1
ATOM 5629 C CA . ILE B 1 307 ? 67.908 106.619 109.007 1.00 33.40 329 ILE B CA 1
ATOM 5630 C C . ILE B 1 307 ? 67.842 105.254 108.311 1.00 38.21 329 ILE B C 1
ATOM 5631 O O . ILE B 1 307 ? 67.508 104.259 108.942 1.00 36.72 329 ILE B O 1
ATOM 5636 N N . THR B 1 308 ? 68.153 105.219 107.005 1.00 37.80 330 THR B N 1
ATOM 5637 C CA . THR B 1 308 ? 68.116 103.978 106.225 1.00 38.28 330 THR B CA 1
ATOM 5638 C C . THR B 1 308 ? 69.514 103.425 105.976 1.00 44.38 330 THR B C 1
ATOM 5639 O O . THR B 1 308 ? 69.665 102.213 105.848 1.00 46.09 330 THR B O 1
ATOM 5643 N N . ILE B 1 309 ? 70.529 104.291 105.925 1.00 41.49 331 ILE B N 1
ATOM 5644 C CA . ILE B 1 309 ? 71.914 103.882 105.670 1.00 42.32 331 ILE B CA 1
ATOM 5645 C C . ILE B 1 309 ? 72.922 104.707 106.440 1.00 44.89 331 ILE B C 1
ATOM 5646 O O . ILE B 1 309 ? 72.647 105.850 106.812 1.00 45.02 331 ILE B O 1
ATOM 5651 N N . LEU B 1 310 ? 74.114 104.150 106.626 1.00 40.50 332 LEU B N 1
ATOM 5652 C CA . LEU B 1 310 ? 75.227 104.867 107.238 1.00 41.23 332 LEU B CA 1
ATOM 5653 C C . LEU B 1 310 ? 76.275 105.087 106.158 1.00 47.05 332 LEU B C 1
ATOM 5654 O O . LEU B 1 310 ? 76.539 104.155 105.402 1.00 46.99 332 LEU B O 1
ATOM 5659 N N . PRO B 1 311 ? 76.896 106.276 106.047 1.00 44.89 333 PRO B N 1
ATOM 5660 C CA . PRO B 1 311 ? 77.949 106.439 105.034 1.00 44.70 333 PRO B CA 1
ATOM 5661 C C . PRO B 1 311 ? 79.194 105.664 105.456 1.00 49.06 333 PRO B C 1
ATOM 5662 O O . PRO B 1 311 ? 79.419 105.446 106.653 1.00 47.56 333 PRO B O 1
ATOM 5666 N N . LYS B 1 312 ? 79.999 105.246 104.470 1.00 46.41 334 LYS B N 1
ATOM 5667 C CA . LYS B 1 312 ? 81.246 104.507 104.698 1.00 46.43 334 LYS B CA 1
ATOM 5668 C C . LYS B 1 312 ? 82.253 105.366 105.486 1.00 49.42 334 LYS B C 1
ATOM 5669 O O . LYS B 1 312 ? 83.124 104.829 106.162 1.00 48.00 334 LYS B O 1
ATOM 5675 N N . GLU B 1 313 ? 82.090 106.706 105.453 1.00 46.42 335 GLU B N 1
ATOM 5676 C CA . GLU B 1 313 ? 82.993 107.617 106.158 1.00 47.24 335 GLU B CA 1
ATOM 5677 C C . GLU B 1 313 ? 82.835 107.543 107.695 1.00 50.64 335 GLU B C 1
ATOM 5678 O O . GLU B 1 313 ? 83.632 108.160 108.404 1.00 49.77 335 GLU B O 1
ATOM 5684 N N . ILE B 1 314 ? 81.909 106.686 108.198 1.00 48.54 336 ILE B N 1
ATOM 5685 C CA . ILE B 1 314 ? 81.723 106.420 109.633 1.00 49.75 336 ILE B CA 1
ATOM 5686 C C . ILE B 1 314 ? 83.065 106.013 110.296 1.00 56.13 336 ILE B C 1
ATOM 5687 O O . ILE B 1 314 ? 83.286 106.337 111.470 1.00 55.82 336 ILE B O 1
ATOM 5692 N N . LEU B 1 315 ? 83.981 105.384 109.501 1.00 52.96 337 LEU B N 1
ATOM 5693 C CA . LEU B 1 315 ? 85.329 104.947 109.899 1.00 52.85 337 LEU B CA 1
ATOM 5694 C C . LEU B 1 315 ? 86.167 106.077 110.534 1.00 56.59 337 LEU B C 1
ATOM 5695 O O . LEU B 1 315 ? 87.087 105.804 111.310 1.00 57.25 337 LEU B O 1
ATOM 5700 N N . GLN B 1 316 ? 85.876 107.340 110.153 1.00 52.37 338 GLN B N 1
ATOM 5701 C CA . GLN B 1 316 ? 86.595 108.521 110.626 1.00 52.01 338 GLN B CA 1
ATOM 5702 C C . GLN B 1 316 ? 86.325 108.848 112.096 1.00 54.64 338 GLN B C 1
ATOM 5703 O O . GLN B 1 316 ? 87.121 109.561 112.707 1.00 54.23 338 GLN B O 1
ATOM 5709 N N . LEU B 1 317 ? 85.217 108.336 112.667 1.00 50.37 339 LEU B N 1
ATOM 5710 C CA . LEU B 1 317 ? 84.880 108.567 114.072 1.00 49.74 339 LEU B CA 1
ATOM 5711 C C . LEU B 1 317 ? 85.726 107.639 114.955 1.00 53.44 339 LEU B C 1
ATOM 5712 O O . LEU B 1 317 ? 85.205 106.768 115.639 1.00 53.03 339 LEU B O 1
ATOM 5717 N N . LYS B 1 318 ? 87.050 107.873 114.942 1.00 51.37 340 LYS B N 1
ATOM 5718 C CA . LYS B 1 318 ? 88.061 107.090 115.644 1.00 51.54 340 LYS B CA 1
ATOM 5719 C C . LYS B 1 318 ? 87.911 107.102 117.144 1.00 54.04 340 LYS B C 1
ATOM 5720 O O . LYS B 1 318 ? 88.268 106.100 117.765 1.00 53.93 340 LYS B O 1
ATOM 5726 N N . ASN B 1 319 ? 87.357 108.184 117.727 1.00 47.94 341 ASN B N 1
ATOM 5727 C CA . ASN B 1 319 ? 87.185 108.262 119.173 1.00 46.10 341 ASN B CA 1
ATOM 5728 C C . ASN B 1 319 ? 85.815 107.804 119.669 1.00 45.20 341 ASN B C 1
ATOM 5729 O O . ASN B 1 319 ? 85.564 107.848 120.872 1.00 44.24 341 ASN B O 1
ATOM 5734 N N . LEU B 1 320 ? 84.930 107.364 118.765 1.00 38.94 342 LEU B N 1
ATOM 5735 C CA . LEU B 1 320 ? 83.580 106.927 119.123 1.00 36.77 342 LEU B CA 1
ATOM 5736 C C . LEU B 1 320 ? 83.547 105.654 119.959 1.00 40.20 342 LEU B C 1
ATOM 5737 O O . LEU B 1 320 ? 84.071 104.606 119.543 1.00 39.08 342 LEU B O 1
ATOM 5742 N N . GLU B 1 321 ? 82.884 105.747 121.128 1.00 35.97 343 GLU B N 1
ATOM 5743 C CA . GLU B 1 321 ? 82.744 104.617 122.061 1.00 34.81 343 GLU B CA 1
ATOM 5744 C C . GLU B 1 321 ? 81.311 104.141 122.169 1.00 37.60 343 GLU B C 1
ATOM 5745 O O . GLU B 1 321 ? 81.080 103.002 122.559 1.00 37.16 343 GLU B O 1
ATOM 5751 N N . TRP B 1 322 ? 80.339 105.023 121.869 1.00 32.96 344 TRP B N 1
ATOM 5752 C CA . TRP B 1 322 ? 78.932 104.667 122.013 1.00 31.01 344 TRP B CA 1
ATOM 5753 C C . TRP B 1 322 ? 78.150 105.153 120.819 1.00 36.20 344 TRP B C 1
ATOM 5754 O O . TRP B 1 322 ? 78.137 106.362 120.523 1.00 35.45 344 TRP B O 1
ATOM 5765 N N . LEU B 1 323 ? 77.506 104.204 120.121 1.00 31.90 345 LEU B N 1
ATOM 5766 C CA . LEU B 1 323 ? 76.697 104.513 118.959 1.00 31.37 345 LEU B CA 1
ATOM 5767 C C . LEU B 1 323 ? 75.341 103.904 119.155 1.00 33.72 345 LEU B C 1
ATOM 5768 O O . LEU B 1 323 ? 75.230 102.688 119.291 1.00 32.59 345 LEU B O 1
ATOM 5773 N N . SER B 1 324 ? 74.291 104.744 119.175 1.00 29.06 346 SER B N 1
ATOM 5774 C CA . SER B 1 324 ? 72.934 104.230 119.333 1.00 27.41 346 SER B CA 1
ATOM 5775 C C . SER B 1 324 ? 72.114 104.550 118.092 1.00 32.19 346 SER B C 1
ATOM 5776 O O . SER B 1 324 ? 72.004 105.716 117.698 1.00 32.63 346 SER B O 1
ATOM 5779 N N . LEU B 1 325 ? 71.574 103.509 117.460 1.00 28.21 347 LEU B N 1
ATOM 5780 C CA . LEU B 1 325 ? 70.790 103.617 116.232 1.00 29.48 347 LEU B CA 1
ATOM 5781 C C . LEU B 1 325 ? 69.560 102.726 116.253 1.00 34.43 347 LEU B C 1
ATOM 5782 O O . LEU B 1 325 ? 69.101 102.293 115.187 1.00 36.33 347 LEU B O 1
ATOM 5787 N N . SER B 1 326 ? 68.987 102.479 117.453 1.00 30.56 348 SER B N 1
ATOM 5788 C CA . SER B 1 326 ? 67.789 101.665 117.550 1.00 29.95 348 SER B CA 1
ATOM 5789 C C . SER B 1 326 ? 66.603 102.400 116.920 1.00 34.38 348 SER B C 1
ATOM 5790 O O . SER B 1 326 ? 66.649 103.623 116.762 1.00 34.52 348 SER B O 1
ATOM 5793 N N . ASN B 1 327 ? 65.533 101.659 116.582 1.00 30.91 349 ASN B N 1
ATOM 5794 C CA . ASN B 1 327 ? 64.304 102.251 116.045 1.00 31.61 349 ASN B CA 1
ATOM 5795 C C . ASN B 1 327 ? 64.567 103.196 114.886 1.00 34.34 349 ASN B C 1
ATOM 5796 O O . ASN B 1 327 ? 64.176 104.358 114.920 1.00 32.96 349 ASN B O 1
ATOM 5801 N N . ASN B 1 328 ? 65.301 102.713 113.895 1.00 29.29 350 ASN B N 1
ATOM 5802 C CA . ASN B 1 328 ? 65.546 103.449 112.672 1.00 30.08 350 ASN B CA 1
ATOM 5803 C C . ASN B 1 328 ? 65.013 102.557 111.523 1.00 36.04 350 ASN B C 1
ATOM 5804 O O . ASN B 1 328 ? 64.107 101.762 111.768 1.00 35.88 350 ASN B O 1
ATOM 5809 N N . LYS B 1 329 ? 65.550 102.679 110.306 1.00 35.80 351 LYS B N 1
ATOM 5810 C CA . LYS B 1 329 ? 65.100 101.859 109.162 1.00 36.28 351 LYS B CA 1
ATOM 5811 C C . LYS B 1 329 ? 66.346 101.278 108.472 1.00 41.13 351 LYS B C 1
ATOM 5812 O O . LYS B 1 329 ? 66.381 101.179 107.248 1.00 41.67 351 LYS B O 1
ATOM 5818 N N . LEU B 1 330 ? 67.390 100.939 109.254 1.00 37.68 352 LEU B N 1
ATOM 5819 C CA . LEU B 1 330 ? 68.643 100.449 108.701 1.00 38.06 352 LEU B CA 1
ATOM 5820 C C . LEU B 1 330 ? 68.480 99.089 108.024 1.00 44.15 352 LEU B C 1
ATOM 5821 O O . LEU B 1 330 ? 67.948 98.170 108.639 1.00 43.19 352 LEU B O 1
ATOM 5826 N N . ASN B 1 331 ? 68.903 98.981 106.746 1.00 41.97 353 ASN B N 1
ATOM 5827 C CA . ASN B 1 331 ? 68.820 97.742 105.961 1.00 43.02 353 ASN B CA 1
ATOM 5828 C C . ASN B 1 331 ? 70.116 96.968 106.042 1.00 47.48 353 ASN B C 1
ATOM 5829 O O . ASN B 1 331 ? 70.122 95.755 105.812 1.00 48.97 353 ASN B O 1
ATOM 5834 N N . ALA B 1 332 ? 71.213 97.668 106.330 1.00 43.01 354 ALA B N 1
ATOM 5835 C CA . ALA B 1 332 ? 72.558 97.114 106.402 1.00 43.84 354 ALA B CA 1
ATOM 5836 C C . ALA B 1 332 ? 73.475 98.057 107.160 1.00 47.93 354 ALA B C 1
ATOM 5837 O O . ALA B 1 332 ? 73.114 99.207 107.406 1.00 48.47 354 ALA B O 1
ATOM 5839 N N . LEU B 1 333 ? 74.681 97.575 107.490 1.00 43.63 355 LEU B N 1
ATOM 5840 C CA . LEU B 1 333 ? 75.753 98.363 108.088 1.00 43.98 355 LEU B CA 1
ATOM 5841 C C . LEU B 1 333 ? 76.909 98.331 107.089 1.00 49.73 355 LEU B C 1
ATOM 5842 O O . LEU B 1 333 ? 77.196 97.255 106.559 1.00 50.41 355 LEU B O 1
ATOM 5847 N N . PRO B 1 334 ? 77.635 99.446 106.846 1.00 46.39 356 PRO B N 1
ATOM 5848 C CA . PRO B 1 334 ? 78.807 99.363 105.957 1.00 46.13 356 PRO B CA 1
ATOM 5849 C C . PRO B 1 334 ? 79.935 98.569 106.640 1.00 50.45 356 PRO B C 1
ATOM 5850 O O . PRO B 1 334 ? 80.021 98.563 107.871 1.00 49.07 356 PRO B O 1
ATOM 5854 N N . LYS B 1 335 ? 80.804 97.912 105.848 1.00 47.80 357 LYS B N 1
ATOM 5855 C CA . LYS B 1 335 ? 81.938 97.131 106.360 1.00 48.18 357 LYS B CA 1
ATOM 5856 C C . LYS B 1 335 ? 82.918 98.012 107.148 1.00 52.41 357 LYS B C 1
ATOM 5857 O O . LYS B 1 335 ? 83.672 97.515 107.990 1.00 51.79 357 LYS B O 1
ATOM 5863 N N . GLU B 1 336 ? 82.861 99.335 106.895 1.00 48.27 358 GLU B N 1
ATOM 5864 C CA . GLU B 1 336 ? 83.678 100.349 107.558 1.00 47.72 358 GLU B CA 1
ATOM 5865 C C . GLU B 1 336 ? 83.363 100.474 109.056 1.00 50.95 358 GLU B C 1
ATOM 5866 O O . GLU B 1 336 ? 84.189 101.018 109.790 1.00 51.24 358 GLU B O 1
ATOM 5872 N N . ILE B 1 337 ? 82.216 99.920 109.522 1.00 47.54 359 ILE B N 1
ATOM 5873 C CA . ILE B 1 337 ? 81.857 99.911 110.954 1.00 48.37 359 ILE B CA 1
ATOM 5874 C C . ILE B 1 337 ? 82.974 99.264 111.797 1.00 53.28 359 ILE B C 1
ATOM 5875 O O . ILE B 1 337 ? 83.197 99.680 112.940 1.00 54.21 359 ILE B O 1
ATOM 5880 N N . GLY B 1 338 ? 83.705 98.316 111.182 1.00 48.00 360 GLY B N 1
ATOM 5881 C CA . GLY B 1 338 ? 84.814 97.594 111.794 1.00 46.54 360 GLY B CA 1
ATOM 5882 C C . GLY B 1 338 ? 86.006 98.457 112.137 1.00 49.90 360 GLY B C 1
ATOM 5883 O O . GLY B 1 338 ? 86.841 98.059 112.953 1.00 50.04 360 GLY B O 1
ATOM 5884 N N . GLN B 1 339 ? 86.086 99.658 111.525 1.00 46.67 361 GLN B N 1
ATOM 5885 C CA . GLN B 1 339 ? 87.170 100.611 111.785 1.00 46.38 361 GLN B CA 1
ATOM 5886 C C . GLN B 1 339 ? 86.930 101.491 113.024 1.00 50.09 361 GLN B C 1
ATOM 5887 O O . GLN B 1 339 ? 87.813 102.269 113.392 1.00 49.42 361 GLN B O 1
ATOM 5893 N N . LEU B 1 340 ? 85.770 101.339 113.695 1.00 46.99 362 LEU B N 1
ATOM 5894 C CA . LEU B 1 340 ? 85.467 102.077 114.936 1.00 46.74 362 LEU B CA 1
ATOM 5895 C C . LEU B 1 340 ? 86.069 101.270 116.074 1.00 50.46 362 LEU B C 1
ATOM 5896 O O . LEU B 1 340 ? 85.356 100.643 116.853 1.00 49.13 362 LEU B O 1
ATOM 5901 N N . LYS B 1 341 ? 87.402 101.291 116.154 1.00 48.65 363 LYS B N 1
ATOM 5902 C CA . LYS B 1 341 ? 88.199 100.503 117.092 1.00 48.79 363 LYS B CA 1
ATOM 5903 C C . LYS B 1 341 ? 87.887 100.758 118.561 1.00 50.82 363 LYS B C 1
ATOM 5904 O O . LYS B 1 341 ? 88.019 99.823 119.353 1.00 51.44 363 LYS B O 1
ATOM 5910 N N . LYS B 1 342 ? 87.454 101.984 118.920 1.00 45.37 364 LYS B N 1
ATOM 5911 C CA . LYS B 1 342 ? 87.110 102.319 120.311 1.00 43.93 364 LYS B CA 1
ATOM 5912 C C . LYS B 1 342 ? 85.653 102.028 120.676 1.00 45.40 364 LYS B C 1
ATOM 5913 O O . LYS B 1 342 ? 85.276 102.227 121.835 1.00 45.37 364 LYS B O 1
ATOM 5919 N N . LEU B 1 343 ? 84.831 101.565 119.704 1.00 39.63 365 LEU B N 1
ATOM 5920 C CA . LEU B 1 343 ? 83.407 101.294 119.942 1.00 38.67 365 LEU B CA 1
ATOM 5921 C C . LEU B 1 343 ? 83.205 100.245 121.023 1.00 42.38 365 LEU B C 1
ATOM 5922 O O . LEU B 1 343 ? 83.758 99.148 120.919 1.00 41.33 365 LEU B O 1
ATOM 5927 N N . GLN B 1 344 ? 82.464 100.608 122.089 1.00 37.20 366 GLN B N 1
ATOM 5928 C CA . GLN B 1 344 ? 82.181 99.725 123.224 1.00 35.53 366 GLN B CA 1
ATOM 5929 C C . GLN B 1 344 ? 80.744 99.304 123.247 1.00 37.19 366 GLN B C 1
ATOM 5930 O O . GLN B 1 344 ? 80.435 98.204 123.710 1.00 35.70 366 GLN B O 1
ATOM 5936 N N . ARG B 1 345 ? 79.840 100.201 122.815 1.00 33.18 367 ARG B N 1
ATOM 5937 C CA . ARG B 1 345 ? 78.399 99.952 122.865 1.00 32.28 367 ARG B CA 1
ATOM 5938 C C . ARG B 1 345 ? 77.795 100.295 121.546 1.00 34.76 367 ARG B C 1
ATOM 5939 O O . ARG B 1 345 ? 78.045 101.388 121.037 1.00 35.73 367 ARG B O 1
ATOM 5947 N N . LEU B 1 346 ? 77.000 99.372 120.984 1.00 32.24 368 LEU B N 1
ATOM 5948 C CA . LEU B 1 346 ? 76.344 99.550 119.684 1.00 32.27 368 LEU B CA 1
ATOM 5949 C C . LEU B 1 346 ? 74.894 99.061 119.771 1.00 34.49 368 LEU B C 1
ATOM 5950 O O . LEU B 1 346 ? 74.667 97.876 119.910 1.00 34.93 368 LEU B O 1
ATOM 5955 N N . GLU B 1 347 ? 73.913 99.973 119.729 1.00 30.42 369 GLU B N 1
ATOM 5956 C CA . GLU B 1 347 ? 72.490 99.594 119.808 1.00 29.80 369 GLU B CA 1
ATOM 5957 C C . GLU B 1 347 ? 71.885 99.697 118.442 1.00 35.29 369 GLU B C 1
ATOM 5958 O O . GLU B 1 347 ? 71.916 100.761 117.825 1.00 33.91 369 GLU B O 1
ATOM 5964 N N . LEU B 1 348 ? 71.343 98.590 117.956 1.00 34.20 370 LEU B N 1
ATOM 5965 C CA . LEU B 1 348 ? 70.790 98.510 116.598 1.00 33.84 370 LEU B CA 1
ATOM 5966 C C . LEU B 1 348 ? 69.437 97.826 116.553 1.00 36.69 370 LEU B C 1
ATOM 5967 O O . LEU B 1 348 ? 68.991 97.389 115.490 1.00 37.28 370 LEU B O 1
ATOM 5972 N N . GLY B 1 349 ? 68.788 97.743 117.702 1.00 31.79 371 GLY B N 1
ATOM 5973 C CA . GLY B 1 349 ? 67.481 97.118 117.824 1.00 30.73 371 GLY B CA 1
ATOM 5974 C C . GLY B 1 349 ? 66.409 97.795 117.002 1.00 35.17 371 GLY B C 1
ATOM 5975 O O . GLY B 1 349 ? 66.508 98.987 116.727 1.00 33.69 371 GLY B O 1
ATOM 5976 N N . ASN B 1 350 ? 65.373 97.035 116.602 1.00 32.52 372 ASN B N 1
ATOM 5977 C CA . ASN B 1 350 ? 64.236 97.567 115.849 1.00 33.42 372 ASN B CA 1
ATOM 5978 C C . ASN B 1 350 ? 64.648 98.280 114.539 1.00 38.32 372 ASN B C 1
ATOM 5979 O O . ASN B 1 350 ? 64.364 99.470 114.335 1.00 36.90 372 ASN B O 1
ATOM 5984 N N . ASN B 1 351 ? 65.357 97.558 113.683 1.00 34.94 373 ASN B N 1
ATOM 5985 C CA . ASN B 1 351 ? 65.761 98.022 112.361 1.00 34.85 373 ASN B CA 1
ATOM 5986 C C . ASN B 1 351 ? 65.317 96.952 111.339 1.00 39.82 373 ASN B C 1
ATOM 5987 O O . ASN B 1 351 ? 64.372 96.208 111.622 1.00 38.87 373 ASN B O 1
ATOM 5992 N N . GLN B 1 352 ? 65.951 96.899 110.161 1.00 38.58 374 GLN B N 1
ATOM 5993 C CA . GLN B 1 352 ? 65.602 95.910 109.132 1.00 38.81 374 GLN B CA 1
ATOM 5994 C C . GLN B 1 352 ? 66.843 95.109 108.742 1.00 41.13 374 GLN B C 1
ATOM 5995 O O . GLN B 1 352 ? 66.951 94.649 107.608 1.00 41.43 374 GLN B O 1
ATOM 6001 N N . LEU B 1 353 ? 67.768 94.920 109.695 1.00 37.74 375 LEU B N 1
ATOM 6002 C CA . LEU B 1 353 ? 69.013 94.188 109.474 1.00 38.33 375 LEU B CA 1
ATOM 6003 C C . LEU B 1 353 ? 68.755 92.687 109.344 1.00 46.13 375 LEU B C 1
ATOM 6004 O O . LEU B 1 353 ? 67.965 92.131 110.111 1.00 46.14 375 LEU B O 1
ATOM 6009 N N . THR B 1 354 ? 69.418 92.033 108.376 1.00 45.93 376 THR B N 1
ATOM 6010 C CA . THR B 1 354 ? 69.296 90.573 108.163 1.00 46.52 376 THR B CA 1
ATOM 6011 C C . THR B 1 354 ? 70.650 89.924 108.430 1.00 51.97 376 THR B C 1
ATOM 6012 O O . THR B 1 354 ? 70.722 88.739 108.729 1.00 52.87 376 THR B O 1
ATOM 6016 N N . THR B 1 355 ? 71.714 90.722 108.363 1.00 50.11 377 THR B N 1
ATOM 6017 C CA . THR B 1 355 ? 73.100 90.305 108.559 1.00 51.41 377 THR B CA 1
ATOM 6018 C C . THR B 1 355 ? 73.962 91.486 109.043 1.00 56.29 377 THR B C 1
ATOM 6019 O O . THR B 1 355 ? 73.475 92.611 109.162 1.00 57.62 377 THR B O 1
ATOM 6023 N N . LEU B 1 356 ? 75.230 91.221 109.318 1.00 51.17 378 LEU B N 1
ATOM 6024 C CA . LEU B 1 356 ? 76.208 92.225 109.690 1.00 50.91 378 LEU B CA 1
ATOM 6025 C C . LEU B 1 356 ? 77.462 91.883 108.881 1.00 55.10 378 LEU B C 1
ATOM 6026 O O . LEU B 1 356 ? 77.706 90.692 108.649 1.00 55.50 378 LEU B O 1
ATOM 6031 N N . PRO B 1 357 ? 78.276 92.870 108.448 1.00 50.82 379 PRO B N 1
ATOM 6032 C CA . PRO B 1 357 ? 79.504 92.527 107.700 1.00 50.76 379 PRO B CA 1
ATOM 6033 C C . PRO B 1 357 ? 80.505 91.755 108.560 1.00 54.94 379 PRO B C 1
ATOM 6034 O O . PRO B 1 357 ? 80.519 91.926 109.781 1.00 53.87 379 PRO B O 1
ATOM 6038 N N . LYS B 1 358 ? 81.359 90.936 107.921 1.00 51.31 380 LYS B N 1
ATOM 6039 C CA . LYS B 1 358 ? 82.393 90.138 108.585 1.00 50.48 380 LYS B CA 1
ATOM 6040 C C . LYS B 1 358 ? 83.305 91.040 109.405 1.00 50.80 380 LYS B C 1
ATOM 6041 O O . LYS B 1 358 ? 83.683 90.677 110.518 1.00 50.66 380 LYS B O 1
ATOM 6047 N N . GLU B 1 359 ? 83.601 92.238 108.879 1.00 45.18 381 GLU B N 1
ATOM 6048 C CA . GLU B 1 359 ? 84.504 93.241 109.463 1.00 44.35 381 GLU B CA 1
ATOM 6049 C C . GLU B 1 359 ? 84.123 93.681 110.887 1.00 46.08 381 GLU B C 1
ATOM 6050 O O . GLU B 1 359 ? 84.968 94.264 111.570 1.00 45.53 381 GLU B O 1
ATOM 6056 N N . ILE B 1 360 ? 82.902 93.333 111.354 1.00 42.02 382 ILE B N 1
ATOM 6057 C CA . ILE B 1 360 ? 82.438 93.604 112.728 1.00 43.58 382 ILE B CA 1
ATOM 6058 C C . ILE B 1 360 ? 83.359 92.913 113.769 1.00 50.87 382 ILE B C 1
ATOM 6059 O O . ILE B 1 360 ? 83.466 93.381 114.903 1.00 50.97 382 ILE B O 1
ATOM 6064 N N . GLU B 1 361 ? 84.030 91.800 113.368 1.00 48.02 383 GLU B N 1
ATOM 6065 C CA . GLU B 1 361 ? 84.962 91.042 114.211 1.00 47.81 383 GLU B CA 1
ATOM 6066 C C . GLU B 1 361 ? 86.154 91.898 114.653 1.00 50.60 383 GLU B C 1
ATOM 6067 O O . GLU B 1 361 ? 86.797 91.578 115.653 1.00 51.95 383 GLU B O 1
ATOM 6073 N N . GLN B 1 362 ? 86.433 92.989 113.914 1.00 45.38 384 GLN B N 1
ATOM 6074 C CA . GLN B 1 362 ? 87.513 93.937 114.214 1.00 45.69 384 GLN B CA 1
ATOM 6075 C C . GLN B 1 362 ? 87.163 94.830 115.424 1.00 48.52 384 GLN B C 1
ATOM 6076 O O . GLN B 1 362 ? 88.028 95.557 115.925 1.00 47.50 384 GLN B O 1
ATOM 6082 N N . LEU B 1 363 ? 85.896 94.773 115.884 1.00 45.48 385 LEU B N 1
ATOM 6083 C CA . LEU B 1 363 ? 85.426 95.562 117.030 1.00 45.30 385 LEU B CA 1
ATOM 6084 C C . LEU B 1 363 ? 85.798 94.869 118.327 1.00 49.71 385 LEU B C 1
ATOM 6085 O O . LEU B 1 363 ? 84.936 94.365 119.041 1.00 49.93 385 LEU B O 1
ATOM 6090 N N . LYS B 1 364 ? 87.112 94.856 118.620 1.00 49.09 386 LYS B N 1
ATOM 6091 C CA . LYS B 1 364 ? 87.733 94.186 119.776 1.00 49.32 386 LYS B CA 1
ATOM 6092 C C . LYS B 1 364 ? 87.337 94.778 121.116 1.00 52.86 386 LYS B C 1
ATOM 6093 O O . LYS B 1 364 ? 87.365 94.056 122.117 1.00 53.14 386 LYS B O 1
ATOM 6099 N N . ASN B 1 365 ? 86.975 96.080 121.147 1.00 47.90 387 ASN B N 1
ATOM 6100 C CA . ASN B 1 365 ? 86.539 96.767 122.367 1.00 46.14 387 ASN B CA 1
ATOM 6101 C C . ASN B 1 365 ? 85.024 96.730 122.573 1.00 47.00 387 ASN B C 1
ATOM 6102 O O . ASN B 1 365 ? 84.545 97.206 123.601 1.00 46.30 387 ASN B O 1
ATOM 6107 N N . LEU B 1 366 ? 84.268 96.172 121.614 1.00 41.92 388 LEU B N 1
ATOM 6108 C CA . LEU B 1 366 ? 82.812 96.063 121.742 1.00 40.68 388 LEU B CA 1
ATOM 6109 C C . LEU B 1 366 ? 82.404 95.159 122.898 1.00 44.38 388 LEU B C 1
ATOM 6110 O O . LEU B 1 366 ? 82.722 93.968 122.893 1.00 44.65 388 LEU B O 1
ATOM 6115 N N . GLN B 1 367 ? 81.726 95.733 123.912 1.00 39.62 389 GLN B N 1
ATOM 6116 C CA . GLN B 1 367 ? 81.297 94.967 125.091 1.00 37.92 389 GLN B CA 1
ATOM 6117 C C . GLN B 1 367 ? 79.846 94.543 124.968 1.00 40.31 389 GLN B C 1
ATOM 6118 O O . GLN B 1 367 ? 79.437 93.545 125.564 1.00 39.98 389 GLN B O 1
ATOM 6124 N N . ARG B 1 368 ? 79.059 95.318 124.223 1.00 35.73 390 ARG B N 1
ATOM 6125 C CA . ARG B 1 368 ? 77.635 95.040 124.142 1.00 35.44 390 ARG B CA 1
ATOM 6126 C C . ARG B 1 368 ? 77.107 95.431 122.774 1.00 37.03 390 ARG B C 1
ATOM 6127 O O . ARG B 1 368 ? 77.499 96.453 122.241 1.00 37.09 390 ARG B O 1
ATOM 6135 N N . LEU B 1 369 ? 76.205 94.619 122.231 1.00 33.67 391 LEU B N 1
ATOM 6136 C CA . LEU B 1 369 ? 75.603 94.770 120.911 1.00 33.17 391 LEU B CA 1
ATOM 6137 C C . LEU B 1 369 ? 74.126 94.389 121.025 1.00 36.21 391 LEU B C 1
ATOM 6138 O O . LEU B 1 369 ? 73.797 93.279 121.462 1.00 36.06 391 LEU B O 1
ATOM 6143 N N . GLU B 1 370 ? 73.228 95.337 120.696 1.00 32.30 392 GLU B N 1
ATOM 6144 C CA . GLU B 1 370 ? 71.782 95.074 120.772 1.00 31.44 392 GLU B CA 1
ATOM 6145 C C . GLU B 1 370 ? 71.269 94.905 119.349 1.00 35.65 392 GLU B C 1
ATOM 6146 O O . GLU B 1 370 ? 71.471 95.797 118.513 1.00 35.28 392 GLU B O 1
ATOM 6152 N N . LEU B 1 371 ? 70.615 93.769 119.079 1.00 31.40 393 LEU B N 1
ATOM 6153 C CA . LEU B 1 371 ? 70.077 93.395 117.777 1.00 31.11 393 LEU B CA 1
ATOM 6154 C C . LEU B 1 371 ? 68.634 92.884 117.820 1.00 36.57 393 LEU B C 1
ATOM 6155 O O . LEU B 1 371 ? 68.173 92.304 116.834 1.00 36.75 393 LEU B O 1
ATOM 6160 N N . ASP B 1 372 ? 67.902 93.131 118.927 1.00 33.38 394 ASP B N 1
ATOM 6161 C CA . ASP B 1 372 ? 66.504 92.696 119.043 1.00 33.45 394 ASP B CA 1
ATOM 6162 C C . ASP B 1 372 ? 65.621 93.303 117.939 1.00 39.79 394 ASP B C 1
ATOM 6163 O O . ASP B 1 372 ? 65.931 94.381 117.432 1.00 38.06 394 ASP B O 1
ATOM 6168 N N . SER B 1 373 ? 64.483 92.653 117.627 1.00 38.15 395 SER B N 1
ATOM 6169 C CA . SER B 1 373 ? 63.495 93.149 116.659 1.00 38.63 395 SER B CA 1
ATOM 6170 C C . SER B 1 373 ? 64.104 93.529 115.298 1.00 41.55 395 SER B C 1
ATOM 6171 O O . SER B 1 373 ? 63.839 94.609 114.758 1.00 40.37 395 SER B O 1
ATOM 6174 N N . ASN B 1 374 ? 64.957 92.640 114.784 1.00 37.69 396 ASN B N 1
ATOM 6175 C CA . ASN B 1 374 ? 65.593 92.699 113.469 1.00 37.21 396 ASN B CA 1
ATOM 6176 C C . ASN B 1 374 ? 65.331 91.342 112.792 1.00 45.00 396 ASN B C 1
ATOM 6177 O O . ASN B 1 374 ? 65.399 90.311 113.488 1.00 43.10 396 ASN B O 1
ATOM 6182 N N . PRO B 1 375 ? 65.079 91.305 111.452 1.00 44.02 397 PRO B N 1
ATOM 6183 C CA . PRO B 1 375 ? 64.856 89.999 110.779 1.00 44.35 397 PRO B CA 1
ATOM 6184 C C . PRO B 1 375 ? 66.151 89.186 110.578 1.00 49.61 397 PRO B C 1
ATOM 6185 O O . PRO B 1 375 ? 66.580 88.949 109.450 1.00 49.61 397 PRO B O 1
ATOM 6189 N N . ILE B 1 376 ? 66.760 88.740 111.687 1.00 46.88 398 ILE B N 1
ATOM 6190 C CA . ILE B 1 376 ? 68.003 87.963 111.686 1.00 47.41 398 ILE B CA 1
ATOM 6191 C C . ILE B 1 376 ? 67.636 86.500 111.936 1.00 51.98 398 ILE B C 1
ATOM 6192 O O . ILE B 1 376 ? 66.982 86.195 112.928 1.00 50.90 398 ILE B O 1
ATOM 6197 N N . SER B 1 377 ? 67.999 85.620 110.999 1.00 50.60 399 SER B N 1
ATOM 6198 C CA . SER B 1 377 ? 67.723 84.177 111.049 1.00 51.09 399 SER B CA 1
ATOM 6199 C C . SER B 1 377 ? 68.587 83.487 112.131 1.00 57.41 399 SER B C 1
ATOM 6200 O O . SER B 1 377 ? 69.689 83.980 112.406 1.00 56.42 399 SER B O 1
ATOM 6203 N N . PRO B 1 378 ? 68.158 82.321 112.702 1.00 56.17 400 PRO B N 1
ATOM 6204 C CA . PRO B 1 378 ? 68.983 81.653 113.733 1.00 55.97 400 PRO B CA 1
ATOM 6205 C C . PRO B 1 378 ? 70.416 81.352 113.312 1.00 59.91 400 PRO B C 1
ATOM 6206 O O . PRO B 1 378 ? 71.334 81.536 114.118 1.00 59.66 400 PRO B O 1
ATOM 6210 N N . LYS B 1 379 ? 70.614 80.966 112.028 1.00 57.01 401 LYS B N 1
ATOM 6211 C CA . LYS B 1 379 ? 71.946 80.677 111.483 1.00 57.23 401 LYS B CA 1
ATOM 6212 C C . LYS B 1 379 ? 72.806 81.947 111.414 1.00 58.60 401 LYS B C 1
ATOM 6213 O O . LYS B 1 379 ? 74.030 81.888 111.563 1.00 58.01 401 LYS B O 1
ATOM 6219 N N . GLU B 1 380 ? 72.153 83.097 111.209 1.00 54.02 402 GLU B N 1
ATOM 6220 C CA . GLU B 1 380 ? 72.858 84.371 111.159 1.00 52.31 402 GLU B CA 1
ATOM 6221 C C . GLU B 1 380 ? 73.247 84.854 112.565 1.00 51.84 402 GLU B C 1
ATOM 6222 O O . GLU B 1 380 ? 74.352 85.371 112.746 1.00 50.06 402 GLU B O 1
ATOM 6228 N N . LYS B 1 381 ? 72.364 84.620 113.556 1.00 47.32 403 LYS B N 1
ATOM 6229 C CA . LYS B 1 381 ? 72.599 84.927 114.978 1.00 46.94 403 LYS B CA 1
ATOM 6230 C C . LYS B 1 381 ? 73.843 84.168 115.449 1.00 51.51 403 LYS B C 1
ATOM 6231 O O . LYS B 1 381 ? 74.700 84.753 116.119 1.00 51.23 403 LYS B O 1
ATOM 6237 N N . GLU B 1 382 ? 73.967 82.877 115.024 1.00 48.33 404 GLU B N 1
ATOM 6238 C CA . GLU B 1 382 ? 75.110 81.998 115.302 1.00 47.98 404 GLU B CA 1
ATOM 6239 C C . GLU B 1 382 ? 76.382 82.586 114.725 1.00 48.83 404 GLU B C 1
ATOM 6240 O O . GLU B 1 382 ? 77.385 82.659 115.433 1.00 49.33 404 GLU B O 1
ATOM 6246 N N . ARG B 1 383 ? 76.353 82.980 113.435 1.00 43.76 405 ARG B N 1
ATOM 6247 C CA . ARG B 1 383 ? 77.490 83.597 112.742 1.00 43.42 405 ARG B CA 1
ATOM 6248 C C . ARG B 1 383 ? 77.956 84.871 113.484 1.00 48.14 405 ARG B C 1
ATOM 6249 O O . ARG B 1 383 ? 79.161 85.059 113.695 1.00 47.09 405 ARG B O 1
ATOM 6257 N N . ILE B 1 384 ? 76.992 85.745 113.869 1.00 46.54 406 ILE B N 1
ATOM 6258 C CA . ILE B 1 384 ? 77.281 87.000 114.577 1.00 46.38 406 ILE B CA 1
ATOM 6259 C C . ILE B 1 384 ? 78.002 86.700 115.895 1.00 51.42 406 ILE B C 1
ATOM 6260 O O . ILE B 1 384 ? 79.075 87.263 116.137 1.00 51.60 406 ILE B O 1
ATOM 6265 N N . ARG B 1 385 ? 77.461 85.754 116.694 1.00 49.36 407 ARG B N 1
ATOM 6266 C CA . ARG B 1 385 ? 78.065 85.306 117.965 1.00 49.99 407 ARG B CA 1
ATOM 6267 C C . ARG B 1 385 ? 79.505 84.861 117.774 1.00 55.38 407 ARG B C 1
ATOM 6268 O O . ARG B 1 385 ? 80.349 85.174 118.619 1.00 54.54 407 ARG B O 1
ATOM 6276 N N . LYS B 1 386 ? 79.793 84.154 116.653 1.00 52.84 408 LYS B N 1
ATOM 6277 C CA . LYS B 1 386 ? 81.139 83.671 116.335 1.00 52.77 408 LYS B CA 1
ATOM 6278 C C . LYS B 1 386 ? 82.085 84.783 115.916 1.00 55.83 408 LYS B C 1
ATOM 6279 O O . LYS B 1 386 ? 83.284 84.683 116.181 1.00 54.93 408 LYS B O 1
ATOM 6285 N N . LEU B 1 387 ? 81.561 85.845 115.271 1.00 52.50 409 LEU B N 1
ATOM 6286 C CA . LEU B 1 387 ? 82.383 87.000 114.879 1.00 52.27 409 LEU B CA 1
ATOM 6287 C C . LEU B 1 387 ? 82.810 87.819 116.113 1.00 53.74 409 LEU B C 1
ATOM 6288 O O . LEU B 1 387 ? 83.903 88.386 116.126 1.00 51.56 409 LEU B O 1
ATOM 6293 N N . LEU B 1 388 ? 81.938 87.870 117.147 1.00 50.64 410 LEU B N 1
ATOM 6294 C CA . LEU B 1 388 ? 82.186 88.610 118.388 1.00 50.96 410 LEU B CA 1
ATOM 6295 C C . LEU B 1 388 ? 81.965 87.699 119.627 1.00 55.60 410 LEU B C 1
ATOM 6296 O O . LEU B 1 388 ? 80.968 87.855 120.349 1.00 54.00 410 LEU B O 1
ATOM 6301 N N . PRO B 1 389 ? 82.871 86.709 119.865 1.00 53.47 411 PRO B N 1
ATOM 6302 C CA . PRO B 1 389 ? 82.655 85.767 120.988 1.00 53.50 411 PRO B CA 1
ATOM 6303 C C . PRO B 1 389 ? 82.787 86.348 122.399 1.00 54.90 411 PRO B C 1
ATOM 6304 O O . PRO B 1 389 ? 82.208 85.793 123.334 1.00 53.17 411 PRO B O 1
ATOM 6308 N N . LYS B 1 390 ? 83.537 87.451 122.555 1.00 51.46 412 LYS B N 1
ATOM 6309 C CA . LYS B 1 390 ? 83.739 88.120 123.838 1.00 50.71 412 LYS B CA 1
ATOM 6310 C C . LYS B 1 390 ? 82.678 89.213 124.145 1.00 54.86 412 LYS B C 1
ATOM 6311 O O . LYS B 1 390 ? 82.620 89.712 125.270 1.00 55.14 412 LYS B O 1
ATOM 6317 N N . CYS B 1 391 ? 81.840 89.564 123.153 1.00 49.40 413 CYS B N 1
ATOM 6318 C CA . CYS B 1 391 ? 80.799 90.591 123.251 1.00 47.39 413 CYS B CA 1
ATOM 6319 C C . CYS B 1 391 ? 79.497 90.039 123.806 1.00 48.22 413 CYS B C 1
ATOM 6320 O O . CYS B 1 391 ? 79.136 88.895 123.538 1.00 47.24 413 CYS B O 1
ATOM 6323 N N . GLU B 1 392 ? 78.775 90.863 124.567 1.00 43.41 414 GLU B N 1
ATOM 6324 C CA . GLU B 1 392 ? 77.458 90.478 125.065 1.00 42.92 414 GLU B CA 1
ATOM 6325 C C . GLU B 1 392 ? 76.482 90.875 123.961 1.00 46.18 414 GLU B C 1
ATOM 6326 O O . GLU B 1 392 ? 76.370 92.060 123.669 1.00 47.02 414 GLU B O 1
ATOM 6332 N N . ILE B 1 393 ? 75.849 89.903 123.283 1.00 41.46 415 ILE B N 1
ATOM 6333 C CA . ILE B 1 393 ? 74.938 90.169 122.173 1.00 40.20 415 ILE B CA 1
ATOM 6334 C C . ILE B 1 393 ? 73.533 89.774 122.551 1.00 42.39 415 ILE B C 1
ATOM 6335 O O . ILE B 1 393 ? 73.279 88.610 122.884 1.00 41.84 415 ILE B O 1
ATOM 6340 N N . ASP B 1 394 ? 72.612 90.724 122.483 1.00 35.24 416 ASP B N 1
ATOM 6341 C CA . ASP B 1 394 ? 71.242 90.412 122.807 1.00 35.06 416 ASP B CA 1
ATOM 6342 C C . ASP B 1 394 ? 70.431 90.521 121.529 1.00 41.63 416 ASP B C 1
ATOM 6343 O O . ASP B 1 394 ? 70.390 91.585 120.899 1.00 39.82 416 ASP B O 1
ATOM 6348 N N . PHE B 1 395 ? 69.790 89.405 121.157 1.00 38.26 417 PHE B N 1
ATOM 6349 C CA . PHE B 1 395 ? 68.966 89.267 119.954 1.00 38.27 417 PHE B CA 1
ATOM 6350 C C . PHE B 1 395 ? 67.516 89.390 120.328 1.00 42.61 417 PHE B C 1
ATOM 6351 O O . PHE B 1 395 ? 66.645 89.433 119.463 1.00 44.16 417 PHE B O 1
ATOM 6359 N N . GLU B 1 396 ? 67.249 89.449 121.640 1.00 38.39 418 GLU B N 1
ATOM 6360 C CA . GLU B 1 396 ? 65.895 89.437 122.170 1.00 38.51 418 GLU B CA 1
ATOM 6361 C C . GLU B 1 396 ? 65.576 90.506 123.240 1.00 40.78 418 GLU B C 1
ATOM 6362 O O . GLU B 1 396 ? 64.472 90.493 123.781 1.00 39.15 418 GLU B O 1
ATOM 6368 N N . GLY B 1 397 ? 66.508 91.428 123.499 1.00 37.44 419 GLY B N 1
ATOM 6369 C CA . GLY B 1 397 ? 66.342 92.510 124.471 1.00 37.01 419 GLY B CA 1
ATOM 6370 C C . GLY B 1 397 ? 65.125 93.372 124.233 1.00 40.57 419 GLY B C 1
ATOM 6371 O O . GLY B 1 397 ? 64.583 93.406 123.127 1.00 40.50 419 GLY B O 1
ATOM 6372 N N . GLY B 1 398 ? 64.651 94.018 125.284 1.00 36.90 420 GLY B N 1
ATOM 6373 C CA . GLY B 1 398 ? 63.505 94.912 125.188 1.00 35.80 420 GLY B CA 1
ATOM 6374 C C . GLY B 1 398 ? 62.241 94.270 124.656 1.00 39.51 420 GLY B C 1
ATOM 6375 O O . GLY B 1 398 ? 61.595 94.835 123.776 1.00 37.29 420 GLY B O 1
ATOM 6376 N N . GLY B 1 399 ? 61.855 93.127 125.231 1.00 36.08 421 GLY B N 1
ATOM 6377 C CA . GLY B 1 399 ? 60.646 92.432 124.817 1.00 61.55 421 GLY B CA 1
ATOM 6378 C C . GLY B 1 399 ? 60.881 91.363 123.773 1.00 91.12 421 GLY B C 1
ATOM 6379 O O . GLY B 1 399 ? 61.535 91.618 122.762 1.00 64.29 421 GLY B O 1
#

CATH classification: 3.80.10.10

Radius of gyration: 26.98 Å; Cα contacts (8 Å, |Δi|>4): 2173; chains: 2; bounding box: 71×70×72 Å

Secondary structure (DSSP, 8-state):
--PPB--HHHHHHSGGG-SEEE-TTS--SS--GGGGG-TT--EEE-TTS-GGG--TTGGG-TT--EEE-TTS--S---GGGGG-TT-SEEE--SS--S---GGGGG-TT--EEE--SS--S---GGGGG-TT--EEE--S---S---GGGGG-TT--EEE--SS--SS--TT---TT-SEEE--SS------GGGGG-TT--B---SS------GGGGG-TT--EEE--SS--SS--GGGGG-TT--EEE--SS------GGGGG-TT--EEE--SS------GGGGG-TT--EEE--SS------GGGGG-TT--EEE--SS------GGGGG-TT--EEE--SS--S---GGGGG-TT--EEE--SS---HHHHHHHHHHSTTSEEE-/--PPB--HHHHHHSGGG-SEEE-TTS--SS--GGGGG-TT--EEE-TTS-GGG--TTGGG-TT--EEE-TTS--S---GGGGG-TT-SEEE--SS--S---GGGGG-TT--EEE--SS--S---GGGGG-TT--EEE--S---S---GGGGG-TT--EEE-TTS--SS--S----TT-SEEE-TTS------GGGGG-TT-SB---SS--S---GGGGG-TT--EEE--SS--SS--GGGGG-TT--EEE--SS------GGGGG-TT--EEE--SS------GGGGG-TT--EEE--SS------GGGGG-TT--EEE--SS------GGGGG-TT--EEE--SS--S---GGGGG-TT--EEE--SS---HHHHHHHHHHSTTSEEESS---

Foldseek 3Di:
DDDEDQDPVVCLVPLQPHQHHAPAQVQDQADDPSNLSNLNHAEYEHHHYEQRNPDPSVLVSQNHAYYAHYHHQDAADDLSVLSNQNHQYYHHAHHAYQEYDLSVLSNQNHAEYHHHNYAHAAYDLSVLSNQNHQEDAHHAYAYQDYHLSLLSNQRYAYDHQANYAHQAHDLSVVNLNYAEYHNHQYAYAAHDLSVLSNQNHAYDYHRYAYQEYDLSVLNNQNHAYDAQDNYAHQDPHCSVLSNLNHAEDHHDNYAHAEDDLSVLSVQNYQYYAHHAYAYADDDLSVCNNANHAEYHHANYAYAADDLSVLSNQNYAYYAHAHYAHAAYDLSVLSNQNHAYYHHHQYAYQAYDLSVLSNQNHAEYEYHNYNYDPVRVVVVCVSPVNHDYHD/DDDEDCDPVVCLVPLQPHQHHAPAQVQDQADDPSNLSNLNHAEYEHHNYEQRNPDPSVLNSQNHAYYAHHHHQDAADDLSVLSNQNHQEYHHAHYAYQEYDLSVLSNQNHAEYHQHNYAHAAYDLSVLSNQNYQEDAHHAYAYQDYHLSLLSNQRYAYYHPAQYAHAADDLSVVNLNYAEYHPHQYAYAAHDLSVLSNQNHQYDYHNYAYAEYDLSVLSNQNHAYDAQDNYAHQDDHVSVLSNLNHAEYHHAHYAHQEDDLSVLSNQNYAYYAHAQYAYAADDLSVLQNANHAEYHHANYAHAAYDLSVLSNQNYAYYAHAHYAHAAYDLSVLSNQNHAYYEHHQYAYQAYDLSVLSNQNHAEYEQANYNHDPVRVVVVCVSPVNHHYDHHPPD